Protein AF-A0AA35ZHW7-F1 (afdb_monomer_lite)

Radius of gyration: 40.85 Å; chains: 1; bounding box: 85×144×102 Å

Foldseek 3Di:
DDFDKDKDKEAWDDAPPDPWIKIWIWIFHQQQKIWIWIWIDDLFPDPPDPPDDTDTATQDMDSRDRGGWAEWEWEDDDQKIWIWIWGFQGKIWIKIAGNNCSNVGHPPDPPNIHTPDIRDDPDDFGFHYKDWAQFPVHNQWIWIWTWTQQQKIWIWIQGNVVRDIATQDIDSRDRGGWQEWYAADSRQWIWTFWQQRDIWIWGDDPSYIDTDDADPQPLPPPFVPVPPPQWRGWRYWDADLLRQKIKIKTAGDPVPDDPVCVVVDCRIDIGIGGRQLPDSVPDDDDDDDDDDDPDDDPSSLVSNLVSLLVSLVVQLPLSRAQFCVSVLSRLQSCCVPPVVSSVVSVVVSLCVQQVDDDDDPVVVLVVCLVRLQQAFLRNLLVLLQNLDRHVCVCVVPDPDDPPDVNVSSVVSNVRSLVSLLLLLLLVLLVCVVVDDPDDDDQPPNVLSLVVCVVCVVPHDVLSVVSSVVVVVVPPPDDDAPADPVHRAGWDNDDLQWTAGPPHGPTQGHQNLSRGADDSRGWSQRPRPRDTDRDGSDSVSNVGSGRPDPDDVVVVVVPDDDDDDYDDDDDDDDDDDDDDDDDDDDDDDDDDDDDDDDDDDDDDDDDDDDDDDDDDDDDDDDDDDDDDDDDDDDDDDDDDDDDDDDDDDDDDDDDDDDDDDDDDDDDDDDDDDDDDDDPPDAAEDADDPCPVLQDPLQAALQDDCAAPPPRDNAFWKAQRNHNHIWHDLDCPTPVQVCCVVVVRFWIAGLPPRWIGGPPVRHTHDYPVCVLVSCLSFPADDLVRLVCLLQDPDWAAAQVRDTARQLLFFEAQQAQCQLVRQLLSQQLLQSLSLSQLNHCVNQVPFPQQLSVLSSRQSRNSRDRRHNDSHHYSVSNQVSCCVVVVNPDHRNAHDHSVVVNVVSLVVNLVRQQDPVPRGGSSCQAFKFKKKKWKWDWDQDPVRDTDTDIDIDMDIDRAAEFEDDAQPPDAPPVNDRDQAEEEPLVSLLQAQQPDWDFDPPPDGITMRMHTQGGGQKYKYFYCQWDDDPPGIGGRRYQYQYDQFFQQCVVRHVHPDDPPVCVVVPQRTKHWAKFKAWDDTVRPIAIWMWGARSNVRWIWIHGRRDIDTDDPVVSSRGSGGMTMIGGDDDDPPPVD

pLDDT: mean 70.79, std 21.98, range [22.0, 97.19]

Sequence (1131 aa):
MLSSLVVSWSPMFHGDTSSEGCSILAIGGKSGNISFWRVYEPQCYSITQRSKPPGALLIGLIQAHDSWITAISWSKFDSQLLLSTGCSDGSVKIWRGYTDDLAKSTEDGDAAFSLLKDVINIGSGPTSVLSLIVPEASPQKILLAVGKGSGSLQVWIYDTLIDKFDVIAPLSGHDQIVTGLAWAYDGHCLYSCSQDNSLHSWIIKGDSLHRVALPPNILGVKTFTDVPNVSDACFGIAVSPANLVVAVVRSFDVNLLNPMYEARSQKAAVEFFWIGGQNLGILKDEESDDENFPGFPNMDLVNWGQNILWSLNQYENLHKPLVLWDMIAALSAFKDSQPNYVEQILVKWLISNLKFEWGPPGIILPRVNTHLSNLTSRQLHLLNVINRHVLLREAELDNNNGEQDSKFWIKILEMSEKELRERLVGCSFSATLKGYNGNLHPVGLAQMRSWVANNDHVVKDYVKLLASKVKKIEKRYVGEEECSYCSSSVPFEDTEVGFCKVENHKVARCAVSMVVCPLTPLWFCVSCKRWVSNFAPESLFKLTKHPPTVDFEKRLKLKTPLRQNEKKQSPRIYQEKTSSVKKVLRGCSSAHTTTTGELGPSTNRLKFKLTEVSSPSPPQLGFDNALLPLATYEDEDDEDDERDGKKVEENGHNNHEEEEEDDEEEENNNGFGIGRRNRAIEIRRDCPYLDTVNRQVLDFDFEKFCSVSLSNLNVYACLVCGKYFQGRGQKSHAYTHSLEAGHHVYINLRTEKVYCLPDGYEINDPSLDDIRHVLNPRFSRDQVLQLDRNRQWSRALDGSDYLPGMVGLNNIKETDFVNVTIQSLMRVTPLRNFFLIPQNYINSRSVLVHRFGELTRKIWHARNFKGQVSPHEFLQAVMKASKKRFRIGAQSDPVEFMSWLLNTLHTDLKSPKTKKSIIHQCFQGELEVVKEIHVKDESNTMNIVSEKSRMPFLMLGLDLPPPPLFKDVMEKNIIPQVPLFNILKKFDGESVTEVVRPRIARMKYRVTRLPQYLILHMRRFTKNNFFVEKNPTLVNFPVKNLELKDYIPLPAVKEEESQRLRSKYDLIANIVHDGKPGEGAYRVFVQRKSEELWYEMQDLHVAETLPQMVALSEAYMQIYEQQQLPHQQMQ

Structure (mmCIF, N/CA/C/O backbone):
data_AF-A0AA35ZHW7-F1
#
_entry.id   AF-A0AA35ZHW7-F1
#
loop_
_atom_site.group_PDB
_atom_site.id
_atom_site.type_symbol
_atom_site.label_atom_id
_atom_site.label_alt_id
_atom_site.label_comp_id
_atom_site.label_asym_id
_atom_site.label_entity_id
_atom_site.label_seq_id
_atom_site.pdbx_PDB_ins_code
_atom_site.Cartn_x
_atom_site.Cartn_y
_atom_site.Cartn_z
_atom_site.occupancy
_atom_site.B_iso_or_equiv
_atom_site.auth_seq_id
_atom_site.auth_comp_id
_atom_site.auth_asym_id
_atom_site.auth_atom_id
_atom_site.pdbx_PDB_model_num
ATOM 1 N N . MET A 1 1 ? 31.144 -15.873 7.004 1.00 29.12 1 MET A N 1
ATOM 2 C CA . MET A 1 1 ? 30.399 -16.865 6.197 1.00 29.12 1 MET A CA 1
ATOM 3 C C . MET A 1 1 ? 29.775 -17.862 7.157 1.00 29.12 1 MET A C 1
ATOM 5 O O . MET A 1 1 ? 30.515 -18.407 7.966 1.00 29.12 1 MET A O 1
ATOM 9 N N . LEU A 1 2 ? 28.456 -18.064 7.123 1.00 29.28 2 LEU A N 1
ATOM 10 C CA . LEU A 1 2 ? 27.816 -19.148 7.880 1.00 29.28 2 LEU A CA 1
ATOM 11 C C . LEU A 1 2 ? 27.883 -20.460 7.088 1.00 29.28 2 LEU A C 1
ATOM 13 O O . LEU A 1 2 ? 28.102 -20.461 5.877 1.00 29.28 2 LEU A O 1
ATOM 17 N N . SER A 1 3 ? 27.732 -21.575 7.797 1.00 38.03 3 SER A N 1
ATOM 18 C CA . SER A 1 3 ? 27.762 -22.936 7.260 1.00 38.03 3 SER A CA 1
ATOM 19 C C . SER A 1 3 ? 26.750 -23.137 6.125 1.00 38.03 3 SER A C 1
ATOM 21 O O . SER A 1 3 ? 25.544 -23.160 6.364 1.00 38.03 3 SER A O 1
ATOM 23 N N . SER A 1 4 ? 27.245 -23.345 4.905 1.00 56.31 4 SER A N 1
ATOM 24 C CA . SER A 1 4 ? 26.448 -23.766 3.751 1.00 56.31 4 SER A CA 1
ATOM 25 C C . SER A 1 4 ? 25.989 -25.224 3.917 1.00 56.31 4 SER A C 1
ATOM 27 O O . SER A 1 4 ? 26.681 -26.149 3.489 1.00 56.31 4 SER A O 1
ATOM 29 N N . LEU A 1 5 ? 24.856 -25.418 4.592 1.00 75.00 5 LEU A N 1
ATOM 30 C CA . LEU A 1 5 ? 24.100 -26.671 4.600 1.00 75.00 5 LEU A CA 1
ATOM 31 C C . LEU A 1 5 ? 23.093 -26.643 3.449 1.00 75.00 5 LEU A C 1
ATOM 33 O O . LEU A 1 5 ? 22.441 -25.621 3.233 1.00 75.00 5 LEU A O 1
ATOM 37 N N . VAL A 1 6 ? 22.950 -27.756 2.734 1.00 83.81 6 VAL A N 1
ATOM 38 C CA . VAL A 1 6 ? 21.943 -27.894 1.673 1.00 83.81 6 VAL A CA 1
ATOM 39 C C . VAL A 1 6 ? 20.688 -28.493 2.292 1.00 83.81 6 VAL A C 1
ATOM 41 O O . VAL A 1 6 ? 20.763 -29.543 2.925 1.00 83.81 6 VAL A O 1
ATOM 44 N N . VAL A 1 7 ? 19.541 -27.835 2.133 1.00 88.94 7 VAL A N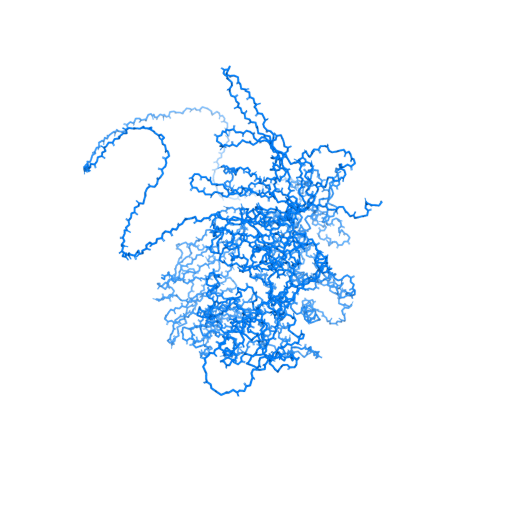 1
ATOM 45 C CA . VAL A 1 7 ? 18.264 -28.273 2.715 1.00 88.94 7 VAL A CA 1
ATOM 46 C C . VAL A 1 7 ? 17.206 -28.448 1.636 1.00 88.94 7 VAL A C 1
ATOM 48 O O . VAL A 1 7 ? 17.097 -27.615 0.740 1.00 88.94 7 VAL A O 1
ATOM 51 N N . SER A 1 8 ? 16.428 -29.528 1.711 1.00 88.38 8 SER A N 1
ATOM 52 C CA . SER A 1 8 ? 15.374 -29.814 0.732 1.00 88.38 8 SER A CA 1
ATOM 53 C C . SER A 1 8 ? 14.254 -30.650 1.354 1.00 88.38 8 SER A C 1
ATOM 55 O O . SER A 1 8 ? 14.522 -31.632 2.054 1.00 88.38 8 SER A O 1
ATOM 57 N N . TRP A 1 9 ? 13.001 -30.269 1.104 1.00 88.31 9 TRP A N 1
ATOM 58 C CA . TRP A 1 9 ? 11.805 -30.919 1.653 1.00 88.31 9 TRP A CA 1
ATOM 59 C C . TRP A 1 9 ? 11.208 -31.924 0.669 1.00 88.31 9 TRP A C 1
ATOM 61 O O . TRP A 1 9 ? 11.028 -31.606 -0.507 1.00 88.31 9 TRP A O 1
ATOM 71 N N . SER A 1 10 ? 10.841 -33.110 1.155 1.00 86.94 10 SER A N 1
ATOM 72 C CA . SER A 1 10 ? 10.077 -34.075 0.368 1.00 86.94 10 SER A CA 1
ATOM 73 C C . SER A 1 10 ? 8.652 -33.570 0.107 1.00 86.94 10 SER A C 1
ATOM 75 O O . SER A 1 10 ? 8.081 -32.863 0.946 1.00 86.94 10 SER A O 1
ATOM 77 N N . PRO A 1 11 ? 8.005 -34.015 -0.984 1.00 81.38 11 PRO A N 1
ATOM 78 C CA . PRO A 1 11 ? 6.553 -33.956 -1.104 1.00 81.38 11 PRO A CA 1
ATOM 79 C C . PRO A 1 11 ? 5.854 -34.623 0.093 1.00 81.38 11 PRO A C 1
ATOM 81 O O . PRO A 1 11 ? 6.401 -35.542 0.711 1.00 81.38 11 PRO A O 1
ATOM 84 N N . MET A 1 12 ? 4.630 -34.181 0.395 1.00 77.31 12 MET A N 1
ATOM 85 C CA . MET A 1 12 ? 3.805 -34.750 1.467 1.00 77.31 12 MET A CA 1
ATOM 86 C C . MET A 1 12 ? 3.400 -36.202 1.176 1.00 77.31 12 MET A C 1
ATOM 88 O O . MET A 1 12 ? 3.095 -36.587 0.037 1.00 77.31 12 MET A O 1
ATOM 92 N N . PHE A 1 13 ? 3.331 -37.015 2.227 1.00 75.62 13 PHE A N 1
ATOM 93 C CA . PHE A 1 13 ? 2.808 -38.377 2.176 1.00 75.62 13 PHE A CA 1
ATOM 94 C C . PHE A 1 13 ? 2.052 -38.750 3.457 1.00 75.62 13 PHE A C 1
ATOM 96 O O . PHE A 1 13 ? 2.074 -38.030 4.451 1.00 75.62 13 PHE A O 1
ATOM 103 N N . HIS A 1 14 ? 1.360 -39.885 3.392 1.00 70.62 14 HIS A N 1
ATOM 104 C CA . HIS A 1 14 ? 0.701 -40.549 4.512 1.00 70.62 14 HIS A CA 1
ATOM 105 C C . HIS A 1 14 ? 1.178 -42.007 4.506 1.00 70.62 14 HIS A C 1
ATOM 107 O O . HIS A 1 14 ? 1.388 -42.557 3.424 1.00 70.62 14 HIS A O 1
ATOM 113 N N . GLY A 1 15 ? 1.355 -42.625 5.674 1.00 61.31 15 GLY A N 1
ATOM 114 C CA . GLY A 1 15 ? 1.497 -44.083 5.785 1.00 61.31 15 GLY A CA 1
ATOM 115 C C . GLY A 1 15 ? 0.133 -44.755 5.962 1.00 61.31 15 GLY A C 1
ATOM 116 O O . GLY A 1 15 ? -0.779 -44.140 6.521 1.00 61.31 15 GLY A O 1
ATOM 117 N N . ASP A 1 16 ? 0.002 -46.024 5.560 1.00 54.28 16 ASP A N 1
ATOM 118 C CA . ASP A 1 16 ? -1.276 -46.770 5.542 1.00 54.28 16 ASP A CA 1
ATOM 119 C C . ASP A 1 16 ? -2.016 -46.798 6.897 1.00 54.28 16 ASP A C 1
ATOM 121 O O . ASP A 1 16 ? -3.235 -46.970 6.965 1.00 54.28 16 ASP A O 1
ATOM 125 N N . THR A 1 17 ? -1.283 -46.635 8.001 1.00 44.44 17 THR A N 1
ATOM 126 C CA . THR A 1 17 ? -1.801 -46.706 9.376 1.00 44.44 17 THR A CA 1
ATOM 127 C C . THR A 1 17 ? -2.029 -45.347 10.050 1.00 44.44 17 THR A C 1
ATOM 129 O O . THR A 1 17 ? -2.476 -45.320 11.195 1.00 44.44 17 THR A O 1
ATOM 132 N N . SER A 1 18 ? -1.711 -44.222 9.398 1.00 48.09 18 SER A N 1
ATOM 133 C CA . SER A 1 18 ? -1.689 -42.883 10.016 1.00 48.09 18 SER A CA 1
ATOM 134 C C . SER A 1 18 ? -2.575 -41.879 9.275 1.00 48.09 18 SER A C 1
ATOM 136 O O . SER A 1 18 ? -2.344 -41.588 8.106 1.00 48.09 18 SER A O 1
ATOM 138 N N . SER A 1 19 ? -3.544 -41.281 9.973 1.00 49.31 19 SER A N 1
ATOM 139 C CA . SER A 1 19 ? -4.468 -40.274 9.422 1.00 49.31 19 SER A CA 1
ATOM 140 C C . SER A 1 19 ? -3.903 -38.847 9.346 1.00 49.31 19 SER A C 1
ATOM 142 O O . SER A 1 19 ? -4.668 -37.904 9.156 1.00 49.31 19 SER A O 1
ATOM 144 N N . GLU A 1 20 ? -2.602 -38.672 9.563 1.00 60.19 20 GLU A N 1
ATOM 145 C CA . GLU A 1 20 ? -1.904 -37.383 9.566 1.00 60.19 20 GLU A CA 1
ATOM 146 C C . GLU A 1 20 ? -0.895 -37.371 8.413 1.00 60.19 20 GLU A C 1
ATOM 148 O O . GLU A 1 20 ? -0.308 -38.407 8.090 1.00 60.19 20 GLU A O 1
ATOM 153 N N . GLY A 1 21 ? -0.723 -36.231 7.741 1.00 69.44 21 GLY A N 1
ATOM 154 C CA . GLY A 1 21 ? 0.341 -36.063 6.756 1.00 69.44 21 GLY A CA 1
ATOM 155 C C . GLY A 1 21 ? 1.710 -35.949 7.415 1.00 69.44 21 GLY A C 1
ATOM 156 O O . GLY A 1 21 ? 1.840 -35.489 8.550 1.00 69.44 21 GLY A O 1
ATOM 157 N N . CYS A 1 22 ? 2.756 -36.324 6.688 1.00 77.56 22 CYS A N 1
ATOM 158 C CA . CYS A 1 22 ? 4.127 -35.999 7.053 1.00 77.56 22 CYS A CA 1
ATOM 159 C C . CYS A 1 22 ? 4.992 -35.678 5.828 1.00 77.56 22 CYS A C 1
ATOM 161 O O . CYS A 1 22 ? 4.659 -35.992 4.681 1.00 77.56 22 CYS A O 1
ATOM 163 N N . SER A 1 23 ? 6.107 -35.009 6.103 1.00 86.25 23 SER A N 1
ATOM 164 C CA . SER A 1 23 ? 7.172 -34.684 5.159 1.00 86.25 23 SER A CA 1
ATOM 165 C C . SER A 1 23 ? 8.533 -34.991 5.778 1.00 86.25 23 SER A C 1
ATOM 167 O O . SER A 1 23 ? 8.665 -35.158 6.996 1.00 86.25 23 SER A O 1
ATOM 169 N N . ILE A 1 24 ? 9.557 -35.079 4.930 1.00 88.12 24 ILE A N 1
ATOM 170 C CA . ILE A 1 24 ? 10.945 -35.285 5.339 1.00 88.12 24 ILE A CA 1
ATOM 171 C C . ILE A 1 24 ? 11.769 -34.078 4.912 1.00 88.12 24 ILE A C 1
ATOM 173 O O . ILE A 1 24 ? 11.816 -33.726 3.735 1.00 88.12 24 ILE A O 1
ATOM 177 N N . LEU A 1 25 ? 12.470 -33.479 5.866 1.00 89.06 25 LEU A N 1
ATOM 178 C CA . LEU A 1 25 ? 13.538 -32.525 5.610 1.00 89.06 25 LEU A CA 1
ATOM 179 C C . LEU A 1 25 ? 14.864 -33.288 5.496 1.00 89.06 25 LEU A C 1
ATOM 181 O O . LEU A 1 25 ? 15.321 -33.883 6.472 1.00 89.06 25 LEU A O 1
ATOM 185 N N . ALA A 1 26 ? 15.487 -33.256 4.318 1.00 89.69 26 ALA A N 1
ATOM 186 C CA . ALA A 1 26 ? 16.879 -33.660 4.145 1.00 89.69 26 ALA A CA 1
ATOM 187 C C . ALA A 1 26 ? 17.801 -32.460 4.407 1.00 89.69 26 ALA A C 1
ATOM 189 O O . ALA A 1 26 ? 17.583 -31.382 3.850 1.00 89.69 26 ALA A O 1
ATOM 190 N N . ILE A 1 27 ? 18.841 -32.660 5.221 1.00 89.56 27 ILE A N 1
ATOM 191 C CA . ILE A 1 27 ? 19.903 -31.677 5.482 1.00 89.56 27 ILE A CA 1
ATOM 192 C C . ILE A 1 27 ? 21.252 -32.312 5.136 1.00 89.56 27 ILE A C 1
ATOM 194 O O . ILE A 1 27 ? 21.728 -33.190 5.860 1.00 89.56 27 ILE A O 1
ATOM 198 N N . GLY A 1 28 ? 21.858 -31.869 4.033 1.00 88.44 28 GLY A N 1
ATOM 199 C CA . GLY A 1 28 ? 23.174 -32.290 3.557 1.00 88.44 28 GLY A CA 1
ATOM 200 C C . GLY A 1 28 ? 24.310 -31.435 4.123 1.00 88.44 28 GLY A C 1
ATOM 201 O O . GLY A 1 28 ? 24.258 -30.202 4.087 1.00 88.44 28 GLY A O 1
ATOM 202 N N . GLY A 1 29 ? 25.344 -32.100 4.640 1.00 85.56 29 GLY A N 1
ATOM 203 C CA . GLY A 1 29 ? 26.528 -31.482 5.234 1.00 85.56 29 GLY A CA 1
ATOM 204 C C . GLY A 1 29 ? 27.793 -31.564 4.370 1.00 85.56 29 GLY A C 1
ATOM 205 O O . GLY A 1 29 ? 27.887 -32.319 3.402 1.00 85.56 29 GLY A O 1
ATOM 206 N N . LYS A 1 30 ? 28.830 -30.822 4.781 1.00 83.56 30 LYS A N 1
ATOM 207 C CA . LYS A 1 30 ? 30.161 -30.850 4.139 1.00 83.56 30 LYS A CA 1
ATOM 208 C C . LYS A 1 30 ? 30.927 -32.165 4.328 1.00 83.56 30 LYS A C 1
ATOM 210 O O . LYS A 1 30 ? 31.923 -32.375 3.654 1.00 83.56 30 LYS A O 1
ATOM 215 N N . SER A 1 31 ? 30.488 -33.048 5.221 1.00 82.69 31 SER A N 1
ATOM 216 C CA . SER A 1 31 ? 31.066 -34.387 5.390 1.00 82.69 31 SER A CA 1
ATOM 217 C C . SER A 1 31 ? 30.446 -35.436 4.459 1.00 82.69 31 SER A C 1
ATOM 219 O O . SER A 1 31 ? 30.617 -36.621 4.717 1.00 82.69 31 SER A O 1
ATOM 221 N N . GLY A 1 32 ? 29.645 -35.034 3.463 1.00 82.94 32 GLY A N 1
ATOM 222 C CA . GLY A 1 32 ? 28.938 -35.959 2.567 1.00 82.94 32 GLY A CA 1
ATOM 223 C C . GLY A 1 32 ? 27.783 -36.735 3.215 1.00 82.94 32 GLY A C 1
ATOM 224 O O . GLY A 1 32 ? 27.170 -37.593 2.580 1.00 82.94 32 GLY A O 1
ATOM 225 N N . ASN A 1 33 ? 27.450 -36.404 4.466 1.00 87.62 33 ASN A N 1
ATOM 226 C CA . ASN A 1 33 ? 26.323 -36.967 5.204 1.00 87.62 33 ASN A CA 1
ATOM 227 C C . ASN A 1 33 ? 25.031 -36.177 4.978 1.00 87.62 33 ASN A C 1
ATOM 229 O O . ASN A 1 33 ? 25.044 -34.943 4.969 1.00 87.62 33 ASN A O 1
ATOM 233 N N . ILE A 1 34 ? 23.912 -36.895 4.893 1.00 89.00 34 ILE A N 1
ATOM 234 C CA . ILE A 1 34 ? 22.554 -36.351 4.946 1.00 89.00 34 ILE A CA 1
ATOM 235 C C . ILE A 1 34 ? 21.893 -36.816 6.241 1.00 89.00 34 ILE A C 1
ATOM 237 O O . ILE A 1 34 ? 21.899 -38.007 6.544 1.00 89.00 34 ILE A O 1
ATOM 241 N N . SER A 1 35 ? 21.295 -35.882 6.980 1.00 87.94 35 SER A N 1
ATOM 242 C CA . SER A 1 35 ? 20.348 -36.190 8.060 1.00 87.94 35 SER A CA 1
ATOM 243 C C . SER A 1 35 ? 18.915 -36.013 7.566 1.00 87.94 35 SER A C 1
ATOM 245 O O . SER A 1 35 ? 18.618 -35.047 6.857 1.00 87.94 35 SER A O 1
ATOM 247 N N . PHE A 1 36 ? 18.036 -36.945 7.933 1.00 88.44 36 PHE A N 1
ATOM 248 C CA . PHE A 1 36 ? 16.629 -36.947 7.542 1.00 88.44 36 PHE A CA 1
ATOM 249 C C . PHE A 1 36 ? 15.740 -36.712 8.760 1.00 88.44 36 PHE A C 1
ATOM 251 O O . PHE A 1 36 ? 15.817 -37.450 9.742 1.00 88.44 36 PHE A O 1
ATOM 258 N N . TRP A 1 37 ? 14.872 -35.706 8.682 1.00 86.81 37 TRP A N 1
ATOM 259 C CA . TRP A 1 37 ? 14.009 -35.287 9.785 1.00 86.81 37 TRP A CA 1
ATOM 260 C C . TRP A 1 37 ? 12.543 -35.376 9.362 1.00 86.81 37 TRP A C 1
ATOM 262 O O . TRP A 1 37 ? 12.115 -34.649 8.466 1.00 86.81 37 TRP A O 1
ATOM 272 N N . ARG A 1 38 ? 11.763 -36.259 9.995 1.00 86.12 38 ARG A N 1
ATOM 273 C CA . ARG A 1 38 ? 10.318 -36.382 9.763 1.00 86.12 38 ARG A CA 1
ATOM 274 C C . ARG A 1 38 ? 9.579 -35.299 10.537 1.00 86.12 38 ARG A C 1
ATOM 276 O O . ARG A 1 38 ? 9.767 -35.160 11.746 1.00 86.12 38 ARG A O 1
ATOM 283 N N . VAL A 1 39 ? 8.707 -34.571 9.847 1.00 84.44 39 VAL A N 1
ATOM 284 C CA . VAL A 1 39 ? 7.843 -33.538 10.426 1.00 84.44 39 VAL A CA 1
ATOM 285 C C . VAL A 1 39 ? 6.397 -33.850 10.057 1.00 84.44 39 VAL A C 1
ATOM 287 O O . VAL A 1 39 ? 6.080 -34.083 8.892 1.00 84.44 39 VAL A O 1
ATOM 290 N N . TYR A 1 40 ? 5.522 -33.888 11.060 1.00 76.62 40 TYR A N 1
ATOM 291 C CA . TYR A 1 40 ? 4.091 -34.118 10.866 1.00 76.62 40 TYR A CA 1
ATOM 292 C C . TYR A 1 40 ? 3.355 -32.824 10.508 1.00 76.62 40 TYR A C 1
ATOM 294 O O . TYR A 1 40 ? 3.712 -31.735 10.964 1.00 76.62 40 TYR A O 1
ATOM 302 N N . GLU A 1 41 ? 2.295 -32.967 9.721 1.00 66.31 41 GLU A N 1
ATOM 303 C CA . GLU A 1 41 ? 1.348 -31.909 9.397 1.00 66.31 41 GLU A CA 1
ATOM 304 C C . GLU A 1 41 ? 0.673 -31.390 10.681 1.00 66.31 41 GLU A C 1
ATOM 306 O O . GLU A 1 41 ? 0.095 -32.176 11.440 1.00 66.31 41 GLU A O 1
ATOM 311 N N . PRO A 1 42 ? 0.726 -30.079 10.979 1.00 57.75 42 PRO A N 1
ATOM 312 C CA . PRO A 1 42 ? 0.083 -29.550 12.171 1.00 57.75 42 PRO A CA 1
ATOM 313 C C . PRO A 1 42 ? -1.440 -29.579 11.992 1.00 57.75 42 PRO A C 1
ATOM 315 O O . PRO A 1 42 ? -1.982 -28.886 11.134 1.00 57.75 42 PRO A O 1
ATOM 318 N N . GLN A 1 43 ? -2.135 -30.321 12.863 1.00 46.31 43 GLN A N 1
ATOM 319 C CA . GLN A 1 43 ? -3.596 -30.523 12.836 1.00 46.31 43 GLN A CA 1
ATOM 320 C C . GLN A 1 43 ? -4.431 -29.229 12.705 1.00 46.31 43 GLN A C 1
ATOM 322 O O . GLN A 1 43 ? -5.584 -29.282 12.282 1.00 46.31 43 GLN A O 1
ATOM 327 N N . CYS A 1 44 ? -3.882 -28.067 13.081 1.00 44.31 44 CYS A N 1
ATOM 328 C CA . CYS A 1 44 ? -4.432 -26.767 12.709 1.00 44.31 44 CYS A CA 1
ATOM 329 C C . CYS A 1 44 ? -3.349 -25.674 12.620 1.00 44.31 44 CYS A C 1
ATOM 331 O O . CYS A 1 44 ? -2.528 -25.510 13.522 1.00 44.31 44 CYS A O 1
ATOM 333 N N . TYR A 1 45 ? -3.409 -24.844 11.575 1.00 43.31 45 TYR A N 1
ATOM 334 C CA . TYR A 1 45 ? -2.665 -23.580 11.497 1.00 43.31 45 TYR A CA 1
ATOM 335 C C . TYR A 1 45 ? -3.438 -22.472 12.231 1.00 43.31 45 TYR A C 1
ATOM 337 O O . TYR A 1 45 ? -4.062 -21.605 11.622 1.00 43.31 45 TYR A O 1
ATOM 345 N N . SER A 1 46 ? -3.444 -22.533 13.565 1.00 38.62 46 SER A N 1
ATOM 346 C CA . SER A 1 46 ? -4.230 -21.635 14.419 1.00 38.62 46 SER A CA 1
ATOM 347 C C . SER A 1 46 ? -3.354 -20.643 15.184 1.00 38.62 46 SER A C 1
ATOM 349 O O . SER A 1 46 ? -2.621 -21.012 16.098 1.00 38.62 46 SER A O 1
ATOM 351 N N . ILE A 1 47 ? -3.509 -19.346 14.889 1.00 38.38 47 ILE A N 1
ATOM 352 C CA . ILE A 1 47 ? -2.864 -18.244 15.634 1.00 38.38 47 ILE A CA 1
ATOM 353 C C . ILE A 1 47 ? -3.285 -18.251 17.124 1.00 38.38 47 ILE A C 1
ATOM 355 O O . ILE A 1 47 ? -2.586 -17.716 17.985 1.00 38.38 47 ILE A O 1
ATOM 359 N N . THR A 1 48 ? -4.428 -18.862 17.464 1.00 33.69 48 THR A N 1
ATOM 360 C CA . THR A 1 48 ? -5.010 -18.805 18.814 1.00 33.69 48 THR A CA 1
ATOM 361 C C . THR A 1 48 ? -4.730 -20.036 19.684 1.00 33.69 48 THR A C 1
ATOM 363 O O . THR A 1 48 ? -4.806 -19.903 20.914 1.00 33.69 48 THR A O 1
ATOM 366 N N . GLN A 1 49 ? -4.366 -21.187 19.098 1.00 33.62 49 GLN A N 1
ATOM 367 C CA . GLN A 1 49 ? -4.098 -22.455 19.798 1.00 33.62 49 GLN A CA 1
ATOM 368 C C . GLN A 1 49 ? -2.601 -22.815 19.787 1.00 33.62 49 GLN A C 1
ATOM 370 O O . GLN A 1 49 ? -2.085 -23.381 18.832 1.00 33.62 49 GLN A O 1
ATOM 375 N N . ARG A 1 50 ? -1.904 -22.570 20.906 1.00 38.38 50 ARG A N 1
ATOM 376 C CA . ARG A 1 50 ? -0.507 -23.007 21.137 1.00 38.38 50 ARG A CA 1
ATOM 377 C C . ARG A 1 50 ? -0.395 -24.499 21.529 1.00 38.38 50 ARG A C 1
ATOM 379 O O . ARG A 1 50 ? 0.381 -24.859 22.412 1.00 38.38 50 ARG A O 1
ATOM 386 N N . SER A 1 51 ? -1.203 -25.381 20.944 1.00 39.62 51 SER A N 1
ATOM 387 C CA . SER A 1 51 ? -1.278 -26.796 21.339 1.00 39.62 51 SER A CA 1
ATOM 388 C C . SER A 1 51 ? -0.204 -27.655 20.658 1.00 39.62 51 SER A C 1
ATOM 390 O O . SER A 1 51 ? -0.499 -28.361 19.700 1.00 39.62 51 SER A O 1
ATOM 392 N N . LYS A 1 52 ? 1.006 -27.628 21.243 1.00 42.84 52 LYS A N 1
ATOM 393 C CA . LYS A 1 52 ? 2.257 -28.305 20.828 1.00 42.84 52 LYS A CA 1
ATOM 394 C C . LYS A 1 52 ? 2.894 -27.762 19.530 1.00 42.84 52 LYS A C 1
ATOM 396 O O . LYS A 1 52 ? 2.191 -27.573 18.543 1.00 42.84 52 LYS A O 1
ATOM 401 N N . PRO A 1 53 ? 4.227 -27.556 19.487 1.00 49.25 53 PRO A N 1
ATOM 402 C CA . PRO A 1 53 ? 4.939 -27.465 18.214 1.00 49.25 53 PRO A CA 1
ATOM 403 C C . PRO A 1 53 ? 4.951 -28.845 17.523 1.00 49.25 53 PRO A C 1
ATOM 405 O O . PRO A 1 53 ? 4.961 -29.862 18.227 1.00 49.25 53 PRO A O 1
ATOM 408 N N . PRO A 1 54 ? 4.986 -28.916 16.179 1.00 57.47 54 PRO A N 1
ATOM 409 C CA . PRO A 1 54 ? 5.239 -30.172 15.483 1.00 57.47 54 PRO A CA 1
ATOM 410 C C . PRO A 1 54 ? 6.660 -30.642 15.820 1.00 57.47 54 PRO A C 1
ATOM 412 O O . PRO A 1 54 ? 7.641 -29.962 15.522 1.00 57.47 54 PRO A O 1
ATOM 415 N N . GLY A 1 55 ? 6.770 -31.787 16.494 1.00 63.56 55 GLY A N 1
ATOM 416 C CA . GLY A 1 55 ? 8.061 -32.373 16.838 1.00 63.56 55 GLY A CA 1
ATOM 417 C C . GLY A 1 55 ? 8.741 -32.921 15.588 1.00 63.56 55 GLY A C 1
ATOM 418 O O . GLY A 1 55 ? 8.249 -33.887 15.007 1.00 63.56 55 GLY A O 1
ATOM 419 N N . ALA A 1 56 ? 9.858 -32.314 15.188 1.00 76.44 56 ALA A N 1
ATOM 420 C CA . ALA A 1 56 ? 10.751 -32.899 14.199 1.00 76.44 56 ALA A CA 1
ATOM 421 C C . ALA A 1 56 ? 11.488 -34.084 14.838 1.00 76.44 56 ALA A C 1
ATOM 423 O O . ALA A 1 56 ? 12.142 -33.918 15.867 1.00 76.44 56 ALA A O 1
ATOM 424 N N . LEU A 1 57 ? 11.366 -35.266 14.238 1.00 81.06 57 LEU A N 1
ATOM 425 C CA . LEU A 1 57 ? 12.048 -36.486 14.672 1.00 81.06 57 LEU A CA 1
ATOM 426 C C . LEU A 1 57 ? 13.173 -36.804 13.692 1.00 81.06 57 LEU A C 1
ATOM 428 O O . LEU A 1 57 ? 12.933 -36.825 12.484 1.00 81.06 57 LEU A O 1
ATOM 432 N N . LEU A 1 58 ? 14.374 -37.088 14.192 1.00 82.12 58 LEU A N 1
ATOM 433 C CA . LEU A 1 58 ? 15.424 -37.666 13.360 1.00 82.12 58 LEU A CA 1
ATOM 434 C C . LEU A 1 58 ? 14.990 -39.092 12.967 1.00 82.12 58 LEU A C 1
ATOM 436 O O . LEU A 1 58 ? 14.532 -39.864 13.805 1.00 82.12 58 LEU A O 1
ATOM 440 N N . ILE A 1 59 ? 15.076 -39.427 11.680 1.00 81.19 59 ILE A N 1
ATOM 441 C CA . ILE A 1 59 ? 14.669 -40.741 11.141 1.00 81.19 59 ILE A CA 1
ATOM 442 C C . ILE A 1 59 ? 15.800 -41.481 10.417 1.00 81.19 59 ILE A C 1
ATOM 444 O O . ILE A 1 59 ? 15.557 -42.516 9.799 1.00 81.19 59 ILE A O 1
ATOM 448 N N . GLY A 1 60 ? 17.017 -40.938 10.460 1.00 78.81 60 GLY A N 1
ATOM 449 C CA . GLY A 1 60 ? 18.217 -41.579 9.934 1.00 78.81 60 GLY A CA 1
ATOM 450 C C . GLY A 1 60 ? 19.303 -40.592 9.507 1.00 78.81 60 GLY A C 1
ATOM 451 O O . GLY A 1 60 ? 19.049 -39.409 9.254 1.00 78.81 60 GLY A O 1
ATOM 452 N N . LEU A 1 61 ? 20.521 -41.118 9.389 1.00 84.56 61 LEU A N 1
ATOM 453 C CA . LEU A 1 61 ? 21.687 -40.463 8.799 1.00 84.56 61 LEU A CA 1
ATOM 454 C C . LEU A 1 61 ? 22.252 -41.382 7.708 1.00 84.56 61 LEU A C 1
ATOM 456 O O . LEU A 1 61 ? 22.357 -42.586 7.928 1.00 84.56 61 LEU A O 1
ATOM 460 N N . ILE A 1 62 ? 22.624 -40.838 6.548 1.00 86.94 62 ILE A N 1
ATOM 461 C CA . ILE A 1 62 ? 23.276 -41.599 5.470 1.00 86.94 62 ILE A CA 1
ATOM 462 C C . ILE A 1 62 ? 24.516 -40.846 4.983 1.00 86.94 62 ILE A C 1
ATOM 464 O O . ILE A 1 62 ? 24.429 -39.683 4.581 1.00 86.94 62 ILE A O 1
ATOM 468 N N . GLN A 1 63 ? 25.658 -41.537 4.963 1.00 86.19 63 GLN A N 1
ATOM 469 C CA . GLN A 1 63 ? 26.876 -41.128 4.259 1.00 86.19 63 GLN A CA 1
ATOM 470 C C . GLN A 1 63 ? 26.626 -41.294 2.750 1.00 86.19 63 GLN A C 1
ATOM 472 O O . GLN A 1 63 ? 26.832 -42.366 2.186 1.00 86.19 63 GLN A O 1
ATOM 477 N N . ALA A 1 64 ? 26.092 -40.258 2.101 1.00 84.75 64 ALA A N 1
ATOM 478 C CA . ALA A 1 64 ? 25.669 -40.330 0.704 1.00 84.75 64 ALA A CA 1
ATOM 479 C C . ALA A 1 64 ? 26.862 -40.256 -0.266 1.00 84.75 64 ALA A C 1
ATOM 481 O O . ALA A 1 64 ? 26.894 -40.948 -1.285 1.00 84.75 64 ALA A O 1
ATOM 482 N N . HIS A 1 65 ? 27.848 -39.423 0.065 1.00 87.44 65 HIS A N 1
ATOM 483 C CA . HIS A 1 65 ? 29.034 -39.128 -0.744 1.00 87.44 65 HIS A CA 1
ATOM 484 C C . HIS A 1 65 ? 30.273 -38.977 0.139 1.00 87.44 65 HIS A C 1
ATOM 486 O O . HIS A 1 65 ? 30.136 -38.774 1.340 1.00 87.44 65 HIS A O 1
ATOM 492 N N . ASP A 1 66 ? 31.471 -39.023 -0.442 1.00 84.62 66 ASP A N 1
ATOM 493 C CA . ASP A 1 66 ? 32.736 -38.826 0.292 1.00 84.62 66 ASP A CA 1
ATOM 494 C C . ASP A 1 66 ? 33.193 -37.351 0.322 1.00 84.62 66 ASP A C 1
ATOM 496 O O . ASP A 1 66 ? 34.172 -36.997 0.981 1.00 84.62 66 ASP A O 1
ATOM 500 N N . SER A 1 67 ? 32.478 -36.470 -0.386 1.00 85.62 67 SER A N 1
ATOM 501 C CA . SER A 1 67 ? 32.760 -35.033 -0.485 1.00 85.62 67 SER A CA 1
ATOM 502 C C . SER A 1 67 ? 31.496 -34.186 -0.255 1.00 85.62 67 SER A C 1
ATOM 504 O O . SER A 1 67 ? 30.475 -34.682 0.225 1.00 85.62 67 SER A O 1
ATOM 506 N N . TRP A 1 68 ? 31.567 -32.874 -0.489 1.00 87.19 68 TRP A N 1
ATOM 507 C CA . TRP A 1 68 ? 30.536 -31.933 -0.041 1.00 87.19 68 TRP A CA 1
ATOM 508 C C . TRP A 1 68 ? 29.246 -32.087 -0.855 1.00 87.19 68 TRP A C 1
ATOM 510 O O . TRP A 1 68 ? 29.262 -31.996 -2.082 1.00 87.19 68 TRP A O 1
ATOM 520 N N . ILE A 1 69 ? 28.108 -32.236 -0.173 1.00 88.50 69 ILE A N 1
ATOM 521 C CA . ILE A 1 69 ? 26.795 -32.206 -0.828 1.00 88.50 69 ILE A CA 1
ATOM 522 C C . ILE A 1 69 ? 26.493 -30.779 -1.291 1.00 88.50 69 ILE A C 1
ATOM 524 O O . ILE A 1 69 ? 26.621 -29.826 -0.520 1.00 88.50 69 ILE A O 1
ATOM 528 N N . THR A 1 70 ? 26.078 -30.651 -2.549 1.00 87.25 70 THR A N 1
ATOM 529 C CA . THR A 1 70 ? 25.777 -29.382 -3.224 1.00 87.25 70 THR A CA 1
ATOM 530 C C . THR A 1 70 ? 24.324 -29.337 -3.707 1.00 87.25 70 THR A C 1
ATOM 532 O O . THR A 1 70 ? 23.597 -28.412 -3.362 1.00 87.25 70 THR A O 1
ATOM 535 N N . ALA A 1 71 ? 23.911 -30.347 -4.483 1.00 87.44 71 ALA A N 1
ATOM 536 C CA . ALA A 1 71 ? 22.555 -30.656 -4.957 1.00 87.44 71 ALA A CA 1
ATOM 537 C C . ALA A 1 71 ? 21.701 -31.509 -3.991 1.00 87.44 71 ALA A C 1
ATOM 539 O O . ALA A 1 71 ? 22.136 -32.608 -3.650 1.00 87.44 71 ALA A O 1
ATOM 540 N N . ILE A 1 72 ? 20.459 -31.124 -3.659 1.00 91.62 72 ILE A N 1
ATOM 541 C CA . ILE A 1 72 ? 19.421 -32.073 -3.198 1.00 91.62 72 ILE A CA 1
ATOM 542 C C . ILE A 1 72 ? 18.081 -31.760 -3.877 1.00 91.62 72 ILE A C 1
ATOM 544 O O . ILE A 1 72 ? 17.525 -30.679 -3.686 1.00 91.62 72 ILE A O 1
ATOM 548 N N . SER A 1 73 ? 17.536 -32.731 -4.614 1.00 90.44 73 SER A N 1
ATOM 549 C CA . SER A 1 73 ? 16.216 -32.648 -5.259 1.00 90.44 73 SER A CA 1
ATOM 550 C C . SER A 1 73 ? 15.383 -33.893 -4.946 1.00 90.44 73 SER A C 1
ATOM 552 O O . SER A 1 73 ? 15.936 -34.984 -4.790 1.00 90.44 73 SER A O 1
ATOM 554 N N . TRP A 1 74 ? 14.066 -33.727 -4.839 1.00 90.75 74 TRP A N 1
ATOM 555 C CA . TRP A 1 74 ? 13.112 -34.778 -4.475 1.00 90.75 74 TRP A CA 1
ATOM 556 C C . TRP A 1 74 ? 12.091 -34.999 -5.589 1.00 90.75 74 TRP A C 1
ATOM 558 O O . TRP A 1 74 ? 11.645 -34.049 -6.227 1.00 90.75 74 TRP A O 1
ATOM 568 N N . SER A 1 75 ? 11.632 -36.238 -5.735 1.00 86.94 75 SER A N 1
ATOM 569 C CA . SER A 1 75 ? 10.439 -36.580 -6.508 1.00 86.94 75 SER A CA 1
ATOM 570 C C . SER A 1 75 ? 9.608 -37.619 -5.756 1.00 86.94 75 SER A C 1
ATOM 572 O O . SER A 1 75 ? 10.132 -38.359 -4.922 1.00 86.94 75 SER A O 1
ATOM 574 N N . LYS A 1 76 ? 8.304 -37.682 -6.029 1.00 81.69 76 LYS A N 1
ATOM 575 C CA . LYS A 1 76 ? 7.403 -38.684 -5.444 1.00 81.69 76 LYS A CA 1
ATOM 576 C C . LYS A 1 76 ? 6.759 -39.486 -6.560 1.00 81.69 76 LYS A C 1
ATOM 578 O O . LYS A 1 76 ? 6.195 -38.904 -7.480 1.00 81.69 76 LYS A O 1
ATOM 583 N N . PHE A 1 77 ? 6.799 -40.803 -6.428 1.00 78.06 77 PHE A N 1
ATOM 584 C CA . PHE A 1 77 ? 6.138 -41.723 -7.335 1.00 78.06 77 PHE A CA 1
ATOM 585 C C . PHE A 1 77 ? 5.372 -42.763 -6.516 1.00 78.06 77 PHE A C 1
ATOM 587 O O . PHE A 1 77 ? 5.983 -43.550 -5.797 1.00 78.06 77 PHE A O 1
ATOM 594 N N . ASP A 1 78 ? 4.040 -42.748 -6.607 1.00 75.56 78 ASP A N 1
ATOM 595 C CA . ASP A 1 78 ? 3.164 -43.666 -5.863 1.00 75.56 78 ASP A CA 1
ATOM 596 C C . ASP A 1 78 ? 3.494 -43.673 -4.342 1.00 75.56 78 ASP A C 1
ATOM 598 O O . ASP A 1 78 ? 3.665 -42.598 -3.748 1.00 75.56 78 ASP A O 1
ATOM 602 N N . SER A 1 79 ? 3.636 -44.843 -3.706 1.00 77.12 79 SER A N 1
ATOM 603 C CA . SER A 1 79 ? 4.077 -45.005 -2.304 1.00 77.12 79 SER A CA 1
ATOM 604 C C . SER A 1 79 ? 5.604 -44.901 -2.105 1.00 77.12 79 SER A C 1
ATOM 606 O O . SER A 1 79 ? 6.178 -45.534 -1.213 1.00 77.12 79 SER A O 1
ATOM 608 N N . GLN A 1 80 ? 6.311 -44.153 -2.959 1.00 84.25 80 GLN A N 1
ATOM 609 C CA . GLN A 1 80 ? 7.777 -44.075 -2.967 1.00 84.25 80 GLN A CA 1
ATOM 610 C C . GLN A 1 80 ? 8.268 -42.628 -3.067 1.00 84.25 80 GLN A C 1
ATOM 612 O O . GLN A 1 80 ? 7.728 -41.801 -3.806 1.00 84.25 80 GLN A O 1
ATOM 617 N N . LEU A 1 81 ? 9.346 -42.335 -2.341 1.00 86.94 81 LEU A N 1
ATOM 618 C CA . LEU A 1 81 ? 10.103 -41.094 -2.449 1.00 86.94 81 LEU A CA 1
ATOM 619 C C . LEU A 1 81 ? 11.453 -41.372 -3.109 1.00 86.94 81 LEU A C 1
ATOM 621 O O . LEU A 1 81 ? 12.208 -42.247 -2.676 1.00 86.94 81 LEU A O 1
ATOM 625 N N . LEU A 1 82 ? 11.744 -40.592 -4.146 1.00 89.31 82 LEU A N 1
ATOM 626 C CA . LEU A 1 82 ? 13.021 -40.568 -4.841 1.00 89.31 82 LEU A CA 1
ATOM 627 C C . LEU A 1 82 ? 13.789 -39.308 -4.445 1.00 89.31 82 LEU A C 1
ATOM 629 O O . LEU A 1 82 ? 13.233 -38.209 -4.402 1.00 89.31 82 LEU A O 1
ATOM 633 N N . LEU A 1 83 ? 15.077 -39.473 -4.180 1.00 91.12 83 LEU A N 1
ATOM 634 C CA . LEU A 1 83 ? 15.982 -38.419 -3.737 1.00 91.12 83 LEU A CA 1
ATOM 635 C C . LEU A 1 83 ? 17.211 -38.425 -4.645 1.00 91.12 83 LEU A C 1
ATOM 637 O O . LEU A 1 83 ? 17.919 -39.427 -4.695 1.00 91.12 83 LEU A O 1
ATOM 641 N N . SER A 1 84 ? 17.503 -37.322 -5.333 1.00 90.62 84 SER A N 1
ATOM 642 C CA . SER A 1 84 ? 18.761 -37.153 -6.071 1.00 90.62 84 SER A CA 1
ATOM 643 C C . SER A 1 84 ? 19.715 -36.237 -5.306 1.00 90.62 84 SER A C 1
ATOM 645 O O . SER A 1 84 ? 19.353 -35.102 -4.983 1.00 90.62 84 SER A O 1
ATOM 647 N N . THR A 1 85 ? 20.932 -36.713 -5.044 1.00 90.81 85 THR A N 1
ATOM 648 C CA . THR A 1 85 ? 21.946 -36.034 -4.221 1.00 90.81 85 THR A CA 1
ATOM 649 C C . THR A 1 85 ? 23.199 -35.757 -5.045 1.00 90.81 85 THR A C 1
ATOM 651 O O . THR A 1 85 ? 23.857 -36.698 -5.495 1.00 90.81 85 THR A O 1
ATOM 654 N N . GLY A 1 86 ? 23.544 -34.487 -5.237 1.00 89.00 86 GLY A N 1
ATOM 655 C CA . GLY A 1 86 ? 24.690 -34.034 -6.030 1.00 89.00 86 GLY A CA 1
ATOM 656 C C . GLY A 1 86 ? 25.869 -33.626 -5.154 1.00 89.00 86 GLY A C 1
ATOM 657 O O . GLY A 1 86 ? 25.667 -33.086 -4.065 1.00 89.00 86 GLY A O 1
ATOM 658 N N . CYS A 1 87 ? 27.082 -33.880 -5.638 1.00 88.31 87 CYS A N 1
ATOM 659 C CA . CYS A 1 87 ? 28.320 -33.670 -4.894 1.00 88.31 87 CYS A CA 1
ATOM 660 C C . CYS A 1 87 ? 29.277 -32.675 -5.582 1.00 88.31 87 CYS A C 1
ATOM 662 O O . CYS A 1 87 ? 29.225 -32.459 -6.800 1.00 88.31 87 CYS A O 1
ATOM 664 N N . SER A 1 88 ? 30.208 -32.108 -4.811 1.00 85.31 88 SER A N 1
ATOM 665 C CA . SER A 1 88 ? 31.289 -31.244 -5.301 1.00 85.31 88 SER A CA 1
ATOM 666 C C . SER A 1 88 ? 32.323 -31.955 -6.184 1.00 85.31 88 SER A C 1
ATOM 668 O O . SER A 1 88 ? 33.033 -31.287 -6.928 1.00 85.31 88 SER A O 1
ATOM 670 N N . ASP A 1 89 ? 32.397 -33.288 -6.143 1.00 82.12 89 ASP A N 1
ATOM 671 C CA . ASP A 1 89 ? 33.192 -34.091 -7.088 1.00 82.12 89 ASP A CA 1
ATOM 672 C C . ASP A 1 89 ? 32.517 -34.261 -8.470 1.00 82.12 89 ASP A C 1
ATOM 674 O O . ASP A 1 89 ? 33.151 -34.722 -9.418 1.00 82.12 89 ASP A O 1
ATOM 678 N N . GLY A 1 90 ? 31.253 -33.840 -8.613 1.00 80.31 90 GLY A N 1
ATOM 679 C CA . GLY A 1 90 ? 30.476 -33.950 -9.850 1.00 80.31 90 GLY A CA 1
ATOM 680 C C . GLY A 1 90 ? 29.677 -35.251 -9.999 1.00 80.31 90 GLY A C 1
ATOM 681 O O . GLY A 1 90 ? 29.004 -35.415 -11.019 1.00 80.31 90 GLY A O 1
ATOM 682 N N . SER A 1 91 ? 29.715 -36.151 -9.009 1.00 86.81 91 SER A N 1
ATOM 683 C CA . SER A 1 91 ? 28.826 -37.316 -8.926 1.00 86.81 91 SER A CA 1
ATOM 684 C C . SER A 1 91 ? 27.398 -36.925 -8.530 1.00 86.81 91 SER A C 1
ATOM 686 O O . SER A 1 91 ? 27.144 -35.888 -7.897 1.00 86.81 91 SER A O 1
ATOM 688 N N . VAL A 1 92 ? 26.442 -37.777 -8.908 1.00 89.00 92 VAL A N 1
ATOM 689 C CA . VAL A 1 92 ? 25.039 -37.685 -8.494 1.00 89.00 92 VAL A CA 1
ATOM 690 C C . VAL A 1 92 ? 24.534 -39.085 -8.156 1.00 89.00 92 VAL A C 1
ATOM 692 O O . VAL A 1 92 ? 24.727 -40.009 -8.932 1.00 89.00 92 VAL A O 1
ATOM 695 N N . LYS A 1 93 ? 23.863 -39.257 -7.017 1.00 89.44 93 LYS A N 1
ATOM 696 C CA . LYS A 1 93 ? 23.252 -40.539 -6.617 1.00 89.44 93 LYS A CA 1
ATOM 697 C C . LYS A 1 93 ? 21.744 -40.402 -6.511 1.00 89.44 93 LYS A C 1
ATOM 699 O O . LYS A 1 93 ? 21.257 -39.362 -6.067 1.00 89.44 93 LYS A O 1
ATOM 704 N N . ILE A 1 94 ? 21.020 -41.442 -6.917 1.00 89.38 94 ILE A N 1
ATOM 705 C CA . ILE A 1 94 ? 19.564 -41.544 -6.799 1.00 89.38 94 ILE A CA 1
ATOM 706 C C . ILE A 1 94 ? 19.245 -42.588 -5.731 1.00 89.38 94 ILE A C 1
ATOM 708 O O . ILE A 1 94 ? 19.660 -43.742 -5.844 1.00 89.38 94 ILE A O 1
ATOM 712 N N . TRP A 1 95 ? 18.477 -42.187 -4.723 1.00 89.19 95 TRP A N 1
ATOM 713 C CA . TRP A 1 95 ? 18.045 -43.014 -3.600 1.00 89.19 95 TRP A CA 1
ATOM 714 C C . TRP A 1 95 ? 16.525 -43.201 -3.622 1.00 89.19 95 TRP A C 1
ATOM 716 O O . TRP A 1 95 ? 15.793 -42.335 -4.104 1.00 89.19 95 TRP A O 1
ATOM 726 N N . ARG A 1 96 ? 16.055 -44.322 -3.075 1.00 88.06 96 ARG A N 1
ATOM 727 C CA . ARG A 1 96 ? 14.653 -44.754 -3.054 1.00 88.06 96 ARG A CA 1
ATOM 728 C C . ARG A 1 96 ? 14.263 -45.194 -1.645 1.00 88.06 96 ARG A C 1
ATOM 730 O O . ARG A 1 96 ? 14.877 -46.114 -1.102 1.00 88.06 96 ARG A O 1
ATOM 737 N N . GLY A 1 97 ? 13.233 -44.570 -1.081 1.00 86.94 97 GLY A N 1
ATOM 738 C CA . GLY A 1 97 ? 12.629 -44.953 0.199 1.00 86.94 97 GLY A CA 1
ATOM 739 C C . GLY A 1 97 ? 11.116 -45.121 0.063 1.00 86.94 97 GLY A C 1
ATOM 740 O O . GLY A 1 97 ? 10.474 -44.390 -0.695 1.00 86.94 97 GLY A O 1
ATOM 741 N N . TYR A 1 98 ? 10.538 -46.091 0.770 1.00 84.44 98 TYR A N 1
ATOM 742 C CA . TYR A 1 98 ? 9.094 -46.343 0.755 1.00 84.44 98 TYR A CA 1
ATOM 743 C C . TYR A 1 98 ? 8.390 -45.488 1.812 1.00 84.44 98 TYR A C 1
ATOM 745 O O . TYR A 1 98 ? 8.861 -45.372 2.945 1.00 84.44 98 TYR A O 1
ATOM 753 N N . THR A 1 99 ? 7.249 -44.890 1.459 1.00 80.38 99 THR A N 1
ATOM 754 C CA . THR A 1 99 ? 6.526 -43.956 2.342 1.00 80.38 99 THR A CA 1
ATOM 755 C C . THR A 1 99 ? 6.083 -44.607 3.649 1.00 80.38 99 THR A C 1
ATOM 757 O O . THR A 1 99 ? 6.092 -43.964 4.694 1.00 80.38 99 THR A O 1
ATOM 760 N N . ASP A 1 100 ? 5.751 -45.894 3.612 1.00 76.94 100 ASP A N 1
ATOM 761 C CA . ASP A 1 100 ? 5.347 -46.674 4.778 1.00 76.94 100 ASP A CA 1
ATOM 762 C C . ASP A 1 100 ? 6.473 -46.949 5.774 1.00 76.94 100 ASP A C 1
ATOM 764 O O . ASP A 1 100 ? 6.246 -46.871 6.982 1.00 76.94 100 ASP A O 1
ATOM 768 N N . ASP A 1 101 ? 7.676 -47.246 5.290 1.00 77.69 101 ASP A N 1
ATOM 769 C CA . ASP A 1 101 ? 8.843 -47.494 6.141 1.00 77.69 101 ASP A CA 1
ATOM 770 C C . ASP A 1 101 ? 9.324 -46.173 6.756 1.00 77.69 101 ASP A C 1
ATOM 772 O O . ASP A 1 101 ? 9.572 -46.078 7.959 1.00 77.69 101 ASP A O 1
ATOM 776 N N . LEU A 1 102 ? 9.324 -45.105 5.952 1.00 78.75 102 LEU A N 1
ATOM 777 C CA . LEU A 1 102 ? 9.632 -43.739 6.377 1.00 78.75 102 LEU A CA 1
ATOM 778 C C . LEU A 1 102 ? 8.594 -43.148 7.348 1.00 78.75 102 LEU A C 1
ATOM 780 O O . LEU A 1 102 ? 8.932 -42.273 8.148 1.00 78.75 102 LEU A O 1
ATOM 784 N N . ALA A 1 103 ? 7.347 -43.624 7.327 1.00 73.44 103 ALA A N 1
ATOM 785 C CA . ALA A 1 103 ? 6.332 -43.283 8.325 1.00 73.44 103 ALA A CA 1
ATOM 786 C C . ALA A 1 103 ? 6.522 -44.038 9.657 1.00 73.44 103 ALA A C 1
ATOM 788 O O . ALA A 1 103 ? 6.092 -43.545 10.699 1.00 73.44 103 ALA A O 1
ATOM 789 N N . LYS A 1 104 ? 7.170 -45.213 9.637 1.00 73.38 104 LYS A N 1
ATOM 790 C CA . LYS A 1 104 ? 7.340 -46.113 10.798 1.00 73.38 104 LYS A CA 1
ATOM 791 C C . LYS A 1 104 ? 8.720 -46.016 11.461 1.00 73.38 104 LYS A C 1
ATOM 793 O O . LYS A 1 104 ? 8.863 -46.450 12.600 1.00 73.38 104 LYS A O 1
ATOM 798 N N . SER A 1 105 ? 9.715 -45.444 10.783 1.00 70.44 105 SER A N 1
ATOM 799 C CA . SER A 1 105 ? 11.107 -45.362 11.247 1.00 70.44 105 SER A CA 1
ATOM 800 C C . SER A 1 105 ? 11.306 -44.564 12.545 1.00 70.44 105 SER A C 1
ATOM 802 O O . SER A 1 105 ? 10.553 -43.636 12.863 1.00 70.44 105 SER A O 1
ATOM 804 N N . THR A 1 106 ? 12.363 -44.920 13.275 1.00 64.25 106 THR A N 1
ATOM 805 C CA . THR A 1 106 ? 12.808 -44.353 14.560 1.00 64.25 106 THR A CA 1
ATOM 806 C C . THR A 1 106 ? 14.321 -44.109 14.532 1.00 64.25 106 THR A C 1
ATOM 808 O O . THR A 1 106 ? 14.992 -44.588 13.623 1.00 64.25 106 THR A O 1
ATOM 811 N N . GLU A 1 107 ? 14.861 -43.391 15.522 1.00 59.16 107 GLU A N 1
ATOM 812 C CA . GLU A 1 107 ? 16.261 -42.921 15.541 1.00 59.16 107 GLU A CA 1
ATOM 813 C C . GLU A 1 107 ? 17.315 -44.042 15.394 1.00 59.16 107 GLU A C 1
ATOM 815 O O . GLU A 1 107 ? 18.326 -43.825 14.733 1.00 59.16 107 GLU A O 1
ATOM 820 N N . ASP A 1 108 ? 17.047 -45.248 15.912 1.00 52.91 108 ASP A N 1
ATOM 821 C CA . ASP A 1 108 ? 17.944 -46.420 15.838 1.00 52.91 108 ASP A CA 1
ATOM 822 C C . ASP A 1 108 ? 17.822 -47.259 14.535 1.00 52.91 108 ASP A C 1
ATOM 824 O O . ASP A 1 108 ? 18.304 -48.391 14.475 1.00 52.91 108 ASP A O 1
ATOM 828 N N . GLY A 1 109 ? 17.112 -46.775 13.508 1.00 52.53 109 GLY A N 1
ATOM 829 C CA . GLY A 1 109 ? 16.818 -47.539 12.286 1.00 52.53 109 GLY A CA 1
ATOM 830 C C . GLY A 1 109 ? 17.841 -47.361 11.157 1.00 52.53 109 GLY A C 1
ATOM 831 O O . GLY A 1 109 ? 17.916 -46.288 10.558 1.00 52.53 109 GLY A O 1
ATOM 832 N N . ASP A 1 110 ? 18.560 -48.430 10.798 1.00 50.12 110 ASP A N 1
ATOM 833 C CA . ASP A 1 110 ? 19.496 -48.434 9.663 1.00 50.12 110 ASP A CA 1
ATOM 834 C C . ASP A 1 110 ? 18.801 -48.129 8.316 1.00 50.12 110 ASP A C 1
ATOM 836 O O . ASP A 1 110 ? 17.860 -48.809 7.906 1.00 50.12 110 ASP A O 1
ATOM 840 N N . ALA A 1 111 ? 19.313 -47.109 7.618 1.00 55.00 111 ALA A N 1
ATOM 841 C CA . ALA A 1 111 ? 19.091 -46.782 6.203 1.00 55.00 111 ALA A CA 1
ATOM 842 C C . ALA A 1 111 ? 17.660 -46.963 5.630 1.00 55.00 111 ALA A C 1
ATOM 844 O O . ALA A 1 111 ? 17.432 -47.753 4.714 1.00 55.00 111 ALA A O 1
ATOM 845 N N . ALA A 1 112 ? 16.711 -46.110 6.037 1.00 66.31 112 ALA A N 1
ATOM 846 C CA . ALA A 1 112 ? 15.367 -46.036 5.429 1.00 66.31 112 ALA A CA 1
ATOM 847 C C . ALA A 1 112 ? 15.325 -45.545 3.950 1.00 66.31 112 ALA A C 1
ATOM 849 O O . ALA A 1 112 ? 14.246 -45.385 3.375 1.00 66.31 112 ALA A O 1
ATOM 850 N N . PHE A 1 113 ? 16.485 -45.315 3.321 1.00 80.25 113 PHE A N 1
ATOM 851 C CA . PHE A 1 113 ? 16.642 -45.081 1.883 1.00 80.25 113 PHE A CA 1
ATOM 852 C C . PHE A 1 113 ? 17.692 -46.037 1.303 1.00 80.25 113 PHE A C 1
ATOM 854 O O . PHE A 1 113 ? 18.822 -46.105 1.778 1.00 80.25 113 PHE A O 1
ATOM 861 N N . SER A 1 114 ? 17.325 -46.722 0.222 1.00 83.94 114 SER A N 1
ATOM 862 C CA . SER A 1 114 ? 18.203 -47.591 -0.571 1.00 83.94 114 SER A CA 1
ATOM 863 C C . SER A 1 114 ? 18.843 -46.826 -1.735 1.00 83.94 114 SER A C 1
ATOM 865 O O . SER A 1 114 ? 18.208 -45.942 -2.309 1.00 83.94 114 SER A O 1
ATOM 867 N N . LEU A 1 115 ? 20.083 -47.153 -2.113 1.00 85.44 115 LEU A N 1
ATOM 868 C CA . LEU A 1 115 ? 20.700 -46.618 -3.334 1.00 85.44 115 LEU A CA 1
ATOM 869 C C . LEU A 1 115 ? 20.089 -47.317 -4.561 1.00 85.44 115 LEU A C 1
ATOM 871 O O . LEU A 1 115 ? 20.129 -48.541 -4.653 1.00 85.44 115 LEU A O 1
ATOM 875 N N . LEU A 1 116 ? 19.537 -46.541 -5.496 1.00 83.62 116 LEU A N 1
ATOM 876 C CA . LEU A 1 116 ? 18.919 -47.035 -6.733 1.00 83.62 116 LEU A CA 1
ATOM 877 C C . LEU A 1 116 ? 19.875 -46.932 -7.933 1.00 83.62 116 LEU A C 1
ATOM 879 O O . LEU A 1 116 ? 19.951 -47.863 -8.731 1.00 83.62 116 LEU A O 1
ATOM 883 N N . LYS A 1 117 ? 20.638 -45.837 -8.052 1.00 82.62 117 LYS A N 1
ATOM 884 C CA . LYS A 1 117 ? 21.726 -45.718 -9.038 1.00 82.62 117 LYS A CA 1
ATOM 885 C C . LYS A 1 117 ? 22.793 -44.734 -8.569 1.00 82.62 117 LYS A C 1
ATOM 887 O O . LYS A 1 117 ? 22.471 -43.712 -7.960 1.00 82.62 117 LYS A O 1
ATOM 892 N N . ASP A 1 118 ? 24.041 -45.019 -8.922 1.00 82.62 118 ASP A N 1
ATOM 893 C CA . ASP A 1 118 ? 25.137 -44.053 -8.885 1.00 82.62 118 ASP A CA 1
ATOM 894 C C . ASP A 1 118 ? 25.396 -43.539 -10.308 1.00 82.62 118 ASP A C 1
ATOM 896 O O . ASP A 1 118 ? 25.523 -44.327 -11.247 1.00 82.62 118 ASP A O 1
ATOM 900 N N . VAL A 1 119 ? 25.418 -42.219 -10.472 1.00 75.44 119 VAL A N 1
ATOM 901 C CA . VAL A 1 119 ? 25.549 -41.505 -11.748 1.00 75.44 119 VAL A CA 1
ATOM 902 C C . VAL A 1 119 ? 26.892 -40.778 -11.733 1.00 75.44 119 VAL A C 1
ATOM 904 O O . VAL A 1 119 ? 26.997 -39.555 -11.605 1.00 75.44 119 VAL A O 1
ATOM 907 N N . ILE A 1 120 ? 27.952 -41.579 -11.815 1.00 66.44 120 ILE A N 1
ATOM 908 C CA . ILE A 1 120 ? 29.338 -41.116 -11.891 1.00 66.44 120 ILE A CA 1
ATOM 909 C C . ILE A 1 120 ? 29.578 -40.586 -13.311 1.00 66.44 120 ILE A C 1
ATOM 911 O O . ILE A 1 120 ? 29.458 -41.344 -14.272 1.00 66.44 120 ILE A O 1
ATOM 915 N N . ASN A 1 121 ? 29.929 -39.302 -13.466 1.00 59.41 121 ASN A N 1
ATOM 916 C CA . ASN A 1 121 ? 30.202 -38.718 -14.785 1.00 59.41 121 ASN A CA 1
ATOM 917 C C . ASN A 1 121 ? 31.626 -38.152 -14.908 1.00 59.41 121 ASN A C 1
ATOM 919 O O . ASN A 1 121 ? 32.092 -37.378 -14.073 1.00 59.41 121 ASN A O 1
ATOM 923 N N . ILE A 1 122 ? 32.285 -38.500 -16.012 1.00 50.56 122 ILE A N 1
ATOM 924 C CA . ILE A 1 122 ? 33.706 -38.300 -16.321 1.00 50.56 122 ILE A CA 1
ATOM 925 C C . ILE A 1 122 ? 33.931 -36.878 -16.887 1.00 50.56 122 ILE A C 1
ATOM 927 O O . ILE A 1 122 ? 34.515 -36.688 -17.950 1.00 50.56 122 ILE A O 1
ATOM 931 N N . GLY A 1 123 ? 33.402 -35.853 -16.208 1.00 55.91 123 GLY A N 1
ATOM 932 C CA . GLY A 1 123 ? 33.406 -34.467 -16.692 1.00 55.91 123 GLY A CA 1
ATOM 933 C C . GLY A 1 123 ? 33.638 -33.457 -15.574 1.00 55.91 123 GLY A C 1
ATOM 934 O O . GLY A 1 123 ? 32.783 -33.299 -14.699 1.00 55.91 123 GLY A O 1
ATOM 935 N N . SER A 1 124 ? 34.779 -32.766 -15.632 1.00 58.09 124 SER A N 1
ATOM 936 C CA . SER A 1 124 ? 35.322 -31.901 -14.579 1.00 58.09 124 SER A CA 1
ATOM 937 C C . SER A 1 124 ? 34.435 -30.695 -14.250 1.00 58.09 124 SER A C 1
ATOM 939 O O . SER A 1 124 ? 34.395 -29.714 -14.993 1.00 58.09 124 SER A O 1
ATOM 941 N N . GLY A 1 125 ? 33.766 -30.751 -13.101 1.00 71.25 125 GLY A N 1
ATOM 942 C CA . GLY A 1 125 ? 33.046 -29.622 -12.517 1.00 71.25 125 GLY A CA 1
ATOM 943 C C . GLY A 1 125 ? 32.043 -30.084 -11.454 1.00 71.25 125 GLY A C 1
ATOM 944 O O . GLY A 1 125 ? 31.383 -31.106 -11.673 1.00 71.25 125 GLY A O 1
ATOM 945 N N . PRO A 1 126 ? 31.907 -29.353 -10.330 1.00 84.38 126 PRO A N 1
ATOM 946 C CA . PRO A 1 126 ? 30.954 -29.692 -9.279 1.00 84.38 126 PRO A CA 1
ATOM 947 C C . PRO A 1 126 ? 29.518 -29.617 -9.805 1.00 84.38 126 PRO A C 1
ATOM 949 O O . PRO A 1 126 ? 29.181 -28.737 -10.605 1.00 84.38 126 PRO A O 1
ATOM 952 N N . THR A 1 127 ? 28.655 -30.501 -9.313 1.00 86.31 127 THR A N 1
ATOM 953 C CA . THR A 1 127 ? 27.206 -30.388 -9.521 1.00 86.31 127 THR A CA 1
ATOM 954 C C . THR A 1 127 ? 26.703 -29.157 -8.768 1.00 86.31 127 THR A C 1
ATOM 956 O O . THR A 1 127 ? 26.973 -29.035 -7.574 1.00 86.31 127 THR A O 1
ATOM 959 N N . SER A 1 128 ? 25.994 -28.240 -9.430 1.00 87.31 128 SER A N 1
ATOM 960 C CA . SER A 1 128 ? 25.467 -27.013 -8.809 1.00 87.31 128 SER A CA 1
ATOM 961 C C . SER A 1 128 ? 23.975 -27.102 -8.488 1.00 87.31 128 SER A C 1
ATOM 963 O O . SER A 1 128 ? 23.552 -26.614 -7.444 1.00 87.31 128 SER A O 1
ATOM 965 N N . VAL A 1 129 ? 23.181 -27.754 -9.343 1.00 87.81 129 VAL A N 1
ATOM 966 C CA . VAL A 1 129 ? 21.720 -27.859 -9.193 1.00 87.81 129 VAL A CA 1
ATOM 967 C C . VAL A 1 129 ? 21.186 -29.151 -9.822 1.00 87.81 129 VAL A C 1
ATOM 969 O O . VAL A 1 129 ? 21.747 -29.656 -10.795 1.00 87.81 129 VAL A O 1
ATOM 972 N N . LEU A 1 130 ? 20.103 -29.697 -9.257 1.00 91.19 130 LEU A N 1
ATOM 973 C CA . LEU A 1 130 ? 19.445 -30.933 -9.694 1.00 91.19 130 LEU A CA 1
ATOM 974 C C . LEU A 1 130 ? 17.928 -30.744 -9.812 1.00 91.19 130 LEU A C 1
ATOM 976 O O . LEU A 1 130 ? 17.313 -30.148 -8.927 1.00 91.19 130 LEU A O 1
ATOM 980 N N . SER A 1 131 ? 17.318 -31.324 -10.847 1.00 90.25 131 SER A N 1
ATOM 981 C CA . SER A 1 131 ? 15.858 -31.367 -11.015 1.00 90.25 131 SER A CA 1
ATOM 982 C C . SER A 1 131 ? 15.410 -32.775 -11.410 1.00 90.25 131 SER A C 1
ATOM 984 O O . SER A 1 131 ? 15.810 -33.278 -12.463 1.00 90.25 131 SER A O 1
ATOM 986 N N . LEU A 1 132 ? 14.613 -33.421 -10.555 1.00 90.00 132 LEU A N 1
ATOM 987 C CA . LEU A 1 132 ? 14.198 -34.823 -10.679 1.00 90.00 132 LEU A CA 1
ATOM 988 C C . LEU A 1 132 ? 12.673 -34.924 -10.846 1.00 90.00 132 LEU A C 1
ATOM 990 O O . LEU A 1 132 ? 11.925 -34.529 -9.950 1.00 90.00 132 LEU A O 1
ATOM 994 N N . ILE A 1 133 ? 12.206 -35.499 -11.954 1.00 88.06 133 ILE A N 1
ATOM 995 C CA . ILE A 1 133 ? 10.776 -35.724 -12.214 1.00 88.06 133 ILE A CA 1
ATOM 996 C C . ILE A 1 133 ? 10.517 -37.157 -12.694 1.00 88.06 133 ILE A C 1
ATOM 998 O O . ILE A 1 133 ? 11.346 -37.767 -13.370 1.00 88.06 133 ILE A O 1
ATOM 1002 N N . VAL A 1 134 ? 9.351 -37.692 -12.338 1.00 86.00 134 VAL A N 1
ATOM 1003 C CA . VAL A 1 134 ? 8.801 -38.938 -12.884 1.00 86.00 134 VAL A CA 1
ATOM 1004 C C . VAL A 1 134 ? 7.522 -38.559 -13.634 1.00 86.00 134 VAL A C 1
ATOM 1006 O O . VAL A 1 134 ? 6.570 -38.152 -12.967 1.00 86.00 134 VAL A O 1
ATOM 1009 N N . PRO A 1 135 ? 7.488 -38.622 -14.978 1.00 83.25 135 PRO A N 1
ATOM 1010 C CA . PRO A 1 135 ? 6.299 -38.277 -15.751 1.00 83.25 135 PRO A CA 1
ATOM 1011 C C . PRO A 1 135 ? 5.117 -39.190 -15.411 1.00 83.25 135 PRO A C 1
ATOM 1013 O O . PRO A 1 135 ? 5.249 -40.417 -15.445 1.00 83.25 135 PRO A O 1
ATOM 1016 N N . GLU A 1 136 ? 3.946 -38.618 -15.143 1.00 74.69 136 GLU A N 1
ATOM 1017 C CA . GLU A 1 136 ? 2.706 -39.377 -14.943 1.00 74.69 136 GLU A CA 1
ATOM 1018 C C . GLU A 1 136 ? 2.285 -40.134 -16.214 1.00 74.69 136 GLU A C 1
ATOM 1020 O O . GLU A 1 136 ? 1.716 -41.223 -16.119 1.00 74.69 136 GLU A O 1
ATOM 1025 N N . ALA A 1 137 ? 2.607 -39.608 -17.401 1.00 73.62 137 ALA A N 1
ATOM 1026 C CA . ALA A 1 137 ? 2.368 -40.270 -18.683 1.00 73.62 137 ALA A CA 1
ATOM 1027 C C . ALA A 1 137 ? 3.324 -41.450 -18.955 1.00 73.62 137 ALA A C 1
ATOM 1029 O O . ALA A 1 137 ? 2.983 -42.363 -19.711 1.00 73.62 137 ALA A O 1
ATOM 1030 N N . SER A 1 138 ? 4.516 -41.465 -18.346 1.00 79.12 138 SER A N 1
ATOM 1031 C CA . SER A 1 138 ? 5.496 -42.550 -18.494 1.00 79.12 138 SER A CA 1
ATOM 1032 C C . SER A 1 138 ? 6.170 -42.893 -17.155 1.00 79.12 138 SER A C 1
ATOM 1034 O O . SER A 1 138 ? 7.376 -42.679 -17.006 1.00 79.12 138 SER A O 1
ATOM 1036 N N . PRO A 1 139 ? 5.435 -43.479 -16.191 1.00 77.88 139 PRO A N 1
ATOM 1037 C CA . PRO A 1 139 ? 5.899 -43.667 -14.810 1.00 77.88 139 PRO A CA 1
ATOM 1038 C C . PRO A 1 139 ? 7.096 -44.615 -14.659 1.00 77.88 139 PRO A C 1
ATOM 1040 O O . PRO A 1 139 ? 7.743 -44.649 -13.618 1.00 77.88 139 PRO A O 1
ATOM 1043 N N . GLN A 1 140 ? 7.404 -45.385 -15.705 1.00 81.00 140 GLN A N 1
ATOM 1044 C CA . GLN A 1 140 ? 8.583 -46.249 -15.766 1.00 81.00 140 GLN A CA 1
ATOM 1045 C C . GLN A 1 140 ? 9.885 -45.449 -15.951 1.00 81.00 140 GLN A C 1
ATOM 1047 O O . GLN A 1 140 ? 10.964 -45.980 -15.684 1.00 81.00 140 GLN A O 1
ATOM 1052 N N . LYS A 1 141 ? 9.801 -44.196 -16.421 1.00 85.44 141 LYS A N 1
ATOM 1053 C CA . LYS A 1 141 ? 10.950 -43.345 -16.742 1.00 85.44 141 LYS A CA 1
ATOM 1054 C C . LYS A 1 141 ? 11.169 -42.292 -15.665 1.00 85.44 141 LYS A C 1
ATOM 1056 O O . LYS A 1 141 ? 10.254 -41.566 -15.297 1.00 85.44 141 LYS A O 1
ATOM 1061 N N . ILE A 1 142 ? 12.406 -42.173 -15.204 1.00 87.62 142 ILE A N 1
ATOM 1062 C CA . ILE A 1 142 ? 12.840 -41.156 -14.247 1.00 87.62 142 ILE A CA 1
ATOM 1063 C C . ILE A 1 142 ? 13.750 -40.182 -15.002 1.00 87.62 142 ILE A C 1
ATOM 1065 O O . ILE A 1 142 ? 14.763 -40.594 -15.570 1.00 87.62 142 ILE A O 1
ATOM 1069 N N . LEU A 1 143 ? 13.377 -38.901 -15.031 1.00 88.25 143 LEU A N 1
ATOM 1070 C CA . LEU A 1 143 ? 14.113 -37.834 -15.711 1.00 88.25 143 LEU A CA 1
ATOM 1071 C C . LEU A 1 143 ? 14.920 -37.028 -14.689 1.00 88.25 143 LEU A C 1
ATOM 1073 O O . LEU A 1 143 ? 14.365 -36.466 -13.741 1.00 88.25 143 LEU A O 1
ATOM 1077 N N . LEU A 1 144 ? 16.234 -36.943 -14.896 1.00 89.62 144 LEU A N 1
ATOM 1078 C CA . LEU A 1 144 ? 17.157 -36.204 -14.035 1.00 89.62 144 LEU A CA 1
ATOM 1079 C C . LEU A 1 144 ? 17.913 -35.153 -14.853 1.00 89.62 144 LEU A C 1
ATOM 1081 O O . LEU A 1 144 ? 18.745 -35.491 -15.693 1.00 89.62 144 LEU A O 1
ATOM 1085 N N . ALA A 1 145 ? 17.660 -33.876 -14.573 1.00 89.56 145 ALA A N 1
ATOM 1086 C CA . ALA A 1 145 ? 18.465 -32.769 -15.077 1.00 89.56 145 ALA A CA 1
ATOM 1087 C C . ALA A 1 145 ? 19.569 -32.415 -14.070 1.00 89.56 145 ALA A C 1
ATOM 1089 O O . ALA A 1 145 ? 19.306 -32.264 -12.873 1.00 89.56 145 ALA A O 1
ATOM 1090 N N . VAL A 1 146 ? 20.796 -32.259 -14.569 1.00 89.00 146 VAL A N 1
ATOM 1091 C CA . VAL A 1 146 ? 21.999 -31.920 -13.802 1.00 89.00 146 VAL A CA 1
ATOM 1092 C C . VAL A 1 146 ? 22.608 -30.644 -14.377 1.00 89.00 146 VAL A C 1
ATOM 1094 O O . VAL A 1 146 ? 23.014 -30.608 -15.540 1.00 89.00 146 VAL A O 1
ATOM 1097 N N . GLY A 1 147 ? 22.685 -29.603 -13.551 1.00 88.19 147 GLY A N 1
ATOM 1098 C CA . GLY A 1 147 ? 23.430 -28.380 -13.835 1.00 88.19 147 GLY A CA 1
ATOM 1099 C C . GLY A 1 147 ? 24.788 -28.432 -13.144 1.00 88.19 147 GLY A C 1
ATOM 1100 O O . GLY A 1 147 ? 24.888 -28.894 -12.002 1.00 88.19 147 GLY A O 1
ATOM 1101 N N . LYS A 1 148 ? 25.839 -27.983 -13.834 1.00 86.81 148 LYS A N 1
ATOM 1102 C CA . LYS A 1 148 ? 27.203 -27.942 -13.295 1.00 86.81 148 LYS A CA 1
ATOM 1103 C C . LYS A 1 148 ? 27.705 -26.515 -13.095 1.00 86.81 148 LYS A C 1
ATOM 1105 O O . LYS A 1 148 ? 27.314 -25.582 -13.797 1.00 86.81 148 LYS A O 1
ATOM 1110 N N . GLY A 1 149 ? 28.691 -26.377 -12.209 1.00 83.12 149 GLY A N 1
ATOM 1111 C CA . GLY A 1 149 ? 29.450 -25.138 -12.004 1.00 83.12 149 GLY A CA 1
ATOM 1112 C C . GLY A 1 149 ? 30.271 -24.662 -13.214 1.00 83.12 149 GLY A C 1
ATOM 1113 O O . GLY A 1 149 ? 30.907 -23.621 -13.136 1.00 83.12 149 GLY A O 1
ATOM 1114 N N . SER A 1 150 ? 30.267 -25.406 -14.322 1.00 83.12 150 SER A N 1
ATOM 1115 C CA . SER A 1 150 ? 30.905 -25.048 -15.595 1.00 83.12 150 SER A CA 1
ATOM 1116 C C . SER A 1 150 ? 29.923 -24.547 -16.666 1.00 83.12 150 SER A C 1
ATOM 1118 O O . SER A 1 150 ? 30.277 -24.544 -17.839 1.00 83.12 150 SER A O 1
ATOM 1120 N N . GLY A 1 151 ? 28.666 -24.247 -16.311 1.00 82.56 151 GLY A N 1
ATOM 1121 C CA . GLY A 1 151 ? 27.612 -23.863 -17.270 1.00 82.56 151 GLY A CA 1
ATOM 1122 C C . GLY A 1 151 ? 27.099 -24.999 -18.164 1.00 82.56 151 GLY A C 1
ATOM 1123 O O . GLY A 1 151 ? 26.096 -24.861 -18.869 1.00 82.56 151 GLY A O 1
ATOM 1124 N N . SER A 1 152 ? 27.744 -26.167 -18.094 1.00 85.69 152 SER A N 1
ATOM 1125 C CA . SER A 1 152 ? 27.282 -27.376 -18.769 1.00 85.69 152 SER A CA 1
ATOM 1126 C C . SER A 1 152 ? 26.017 -27.955 -18.127 1.00 85.69 152 SER A C 1
ATOM 1128 O O . SER A 1 152 ? 25.817 -27.920 -16.906 1.00 85.69 152 SER A O 1
ATOM 1130 N N . LEU A 1 153 ? 25.164 -28.494 -18.994 1.00 85.94 153 LEU A N 1
ATOM 1131 C CA . LEU A 1 153 ? 23.824 -28.980 -18.701 1.00 85.94 153 LEU A CA 1
ATOM 1132 C C . LEU A 1 153 ? 23.691 -30.410 -19.243 1.00 85.94 153 LEU A C 1
ATOM 1134 O O . LEU A 1 153 ? 24.129 -30.703 -20.358 1.00 85.94 153 LEU A O 1
ATOM 1138 N N . GLN A 1 154 ? 23.136 -31.315 -18.440 1.00 85.69 154 GLN A N 1
ATOM 1139 C CA . GLN A 1 154 ? 23.011 -32.738 -18.765 1.00 85.69 154 GLN A CA 1
ATOM 1140 C C . GLN A 1 154 ? 21.618 -33.229 -18.379 1.00 85.69 154 GLN A C 1
ATOM 1142 O O . GLN A 1 154 ? 21.129 -32.905 -17.297 1.00 85.69 154 GLN A O 1
ATOM 1147 N N . VAL A 1 155 ? 20.994 -34.028 -19.240 1.00 87.44 155 VAL A N 1
ATOM 1148 C CA . VAL A 1 155 ? 19.708 -34.677 -18.962 1.00 87.44 155 VAL A CA 1
ATOM 1149 C C . VAL A 1 155 ? 19.897 -36.182 -19.077 1.00 87.44 155 VAL A C 1
ATOM 1151 O O . VAL A 1 155 ? 20.501 -36.673 -20.026 1.00 87.44 155 VAL A O 1
ATOM 1154 N N . TRP A 1 156 ? 19.376 -36.911 -18.100 1.00 85.25 156 TRP A N 1
ATOM 1155 C CA . TRP A 1 156 ? 19.459 -38.361 -18.035 1.00 85.25 156 TRP A CA 1
ATOM 1156 C C . TRP A 1 156 ? 18.055 -38.954 -17.984 1.00 85.25 156 TRP A C 1
ATOM 1158 O O . TRP A 1 156 ? 17.193 -38.440 -17.266 1.00 85.25 156 TRP A O 1
ATOM 1168 N N . ILE A 1 157 ? 17.844 -40.043 -18.720 1.00 86.75 157 ILE A N 1
ATOM 1169 C CA . ILE A 1 157 ? 16.601 -40.816 -18.708 1.00 86.75 157 ILE A CA 1
ATOM 1170 C C . ILE A 1 157 ? 16.915 -42.208 -18.175 1.00 86.75 157 ILE A C 1
ATOM 1172 O O . ILE A 1 157 ? 17.676 -42.955 -18.783 1.00 86.75 157 ILE A O 1
ATOM 1176 N N . TYR A 1 158 ? 16.311 -42.568 -17.048 1.00 84.94 158 TYR A N 1
ATOM 1177 C CA . TYR A 1 158 ? 16.420 -43.905 -16.480 1.00 84.94 158 TYR A CA 1
ATOM 1178 C C . TYR A 1 158 ? 15.119 -44.677 -16.674 1.00 84.94 158 TYR A C 1
ATOM 1180 O O . TYR A 1 158 ? 14.088 -44.282 -16.132 1.00 84.94 158 TYR A O 1
ATOM 1188 N N . ASP A 1 159 ? 15.162 -45.768 -17.437 1.00 82.69 159 ASP A N 1
ATOM 1189 C CA . ASP A 1 159 ? 14.022 -46.663 -17.632 1.00 82.69 159 ASP A CA 1
ATOM 1190 C C . ASP A 1 159 ? 14.082 -47.829 -16.635 1.00 82.69 159 ASP A C 1
ATOM 1192 O O . ASP A 1 159 ? 14.947 -48.708 -16.715 1.00 82.69 159 ASP A O 1
ATOM 1196 N N . THR A 1 160 ? 13.152 -47.829 -15.680 1.00 78.94 160 THR A N 1
ATOM 1197 C CA . THR A 1 160 ? 13.098 -48.792 -14.570 1.00 78.94 160 THR A CA 1
ATOM 1198 C C . THR A 1 160 ? 12.653 -50.199 -14.986 1.00 78.94 160 THR A C 1
ATOM 1200 O O . THR A 1 160 ? 12.888 -51.138 -14.227 1.00 78.94 160 THR A O 1
ATOM 1203 N N . LEU A 1 161 ? 12.076 -50.388 -16.184 1.00 78.38 161 LEU A N 1
ATOM 1204 C CA . LEU A 1 161 ? 11.767 -51.726 -16.716 1.00 78.38 161 LEU A CA 1
ATOM 1205 C C . LEU A 1 161 ? 12.998 -52.423 -17.305 1.00 78.38 161 LEU A C 1
ATOM 1207 O O . LEU A 1 161 ? 13.062 -53.651 -17.317 1.00 78.38 161 LEU A O 1
ATOM 1211 N N . ILE A 1 162 ? 13.947 -51.643 -17.829 1.00 79.12 162 ILE A N 1
ATOM 1212 C CA . ILE A 1 162 ? 15.103 -52.132 -18.601 1.00 79.12 162 ILE A CA 1
ATOM 1213 C C . ILE A 1 162 ? 16.418 -51.971 -17.801 1.00 79.12 162 ILE A C 1
ATOM 1215 O O . ILE A 1 162 ? 17.468 -52.446 -18.222 1.00 79.12 162 ILE A O 1
ATOM 1219 N N . ASP A 1 163 ? 16.374 -51.289 -16.648 1.00 75.50 163 ASP A N 1
ATOM 1220 C CA . ASP A 1 163 ? 17.528 -50.788 -15.872 1.00 75.50 163 ASP A CA 1
ATOM 1221 C C . ASP A 1 163 ? 18.520 -49.938 -16.706 1.00 75.50 163 ASP A C 1
ATOM 1223 O O . ASP A 1 163 ? 19.700 -49.772 -16.370 1.00 75.50 163 ASP A O 1
ATOM 1227 N N . LYS A 1 164 ? 18.028 -49.363 -17.810 1.00 78.12 164 LYS A N 1
ATOM 1228 C CA . LYS A 1 164 ? 18.821 -48.632 -18.802 1.00 78.12 164 LYS A CA 1
ATOM 1229 C C . LYS A 1 164 ? 18.885 -47.154 -18.435 1.00 78.12 164 LYS A C 1
ATOM 1231 O O . LYS A 1 164 ? 17.853 -46.514 -18.247 1.00 78.12 164 LYS A O 1
ATOM 1236 N N . PHE A 1 165 ? 20.102 -46.631 -18.312 1.00 75.81 165 PHE A N 1
ATOM 1237 C CA . PHE A 1 165 ? 20.381 -45.261 -17.884 1.00 75.81 165 PHE A CA 1
ATOM 1238 C C . PHE A 1 165 ? 21.006 -44.497 -19.058 1.00 75.81 165 PHE A C 1
ATOM 1240 O O . PHE A 1 165 ? 22.200 -44.630 -19.326 1.00 75.81 165 PHE A O 1
ATOM 1247 N N . ASP A 1 166 ? 20.183 -43.754 -19.794 1.00 78.25 166 ASP A N 1
ATOM 1248 C CA . ASP A 1 166 ? 20.563 -43.080 -21.034 1.00 78.25 166 ASP A CA 1
ATOM 1249 C C . ASP A 1 166 ? 20.957 -41.618 -20.809 1.00 78.25 166 ASP A C 1
ATOM 1251 O O . ASP A 1 166 ? 20.304 -40.877 -20.070 1.00 78.25 166 ASP A O 1
ATOM 1255 N N . VAL A 1 167 ? 22.032 -41.200 -21.482 1.00 76.31 167 VAL A N 1
ATOM 1256 C CA . VAL A 1 167 ? 22.523 -39.817 -21.501 1.00 76.31 167 VAL A CA 1
ATOM 1257 C C . VAL A 1 167 ? 21.916 -39.095 -22.698 1.00 76.31 167 VAL A C 1
ATOM 1259 O O . VAL A 1 167 ? 22.246 -39.422 -23.838 1.00 76.31 167 VAL A O 1
ATOM 1262 N N . ILE A 1 168 ? 21.134 -38.045 -22.458 1.00 73.81 168 ILE A N 1
ATOM 1263 C CA . ILE A 1 168 ? 20.943 -37.002 -23.466 1.00 73.81 168 ILE A CA 1
ATOM 1264 C C . ILE A 1 168 ? 22.169 -36.084 -23.369 1.00 73.81 168 ILE A C 1
ATOM 1266 O O . ILE A 1 168 ? 22.473 -35.540 -22.304 1.00 73.81 168 ILE A O 1
ATOM 1270 N N . ALA A 1 169 ? 22.926 -36.023 -24.469 1.00 56.94 169 ALA A N 1
ATOM 1271 C CA . ALA A 1 169 ? 24.321 -35.569 -24.525 1.00 56.94 169 ALA A CA 1
ATOM 1272 C C . ALA A 1 169 ? 24.585 -34.213 -23.831 1.00 56.94 169 ALA A C 1
ATOM 1274 O O . ALA A 1 169 ? 23.716 -33.344 -23.849 1.00 56.94 169 ALA A O 1
ATOM 1275 N N . PRO A 1 170 ? 25.783 -33.989 -23.248 1.00 60.44 170 PRO A N 1
ATOM 1276 C CA . PRO A 1 170 ? 26.097 -32.747 -22.543 1.00 60.44 170 PRO A CA 1
ATOM 1277 C C . PRO A 1 170 ? 26.036 -31.526 -23.470 1.00 60.44 170 PRO A C 1
ATOM 1279 O O . PRO A 1 170 ? 26.741 -31.476 -24.477 1.00 60.44 170 PRO A O 1
ATOM 1282 N N . LEU A 1 171 ? 25.255 -30.514 -23.085 1.00 64.62 171 LEU A N 1
ATOM 1283 C CA . LEU A 1 171 ? 25.207 -29.221 -23.768 1.00 64.62 171 LEU A CA 1
ATOM 1284 C C . LEU A 1 171 ? 25.971 -28.158 -22.974 1.00 64.62 171 LEU A C 1
ATOM 1286 O O . LEU A 1 171 ? 25.869 -28.075 -21.748 1.00 64.62 171 LEU A O 1
ATOM 1290 N N . SER A 1 172 ? 26.679 -27.282 -23.684 1.00 64.56 172 SER A N 1
ATOM 1291 C CA . SER A 1 172 ? 27.064 -25.958 -23.188 1.00 64.56 172 SER A CA 1
ATOM 1292 C C . SER A 1 172 ? 25.812 -25.071 -23.173 1.00 64.56 172 SER A C 1
ATOM 1294 O O . SER A 1 172 ? 25.468 -24.457 -24.183 1.00 64.56 172 SER A O 1
ATOM 1296 N N . GLY A 1 173 ? 25.066 -25.101 -22.065 1.00 68.12 173 GLY A N 1
ATOM 1297 C CA . GLY A 1 173 ? 23.785 -24.396 -21.945 1.00 68.12 173 GLY A CA 1
ATOM 1298 C C . GLY A 1 173 ? 23.910 -22.946 -21.476 1.00 68.12 173 GLY A C 1
ATOM 1299 O O . GLY A 1 173 ? 23.030 -22.141 -21.771 1.00 68.12 173 GLY A O 1
ATOM 1300 N N . HIS A 1 174 ? 24.981 -22.637 -20.748 1.00 83.62 174 HIS A N 1
ATOM 1301 C CA . HIS A 1 174 ? 25.233 -21.373 -20.060 1.00 83.62 174 HIS A CA 1
ATOM 1302 C C . HIS A 1 174 ? 26.743 -21.083 -20.021 1.00 83.62 174 HIS A C 1
ATOM 1304 O O . HIS A 1 174 ? 27.546 -22.016 -20.102 1.00 83.62 174 HIS A O 1
ATOM 1310 N N . ASP A 1 175 ? 27.118 -19.811 -19.870 1.00 82.38 175 ASP A N 1
ATOM 1311 C CA . ASP A 1 175 ? 28.520 -19.358 -19.817 1.00 82.38 175 ASP A CA 1
ATOM 1312 C C . ASP A 1 175 ? 29.061 -19.300 -18.375 1.00 82.38 175 ASP A C 1
ATOM 1314 O O . ASP A 1 175 ? 30.273 -19.287 -18.152 1.00 82.38 175 ASP A O 1
ATOM 1318 N N . GLN A 1 176 ? 28.167 -19.286 -17.380 1.00 85.31 176 GLN A N 1
ATOM 1319 C CA . GLN A 1 176 ? 28.494 -19.337 -15.950 1.00 85.31 176 GLN A CA 1
ATOM 1320 C C . GLN A 1 176 ? 27.737 -20.463 -15.218 1.00 85.31 176 GLN A C 1
ATOM 1322 O O . GLN A 1 176 ? 27.061 -21.288 -15.829 1.00 85.31 176 GLN A O 1
ATOM 1327 N N . ILE A 1 177 ? 27.882 -20.532 -13.889 1.00 86.75 177 ILE A N 1
ATOM 1328 C CA . ILE A 1 177 ? 27.262 -21.547 -13.024 1.00 86.75 177 ILE A CA 1
ATOM 1329 C C . ILE A 1 177 ? 25.744 -21.604 -13.250 1.00 86.75 177 ILE A C 1
ATOM 1331 O O . ILE A 1 177 ? 25.042 -20.625 -12.994 1.00 86.75 177 ILE A O 1
ATOM 1335 N N . VAL A 1 178 ? 25.228 -22.784 -13.617 1.00 88.44 178 VAL A N 1
ATOM 1336 C CA . VAL A 1 178 ? 23.779 -23.045 -13.650 1.00 88.44 178 VAL A CA 1
ATOM 1337 C C . VAL A 1 178 ? 23.247 -23.014 -12.215 1.00 88.44 178 VAL A C 1
ATOM 1339 O O . VAL A 1 178 ? 23.681 -23.812 -11.380 1.00 88.44 178 VAL A O 1
ATOM 1342 N N . THR A 1 179 ? 22.329 -22.097 -11.915 1.00 88.06 179 THR A N 1
ATOM 1343 C CA . THR A 1 179 ? 21.795 -21.849 -10.562 1.00 88.06 179 THR A CA 1
ATOM 1344 C C . THR A 1 179 ? 20.427 -22.475 -10.330 1.00 88.06 179 THR A C 1
ATOM 1346 O O . THR A 1 179 ? 20.093 -22.818 -9.199 1.00 88.06 179 THR A O 1
ATOM 1349 N N . GLY A 1 180 ? 19.638 -22.662 -11.390 1.00 88.50 180 GLY A N 1
ATOM 1350 C CA . GLY A 1 180 ? 18.278 -23.181 -11.304 1.00 88.50 180 GLY A CA 1
ATOM 1351 C C . GLY A 1 180 ? 17.938 -24.122 -12.453 1.00 88.50 180 GLY A C 1
ATOM 1352 O O . GLY A 1 180 ? 18.309 -23.862 -13.597 1.00 88.50 180 GLY A O 1
ATOM 1353 N N . LEU A 1 181 ? 17.203 -25.195 -12.141 1.00 92.06 181 LEU A N 1
ATOM 1354 C CA . LEU A 1 181 ? 16.617 -26.129 -13.106 1.00 92.06 181 LEU A CA 1
ATOM 1355 C C . LEU A 1 181 ? 15.208 -26.537 -12.666 1.00 92.06 181 LEU A C 1
ATOM 1357 O O . LEU A 1 181 ? 15.036 -27.066 -11.565 1.00 92.06 181 LEU A O 1
ATOM 1361 N N . ALA A 1 182 ? 14.217 -26.357 -13.538 1.00 91.12 182 ALA A N 1
ATOM 1362 C CA . ALA A 1 182 ? 12.836 -26.759 -13.278 1.00 91.12 182 ALA A CA 1
ATOM 1363 C C . ALA A 1 182 ? 12.205 -27.445 -14.496 1.00 91.12 182 ALA A C 1
ATOM 1365 O O . ALA A 1 182 ? 12.189 -26.893 -15.597 1.00 91.12 182 ALA A O 1
ATOM 1366 N N . TRP A 1 183 ? 11.667 -28.645 -14.278 1.00 90.62 183 TRP A N 1
ATOM 1367 C CA . TRP A 1 183 ? 10.822 -29.344 -15.243 1.00 90.62 183 TRP A CA 1
ATOM 1368 C C . TRP A 1 183 ? 9.408 -28.756 -15.267 1.00 90.62 183 TRP A C 1
ATOM 1370 O O . TRP A 1 183 ? 8.876 -28.364 -14.229 1.00 90.62 183 TRP A O 1
ATOM 1380 N N . ALA A 1 184 ? 8.792 -28.754 -16.445 1.00 87.50 184 ALA A N 1
ATOM 1381 C CA . ALA A 1 184 ? 7.399 -28.392 -16.670 1.00 87.50 184 ALA A CA 1
ATOM 1382 C C . ALA A 1 184 ? 6.725 -29.384 -17.626 1.00 87.50 184 ALA A C 1
ATOM 1384 O O . ALA A 1 184 ? 7.403 -30.142 -18.326 1.00 87.50 184 ALA A O 1
ATOM 1385 N N . TYR A 1 185 ? 5.391 -29.342 -17.677 1.00 83.62 185 TYR A N 1
ATOM 1386 C CA . TYR A 1 185 ? 4.556 -30.129 -18.592 1.00 83.62 185 TYR A CA 1
ATOM 1387 C C . TYR A 1 185 ? 4.942 -31.617 -18.589 1.00 83.62 185 TYR A C 1
ATOM 1389 O O . TYR A 1 185 ? 5.399 -32.156 -19.591 1.00 83.62 185 TYR A O 1
ATOM 1397 N N . ASP A 1 186 ? 4.845 -32.255 -17.420 1.00 79.31 186 ASP A N 1
ATOM 1398 C CA . ASP A 1 186 ? 5.193 -33.671 -17.186 1.00 79.31 186 ASP A CA 1
ATOM 1399 C C . ASP A 1 186 ? 6.623 -34.082 -17.610 1.00 79.31 186 ASP A C 1
ATOM 1401 O O . ASP A 1 186 ? 6.902 -35.249 -17.853 1.00 79.31 186 ASP A O 1
ATOM 1405 N N . GLY A 1 187 ? 7.555 -33.126 -17.698 1.00 80.94 187 GLY A N 1
ATOM 1406 C CA . GLY A 1 187 ? 8.942 -33.373 -18.107 1.00 80.94 187 GLY A CA 1
ATOM 1407 C C . GLY A 1 187 ? 9.215 -33.182 -19.603 1.00 80.94 187 GLY A C 1
ATOM 1408 O O . GLY A 1 187 ? 10.340 -33.405 -20.045 1.00 80.94 187 GLY A O 1
ATOM 1409 N N . HIS A 1 188 ? 8.235 -32.729 -20.392 1.00 83.50 188 HIS A N 1
ATOM 1410 C CA . HIS A 1 188 ? 8.449 -32.391 -21.804 1.00 83.50 188 HIS A CA 1
ATOM 1411 C C . HIS A 1 188 ? 9.297 -31.120 -21.995 1.00 83.50 188 HIS A C 1
ATOM 1413 O O . HIS A 1 188 ? 10.057 -31.031 -22.965 1.00 83.50 188 HIS A O 1
ATOM 1419 N N . CYS A 1 189 ? 9.214 -30.170 -21.054 1.00 87.75 189 CYS A N 1
ATOM 1420 C CA . CYS A 1 189 ? 10.011 -28.941 -21.037 1.00 87.75 189 CYS A CA 1
ATOM 1421 C C . CYS A 1 189 ? 10.923 -28.873 -19.806 1.00 87.75 189 CYS A C 1
ATOM 1423 O O . CYS A 1 189 ? 10.487 -29.134 -18.685 1.00 87.75 189 CYS A O 1
ATOM 1425 N N . LEU A 1 190 ? 12.162 -28.429 -20.005 1.00 89.88 190 LEU A N 1
ATOM 1426 C CA . LEU A 1 190 ? 13.108 -28.053 -18.955 1.00 89.88 190 LEU A CA 1
ATOM 1427 C C . LEU A 1 190 ? 13.436 -26.565 -19.094 1.00 89.88 190 LEU A C 1
ATOM 1429 O O . LEU A 1 190 ? 13.762 -26.106 -20.186 1.00 89.88 190 LEU A O 1
ATOM 1433 N N . TYR A 1 191 ? 13.414 -25.829 -17.987 1.00 90.94 191 TYR A N 1
ATOM 1434 C CA . TYR A 1 191 ? 13.882 -24.446 -17.925 1.00 90.94 191 TYR A CA 1
ATOM 1435 C C . TYR A 1 191 ? 15.143 -24.340 -17.066 1.00 90.94 191 TYR A C 1
ATOM 1437 O O . TYR A 1 191 ? 15.245 -25.004 -16.029 1.00 90.94 191 TYR A O 1
ATOM 1445 N N . SER A 1 192 ? 16.092 -23.498 -17.482 1.00 91.00 192 SER A N 1
ATOM 1446 C CA . SER A 1 192 ? 17.369 -23.296 -16.787 1.00 91.00 192 SER A CA 1
ATOM 1447 C C . SER A 1 192 ? 17.764 -21.826 -16.669 1.00 91.00 192 SER A C 1
ATOM 1449 O O . SER A 1 192 ? 17.543 -21.044 -17.594 1.00 91.00 192 SER A O 1
ATOM 1451 N N . CYS A 1 193 ? 18.378 -21.459 -15.543 1.00 90.19 193 CYS A N 1
ATOM 1452 C CA . CYS A 1 193 ? 18.945 -20.127 -15.316 1.00 90.19 193 CYS A CA 1
ATOM 1453 C C . CYS A 1 193 ? 20.367 -20.197 -14.739 1.00 90.19 193 CYS A C 1
ATOM 1455 O O . CYS A 1 193 ? 20.759 -21.208 -14.146 1.00 90.19 193 CYS A O 1
ATOM 1457 N N . SER A 1 194 ? 21.130 -19.115 -14.902 1.00 90.00 194 SER A N 1
ATOM 1458 C CA . SER A 1 194 ? 22.561 -19.050 -14.578 1.00 90.00 194 SER A CA 1
ATOM 1459 C C . SER A 1 194 ? 22.991 -17.683 -14.036 1.00 90.00 194 SER A C 1
ATOM 1461 O O . SER A 1 194 ? 22.282 -16.680 -14.156 1.00 90.00 194 SER A O 1
ATOM 1463 N N . GLN A 1 195 ? 24.190 -17.636 -13.453 1.00 86.44 195 GLN A N 1
ATOM 1464 C CA . GLN A 1 195 ? 24.838 -16.393 -13.023 1.00 86.44 195 GLN A CA 1
ATOM 1465 C C . GLN A 1 195 ? 25.176 -15.440 -14.183 1.00 86.44 195 GLN A C 1
ATOM 1467 O O . GLN A 1 195 ? 25.331 -14.253 -13.944 1.00 86.44 195 GLN A O 1
ATOM 1472 N N . ASP A 1 196 ? 25.173 -15.911 -15.434 1.00 83.81 196 ASP A N 1
ATOM 1473 C CA . ASP A 1 196 ? 25.257 -15.075 -16.651 1.00 83.81 196 ASP A CA 1
ATOM 1474 C C . ASP A 1 196 ? 23.958 -14.296 -16.982 1.00 83.81 196 ASP A C 1
ATOM 1476 O O . ASP A 1 196 ? 23.819 -13.733 -18.067 1.00 83.81 196 ASP A O 1
ATOM 1480 N N . ASN A 1 197 ? 22.988 -14.287 -16.059 1.00 83.56 197 ASN A N 1
ATOM 1481 C CA . ASN A 1 197 ? 21.665 -13.661 -16.168 1.00 83.56 197 ASN A CA 1
ATOM 1482 C C . ASN A 1 197 ? 20.752 -14.200 -17.296 1.00 83.56 197 ASN A C 1
ATOM 1484 O O . ASN A 1 197 ? 19.631 -13.707 -17.485 1.00 83.56 197 ASN A O 1
ATOM 1488 N N . SER A 1 198 ? 21.178 -15.236 -18.025 1.00 85.50 198 SER A N 1
ATOM 1489 C CA . SER A 1 198 ? 20.362 -15.857 -19.068 1.00 85.50 198 SER A CA 1
ATOM 1490 C C . SER A 1 198 ? 19.351 -16.864 -18.511 1.00 85.50 198 SER A C 1
ATOM 1492 O O . SER A 1 198 ? 19.550 -17.521 -17.482 1.00 85.50 198 SER A O 1
ATOM 1494 N N . LEU A 1 199 ? 18.246 -16.986 -19.246 1.00 87.19 199 LEU A N 1
ATOM 1495 C CA . LEU A 1 199 ? 17.149 -17.916 -19.018 1.00 87.19 199 LEU A CA 1
ATOM 1496 C C . LEU A 1 199 ? 16.920 -18.698 -20.315 1.00 87.19 199 LEU A C 1
ATOM 1498 O O . LEU A 1 199 ? 16.750 -18.099 -21.378 1.00 87.19 199 LEU A O 1
ATOM 1502 N N . HIS A 1 200 ? 16.902 -20.026 -20.234 1.00 88.00 200 HIS A N 1
ATOM 1503 C CA . HIS A 1 200 ? 16.749 -20.903 -21.394 1.00 88.00 200 HIS A CA 1
ATOM 1504 C C . HIS A 1 200 ? 15.576 -21.876 -21.227 1.00 88.00 200 HIS A C 1
ATOM 1506 O O . HIS A 1 200 ? 15.333 -22.392 -20.136 1.00 88.00 200 HIS A O 1
ATOM 1512 N N . SER A 1 201 ? 14.868 -22.123 -22.334 1.00 88.81 201 SER A N 1
ATOM 1513 C CA . SER A 1 201 ? 13.830 -23.150 -22.476 1.00 88.81 201 SER A CA 1
ATOM 1514 C C . SER A 1 201 ? 14.355 -24.278 -23.360 1.00 88.81 201 SER A C 1
ATOM 1516 O O . SER A 1 201 ? 14.994 -24.031 -24.390 1.00 88.81 201 SER A O 1
ATOM 1518 N N . TRP A 1 202 ? 14.096 -25.517 -22.953 1.00 87.31 202 TRP A N 1
ATOM 1519 C CA . TRP A 1 202 ? 14.579 -26.726 -23.605 1.00 87.31 202 TRP A CA 1
ATOM 1520 C C . TRP A 1 202 ? 13.444 -27.747 -23.741 1.00 87.31 202 TRP A C 1
ATOM 1522 O O . TRP A 1 202 ? 12.698 -27.970 -22.790 1.00 87.31 202 TRP A O 1
ATOM 1532 N N . ILE A 1 203 ? 13.330 -28.400 -24.900 1.00 85.75 203 ILE A N 1
ATOM 1533 C CA . ILE A 1 203 ? 12.320 -29.438 -25.170 1.00 85.75 203 ILE A CA 1
ATOM 1534 C C . ILE A 1 203 ? 13.013 -30.748 -25.549 1.00 85.75 203 ILE A C 1
ATOM 1536 O O . ILE A 1 203 ? 13.905 -30.755 -26.403 1.00 85.75 203 ILE A O 1
ATOM 1540 N N . ILE A 1 204 ? 12.590 -31.857 -24.934 1.00 80.19 204 ILE A N 1
ATOM 1541 C CA . ILE A 1 204 ? 13.054 -33.206 -25.292 1.00 80.19 204 ILE A CA 1
ATOM 1542 C C . ILE A 1 204 ? 12.347 -33.663 -26.574 1.00 80.19 204 ILE A C 1
ATOM 1544 O O . ILE A 1 204 ? 11.118 -33.661 -26.644 1.00 80.19 204 ILE A O 1
ATOM 1548 N N . LYS A 1 205 ? 13.108 -34.111 -27.579 1.00 73.94 205 LYS A N 1
ATOM 1549 C CA . LYS A 1 205 ? 12.587 -34.802 -28.769 1.00 73.94 205 LYS A CA 1
ATOM 1550 C C . LYS A 1 205 ? 13.424 -36.052 -29.031 1.00 73.94 205 LYS A C 1
ATOM 1552 O O . LYS A 1 205 ? 14.583 -35.961 -29.435 1.00 73.94 205 LYS A O 1
ATOM 1557 N N . GLY A 1 206 ? 12.835 -37.220 -28.768 1.00 71.38 206 GLY A N 1
ATOM 1558 C CA . GLY A 1 206 ? 13.579 -38.483 -28.723 1.00 71.38 206 GLY A CA 1
ATOM 1559 C C . GLY A 1 206 ? 14.735 -38.397 -27.722 1.00 71.38 206 GLY A C 1
ATOM 1560 O O . GLY A 1 206 ? 14.581 -37.826 -26.646 1.00 71.38 206 GLY A O 1
ATOM 1561 N N . ASP A 1 207 ? 15.907 -38.883 -28.120 1.00 67.88 207 ASP A N 1
ATOM 1562 C CA . ASP A 1 207 ? 17.120 -38.897 -27.290 1.00 67.88 207 ASP A CA 1
ATOM 1563 C C . ASP A 1 207 ? 17.919 -37.572 -27.363 1.00 67.88 207 ASP A C 1
ATOM 1565 O O . ASP A 1 207 ? 19.131 -37.545 -27.148 1.00 67.88 207 ASP A O 1
ATOM 1569 N N . SER A 1 208 ? 17.262 -36.457 -27.712 1.00 71.06 208 SER A N 1
ATOM 1570 C CA . SER A 1 208 ? 17.906 -35.155 -27.939 1.00 71.06 208 SER A CA 1
ATOM 1571 C C . SER A 1 208 ? 17.168 -33.995 -27.264 1.00 71.06 208 SER A C 1
ATOM 1573 O O . SER A 1 208 ? 15.938 -33.979 -27.184 1.00 71.06 208 SER A O 1
ATOM 1575 N N . LEU A 1 209 ? 17.929 -33.013 -26.769 1.00 79.44 209 LEU A N 1
ATOM 1576 C CA . LEU A 1 209 ? 17.412 -31.805 -26.125 1.00 79.44 209 LEU A CA 1
ATOM 1577 C C . LEU A 1 209 ? 17.606 -30.601 -27.055 1.00 79.44 209 LEU A C 1
ATOM 1579 O O . LEU A 1 209 ? 18.735 -30.269 -27.416 1.00 79.44 209 LEU A O 1
ATOM 1583 N N . HIS A 1 210 ? 16.519 -29.923 -27.419 1.00 80.38 210 HIS A N 1
ATOM 1584 C CA . HIS A 1 210 ? 16.569 -28.727 -28.260 1.00 80.38 210 HIS A CA 1
ATOM 1585 C C . HIS A 1 210 ? 16.303 -27.465 -27.443 1.00 80.38 210 HIS A C 1
ATOM 1587 O O . HIS A 1 210 ? 15.295 -27.387 -26.744 1.00 80.38 210 HIS A O 1
ATOM 1593 N N . ARG A 1 211 ? 17.157 -26.446 -27.597 1.00 81.56 211 ARG A N 1
ATOM 1594 C CA . ARG A 1 211 ? 16.859 -25.076 -27.154 1.00 81.56 211 ARG A CA 1
ATOM 1595 C C . ARG A 1 211 ? 15.677 -24.531 -27.955 1.00 81.56 211 ARG A C 1
ATOM 1597 O O . ARG A 1 211 ? 15.671 -24.632 -29.181 1.00 81.56 211 ARG A O 1
ATOM 1604 N N . VAL A 1 212 ? 14.719 -23.913 -27.275 1.00 81.88 212 VAL A N 1
ATOM 1605 C CA . VAL A 1 212 ? 13.565 -23.241 -27.889 1.00 81.88 212 VAL A CA 1
ATOM 1606 C C . VAL A 1 212 ? 13.475 -21.817 -27.341 1.00 81.88 212 VAL A C 1
ATOM 1608 O O . VAL A 1 212 ? 13.954 -21.526 -26.244 1.00 81.88 212 VAL A O 1
ATOM 1611 N N . ALA A 1 213 ? 12.910 -20.898 -28.124 1.00 75.50 213 ALA A N 1
ATOM 1612 C CA . ALA A 1 213 ? 12.582 -19.572 -27.619 1.00 75.50 213 ALA A CA 1
ATOM 1613 C C . ALA A 1 213 ? 11.495 -19.674 -26.533 1.00 75.50 213 ALA A C 1
ATOM 1615 O O . ALA A 1 213 ? 10.589 -20.509 -26.621 1.00 75.50 213 ALA A O 1
ATOM 1616 N N . LEU A 1 214 ? 11.574 -18.801 -25.531 1.00 74.06 214 LEU A N 1
ATOM 1617 C CA . LEU A 1 214 ? 10.427 -18.530 -24.671 1.00 74.06 214 LEU A CA 1
ATOM 1618 C C . LEU A 1 214 ? 9.354 -17.812 -25.504 1.00 74.06 214 LEU A C 1
ATOM 1620 O O . LEU A 1 214 ? 9.717 -16.962 -26.325 1.00 74.06 214 LEU A O 1
ATOM 1624 N N . PRO A 1 215 ? 8.058 -18.119 -25.319 1.00 67.69 215 PRO A N 1
ATOM 1625 C CA . PRO A 1 215 ? 7.000 -17.321 -25.922 1.00 67.69 215 PRO A CA 1
ATOM 1626 C C . PRO A 1 215 ? 7.080 -15.868 -25.408 1.00 67.69 215 PRO A C 1
ATOM 1628 O O . PRO A 1 215 ? 7.487 -15.637 -24.264 1.00 67.69 215 PRO A O 1
ATOM 1631 N N . PRO A 1 216 ? 6.720 -14.869 -26.232 1.00 61.91 216 PRO A N 1
ATOM 1632 C CA . PRO A 1 216 ? 6.734 -13.474 -25.809 1.00 61.91 216 PRO A CA 1
ATOM 1633 C C . PRO A 1 216 ? 5.681 -13.235 -24.714 1.00 61.91 216 PRO A C 1
ATOM 1635 O O . PRO A 1 216 ? 4.614 -13.849 -24.713 1.00 61.91 216 PRO A O 1
ATOM 1638 N N . ASN A 1 217 ? 5.968 -12.322 -23.781 1.00 61.81 217 ASN A N 1
ATOM 1639 C CA . ASN A 1 217 ? 5.214 -12.141 -22.529 1.00 61.81 217 ASN A CA 1
ATOM 1640 C C . ASN A 1 217 ? 3.889 -11.347 -22.722 1.00 61.81 217 ASN A C 1
ATOM 1642 O O . ASN A 1 217 ? 3.590 -10.399 -21.997 1.00 61.81 217 ASN A O 1
ATOM 1646 N N . ILE A 1 218 ? 3.108 -11.694 -23.751 1.00 55.81 218 ILE A N 1
ATOM 1647 C CA . ILE A 1 218 ? 1.960 -10.927 -24.264 1.00 55.81 218 ILE A CA 1
ATOM 1648 C C . ILE A 1 218 ? 0.665 -11.332 -23.540 1.00 55.81 218 ILE A C 1
ATOM 1650 O O . ILE A 1 218 ? -0.168 -12.044 -24.091 1.00 55.81 218 ILE A O 1
ATOM 1654 N N . LEU A 1 219 ? 0.474 -10.884 -22.296 1.00 54.31 219 LEU A N 1
ATOM 1655 C CA . LEU A 1 219 ? -0.785 -11.115 -21.560 1.00 54.31 219 LEU A CA 1
ATOM 1656 C C . LEU A 1 219 ? -1.341 -9.876 -20.836 1.00 54.31 219 LEU A C 1
ATOM 1658 O O . LEU A 1 219 ? -2.026 -9.992 -19.826 1.00 54.31 219 LEU A O 1
ATOM 1662 N N . GLY A 1 220 ? -1.045 -8.669 -21.329 1.00 45.16 220 GLY A N 1
ATOM 1663 C CA . GLY A 1 220 ? -1.623 -7.402 -20.838 1.00 45.16 220 GLY A CA 1
ATOM 1664 C C . GLY A 1 220 ? -1.163 -6.956 -19.440 1.00 45.16 220 GLY A C 1
ATOM 1665 O O . GLY A 1 220 ? -1.143 -5.761 -19.148 1.00 45.16 220 GLY A O 1
ATOM 1666 N N . VAL A 1 221 ? -0.714 -7.890 -18.600 1.00 41.03 221 VAL A N 1
ATOM 1667 C CA . VAL A 1 221 ? 0.042 -7.623 -17.379 1.00 41.03 221 VAL A CA 1
ATOM 1668 C C . VAL A 1 221 ? 1.281 -6.811 -17.750 1.00 41.03 221 VAL A C 1
ATOM 1670 O O . VAL A 1 221 ? 2.170 -7.319 -18.431 1.00 41.03 221 VAL A O 1
ATOM 1673 N N . LYS A 1 222 ? 1.356 -5.560 -17.276 1.00 35.31 222 LYS A N 1
ATOM 1674 C CA . LYS A 1 222 ? 2.593 -4.768 -17.296 1.00 35.31 222 LYS A CA 1
ATOM 1675 C C . LYS A 1 222 ? 3.648 -5.489 -16.450 1.00 35.31 222 LYS A C 1
ATOM 1677 O O . LYS A 1 222 ? 3.707 -5.304 -15.235 1.00 35.31 222 LYS A O 1
ATOM 1682 N N . THR A 1 223 ? 4.472 -6.320 -17.075 1.00 36.88 223 THR A N 1
ATOM 1683 C CA . THR A 1 223 ? 5.712 -6.790 -16.459 1.00 36.88 223 THR A CA 1
ATOM 1684 C C . THR A 1 223 ? 6.666 -5.616 -16.264 1.00 36.88 223 THR A C 1
ATOM 1686 O O . THR A 1 223 ? 6.643 -4.656 -17.031 1.00 36.88 223 THR A O 1
ATOM 1689 N N . PHE A 1 224 ? 7.544 -5.699 -15.264 1.00 37.03 224 PHE A N 1
ATOM 1690 C CA . PHE A 1 224 ? 8.613 -4.718 -15.024 1.00 37.03 224 PHE A CA 1
ATOM 1691 C C . PHE A 1 224 ? 9.768 -4.863 -16.043 1.00 37.03 224 PHE A C 1
ATOM 1693 O O . PHE A 1 224 ? 10.941 -4.782 -15.698 1.00 37.03 224 PHE A O 1
ATOM 1700 N N . THR A 1 225 ? 9.431 -5.098 -17.312 1.00 36.31 225 THR A N 1
ATOM 1701 C CA . THR A 1 225 ? 10.368 -5.287 -18.430 1.00 36.31 225 THR A CA 1
ATOM 1702 C C . THR A 1 225 ? 11.071 -3.994 -18.855 1.00 36.31 225 THR A C 1
ATOM 1704 O O . THR A 1 225 ? 12.102 -4.065 -19.513 1.00 36.31 225 THR A O 1
ATOM 1707 N N . ASP A 1 226 ? 10.586 -2.835 -18.397 1.00 35.44 226 ASP A N 1
ATOM 1708 C CA . ASP A 1 226 ? 11.243 -1.528 -18.544 1.00 35.44 226 ASP A CA 1
ATOM 1709 C C . ASP A 1 226 ? 12.156 -1.187 -17.341 1.00 35.44 226 ASP A C 1
ATOM 1711 O O . ASP A 1 226 ? 12.283 -0.031 -16.939 1.00 35.44 226 ASP A O 1
ATOM 1715 N N . VAL A 1 227 ? 12.809 -2.196 -16.746 1.00 42.22 227 VAL A N 1
ATOM 1716 C CA . VAL A 1 227 ? 13.969 -2.014 -15.852 1.00 42.22 227 VAL A CA 1
ATOM 1717 C C . VAL A 1 227 ? 15.239 -2.297 -16.671 1.00 42.22 227 VAL A C 1
ATOM 1719 O O . VAL A 1 227 ? 15.643 -3.455 -16.797 1.00 42.22 227 VAL A O 1
ATOM 1722 N N . PRO A 1 228 ? 15.871 -1.277 -17.285 1.00 41.06 228 PRO A N 1
ATOM 1723 C CA . PRO A 1 228 ? 16.898 -1.489 -18.301 1.00 41.06 228 PRO A CA 1
ATOM 1724 C C . PRO A 1 228 ? 18.221 -1.975 -17.695 1.00 41.06 228 PRO A C 1
ATOM 1726 O O . PRO A 1 228 ? 18.952 -1.201 -17.084 1.00 41.06 228 PRO A O 1
ATOM 1729 N N . ASN A 1 229 ? 18.556 -3.248 -17.925 1.00 51.19 229 ASN A N 1
ATOM 1730 C CA . ASN A 1 229 ? 19.878 -3.849 -17.686 1.00 51.19 229 ASN A CA 1
ATOM 1731 C C . ASN A 1 229 ? 20.460 -3.693 -16.260 1.00 51.19 229 ASN A C 1
ATOM 1733 O O . ASN A 1 229 ? 21.667 -3.806 -16.083 1.00 51.19 229 ASN A O 1
ATOM 1737 N N . VAL A 1 230 ? 19.628 -3.490 -15.232 1.00 54.72 230 VAL A N 1
ATOM 1738 C CA . VAL A 1 230 ? 20.076 -3.315 -13.829 1.00 54.72 230 VAL A CA 1
ATOM 1739 C C . VAL A 1 230 ? 20.304 -4.661 -13.110 1.00 54.72 230 VAL A C 1
ATOM 1741 O O . VAL A 1 230 ? 20.380 -4.695 -11.888 1.00 54.72 230 VAL A O 1
ATOM 1744 N N . SER A 1 231 ? 20.343 -5.793 -13.820 1.00 58.28 231 SER A N 1
ATOM 1745 C CA . SER A 1 231 ? 20.346 -7.144 -13.230 1.00 58.28 231 SER A CA 1
ATOM 1746 C C . SER A 1 231 ? 21.607 -7.942 -13.572 1.00 58.28 231 SER A C 1
ATOM 1748 O O . SER A 1 231 ? 21.838 -8.223 -14.750 1.00 58.28 231 SER A O 1
ATOM 1750 N N . ASP A 1 232 ? 22.349 -8.374 -12.552 1.00 66.75 232 ASP A N 1
ATOM 1751 C CA . ASP A 1 232 ? 23.643 -9.059 -12.712 1.00 66.75 232 ASP A CA 1
ATOM 1752 C C . ASP A 1 232 ? 23.534 -10.567 -12.958 1.00 66.75 232 ASP A C 1
ATOM 1754 O O . ASP A 1 232 ? 24.267 -11.113 -13.776 1.00 66.75 232 ASP A O 1
ATOM 1758 N N . ALA A 1 233 ? 22.664 -11.263 -12.216 1.00 75.19 233 ALA A N 1
ATOM 1759 C CA . ALA A 1 233 ? 22.673 -12.724 -12.149 1.00 75.19 233 ALA A CA 1
ATOM 1760 C C . ALA A 1 233 ? 21.298 -13.310 -11.801 1.00 75.19 233 ALA A C 1
ATOM 1762 O O . ALA A 1 233 ? 20.562 -12.763 -10.973 1.00 75.19 233 ALA A O 1
ATOM 1763 N N . CYS A 1 234 ? 20.979 -14.480 -12.368 1.00 81.19 234 CYS A N 1
ATOM 1764 C CA . CYS A 1 234 ? 19.842 -15.292 -11.937 1.00 81.19 234 CYS A CA 1
ATOM 1765 C C . CYS A 1 234 ? 20.286 -16.306 -10.869 1.00 81.19 234 CYS A C 1
ATOM 1767 O O . CYS A 1 234 ? 21.269 -17.027 -11.048 1.00 81.19 234 CYS A O 1
ATOM 1769 N N . PHE A 1 235 ? 19.539 -16.405 -9.768 1.00 83.00 235 PHE A N 1
ATOM 1770 C CA . PHE A 1 235 ? 19.865 -17.248 -8.607 1.00 83.00 235 PHE A CA 1
ATOM 1771 C C . PHE A 1 235 ? 18.970 -18.476 -8.430 1.00 83.00 235 PHE A C 1
ATOM 1773 O O . PHE A 1 235 ? 19.294 -19.350 -7.629 1.00 83.00 235 PHE A O 1
ATOM 1780 N N . GLY A 1 236 ? 17.853 -18.559 -9.148 1.00 85.12 236 GLY A N 1
ATOM 1781 C CA . GLY A 1 236 ? 16.938 -19.688 -9.051 1.00 85.12 236 GLY A CA 1
ATOM 1782 C C . GLY A 1 236 ? 15.710 -19.523 -9.935 1.00 85.12 236 GLY A C 1
ATOM 1783 O O . GLY A 1 236 ? 15.391 -18.421 -10.384 1.00 85.12 236 GLY A O 1
ATOM 1784 N N . ILE A 1 237 ? 15.026 -20.642 -10.162 1.00 90.69 237 ILE A N 1
ATOM 1785 C CA . ILE A 1 237 ? 13.882 -20.769 -11.063 1.00 90.69 237 ILE A CA 1
ATOM 1786 C C . ILE A 1 237 ? 12.824 -21.683 -10.443 1.00 90.69 237 ILE A C 1
ATOM 1788 O O . ILE A 1 237 ? 13.165 -22.674 -9.796 1.00 90.69 237 ILE A O 1
ATOM 1792 N N . ALA A 1 238 ? 11.549 -21.367 -10.650 1.00 89.56 238 ALA A N 1
ATOM 1793 C CA . ALA A 1 238 ? 10.426 -22.206 -10.248 1.00 89.56 238 ALA A CA 1
ATOM 1794 C C . ALA A 1 238 ? 9.317 -22.167 -11.307 1.00 89.56 238 ALA A C 1
ATOM 1796 O O . ALA A 1 238 ? 8.988 -21.105 -11.831 1.00 89.56 238 ALA A O 1
ATOM 1797 N N . VAL A 1 239 ? 8.720 -23.321 -11.599 1.00 88.94 239 VAL A N 1
ATOM 1798 C CA . VAL A 1 239 ? 7.532 -23.445 -12.458 1.00 88.94 239 VAL A CA 1
ATOM 1799 C C . VAL A 1 239 ? 6.284 -23.391 -11.573 1.00 88.94 239 VAL A C 1
ATOM 1801 O O . VAL A 1 239 ? 6.277 -23.930 -10.464 1.00 88.94 239 VAL A O 1
ATOM 1804 N N . SER A 1 240 ? 5.232 -22.719 -12.034 1.00 86.94 240 SER A N 1
ATOM 1805 C CA . SER A 1 240 ? 3.964 -22.614 -11.312 1.00 86.94 240 SER A CA 1
ATOM 1806 C C . SER A 1 240 ? 3.187 -23.945 -11.310 1.00 86.94 240 SER A C 1
ATOM 1808 O O . SER A 1 240 ? 3.375 -24.762 -12.211 1.00 86.94 240 SER A O 1
ATOM 1810 N N . PRO A 1 241 ? 2.288 -24.204 -10.338 1.00 80.44 241 PRO A N 1
ATOM 1811 C CA . PRO A 1 241 ? 1.616 -25.503 -10.229 1.00 80.44 241 PRO A CA 1
ATOM 1812 C C . PRO A 1 241 ? 0.794 -25.923 -11.458 1.00 80.44 241 PRO A C 1
ATOM 1814 O O . PRO A 1 241 ? 0.741 -27.117 -11.754 1.00 80.44 241 PRO A O 1
ATOM 1817 N N . ALA A 1 242 ? 0.211 -24.978 -12.206 1.00 77.94 242 ALA A N 1
ATOM 1818 C CA . ALA A 1 242 ? -0.485 -25.274 -13.458 1.00 77.94 242 ALA A CA 1
ATOM 1819 C C . ALA A 1 242 ? 0.439 -25.252 -14.688 1.00 77.94 242 ALA A C 1
ATOM 1821 O O . ALA A 1 242 ? -0.046 -25.390 -15.804 1.00 77.94 242 ALA A O 1
ATOM 1822 N N . ASN A 1 243 ? 1.754 -25.092 -14.512 1.00 86.12 243 ASN A N 1
ATOM 1823 C CA . ASN A 1 243 ? 2.770 -25.021 -15.571 1.00 86.12 243 ASN A CA 1
ATOM 1824 C C . ASN A 1 243 ? 2.596 -23.853 -16.566 1.00 86.12 243 ASN A C 1
ATOM 1826 O O . ASN A 1 243 ? 3.179 -23.890 -17.642 1.00 86.12 243 ASN A O 1
ATOM 1830 N N . LEU A 1 244 ? 1.836 -22.804 -16.223 1.00 87.12 244 LEU A N 1
ATOM 1831 C CA . LEU A 1 244 ? 1.603 -21.656 -17.116 1.00 87.12 244 LEU A CA 1
ATOM 1832 C C . LEU A 1 244 ? 2.559 -20.473 -16.884 1.00 87.12 244 LEU A C 1
ATOM 1834 O O . LEU A 1 244 ? 2.645 -19.598 -17.745 1.00 87.12 244 LEU A O 1
ATOM 1838 N N . VAL A 1 245 ? 3.287 -20.437 -15.762 1.00 88.00 245 VAL A N 1
ATOM 1839 C CA . VAL A 1 245 ? 4.239 -19.368 -15.406 1.00 88.00 245 VAL A CA 1
ATOM 1840 C C . VAL A 1 245 ? 5.572 -19.957 -14.943 1.00 88.00 245 VAL A C 1
ATOM 1842 O O . VAL A 1 245 ? 5.609 -20.943 -14.209 1.00 88.00 245 VAL A O 1
ATOM 1845 N N . VAL A 1 246 ? 6.672 -19.303 -15.312 1.00 89.00 246 VAL A N 1
ATOM 1846 C CA . VAL A 1 246 ? 8.001 -19.484 -14.716 1.00 89.00 246 VAL A CA 1
ATOM 1847 C C . VAL A 1 246 ? 8.359 -18.237 -13.916 1.00 89.00 246 VAL A C 1
ATOM 1849 O O . VAL A 1 246 ? 8.314 -17.128 -14.442 1.00 89.00 246 VAL A O 1
ATOM 1852 N N . ALA A 1 247 ? 8.735 -18.422 -12.654 1.00 88.69 247 ALA A N 1
ATOM 1853 C CA . ALA A 1 247 ? 9.296 -17.388 -11.795 1.00 88.69 247 ALA A CA 1
ATOM 1854 C C . ALA A 1 247 ? 10.827 -17.515 -11.755 1.00 88.69 247 ALA A C 1
ATOM 1856 O O . ALA A 1 247 ? 11.346 -18.612 -11.532 1.00 88.69 247 ALA A O 1
ATOM 1857 N N . VAL A 1 248 ? 11.547 -16.407 -11.931 1.00 86.81 248 VAL A N 1
ATOM 1858 C CA . VAL A 1 248 ? 13.019 -16.344 -11.891 1.00 86.81 248 VAL A CA 1
ATOM 1859 C C . VAL A 1 248 ? 13.464 -15.311 -10.865 1.00 86.81 248 VAL A C 1
ATOM 1861 O O . VAL A 1 248 ? 12.944 -14.198 -10.838 1.00 86.81 248 VAL A O 1
ATOM 1864 N N . VAL A 1 249 ? 14.437 -15.666 -10.026 1.00 87.25 249 VAL A N 1
ATOM 1865 C CA . VAL A 1 249 ? 15.018 -14.755 -9.030 1.00 87.25 249 VAL A CA 1
ATOM 1866 C C . VAL A 1 249 ? 16.262 -14.088 -9.613 1.00 87.25 249 VAL A C 1
ATOM 1868 O O . VAL A 1 249 ? 17.235 -14.781 -9.910 1.00 87.25 249 VAL A O 1
ATOM 1871 N N . ARG A 1 250 ? 16.252 -12.757 -9.736 1.00 83.00 250 ARG A N 1
ATOM 1872 C CA . ARG A 1 250 ? 17.363 -11.935 -10.254 1.00 83.00 250 ARG A CA 1
ATOM 1873 C C . ARG A 1 250 ? 17.925 -11.019 -9.170 1.00 83.00 250 ARG A C 1
ATOM 1875 O O . ARG A 1 250 ? 17.147 -10.404 -8.446 1.00 83.00 250 ARG A O 1
ATOM 1882 N N . SER A 1 251 ? 19.249 -10.892 -9.060 1.00 77.44 251 SER A N 1
ATOM 1883 C CA . SER A 1 251 ? 19.867 -9.804 -8.283 1.00 77.44 251 SER 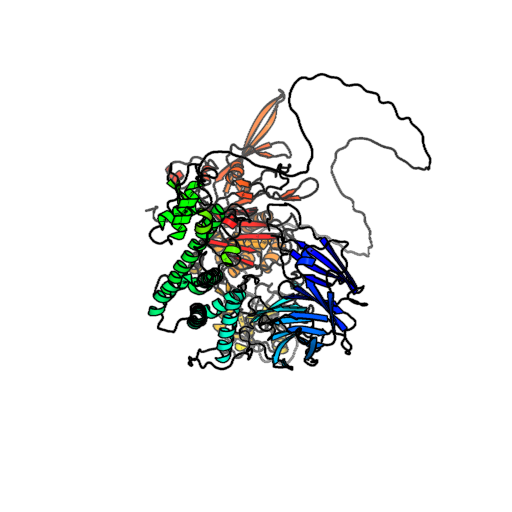A CA 1
ATOM 1884 C C . SER A 1 251 ? 19.966 -8.528 -9.111 1.00 77.44 251 SER A C 1
ATOM 1886 O O . SER A 1 251 ? 20.072 -8.588 -10.336 1.00 77.44 251 SER A O 1
ATOM 1888 N N . PHE A 1 252 ? 19.995 -7.385 -8.432 1.00 72.75 252 PHE A N 1
ATOM 1889 C CA . PHE A 1 252 ? 20.328 -6.101 -9.044 1.00 72.75 252 PHE A CA 1
ATOM 1890 C C . PHE A 1 252 ? 21.822 -5.786 -8.905 1.00 72.75 252 PHE A C 1
ATOM 1892 O O . PHE A 1 252 ? 22.418 -6.150 -7.888 1.00 72.75 252 PHE A O 1
ATOM 1899 N N . ASP A 1 253 ? 22.388 -5.066 -9.875 1.00 68.38 253 ASP A N 1
ATOM 1900 C CA . ASP A 1 253 ? 23.717 -4.461 -9.741 1.00 68.38 253 ASP A CA 1
ATOM 1901 C C . ASP A 1 253 ? 23.665 -3.322 -8.715 1.00 68.38 253 ASP A C 1
ATOM 1903 O O . ASP A 1 253 ? 22.964 -2.319 -8.880 1.00 68.38 253 ASP A O 1
ATOM 1907 N N . VAL A 1 254 ? 24.445 -3.470 -7.646 1.00 63.44 254 VAL A N 1
ATOM 1908 C CA . VAL A 1 254 ? 24.568 -2.480 -6.569 1.00 63.44 254 VAL A CA 1
ATOM 1909 C C . VAL A 1 254 ? 25.184 -1.168 -7.077 1.00 63.44 254 VAL A C 1
ATOM 1911 O O . VAL A 1 254 ? 24.898 -0.113 -6.521 1.00 63.44 254 VAL A O 1
ATOM 1914 N N . ASN A 1 255 ? 25.979 -1.207 -8.151 1.00 62.53 255 ASN A N 1
ATOM 1915 C CA . ASN A 1 255 ? 26.635 -0.038 -8.742 1.00 62.53 255 ASN A CA 1
ATOM 1916 C C . ASN A 1 255 ? 25.699 0.782 -9.653 1.00 62.53 255 ASN A C 1
ATOM 1918 O O . ASN A 1 255 ? 25.923 1.979 -9.837 1.00 62.53 255 ASN A O 1
ATOM 1922 N N . LEU A 1 256 ? 24.657 0.156 -10.216 1.00 57.97 256 LEU A N 1
ATOM 1923 C CA . LEU A 1 256 ? 23.638 0.815 -11.048 1.00 57.97 256 LEU A CA 1
ATOM 1924 C C . LEU A 1 256 ? 22.383 1.216 -10.251 1.00 57.97 256 LEU A C 1
ATOM 1926 O O . LEU A 1 256 ? 21.607 2.064 -10.700 1.00 57.97 256 LEU A O 1
ATOM 1930 N N . LEU A 1 257 ? 22.178 0.645 -9.061 1.00 56.47 257 LEU A N 1
ATOM 1931 C CA . LEU A 1 257 ? 21.135 1.076 -8.133 1.00 56.47 257 LEU A CA 1
ATOM 1932 C C . LEU A 1 257 ? 21.415 2.480 -7.572 1.00 56.47 257 LEU A C 1
ATOM 1934 O O . LEU A 1 257 ? 22.516 2.813 -7.144 1.00 56.47 257 LEU A O 1
ATOM 1938 N N . ASN A 1 258 ? 20.374 3.311 -7.503 1.00 53.44 258 ASN A N 1
ATOM 1939 C CA . ASN A 1 258 ? 20.461 4.623 -6.863 1.00 53.44 258 ASN A CA 1
ATOM 1940 C C . ASN A 1 258 ? 20.617 4.453 -5.327 1.00 53.44 258 ASN A C 1
ATOM 1942 O O . ASN A 1 258 ? 19.762 3.794 -4.725 1.00 53.44 258 ASN A O 1
ATOM 1946 N N . PRO A 1 259 ? 21.618 5.089 -4.672 1.00 53.19 259 PRO A N 1
ATOM 1947 C CA . PRO A 1 259 ? 21.908 4.921 -3.238 1.00 53.19 259 PRO A CA 1
ATOM 1948 C C . PRO A 1 259 ? 20.721 5.136 -2.286 1.00 53.19 259 PRO A C 1
ATOM 1950 O O . PRO A 1 259 ? 20.662 4.570 -1.197 1.00 53.19 259 PRO A O 1
ATOM 1953 N N . MET A 1 260 ? 19.712 5.916 -2.688 1.00 41.56 260 MET A N 1
ATOM 1954 C CA . MET A 1 260 ? 18.502 6.118 -1.885 1.00 41.56 260 MET A CA 1
ATOM 1955 C C . MET A 1 260 ? 17.689 4.821 -1.668 1.00 41.56 260 MET A C 1
ATOM 1957 O O . MET A 1 260 ? 16.915 4.741 -0.712 1.00 41.56 260 MET A O 1
ATOM 1961 N N . TYR A 1 261 ? 17.875 3.799 -2.512 1.00 47.12 261 TYR A N 1
ATOM 1962 C CA . TYR A 1 261 ? 17.207 2.497 -2.401 1.00 47.12 261 TYR A CA 1
ATOM 1963 C C . TYR A 1 261 ? 17.987 1.457 -1.583 1.00 47.12 261 TYR A C 1
ATOM 1965 O O . TYR A 1 261 ? 17.384 0.466 -1.170 1.00 47.12 261 TYR A O 1
ATOM 1973 N N . GLU A 1 262 ? 19.265 1.683 -1.249 1.00 46.56 262 GLU A N 1
ATOM 1974 C CA . GLU A 1 262 ? 20.039 0.780 -0.372 1.00 46.56 262 GLU A CA 1
ATOM 1975 C C . GLU A 1 262 ? 19.346 0.581 0.989 1.00 46.56 262 GLU A C 1
ATOM 1977 O O . GLU A 1 262 ? 19.317 -0.520 1.545 1.00 46.56 262 GLU A O 1
ATOM 1982 N N . ALA A 1 263 ? 18.693 1.636 1.487 1.00 40.94 263 ALA A N 1
ATOM 1983 C CA . ALA A 1 263 ? 17.902 1.628 2.716 1.00 40.94 263 ALA A CA 1
ATOM 1984 C C . ALA A 1 263 ? 16.554 0.876 2.609 1.00 40.94 263 ALA A C 1
ATOM 1986 O O . ALA A 1 263 ? 15.887 0.685 3.625 1.00 40.94 263 ALA A O 1
ATOM 1987 N N . ARG A 1 264 ? 16.124 0.452 1.408 1.00 44.16 264 ARG A N 1
ATOM 1988 C CA . ARG A 1 264 ? 14.835 -0.226 1.147 1.00 44.16 264 ARG A CA 1
ATOM 1989 C C . ARG A 1 264 ? 14.981 -1.608 0.488 1.00 44.16 264 ARG A C 1
ATOM 1991 O O . ARG A 1 264 ? 14.167 -2.001 -0.341 1.00 44.16 264 ARG A O 1
ATOM 1998 N N . SER A 1 265 ? 15.990 -2.359 0.934 1.00 47.88 265 SER A N 1
ATOM 1999 C CA . SER A 1 265 ? 15.959 -3.822 1.160 1.00 47.88 265 SER A CA 1
ATOM 2000 C C . SER A 1 265 ? 15.570 -4.799 0.026 1.00 47.88 265 SER A C 1
ATOM 2002 O O . SER A 1 265 ? 15.599 -6.009 0.265 1.00 47.88 265 SER A O 1
ATOM 2004 N N . GLN A 1 266 ? 15.319 -4.362 -1.210 1.00 52.31 266 GLN A N 1
ATOM 2005 C CA . GLN A 1 266 ? 15.154 -5.253 -2.369 1.00 52.31 266 GLN A CA 1
ATOM 2006 C C . GLN A 1 266 ? 16.513 -5.651 -2.964 1.00 52.31 266 GLN A C 1
ATOM 2008 O O . GLN A 1 266 ? 16.992 -5.066 -3.928 1.00 52.31 266 GLN A O 1
ATOM 2013 N N . LYS A 1 267 ? 17.145 -6.678 -2.381 1.00 58.06 267 LYS A N 1
ATOM 2014 C CA . LYS A 1 267 ? 18.408 -7.258 -2.892 1.00 58.06 267 LYS A CA 1
ATOM 2015 C C . LYS A 1 267 ? 18.230 -8.177 -4.108 1.00 58.06 267 LYS A C 1
ATOM 2017 O O . LYS A 1 267 ? 19.213 -8.554 -4.739 1.00 58.06 267 LYS A O 1
ATOM 2022 N N . ALA A 1 268 ? 16.993 -8.565 -4.400 1.00 66.50 268 ALA A N 1
ATOM 2023 C CA . ALA A 1 268 ? 16.618 -9.366 -5.553 1.00 66.50 268 ALA A CA 1
ATOM 2024 C C . ALA A 1 268 ? 15.165 -9.070 -5.944 1.00 66.50 268 ALA A C 1
ATOM 2026 O O . ALA A 1 268 ? 14.348 -8.737 -5.080 1.00 66.50 268 ALA A O 1
ATOM 2027 N N . ALA A 1 269 ? 14.851 -9.244 -7.223 1.00 73.00 269 ALA A N 1
ATOM 2028 C CA . ALA A 1 269 ? 13.496 -9.260 -7.759 1.00 73.00 269 ALA A CA 1
ATOM 2029 C C . ALA A 1 269 ? 13.081 -10.685 -8.150 1.00 73.00 269 ALA A C 1
ATOM 2031 O O . ALA A 1 269 ? 13.923 -11.559 -8.372 1.00 73.00 269 ALA A O 1
ATOM 2032 N N . VAL A 1 270 ? 11.768 -10.901 -8.254 1.00 81.38 270 VAL A N 1
ATOM 2033 C CA . VAL A 1 270 ? 11.184 -12.107 -8.851 1.00 81.38 270 VAL A CA 1
ATOM 2034 C C . VAL A 1 270 ? 10.449 -11.687 -10.116 1.00 81.38 270 VAL A C 1
ATOM 2036 O O . VAL A 1 270 ? 9.507 -10.899 -10.053 1.00 81.38 270 VAL A O 1
ATOM 2039 N N . GLU A 1 271 ? 10.902 -12.194 -11.254 1.00 80.00 271 GLU A N 1
ATOM 2040 C CA . GLU A 1 271 ? 10.350 -11.902 -12.575 1.00 80.00 271 GLU A CA 1
ATOM 2041 C C . GLU A 1 271 ? 9.525 -13.092 -13.070 1.00 80.00 271 GLU A C 1
ATOM 2043 O O . GLU A 1 271 ? 9.885 -14.245 -12.822 1.00 80.00 271 GLU A O 1
ATOM 2048 N N . PHE A 1 272 ? 8.409 -12.816 -13.745 1.00 84.25 272 PHE A N 1
ATOM 2049 C CA . PHE A 1 272 ? 7.440 -13.828 -14.160 1.00 84.25 272 PHE A CA 1
ATOM 2050 C C . PHE A 1 272 ? 7.314 -13.872 -15.686 1.00 84.25 272 PHE A C 1
ATOM 2052 O O . PHE A 1 272 ? 6.984 -12.876 -16.334 1.00 84.25 272 PHE A O 1
ATOM 2059 N N . PHE A 1 273 ? 7.545 -15.056 -16.245 1.00 83.00 273 PHE A N 1
ATOM 2060 C CA . PHE A 1 273 ? 7.435 -15.357 -17.668 1.00 83.00 273 PHE A CA 1
ATOM 2061 C C . PHE A 1 273 ? 6.238 -16.275 -17.891 1.00 83.00 273 PHE A C 1
ATOM 2063 O O . PHE A 1 273 ? 6.187 -17.377 -17.342 1.00 83.00 273 PHE A O 1
ATOM 2070 N N . TRP A 1 274 ? 5.274 -15.841 -18.695 1.00 85.69 274 TRP A N 1
ATOM 2071 C CA . TRP A 1 274 ? 4.167 -16.689 -19.115 1.00 85.69 274 TRP A CA 1
ATOM 2072 C C . TRP A 1 274 ? 4.664 -17.744 -20.109 1.00 85.69 274 TRP A C 1
ATOM 2074 O O . TRP A 1 274 ? 5.128 -17.408 -21.192 1.00 85.69 274 TRP A O 1
ATOM 2084 N N . ILE A 1 275 ? 4.541 -19.026 -19.760 1.00 85.62 275 ILE A N 1
ATOM 2085 C CA . ILE A 1 275 ? 4.957 -20.169 -20.595 1.00 85.62 275 ILE A CA 1
ATOM 2086 C C . ILE A 1 275 ? 3.778 -20.974 -21.159 1.00 85.62 275 ILE A C 1
ATOM 2088 O O . ILE A 1 275 ? 3.981 -21.994 -21.818 1.00 85.62 275 ILE A O 1
ATOM 2092 N N . GLY A 1 276 ? 2.538 -20.522 -20.949 1.00 80.69 276 GLY A N 1
ATOM 2093 C CA . GLY A 1 276 ? 1.346 -21.159 -21.520 1.00 80.69 276 GLY A CA 1
ATOM 2094 C C . GLY A 1 276 ? 1.307 -21.165 -23.053 1.00 80.69 276 GLY A C 1
ATOM 2095 O O . GLY A 1 276 ? 0.714 -22.061 -23.638 1.00 80.69 276 GLY A O 1
ATOM 2096 N N . GLY A 1 277 ? 2.007 -20.241 -23.719 1.00 76.62 277 GLY A N 1
ATOM 2097 C CA . GLY A 1 277 ? 2.161 -20.235 -25.180 1.00 76.62 277 GLY A CA 1
ATOM 2098 C C . GLY A 1 277 ? 3.223 -21.202 -25.727 1.00 76.62 277 GLY A C 1
ATOM 2099 O O . GLY A 1 277 ? 3.432 -21.246 -26.937 1.00 76.62 277 GLY A O 1
ATOM 2100 N N . GLN A 1 278 ? 3.930 -21.959 -24.876 1.00 80.31 278 GLN A N 1
ATOM 2101 C CA . GLN A 1 278 ? 5.028 -22.834 -25.302 1.00 80.31 278 GLN A CA 1
ATOM 2102 C C . GLN A 1 278 ? 4.502 -24.008 -26.149 1.00 80.31 278 GLN A C 1
ATOM 2104 O O . GLN A 1 278 ? 3.764 -24.863 -25.662 1.00 80.31 278 GLN A O 1
ATOM 2109 N N . ASN A 1 279 ? 4.925 -24.080 -27.415 1.00 78.38 279 ASN A N 1
ATOM 2110 C CA . ASN A 1 279 ? 4.642 -25.223 -28.286 1.00 78.38 279 ASN A CA 1
ATOM 2111 C C . ASN A 1 279 ? 5.408 -26.467 -27.803 1.00 78.38 279 ASN A C 1
ATOM 2113 O O . ASN A 1 279 ? 6.629 -26.543 -27.956 1.00 78.38 279 ASN A O 1
ATOM 2117 N N . LEU A 1 280 ? 4.685 -27.442 -27.248 1.00 70.69 280 LEU A N 1
ATOM 2118 C CA . LEU A 1 280 ? 5.258 -28.691 -26.733 1.00 70.69 280 LEU A CA 1
ATOM 2119 C C . LEU A 1 280 ? 5.546 -29.726 -27.838 1.00 70.69 280 LEU A C 1
ATOM 2121 O O . LEU A 1 280 ? 6.350 -30.634 -27.644 1.00 70.69 280 LEU A O 1
ATOM 2125 N N . GLY A 1 281 ? 4.900 -29.608 -29.003 1.00 62.69 281 GLY A N 1
ATOM 2126 C CA . GLY A 1 281 ? 5.048 -30.532 -30.135 1.00 62.69 281 GLY A CA 1
ATOM 2127 C C . GLY A 1 281 ? 4.489 -31.946 -29.918 1.00 62.69 281 GLY A C 1
ATOM 2128 O O . GLY A 1 281 ? 4.843 -32.844 -30.678 1.00 62.69 281 GLY A O 1
ATOM 2129 N N . ILE A 1 282 ? 3.654 -32.148 -28.891 1.00 55.91 282 ILE A N 1
ATOM 2130 C CA . ILE A 1 282 ? 3.139 -33.465 -28.463 1.00 55.91 282 ILE A CA 1
ATOM 2131 C C . ILE A 1 282 ? 1.987 -33.957 -29.353 1.00 55.91 282 ILE A C 1
ATOM 2133 O O . ILE A 1 282 ? 1.839 -35.160 -29.551 1.00 55.91 282 ILE A O 1
ATOM 2137 N N . LEU A 1 283 ? 1.187 -33.039 -29.906 1.00 47.62 283 LEU A N 1
ATOM 2138 C CA . LEU A 1 283 ? 0.053 -33.352 -30.774 1.00 47.62 283 LEU A CA 1
ATOM 2139 C C . LEU A 1 283 ? 0.169 -32.613 -32.111 1.00 47.62 283 LEU A C 1
ATOM 2141 O O . LEU A 1 283 ? 0.366 -31.399 -32.163 1.00 47.62 283 LEU A O 1
ATOM 2145 N N . LYS A 1 284 ? 0.003 -33.379 -33.186 1.00 48.78 284 LYS A N 1
ATOM 2146 C CA . LYS A 1 284 ? -0.542 -32.913 -34.462 1.00 48.78 284 LYS A CA 1
ATOM 2147 C C . LYS A 1 284 ? -1.939 -33.519 -34.625 1.00 48.78 284 LYS A C 1
ATOM 2149 O O . LYS A 1 284 ? -2.321 -34.378 -33.835 1.00 48.78 284 LYS A O 1
ATOM 2154 N N . ASP A 1 285 ? -2.627 -33.089 -35.675 1.00 38.78 285 ASP A N 1
ATOM 2155 C CA . ASP A 1 285 ? -3.871 -33.670 -36.182 1.00 38.78 285 ASP A CA 1
ATOM 2156 C C . ASP A 1 285 ? -5.113 -33.401 -35.312 1.00 38.78 285 ASP A C 1
ATOM 2158 O O . ASP A 1 285 ? -5.702 -34.300 -34.725 1.00 38.78 285 ASP A O 1
ATOM 2162 N N . GLU A 1 286 ? -5.555 -32.141 -35.319 1.00 38.94 286 GLU A N 1
ATOM 2163 C CA . GLU A 1 286 ? -6.965 -31.810 -35.577 1.00 38.94 286 GLU A CA 1
ATOM 2164 C C . GLU A 1 286 ? -7.026 -30.403 -36.204 1.00 38.94 286 GLU A C 1
ATOM 2166 O O . GLU A 1 286 ? -6.545 -29.431 -35.619 1.00 38.94 286 GLU A O 1
ATOM 2171 N N . GLU A 1 287 ? -7.554 -30.294 -37.427 1.00 39.53 287 GLU A N 1
ATOM 2172 C CA . GLU A 1 287 ? -7.791 -29.004 -38.090 1.00 39.53 287 GLU A CA 1
ATOM 2173 C C . GLU A 1 287 ? -9.049 -28.369 -37.475 1.00 39.53 287 GLU A C 1
ATOM 2175 O O . GLU A 1 287 ? -10.144 -28.913 -37.600 1.00 39.53 287 GLU A O 1
ATOM 2180 N N . SER A 1 288 ? -8.900 -27.233 -36.787 1.00 38.97 288 SER A N 1
ATOM 2181 C CA . SER A 1 288 ? -10.024 -26.453 -36.252 1.00 38.97 288 SER A CA 1
ATOM 2182 C C . SER A 1 288 ? -10.139 -25.121 -36.985 1.00 38.97 288 SER A C 1
ATOM 2184 O O . SER A 1 288 ? -9.130 -24.425 -37.087 1.00 38.97 288 SER A O 1
ATOM 2186 N N . ASP A 1 289 ? -11.345 -24.782 -37.447 1.00 36.28 289 ASP A N 1
ATOM 2187 C CA . ASP A 1 289 ? -11.621 -23.691 -38.394 1.00 36.28 289 ASP A CA 1
ATOM 2188 C C . ASP A 1 289 ? -10.943 -22.340 -38.078 1.00 36.28 289 ASP A C 1
ATOM 2190 O O . ASP A 1 289 ? -10.903 -21.886 -36.931 1.00 36.28 289 ASP A O 1
ATOM 2194 N N . ASP A 1 290 ? -10.456 -21.676 -39.133 1.00 39.03 290 ASP A N 1
ATOM 2195 C CA . ASP A 1 290 ? -9.791 -20.370 -39.079 1.00 39.03 290 ASP A CA 1
ATOM 2196 C C . ASP A 1 290 ? -10.753 -19.225 -38.693 1.00 39.03 290 ASP A C 1
ATOM 2198 O O . ASP A 1 290 ? -11.480 -18.692 -39.535 1.00 39.03 290 ASP A O 1
ATOM 2202 N N . GLU A 1 291 ? -10.657 -18.734 -37.454 1.00 44.53 291 GLU A N 1
ATOM 2203 C CA . GLU A 1 291 ? -11.031 -17.354 -37.112 1.00 44.53 291 GLU A CA 1
ATOM 2204 C C . GLU A 1 291 ? -9.772 -16.538 -36.773 1.00 44.53 291 GLU A C 1
ATOM 2206 O O . GLU A 1 291 ? -9.001 -16.877 -35.875 1.00 44.53 291 GLU A O 1
ATOM 2211 N N . ASN A 1 292 ? -9.540 -15.447 -37.513 1.00 41.84 292 ASN A N 1
ATOM 2212 C CA . ASN A 1 292 ? -8.367 -14.587 -37.335 1.00 41.84 292 ASN A CA 1
ATOM 2213 C C . ASN A 1 292 ? -8.593 -13.549 -36.225 1.00 41.84 292 ASN A C 1
ATOM 2215 O O . ASN A 1 292 ? -9.331 -12.581 -36.416 1.00 41.84 292 ASN A O 1
ATOM 2219 N N . PHE A 1 293 ? -7.895 -13.705 -35.097 1.00 45.38 293 PHE A N 1
ATOM 2220 C CA . PHE A 1 293 ? -7.943 -12.767 -33.972 1.00 45.38 293 PHE A CA 1
ATOM 2221 C C . PHE A 1 293 ? -6.823 -11.712 -34.081 1.00 45.38 293 PHE A C 1
ATOM 2223 O O . PHE A 1 293 ? -5.642 -12.065 -34.088 1.00 45.38 293 PHE A O 1
ATOM 2230 N N . PRO A 1 294 ? -7.142 -10.405 -34.162 1.00 39.06 294 PRO A N 1
ATOM 2231 C CA . PRO A 1 294 ? -6.132 -9.372 -34.376 1.00 39.06 294 PRO A CA 1
ATOM 2232 C C . PRO A 1 294 ? -5.278 -9.140 -33.119 1.00 39.06 294 PRO A C 1
ATOM 2234 O O . PRO A 1 294 ? -5.777 -8.673 -32.098 1.00 39.06 294 PRO A O 1
ATOM 2237 N N . GLY A 1 295 ? -3.971 -9.401 -33.223 1.00 46.91 295 GLY A N 1
ATOM 2238 C CA . GLY A 1 295 ? -2.967 -9.021 -32.215 1.00 46.91 295 GLY A CA 1
ATOM 2239 C C . GLY A 1 295 ? -2.065 -10.150 -31.709 1.00 46.91 295 GLY A C 1
ATOM 2240 O O . GLY A 1 295 ? -1.041 -9.859 -31.096 1.00 46.91 295 GLY A O 1
ATOM 2241 N N . PHE A 1 296 ? -2.392 -11.412 -31.997 1.00 53.84 296 PHE A N 1
ATOM 2242 C CA . PHE A 1 296 ? -1.602 -12.585 -31.604 1.00 53.84 296 PHE A CA 1
ATOM 2243 C C . PHE A 1 296 ? -1.245 -13.454 -32.819 1.00 53.84 296 PHE A C 1
ATOM 2245 O O . PHE A 1 296 ? -2.021 -13.507 -33.773 1.00 53.84 296 PHE A O 1
ATOM 2252 N N . PRO A 1 297 ? -0.121 -14.194 -32.801 1.00 60.47 297 PRO A N 1
ATOM 2253 C CA . PRO A 1 297 ? 0.093 -15.292 -33.738 1.00 60.47 297 PRO A CA 1
ATOM 2254 C C . PRO A 1 297 ? -0.918 -16.416 -33.459 1.00 60.47 297 PRO A C 1
ATOM 2256 O O . PRO A 1 297 ? -0.958 -16.931 -32.341 1.00 60.47 297 PRO A O 1
ATOM 2259 N N . ASN A 1 298 ? -1.696 -16.845 -34.462 1.00 60.84 298 ASN A N 1
ATOM 2260 C CA . ASN A 1 298 ? -2.729 -17.887 -34.291 1.00 60.84 298 ASN A CA 1
ATOM 2261 C C . ASN A 1 298 ? -2.168 -19.171 -33.634 1.00 60.84 298 ASN A C 1
ATOM 2263 O O . ASN A 1 298 ? -2.818 -19.771 -32.781 1.00 60.84 298 ASN A O 1
ATOM 2267 N N . MET A 1 299 ? -0.922 -19.545 -33.961 1.00 63.84 299 MET A N 1
ATOM 2268 C CA . MET A 1 299 ? -0.212 -20.681 -33.352 1.00 63.84 299 MET A CA 1
ATOM 2269 C C . MET A 1 299 ? -0.056 -20.572 -31.828 1.00 63.84 299 MET A C 1
ATOM 2271 O O . MET A 1 299 ? -0.157 -21.583 -31.137 1.00 63.84 299 MET A O 1
ATOM 2275 N N . ASP A 1 300 ? 0.182 -19.372 -31.294 1.00 70.38 300 ASP A N 1
ATOM 2276 C CA . ASP A 1 300 ? 0.401 -19.183 -29.858 1.00 70.38 300 ASP A CA 1
ATOM 2277 C C . ASP A 1 300 ? -0.915 -19.301 -29.086 1.00 70.38 300 ASP A C 1
ATOM 2279 O O . ASP A 1 300 ? -0.931 -19.892 -28.007 1.00 70.38 300 ASP A O 1
ATOM 2283 N N . LEU A 1 301 ? -2.031 -18.829 -29.657 1.00 72.62 301 LEU A N 1
ATOM 2284 C CA . LEU A 1 301 ? -3.372 -19.055 -29.104 1.00 72.62 301 LEU A CA 1
ATOM 2285 C C . LEU A 1 301 ? -3.734 -20.550 -29.096 1.00 72.62 301 LEU A C 1
ATOM 2287 O O . LEU A 1 301 ? -4.268 -21.042 -28.105 1.00 72.62 301 LEU A O 1
ATOM 2291 N N . VAL A 1 302 ? -3.383 -21.309 -30.141 1.00 75.19 302 VAL A N 1
ATOM 2292 C CA . VAL A 1 302 ? -3.577 -22.771 -30.141 1.00 75.19 302 VAL A CA 1
ATOM 2293 C C . VAL A 1 302 ? -2.769 -23.437 -29.017 1.00 75.19 302 VAL A C 1
ATOM 2295 O O . VAL A 1 302 ? -3.336 -24.232 -28.264 1.00 75.19 302 VAL A O 1
ATOM 2298 N N . ASN A 1 303 ? -1.493 -23.068 -28.833 1.00 78.69 303 ASN A N 1
ATOM 2299 C CA . ASN A 1 303 ? -0.672 -23.577 -27.724 1.00 78.69 303 ASN A CA 1
ATOM 2300 C C . ASN A 1 303 ? -1.284 -23.214 -26.357 1.00 78.69 303 ASN A C 1
ATOM 2302 O O . ASN A 1 303 ? -1.420 -24.082 -25.498 1.00 78.69 303 ASN A O 1
ATOM 2306 N N . TRP A 1 304 ? -1.703 -21.957 -26.165 1.00 84.06 304 TRP A N 1
ATOM 2307 C CA . TRP A 1 304 ? -2.351 -21.488 -24.935 1.00 84.06 304 TRP A CA 1
ATOM 2308 C C . TRP A 1 304 ? -3.624 -22.271 -24.611 1.00 84.06 304 TRP A C 1
ATOM 2310 O O . TRP A 1 304 ? -3.793 -22.712 -23.475 1.00 84.06 304 TRP A O 1
ATOM 2320 N N . GLY A 1 305 ? -4.501 -22.479 -25.595 1.00 80.75 305 GLY A N 1
ATOM 2321 C CA . GLY A 1 305 ? -5.723 -23.259 -25.425 1.00 80.75 305 GLY A CA 1
ATOM 2322 C C . GLY A 1 305 ? -5.432 -24.711 -25.042 1.00 80.75 305 GLY A C 1
ATOM 2323 O O . GLY A 1 305 ? -6.018 -25.221 -24.087 1.00 80.75 305 GLY A O 1
ATOM 2324 N N . GLN A 1 306 ? -4.488 -25.363 -25.729 1.00 82.12 306 GLN A N 1
ATOM 2325 C CA . GLN A 1 306 ? -4.069 -26.736 -25.423 1.00 82.12 306 GLN A CA 1
ATOM 2326 C C . GLN A 1 306 ? -3.445 -26.856 -24.025 1.00 82.12 306 GLN A C 1
ATOM 2328 O O . GLN A 1 306 ? -3.831 -27.739 -23.258 1.00 82.12 306 GLN A O 1
ATOM 2333 N N . ASN A 1 307 ? -2.532 -25.952 -23.665 1.00 84.75 307 ASN A N 1
ATOM 2334 C CA . ASN A 1 307 ? -1.839 -25.979 -22.379 1.00 84.75 307 ASN A CA 1
ATOM 2335 C C . ASN A 1 307 ? -2.791 -25.664 -21.215 1.00 84.75 307 ASN A C 1
ATOM 2337 O O . ASN A 1 307 ? -2.765 -26.375 -20.215 1.00 84.75 307 ASN A O 1
ATOM 2341 N N . ILE A 1 308 ? -3.712 -24.699 -21.354 1.00 85.94 308 ILE A N 1
ATOM 2342 C CA . ILE A 1 308 ? -4.768 -24.457 -20.352 1.00 85.94 308 ILE A CA 1
ATOM 2343 C C . ILE A 1 308 ? -5.676 -25.690 -20.200 1.00 85.94 308 ILE A C 1
ATOM 2345 O O . ILE A 1 308 ? -5.969 -26.089 -19.073 1.00 85.94 308 ILE A O 1
ATOM 2349 N N . LEU A 1 309 ? -6.100 -26.329 -21.298 1.00 83.88 309 LEU A N 1
ATOM 2350 C CA . LEU A 1 309 ? -6.928 -27.543 -21.247 1.00 83.88 309 LEU A CA 1
ATOM 2351 C C . LEU A 1 309 ? -6.204 -28.717 -20.571 1.00 83.88 309 LEU A C 1
ATOM 2353 O O . LEU A 1 309 ? -6.806 -29.416 -19.753 1.00 83.88 309 LEU A O 1
ATOM 2357 N N . TRP A 1 310 ? -4.915 -28.911 -20.867 1.00 85.00 310 TRP A N 1
ATOM 2358 C CA . TRP A 1 310 ? -4.064 -29.883 -20.180 1.00 85.00 310 TRP A CA 1
ATOM 2359 C C . TRP A 1 310 ? -4.018 -29.582 -18.678 1.00 85.00 310 TRP A C 1
ATOM 2361 O O . TRP A 1 310 ? -4.353 -30.452 -17.871 1.00 85.00 310 TRP A O 1
ATOM 2371 N N . SER A 1 311 ? -3.708 -28.340 -18.296 1.00 82.94 311 SER A N 1
ATOM 2372 C CA . SER A 1 311 ? -3.594 -27.927 -16.896 1.00 82.94 311 SER A CA 1
ATOM 2373 C C . SER A 1 311 ? -4.900 -28.087 -16.122 1.00 82.94 311 SER A C 1
ATOM 2375 O O . SER A 1 311 ? -4.870 -28.617 -15.016 1.00 82.94 311 SER A O 1
ATOM 2377 N N . LEU A 1 312 ? -6.055 -27.724 -16.691 1.00 82.12 312 LEU A N 1
ATOM 2378 C CA . LEU A 1 312 ? -7.362 -27.923 -16.047 1.00 82.12 312 LEU A CA 1
ATOM 2379 C C . LEU A 1 312 ? -7.619 -29.405 -15.715 1.00 82.12 312 LEU A C 1
ATOM 2381 O O . LEU A 1 312 ? -8.108 -29.714 -14.626 1.00 82.12 312 LEU A O 1
ATOM 2385 N N . ASN A 1 313 ? -7.233 -30.321 -16.608 1.00 80.88 313 ASN A N 1
ATOM 2386 C CA . ASN A 1 313 ? -7.387 -31.764 -16.406 1.00 80.88 313 ASN A CA 1
ATOM 2387 C C . ASN A 1 313 ? -6.386 -32.333 -15.379 1.00 80.88 313 ASN A C 1
ATOM 2389 O O . ASN A 1 313 ? -6.714 -33.278 -14.661 1.00 80.88 313 ASN A O 1
ATOM 2393 N N . GLN A 1 314 ? -5.200 -31.728 -15.218 1.00 75.44 314 GLN A N 1
ATOM 2394 C CA . GLN A 1 314 ? -4.238 -32.123 -14.175 1.00 75.44 314 GLN A CA 1
ATOM 2395 C C . GLN A 1 314 ? -4.812 -32.008 -12.755 1.00 75.44 314 GLN A C 1
ATOM 2397 O O . GLN A 1 314 ? -4.435 -32.770 -11.859 1.00 75.44 314 GLN A O 1
ATOM 2402 N N . TYR A 1 315 ? -5.778 -31.110 -12.539 1.00 71.94 315 TYR A N 1
ATOM 2403 C CA . TYR A 1 315 ? -6.465 -30.981 -11.257 1.00 71.94 315 TYR A CA 1
ATOM 2404 C C . TYR A 1 315 ? -7.533 -32.049 -11.007 1.00 71.94 315 TYR A C 1
ATOM 2406 O O . TYR A 1 315 ? -8.218 -31.945 -9.995 1.00 71.94 315 TYR A O 1
ATOM 2414 N N . GLU A 1 316 ? -7.657 -33.105 -11.811 1.00 69.25 316 GLU A N 1
ATOM 2415 C CA . GLU A 1 316 ? -8.415 -34.299 -11.408 1.00 69.25 316 GLU A CA 1
ATOM 2416 C C . GLU A 1 316 ? -7.642 -35.197 -10.437 1.00 69.25 316 GLU A C 1
ATOM 2418 O O . GLU A 1 316 ? -8.260 -35.834 -9.578 1.00 69.25 316 GLU A O 1
ATOM 2423 N N . ASN A 1 317 ? -6.303 -35.215 -10.511 1.00 67.50 317 ASN A N 1
ATOM 2424 C CA . ASN A 1 317 ? -5.484 -36.049 -9.635 1.00 67.50 317 ASN A CA 1
ATOM 2425 C C . ASN A 1 317 ? -5.676 -35.627 -8.166 1.00 67.50 317 ASN A C 1
ATOM 2427 O O . ASN A 1 317 ? -5.292 -34.531 -7.745 1.00 67.50 317 ASN A O 1
ATOM 2431 N N . LEU A 1 318 ? -6.248 -36.536 -7.373 1.00 63.38 318 LEU A N 1
ATOM 2432 C CA . LEU A 1 318 ? -6.585 -36.327 -5.965 1.00 63.38 318 LEU A CA 1
ATOM 2433 C C . LEU A 1 318 ? -5.361 -35.978 -5.103 1.00 63.38 318 LEU A C 1
ATOM 2435 O O . LEU A 1 318 ? -5.524 -35.309 -4.087 1.00 63.38 318 LEU A O 1
ATOM 2439 N N . HIS A 1 319 ? -4.159 -36.387 -5.520 1.00 60.72 319 HIS A N 1
ATOM 2440 C CA . HIS A 1 319 ? -2.901 -36.138 -4.815 1.00 60.72 319 HIS A CA 1
ATOM 2441 C C . HIS A 1 319 ? -2.250 -34.787 -5.156 1.00 60.72 319 HIS A C 1
ATOM 2443 O O . HIS A 1 319 ? -1.352 -34.356 -4.432 1.00 60.72 319 HIS A O 1
ATOM 2449 N N . LYS A 1 320 ? -2.695 -34.092 -6.214 1.00 62.78 320 LYS A N 1
ATOM 2450 C CA . LYS A 1 320 ? -2.243 -32.724 -6.519 1.00 62.78 320 LYS A CA 1
ATOM 2451 C C . LYS A 1 320 ? -3.082 -31.710 -5.726 1.00 62.78 320 LYS A C 1
ATOM 2453 O O . LYS A 1 320 ? -4.309 -31.858 -5.694 1.00 62.78 320 LYS A O 1
ATOM 2458 N N . PRO A 1 321 ? -2.488 -30.677 -5.102 1.00 63.22 321 PRO A N 1
ATOM 2459 C CA . PRO A 1 321 ? -3.246 -29.614 -4.446 1.00 63.22 321 PRO A CA 1
ATOM 2460 C C . PRO A 1 321 ? -3.927 -28.701 -5.477 1.00 63.22 321 PRO A C 1
ATOM 2462 O O . PRO A 1 321 ? -3.410 -28.478 -6.569 1.00 63.22 321 PRO A O 1
ATOM 2465 N N . LEU A 1 322 ? -5.082 -28.135 -5.121 1.00 64.31 322 LEU A N 1
ATOM 2466 C CA . LEU A 1 322 ? -5.769 -27.125 -5.932 1.00 64.31 322 LEU A CA 1
ATOM 2467 C C . LEU A 1 322 ? -5.102 -25.758 -5.724 1.00 64.31 322 LEU A C 1
ATOM 2469 O O . LEU A 1 322 ? -5.448 -25.018 -4.807 1.00 64.31 322 LEU A O 1
ATOM 2473 N N . VAL A 1 323 ? -4.126 -25.438 -6.573 1.00 71.06 323 VAL A N 1
ATOM 2474 C CA . VAL A 1 323 ? -3.491 -24.115 -6.652 1.00 71.06 323 VAL A CA 1
ATOM 2475 C C . VAL A 1 323 ? -3.695 -23.605 -8.072 1.00 71.06 323 VAL A C 1
ATOM 2477 O O . VAL A 1 323 ? -3.094 -24.146 -8.991 1.00 71.06 323 VAL A O 1
ATOM 2480 N N . LEU A 1 324 ? -4.592 -22.630 -8.244 1.00 73.75 324 LEU A N 1
ATOM 2481 C CA . LEU A 1 324 ? -5.188 -22.266 -9.544 1.00 73.75 324 LEU A CA 1
ATOM 2482 C C . LEU A 1 324 ? -4.888 -20.811 -9.971 1.00 73.75 324 LEU A C 1
ATOM 2484 O O . LEU A 1 324 ? -5.503 -20.296 -10.903 1.00 73.75 324 LEU A O 1
ATOM 2488 N N . TRP A 1 325 ? -4.016 -20.112 -9.237 1.00 78.06 325 TRP A N 1
ATOM 2489 C CA . TRP A 1 325 ? -3.812 -18.660 -9.349 1.00 78.06 325 TRP A CA 1
ATOM 2490 C C . TRP A 1 325 ? -3.261 -18.215 -10.706 1.00 78.06 325 TRP A C 1
ATOM 2492 O O . TRP A 1 325 ? -3.689 -17.195 -11.236 1.00 78.06 325 TRP A O 1
ATOM 2502 N N . ASP A 1 326 ? -2.344 -18.994 -11.269 1.00 81.06 326 ASP A N 1
ATOM 2503 C CA . ASP A 1 326 ? -1.756 -18.812 -12.596 1.00 81.06 326 ASP A CA 1
ATOM 2504 C C . ASP A 1 326 ? -2.787 -19.018 -13.716 1.00 81.06 326 ASP A C 1
ATOM 2506 O O . ASP A 1 326 ? -2.893 -18.174 -14.604 1.00 81.06 326 ASP A O 1
ATOM 2510 N N . MET A 1 327 ? -3.609 -20.071 -13.639 1.00 83.44 327 MET A N 1
ATOM 2511 C CA . MET A 1 327 ? -4.719 -20.272 -14.583 1.00 83.44 327 MET A CA 1
ATOM 2512 C C . MET A 1 327 ? -5.751 -19.150 -14.517 1.00 83.44 327 MET A C 1
ATOM 2514 O O . MET A 1 327 ? -6.211 -18.698 -15.558 1.00 83.44 327 MET A O 1
ATOM 2518 N N . ILE A 1 328 ? -6.123 -18.684 -13.322 1.00 84.19 328 ILE A N 1
ATOM 2519 C CA . ILE A 1 328 ? -7.116 -17.608 -13.182 1.00 84.19 328 ILE A CA 1
ATOM 2520 C C . ILE A 1 328 ? -6.544 -16.277 -13.657 1.00 84.19 328 ILE A C 1
ATOM 2522 O O . ILE A 1 328 ? -7.235 -15.559 -14.367 1.00 84.19 328 ILE A O 1
ATOM 2526 N N . ALA A 1 329 ? -5.284 -15.965 -13.351 1.00 83.06 329 ALA A N 1
ATOM 2527 C CA . ALA A 1 329 ? -4.639 -14.766 -13.876 1.00 83.06 329 ALA A CA 1
ATOM 2528 C C . ALA A 1 329 ? -4.542 -14.791 -15.417 1.00 83.06 329 ALA A C 1
ATOM 2530 O O . ALA A 1 329 ? -4.853 -13.783 -16.047 1.00 83.06 329 ALA A O 1
ATOM 2531 N N . ALA A 1 330 ? -4.213 -15.937 -16.030 1.00 83.50 330 ALA A N 1
ATOM 2532 C CA . ALA A 1 330 ? -4.224 -16.091 -17.488 1.00 83.50 330 ALA A CA 1
ATOM 2533 C C . ALA A 1 330 ? -5.640 -15.972 -18.081 1.00 83.50 330 ALA A C 1
ATOM 2535 O O . ALA A 1 330 ? -5.853 -15.219 -19.027 1.00 83.50 330 ALA A O 1
ATOM 2536 N N . LEU A 1 331 ? -6.623 -16.686 -17.520 1.00 85.69 331 LEU A N 1
ATOM 2537 C CA . LEU A 1 331 ? -8.007 -16.677 -18.004 1.00 85.69 331 LEU A CA 1
ATOM 2538 C C . LEU A 1 331 ? -8.679 -15.309 -17.827 1.00 85.69 331 LEU A C 1
ATOM 2540 O O . LEU A 1 331 ? -9.415 -14.897 -18.716 1.00 85.69 331 LEU A O 1
ATOM 2544 N N . SER A 1 332 ? -8.411 -14.580 -16.740 1.00 83.62 332 SER A N 1
ATOM 2545 C CA . SER A 1 332 ? -8.889 -13.202 -16.574 1.00 83.62 332 SER A CA 1
ATOM 2546 C C . SER A 1 332 ? -8.192 -12.248 -17.546 1.00 83.62 332 SER A C 1
ATOM 2548 O O . SER A 1 332 ? -8.878 -11.483 -18.206 1.00 83.62 332 SER A O 1
ATOM 2550 N N . ALA A 1 333 ? -6.873 -12.345 -17.746 1.00 80.31 333 ALA A N 1
ATOM 2551 C CA . ALA A 1 333 ? -6.179 -11.533 -18.753 1.00 80.31 333 ALA A CA 1
ATOM 2552 C C . ALA A 1 333 ? -6.691 -11.792 -20.188 1.00 80.31 333 ALA A C 1
ATOM 2554 O O . ALA A 1 333 ? -6.828 -10.857 -20.980 1.00 80.31 333 ALA A O 1
ATOM 2555 N N . PHE A 1 334 ? -7.045 -13.040 -20.516 1.00 81.62 334 PHE A N 1
ATOM 2556 C CA . PHE A 1 334 ? -7.747 -13.367 -21.759 1.00 81.62 334 PHE A CA 1
ATOM 2557 C C . PHE A 1 334 ? -9.219 -12.916 -21.760 1.00 81.62 334 PHE A C 1
ATOM 2559 O O . PHE A 1 334 ? -9.732 -12.611 -22.829 1.00 81.62 334 PHE A O 1
ATOM 2566 N N . LYS A 1 335 ? -9.917 -12.825 -20.620 1.00 81.31 335 LYS A N 1
ATOM 2567 C CA . LYS A 1 335 ? -11.310 -12.330 -20.560 1.00 81.31 335 LYS A CA 1
ATOM 2568 C C . LYS A 1 335 ? -11.360 -10.819 -20.790 1.00 81.31 335 LYS A C 1
ATOM 2570 O O . LYS A 1 335 ? -12.179 -10.366 -21.584 1.00 81.31 335 LYS A O 1
ATOM 2575 N N . ASP A 1 336 ? -10.424 -10.096 -20.178 1.00 76.69 336 ASP A N 1
ATOM 2576 C CA . ASP A 1 336 ? -10.232 -8.647 -20.286 1.00 76.69 336 ASP A CA 1
ATOM 2577 C C . ASP A 1 336 ? -9.807 -8.215 -21.721 1.00 76.69 336 ASP A C 1
ATOM 2579 O O . ASP A 1 336 ? -9.914 -7.040 -22.068 1.00 76.69 336 ASP A O 1
ATOM 2583 N N . SER A 1 337 ? -9.327 -9.142 -22.574 1.00 73.06 337 SER A N 1
ATOM 2584 C CA . SER A 1 337 ? -8.793 -8.842 -23.923 1.00 73.06 337 SER A CA 1
ATOM 2585 C C . SER A 1 337 ? -9.454 -9.581 -25.100 1.00 73.06 337 SER A C 1
ATOM 2587 O O . SER A 1 337 ? -9.530 -9.024 -26.194 1.00 73.06 337 SER A O 1
ATOM 2589 N N . GLN A 1 338 ? -9.920 -10.819 -24.910 1.00 74.31 338 GLN A N 1
ATOM 2590 C CA . GLN A 1 338 ? -10.521 -11.708 -25.919 1.00 74.31 338 GLN A CA 1
ATOM 2591 C C . GLN A 1 338 ? -11.614 -12.597 -25.275 1.00 74.31 338 GLN A C 1
ATOM 2593 O O . GLN A 1 338 ? -11.451 -13.818 -25.156 1.00 74.31 338 GLN A O 1
ATOM 2598 N N . PRO A 1 339 ? -12.756 -12.025 -24.844 1.00 76.00 339 PRO A N 1
ATOM 2599 C CA . PRO A 1 339 ? -13.740 -12.725 -24.012 1.00 76.00 339 PRO A CA 1
ATOM 2600 C C . PRO A 1 339 ? -14.303 -14.009 -24.641 1.00 76.00 339 PRO A C 1
ATOM 2602 O O . PRO A 1 339 ? -14.477 -15.007 -23.940 1.00 76.00 339 PRO A O 1
ATOM 2605 N N . ASN A 1 340 ? -14.524 -14.019 -25.959 1.00 75.12 340 ASN A N 1
ATOM 2606 C CA . ASN A 1 340 ? -15.058 -15.179 -26.682 1.00 75.12 340 ASN A CA 1
ATOM 2607 C C . ASN A 1 340 ? -14.118 -16.397 -26.609 1.00 75.12 340 ASN A C 1
ATOM 2609 O O . ASN A 1 340 ? -14.580 -17.531 -26.514 1.00 75.12 340 ASN A O 1
ATOM 2613 N N . TYR A 1 341 ? -12.803 -16.169 -26.628 1.00 80.50 341 TYR A N 1
ATOM 2614 C CA . TYR A 1 341 ? -11.783 -17.221 -26.614 1.00 80.50 341 TYR A CA 1
ATOM 2615 C C . TYR A 1 341 ? -11.731 -17.953 -25.260 1.00 80.50 341 TYR A C 1
ATOM 2617 O O . TYR A 1 341 ? -11.662 -19.183 -25.220 1.00 80.50 341 TYR A O 1
ATOM 2625 N N . VAL A 1 342 ? -11.884 -17.223 -24.147 1.00 81.88 342 VAL A N 1
ATOM 2626 C CA . VAL A 1 342 ? -12.040 -17.815 -22.803 1.00 81.88 342 VAL A CA 1
ATOM 2627 C C . VAL A 1 342 ? -13.254 -18.736 -22.747 1.00 81.88 342 VAL A C 1
ATOM 2629 O O . VAL A 1 342 ? -13.173 -19.859 -22.248 1.00 81.88 342 VAL A O 1
ATOM 2632 N N . GLU A 1 343 ? -14.383 -18.285 -23.288 1.00 78.56 343 GLU A N 1
ATOM 2633 C CA . GLU A 1 343 ? -15.626 -19.053 -23.260 1.00 78.56 343 GLU A CA 1
ATOM 2634 C C . GLU A 1 343 ? -15.561 -20.277 -24.183 1.00 78.56 343 GLU A C 1
ATOM 2636 O O . GLU A 1 343 ? -16.001 -21.356 -23.783 1.00 78.56 343 GLU A O 1
ATOM 2641 N N . GLN A 1 344 ? -14.900 -20.178 -25.343 1.00 78.56 344 GLN A N 1
ATOM 2642 C CA . GLN A 1 344 ? -14.584 -21.337 -26.185 1.00 78.56 344 GLN A CA 1
ATOM 2643 C C . GLN A 1 344 ? -13.710 -22.375 -25.456 1.00 78.56 344 GLN A C 1
ATOM 2645 O O . GLN A 1 344 ? -14.012 -23.567 -25.536 1.00 78.56 344 GLN A O 1
ATOM 2650 N N . ILE A 1 345 ? -12.665 -21.967 -24.721 1.00 81.44 345 ILE A N 1
ATOM 2651 C CA . ILE A 1 345 ? -11.826 -22.895 -23.933 1.00 81.44 345 ILE A CA 1
ATOM 2652 C C . ILE A 1 345 ? -12.660 -23.608 -22.866 1.00 81.44 345 ILE A C 1
ATOM 2654 O O . ILE A 1 345 ? -12.601 -24.833 -22.751 1.00 81.44 345 ILE A O 1
ATOM 2658 N N . LEU A 1 346 ? -13.458 -22.867 -22.095 1.00 83.06 346 LEU A N 1
ATOM 2659 C CA . LEU A 1 346 ? -14.245 -23.442 -21.001 1.00 83.06 346 LEU A CA 1
ATOM 2660 C C . LEU A 1 346 ? -15.373 -24.347 -21.518 1.00 83.06 346 LEU A C 1
ATOM 2662 O O . LEU A 1 346 ? -15.645 -25.387 -20.917 1.00 83.06 346 LEU A O 1
ATOM 2666 N N . VAL A 1 347 ? -15.967 -24.030 -22.673 1.00 77.44 347 VAL A N 1
ATOM 2667 C CA . VAL A 1 347 ? -16.907 -24.922 -23.368 1.00 77.44 347 VAL A CA 1
ATOM 2668 C C . VAL A 1 347 ? -16.200 -26.175 -23.900 1.00 77.44 347 VAL A C 1
ATOM 2670 O O . VAL A 1 347 ? -16.705 -27.273 -23.668 1.00 77.44 347 VAL A O 1
ATOM 2673 N N . LYS A 1 348 ? -15.013 -26.068 -24.521 1.00 78.44 348 LYS A N 1
ATOM 2674 C CA . LYS A 1 348 ? -14.203 -27.234 -24.945 1.00 78.44 348 LYS A CA 1
ATOM 2675 C C . LYS A 1 348 ? -13.839 -28.136 -23.753 1.00 78.44 348 LYS A C 1
ATOM 2677 O O . LYS A 1 348 ? -13.978 -29.357 -23.845 1.00 78.44 348 LYS A O 1
ATOM 2682 N N . TRP A 1 349 ? -13.466 -27.555 -22.609 1.00 84.12 349 TRP A N 1
ATOM 2683 C CA . TRP A 1 349 ? -13.191 -28.292 -21.369 1.00 84.12 349 TRP A CA 1
ATOM 2684 C C . TRP A 1 349 ? -14.426 -29.035 -20.838 1.00 84.12 349 TRP A C 1
ATOM 2686 O O . TRP A 1 349 ? -14.350 -30.223 -20.514 1.00 84.12 349 TRP A O 1
ATOM 2696 N N . LEU A 1 350 ? -15.582 -28.364 -20.790 1.00 77.88 350 LEU A N 1
ATOM 2697 C CA . LEU A 1 350 ? -16.843 -28.978 -20.370 1.00 77.88 350 LEU A CA 1
ATOM 2698 C C . LEU A 1 350 ? -17.283 -30.094 -21.331 1.00 77.88 350 LEU A C 1
ATOM 2700 O O . LEU A 1 350 ? -17.706 -31.149 -20.869 1.00 77.88 350 LEU A O 1
ATOM 2704 N N . ILE A 1 351 ? -17.140 -29.909 -22.647 1.00 74.62 351 ILE A N 1
ATOM 2705 C CA . ILE A 1 351 ? -17.467 -30.925 -23.661 1.00 74.62 351 ILE A CA 1
ATOM 2706 C C . ILE A 1 351 ? -16.602 -32.179 -23.490 1.00 74.62 351 ILE A C 1
ATOM 2708 O O . ILE A 1 351 ? -17.148 -33.282 -23.427 1.00 74.62 351 ILE A O 1
ATOM 2712 N N . SER A 1 352 ? -15.282 -32.020 -23.339 1.00 76.19 352 SER A N 1
ATOM 2713 C CA . SER A 1 352 ? -14.343 -33.136 -23.132 1.00 76.19 352 SER A CA 1
ATOM 2714 C C . SER A 1 352 ? -14.725 -33.999 -21.916 1.00 76.19 352 SER A C 1
ATOM 2716 O O . SER A 1 352 ? -14.737 -35.231 -21.978 1.00 76.19 352 SER A O 1
ATOM 2718 N N . ASN A 1 353 ? -15.159 -33.348 -20.832 1.00 72.88 353 ASN A N 1
ATOM 2719 C CA . ASN A 1 353 ? -15.570 -34.011 -19.596 1.00 72.88 353 ASN A CA 1
ATOM 2720 C C . ASN A 1 353 ? -16.999 -34.586 -19.623 1.00 72.88 353 ASN A C 1
ATOM 2722 O O . ASN A 1 353 ? -17.271 -35.593 -18.964 1.00 72.88 353 ASN A O 1
ATOM 2726 N N . LEU A 1 354 ? -17.917 -33.985 -20.387 1.00 67.12 354 LEU A N 1
ATOM 2727 C CA . LEU A 1 354 ? -19.320 -34.415 -20.487 1.00 67.12 354 LEU A CA 1
ATOM 2728 C C . LEU A 1 354 ? -19.587 -35.420 -21.625 1.00 67.12 354 LEU A C 1
ATOM 2730 O O . LEU A 1 354 ? -20.605 -36.110 -21.572 1.00 67.12 354 LEU A O 1
ATOM 2734 N N . LYS A 1 355 ? -18.671 -35.543 -22.598 1.00 61.88 355 LYS A N 1
ATOM 2735 C CA . LYS A 1 355 ? -18.690 -36.499 -23.725 1.00 61.88 355 LYS A CA 1
ATOM 2736 C C . LYS A 1 355 ? -19.949 -36.404 -24.599 1.00 61.88 355 LYS A C 1
ATOM 2738 O O . LYS A 1 355 ? -20.731 -37.351 -24.683 1.00 61.88 355 LYS A O 1
ATOM 2743 N N . PHE A 1 356 ? -20.145 -35.252 -25.243 1.00 61.31 356 PHE A N 1
ATOM 2744 C CA . PHE A 1 356 ? -21.305 -34.979 -26.098 1.00 61.31 356 PHE A CA 1
ATOM 2745 C C . PHE A 1 356 ? -20.951 -34.081 -27.306 1.00 61.31 356 PHE A C 1
ATOM 2747 O O . PHE A 1 356 ? -20.056 -33.249 -27.207 1.00 61.31 356 PHE A O 1
ATOM 2754 N N . GLU A 1 357 ? -21.656 -34.235 -28.433 1.00 51.56 357 GLU A N 1
ATOM 2755 C CA . GLU A 1 357 ? -21.392 -33.537 -29.709 1.00 51.56 357 GLU A CA 1
ATOM 2756 C C . GLU A 1 357 ? -22.005 -32.115 -29.791 1.00 51.56 357 GLU A C 1
ATOM 2758 O O . GLU A 1 357 ? -22.943 -31.760 -29.073 1.00 51.56 357 GLU A O 1
ATOM 2763 N N . TRP A 1 358 ? -21.468 -31.260 -30.665 1.00 42.16 358 TRP A N 1
ATOM 2764 C CA . TRP A 1 358 ? -21.735 -29.814 -30.647 1.00 42.16 358 TRP A CA 1
ATOM 2765 C C . TRP A 1 358 ? -23.114 -29.413 -31.221 1.00 42.16 358 TRP A C 1
ATOM 2767 O O . TRP A 1 358 ? -23.630 -29.988 -32.176 1.00 42.16 358 TRP A O 1
ATOM 2777 N N . GLY A 1 359 ? -23.709 -28.367 -30.640 1.00 51.50 359 GLY A N 1
ATOM 2778 C CA . GLY A 1 359 ? -24.748 -27.525 -31.240 1.00 51.50 359 GLY A CA 1
ATOM 2779 C C . GLY A 1 359 ? -24.729 -26.113 -30.618 1.00 51.50 359 GLY A C 1
ATOM 2780 O O . GLY A 1 359 ? -24.064 -25.930 -29.596 1.00 51.50 359 GLY A O 1
ATOM 2781 N N . PRO A 1 360 ? -25.437 -25.116 -31.189 1.00 50.69 360 PRO A N 1
ATOM 2782 C CA . PRO A 1 360 ? -25.378 -23.713 -30.752 1.00 50.69 360 PRO A CA 1
ATOM 2783 C C . PRO A 1 360 ? -25.656 -23.478 -29.250 1.00 50.69 360 PRO A C 1
ATOM 2785 O O . PRO A 1 360 ? -26.421 -24.247 -28.659 1.00 50.69 360 PRO A O 1
ATOM 2788 N N . PRO A 1 361 ? -25.141 -22.389 -28.630 1.00 47.44 361 PRO A N 1
ATOM 2789 C CA . PRO A 1 361 ? -25.209 -22.151 -27.178 1.00 47.44 361 PRO A CA 1
ATOM 2790 C C . PRO A 1 361 ? -26.597 -22.310 -26.535 1.00 47.44 361 PRO A C 1
ATOM 2792 O O . PRO A 1 361 ? -26.726 -22.928 -25.476 1.00 47.44 361 PRO A O 1
ATOM 2795 N N . GLY A 1 362 ? -27.663 -21.861 -27.210 1.00 52.31 362 GLY A N 1
ATOM 2796 C CA . GLY A 1 362 ? -29.049 -22.025 -26.742 1.00 52.31 362 GLY A CA 1
ATOM 2797 C C . GLY A 1 362 ? -29.520 -23.483 -26.586 1.00 52.31 362 GLY A C 1
ATOM 2798 O O . GLY A 1 362 ? -30.471 -23.744 -25.853 1.00 52.31 362 GLY A O 1
ATOM 2799 N N . ILE A 1 363 ? -28.842 -24.442 -27.227 1.00 53.53 363 ILE A N 1
ATOM 2800 C CA . ILE A 1 363 ? -29.103 -25.892 -27.143 1.00 53.53 363 ILE A CA 1
ATOM 2801 C C . ILE A 1 363 ? -28.189 -26.568 -26.096 1.00 53.53 363 ILE A C 1
ATOM 2803 O O . ILE A 1 363 ? -28.482 -27.671 -25.630 1.00 53.53 363 ILE A O 1
ATOM 2807 N N . ILE A 1 364 ? -27.102 -25.909 -25.673 1.00 58.56 364 ILE A N 1
ATOM 2808 C CA . ILE A 1 364 ? -26.138 -26.450 -24.701 1.00 58.56 364 ILE A CA 1
ATOM 2809 C C . ILE A 1 364 ? -26.717 -26.437 -23.278 1.00 58.56 364 ILE A C 1
ATOM 2811 O O . ILE A 1 364 ? -26.646 -27.451 -22.581 1.00 58.56 364 ILE A O 1
ATOM 2815 N N . LEU A 1 365 ? -27.339 -25.332 -22.847 1.00 59.09 365 LEU A N 1
ATOM 2816 C CA . LEU A 1 365 ? -27.800 -25.152 -21.459 1.00 59.09 365 LEU A CA 1
ATOM 2817 C C . LEU A 1 365 ? -28.725 -26.289 -20.943 1.00 59.09 365 LEU A C 1
ATOM 2819 O O . LEU A 1 365 ? -28.489 -26.774 -19.831 1.00 59.09 365 LEU A O 1
ATOM 2823 N N . PRO A 1 366 ? -29.727 -26.792 -21.702 1.00 57.97 366 PRO A N 1
ATOM 2824 C CA . PRO A 1 366 ? -30.555 -27.917 -21.253 1.00 57.97 366 PRO A CA 1
ATOM 2825 C C . PRO A 1 366 ? -29.788 -29.244 -21.135 1.00 57.97 366 PRO A C 1
ATOM 2827 O O . PRO A 1 366 ? -30.127 -30.060 -20.281 1.00 57.97 366 PRO A O 1
ATOM 2830 N N . ARG A 1 367 ? -28.754 -29.457 -21.962 1.00 60.69 367 ARG A N 1
ATOM 2831 C CA . ARG A 1 367 ? -27.924 -30.678 -21.971 1.00 60.69 367 ARG A CA 1
ATOM 2832 C C . ARG A 1 367 ? -26.877 -30.673 -20.854 1.00 60.69 367 ARG A C 1
ATOM 2834 O O . ARG A 1 367 ? -26.643 -31.701 -20.225 1.00 60.69 367 ARG A O 1
ATOM 2841 N N . VAL A 1 368 ? -26.300 -29.512 -20.537 1.00 64.88 368 VAL A N 1
ATOM 2842 C CA . VAL A 1 368 ? -25.432 -29.347 -19.355 1.00 64.88 368 VAL A CA 1
ATOM 2843 C C . VAL A 1 368 ? -26.221 -29.644 -18.075 1.00 64.88 368 VAL A C 1
ATOM 2845 O O . VAL A 1 368 ? -25.734 -30.374 -17.213 1.00 64.88 368 VAL A O 1
ATOM 2848 N N . ASN A 1 369 ? -27.477 -29.189 -17.984 1.00 62.66 369 ASN A N 1
ATOM 2849 C CA . ASN A 1 369 ? -28.356 -29.470 -16.844 1.00 62.66 369 ASN A CA 1
ATOM 2850 C C . ASN A 1 369 ? -28.542 -30.978 -16.572 1.00 62.66 369 ASN A C 1
ATOM 2852 O O . ASN A 1 369 ? -28.452 -31.409 -15.425 1.00 62.66 369 ASN A O 1
ATOM 2856 N N . THR A 1 370 ? -28.743 -31.803 -17.607 1.00 63.00 370 THR A N 1
ATOM 2857 C CA . THR A 1 370 ? -28.919 -33.259 -17.433 1.00 63.00 370 THR A CA 1
ATOM 2858 C C . THR A 1 370 ? -27.629 -34.009 -17.098 1.00 63.00 370 THR A C 1
ATOM 2860 O O . THR A 1 370 ? -27.703 -35.145 -16.626 1.00 63.00 370 THR A O 1
ATOM 2863 N N . HIS A 1 371 ? -26.452 -33.415 -17.329 1.00 69.94 371 HIS A N 1
ATOM 2864 C CA . HIS A 1 371 ? -25.165 -34.110 -17.206 1.00 69.94 371 HIS A CA 1
ATOM 2865 C C . HIS A 1 371 ? -24.195 -33.532 -16.163 1.00 69.94 371 HIS A C 1
ATOM 2867 O O . HIS A 1 371 ? -23.224 -34.211 -15.836 1.00 69.94 371 HIS A O 1
ATOM 2873 N N . LEU A 1 372 ? -24.482 -32.385 -15.535 1.00 74.00 372 LEU A N 1
ATOM 2874 C CA . LEU A 1 372 ? -23.711 -31.851 -14.393 1.00 74.00 372 LEU A CA 1
ATOM 2875 C C . LEU A 1 372 ? -23.493 -32.879 -13.264 1.00 74.00 372 LEU A C 1
ATOM 2877 O O . LEU A 1 372 ? -22.432 -32.903 -12.643 1.00 74.00 372 LEU A O 1
ATOM 2881 N N . SER A 1 373 ? -24.448 -33.786 -13.027 1.00 71.31 373 SER A N 1
ATOM 2882 C CA . SER A 1 373 ? -24.314 -34.849 -12.019 1.00 71.31 373 SER A CA 1
ATOM 2883 C C . SER A 1 373 ? -23.274 -35.928 -12.363 1.00 71.31 373 SER A C 1
ATOM 2885 O O . SER A 1 373 ? -22.904 -36.705 -11.481 1.00 71.31 373 SER A O 1
ATOM 2887 N N . ASN A 1 374 ? -22.807 -36.005 -13.616 1.00 75.25 374 ASN A N 1
ATOM 2888 C CA . ASN A 1 374 ? -21.714 -36.897 -14.021 1.00 75.25 374 ASN A CA 1
ATOM 2889 C C . ASN A 1 374 ? -20.331 -36.356 -13.641 1.00 75.25 374 ASN A C 1
ATOM 2891 O O . ASN A 1 374 ? -19.413 -37.164 -13.515 1.00 75.25 374 ASN A O 1
ATOM 2895 N N . LEU A 1 375 ? -20.187 -35.038 -13.451 1.00 78.25 375 LEU A N 1
ATOM 2896 C CA . LEU A 1 375 ? -18.914 -34.425 -13.080 1.00 78.25 375 LEU A CA 1
ATOM 2897 C C . LEU A 1 375 ? -18.516 -34.792 -11.643 1.00 78.25 375 LEU A C 1
ATOM 2899 O O . LEU A 1 375 ? -19.359 -34.913 -10.739 1.00 78.25 375 LEU A O 1
ATOM 2903 N N . THR A 1 376 ? -17.212 -34.924 -11.416 1.00 80.38 376 THR A N 1
ATOM 2904 C CA . THR A 1 376 ? -16.632 -35.108 -10.082 1.00 80.38 376 THR A CA 1
ATOM 2905 C C . THR A 1 376 ? -16.864 -33.859 -9.231 1.00 80.38 376 THR A C 1
ATOM 2907 O O . THR A 1 376 ? -17.027 -32.747 -9.740 1.00 80.38 376 THR A O 1
ATOM 2910 N N . SER A 1 377 ? -16.861 -34.000 -7.903 1.00 77.94 377 SER A N 1
ATOM 2911 C CA . SER A 1 377 ? -16.991 -32.824 -7.023 1.00 77.94 377 SER A CA 1
ATOM 2912 C C . SER A 1 377 ? -15.832 -31.836 -7.188 1.00 77.94 377 SER A C 1
ATOM 2914 O O . SER A 1 377 ? -15.973 -30.662 -6.861 1.00 77.94 377 SER A O 1
ATOM 2916 N N . ARG A 1 378 ? -14.688 -32.303 -7.699 1.00 77.69 378 ARG A N 1
ATOM 2917 C CA . ARG A 1 378 ? -13.492 -31.496 -7.923 1.00 77.69 378 ARG A CA 1
ATOM 2918 C C . ARG A 1 378 ? -13.572 -30.696 -9.234 1.00 77.69 378 ARG A C 1
ATOM 2920 O O . ARG A 1 378 ? -13.272 -29.507 -9.210 1.00 77.69 378 ARG A O 1
ATOM 2927 N N . GLN A 1 379 ? -14.114 -31.280 -10.309 1.00 80.62 379 GLN A N 1
ATOM 2928 C CA . GLN A 1 379 ? -14.480 -30.558 -11.542 1.00 80.62 379 GLN A CA 1
ATOM 2929 C C . GLN A 1 379 ? -15.550 -29.481 -11.275 1.00 80.62 379 GLN A C 1
ATOM 2931 O O . GLN A 1 379 ? -15.386 -28.335 -11.686 1.00 80.62 379 GLN A O 1
ATOM 2936 N N . LEU A 1 380 ? -16.618 -29.811 -10.532 1.00 79.06 380 LEU A N 1
ATOM 2937 C CA . LEU A 1 380 ? -17.670 -28.846 -10.162 1.00 79.06 380 LEU A CA 1
ATOM 2938 C C . LEU A 1 380 ? -17.128 -27.681 -9.315 1.00 79.06 380 LEU A C 1
ATOM 2940 O O . LEU A 1 380 ? -17.549 -26.539 -9.476 1.00 79.06 380 LEU A O 1
ATOM 2944 N N . HIS A 1 381 ? -16.184 -27.958 -8.415 1.00 78.12 381 HIS A N 1
ATOM 2945 C CA . HIS A 1 381 ? -15.535 -26.935 -7.598 1.00 78.12 381 HIS A CA 1
ATOM 2946 C C . HIS A 1 381 ? -14.656 -25.998 -8.446 1.00 78.12 381 HIS A C 1
ATOM 2948 O O . HIS A 1 381 ? -14.757 -24.780 -8.299 1.00 78.12 381 HIS A O 1
ATOM 2954 N N . LEU A 1 382 ? -13.870 -26.550 -9.378 1.00 78.19 382 LEU A N 1
ATOM 2955 C CA . LEU A 1 382 ? -13.060 -25.790 -10.337 1.00 78.19 382 LEU A CA 1
ATOM 2956 C C . LEU A 1 382 ? -13.929 -24.884 -11.230 1.00 78.19 382 LEU A C 1
ATOM 2958 O O . LEU A 1 382 ? -13.647 -23.693 -11.347 1.00 78.19 382 LEU A O 1
ATOM 2962 N N . LEU A 1 383 ? -15.038 -25.412 -11.761 1.00 82.25 383 LEU A N 1
ATOM 2963 C CA . LEU A 1 383 ? -16.027 -24.647 -12.531 1.00 82.25 383 LEU A CA 1
ATOM 2964 C C . LEU A 1 383 ? -16.585 -23.455 -11.733 1.00 82.25 383 LEU A C 1
ATOM 2966 O O . LEU A 1 383 ? -16.627 -22.339 -12.242 1.00 82.25 383 LEU A O 1
ATOM 2970 N N . ASN A 1 384 ? -16.954 -23.656 -10.464 1.00 79.00 384 ASN A N 1
ATOM 2971 C CA . ASN A 1 384 ? -17.483 -22.578 -9.620 1.00 79.00 384 ASN A CA 1
ATOM 2972 C C . ASN A 1 384 ? -16.453 -21.479 -9.336 1.00 79.00 384 ASN A C 1
ATOM 2974 O O . ASN A 1 384 ? -16.810 -20.304 -9.258 1.00 79.00 384 ASN A O 1
ATOM 2978 N N . VAL A 1 385 ? -15.184 -21.855 -9.162 1.00 77.81 385 VAL A N 1
ATOM 2979 C CA . VAL A 1 385 ? -14.082 -20.906 -8.959 1.00 77.81 385 VAL A CA 1
ATOM 2980 C C . VAL A 1 385 ? -13.862 -20.063 -10.220 1.00 77.81 385 VAL A C 1
ATOM 2982 O O . VAL A 1 385 ? -13.803 -18.838 -10.118 1.00 77.81 385 VAL A O 1
ATOM 2985 N N . ILE A 1 386 ? -13.814 -20.687 -11.402 1.00 80.81 386 ILE A N 1
ATOM 2986 C CA . ILE A 1 386 ? -13.629 -19.983 -12.681 1.00 80.81 386 ILE A CA 1
ATOM 2987 C C . ILE A 1 386 ? -14.829 -19.074 -12.988 1.00 80.81 386 ILE A C 1
ATOM 2989 O O . ILE A 1 386 ? -14.635 -17.897 -13.290 1.00 80.81 386 ILE A O 1
ATOM 2993 N N . ASN A 1 387 ? -16.064 -19.568 -12.834 1.00 78.69 387 ASN A N 1
ATOM 2994 C CA . ASN A 1 387 ? -17.275 -18.775 -13.068 1.00 78.69 387 ASN A CA 1
ATOM 2995 C C . ASN A 1 387 ? -17.276 -17.480 -12.237 1.00 78.69 387 ASN A C 1
ATOM 2997 O O . ASN A 1 387 ? -17.541 -16.408 -12.774 1.00 78.69 387 ASN A O 1
ATOM 3001 N N . ARG A 1 388 ? -16.936 -17.561 -10.943 1.00 76.56 388 ARG A N 1
ATOM 3002 C CA . ARG A 1 388 ? -16.931 -16.400 -10.037 1.00 76.56 388 ARG A CA 1
ATOM 3003 C C . ARG A 1 388 ? -15.767 -15.430 -10.277 1.00 76.56 388 ARG A C 1
ATOM 3005 O O . ARG A 1 388 ? -15.978 -14.227 -10.204 1.00 76.56 388 ARG A O 1
ATOM 3012 N N . HIS A 1 389 ? -14.549 -15.924 -10.523 1.00 77.12 389 HIS A N 1
ATOM 3013 C CA . HIS A 1 389 ? -13.350 -15.069 -10.593 1.00 77.12 389 HIS A CA 1
ATOM 3014 C C . HIS A 1 389 ? -12.982 -14.583 -12.004 1.00 77.12 389 HIS A C 1
ATOM 3016 O O . HIS A 1 389 ? -12.277 -13.582 -12.123 1.00 77.12 389 HIS A O 1
ATOM 3022 N N . VAL A 1 390 ? -13.453 -15.266 -13.052 1.00 80.38 390 VAL A N 1
ATOM 3023 C CA . VAL A 1 390 ? -13.188 -14.912 -14.456 1.00 80.38 390 VAL A CA 1
ATOM 3024 C C . VAL A 1 390 ? -14.457 -14.388 -15.127 1.00 80.38 390 VAL A C 1
ATOM 3026 O O . VAL A 1 390 ? -14.481 -13.259 -15.599 1.00 80.38 390 VAL A O 1
ATOM 3029 N N . LEU A 1 391 ? -15.524 -15.193 -15.169 1.00 79.88 391 LEU A N 1
ATOM 3030 C CA . LEU A 1 391 ? -16.657 -14.943 -16.072 1.00 79.88 391 LEU A CA 1
ATOM 3031 C C . LEU A 1 391 ? -17.683 -13.932 -15.544 1.00 79.88 391 LEU A C 1
ATOM 3033 O O . LEU A 1 391 ? -18.258 -13.193 -16.336 1.00 79.88 391 LEU A O 1
ATOM 3037 N N . LEU A 1 392 ? -17.916 -13.891 -14.230 1.00 73.69 392 LEU A N 1
ATOM 3038 C CA . LEU A 1 392 ? -18.915 -13.016 -13.595 1.00 73.69 392 LEU A CA 1
ATOM 3039 C C . LEU A 1 392 ? -18.304 -11.778 -12.911 1.00 73.69 392 LEU A C 1
ATOM 3041 O O . LEU A 1 392 ? -19.015 -11.038 -12.238 1.00 73.69 392 LEU A O 1
ATOM 3045 N N . ARG A 1 393 ? -17.000 -11.538 -13.103 1.00 64.75 393 ARG A N 1
ATOM 3046 C CA . ARG A 1 393 ? -16.191 -10.509 -12.419 1.00 64.75 393 ARG A CA 1
ATOM 3047 C C . ARG A 1 393 ? -16.721 -9.073 -12.573 1.00 64.75 393 ARG A C 1
ATOM 3049 O O . ARG A 1 393 ? -16.498 -8.257 -11.686 1.00 64.75 393 ARG A O 1
ATOM 3056 N N . GLU A 1 394 ? -17.405 -8.776 -13.676 1.00 53.97 394 GLU A N 1
ATOM 3057 C CA . GLU A 1 394 ? -17.890 -7.428 -14.029 1.00 53.97 394 GLU A CA 1
ATOM 3058 C C . GLU A 1 394 ? -19.423 -7.291 -13.941 1.00 53.97 394 GLU A C 1
ATOM 3060 O O . GLU A 1 394 ? -19.962 -6.186 -13.999 1.00 53.97 394 GLU A O 1
ATOM 3065 N N . ALA A 1 395 ? -20.144 -8.404 -13.752 1.00 50.38 395 ALA A N 1
ATOM 3066 C CA . ALA A 1 395 ? -21.607 -8.467 -13.845 1.00 50.38 395 ALA A CA 1
ATOM 3067 C C . ALA A 1 395 ? -22.356 -7.738 -12.706 1.00 50.38 395 ALA A C 1
ATOM 3069 O O . ALA A 1 395 ? -23.580 -7.627 -12.752 1.00 50.38 395 ALA A O 1
ATOM 3070 N N . GLU A 1 396 ? -21.640 -7.241 -11.694 1.00 41.06 396 GLU A N 1
ATOM 3071 C CA . GLU A 1 396 ? -22.193 -6.449 -10.585 1.00 41.06 396 GLU A CA 1
ATOM 3072 C C . GLU A 1 396 ? -22.147 -4.924 -10.834 1.00 41.06 396 GLU A C 1
ATOM 3074 O O . GLU A 1 396 ? -22.688 -4.168 -10.026 1.00 41.06 396 GLU A O 1
ATOM 3079 N N . LEU A 1 397 ? -21.523 -4.455 -11.928 1.00 41.06 397 LEU A N 1
ATOM 3080 C CA . LEU A 1 397 ? -21.305 -3.022 -12.193 1.00 41.06 397 LEU A CA 1
ATOM 3081 C C . LEU A 1 397 ? -22.214 -2.436 -13.289 1.00 41.06 397 LEU A C 1
ATOM 3083 O O . LEU A 1 397 ? -22.844 -1.404 -13.050 1.00 41.06 397 LEU A O 1
ATOM 3087 N N . ASP A 1 398 ? -22.330 -3.080 -14.456 1.00 34.16 398 ASP A N 1
ATOM 3088 C CA . ASP A 1 398 ? -23.094 -2.545 -15.597 1.00 34.16 398 ASP A CA 1
ATOM 3089 C C . ASP A 1 398 ? -24.474 -3.200 -15.763 1.00 34.16 398 ASP A C 1
ATOM 3091 O O . ASP A 1 398 ? -24.656 -4.240 -16.395 1.00 34.16 398 ASP A O 1
ATOM 3095 N N . ASN A 1 399 ? -25.493 -2.539 -15.213 1.00 40.09 399 ASN A N 1
ATOM 3096 C CA . ASN A 1 399 ? -26.866 -3.048 -15.139 1.00 40.09 399 ASN A CA 1
ATOM 3097 C C . ASN A 1 399 ? -27.707 -2.784 -16.415 1.00 40.09 399 ASN A C 1
ATOM 3099 O O . ASN A 1 399 ? -28.911 -2.551 -16.323 1.00 40.09 399 ASN A O 1
ATOM 3103 N N . ASN A 1 400 ? -27.083 -2.747 -17.602 1.00 43.84 400 ASN A N 1
ATOM 3104 C CA . ASN A 1 400 ? -27.758 -2.625 -18.904 1.00 43.84 400 ASN A CA 1
ATOM 3105 C C . ASN A 1 400 ? -26.963 -3.308 -20.040 1.00 43.84 400 ASN A C 1
ATOM 3107 O O . ASN A 1 400 ? -25.742 -3.229 -20.099 1.00 43.84 400 ASN A O 1
ATOM 3111 N N . ASN A 1 401 ? -27.688 -3.892 -21.001 1.00 39.59 401 ASN A N 1
ATOM 3112 C CA . ASN A 1 401 ? -27.236 -4.410 -22.309 1.00 39.59 401 ASN A CA 1
ATOM 3113 C C . ASN A 1 401 ? -26.440 -5.740 -22.363 1.00 39.59 401 ASN A C 1
ATOM 3115 O O . ASN A 1 401 ? -26.411 -6.354 -23.427 1.00 39.59 401 ASN A O 1
ATOM 3119 N N . GLY A 1 402 ? -25.880 -6.261 -21.266 1.00 45.53 402 GLY A N 1
ATOM 3120 C CA . GLY A 1 402 ? -25.189 -7.572 -21.222 1.00 45.53 402 GLY A CA 1
ATOM 3121 C C . GLY A 1 402 ? -26.111 -8.804 -21.094 1.00 45.53 402 GLY A C 1
ATOM 3122 O O . GLY A 1 402 ? -25.876 -9.676 -20.259 1.00 45.53 402 GLY A O 1
ATOM 3123 N N . GLU A 1 403 ? -27.221 -8.851 -21.835 1.00 53.38 403 GLU A N 1
ATOM 3124 C CA . GLU A 1 403 ? -28.440 -9.560 -21.401 1.00 53.38 403 GLU A CA 1
ATOM 3125 C C . GLU A 1 403 ? -28.517 -11.090 -21.593 1.00 53.38 403 GLU A C 1
ATOM 3127 O O . GLU A 1 403 ? -29.415 -11.686 -20.993 1.00 53.38 403 GLU A O 1
ATOM 3132 N N . GLN A 1 404 ? -27.672 -11.749 -22.397 1.00 54.97 404 GLN A N 1
ATOM 3133 C CA . GLN A 1 404 ? -27.906 -13.158 -22.783 1.00 54.97 404 GLN A CA 1
ATOM 3134 C C . GLN A 1 404 ? -26.854 -14.149 -22.255 1.00 54.97 404 GLN A C 1
ATOM 3136 O O . GLN A 1 404 ? -27.219 -15.079 -21.530 1.00 54.97 404 GLN A O 1
ATOM 3141 N N . ASP A 1 405 ? -25.566 -13.942 -22.529 1.00 54.53 405 ASP A N 1
ATOM 3142 C CA . ASP A 1 405 ? -24.516 -14.912 -22.166 1.00 54.53 405 ASP A CA 1
ATOM 3143 C C . ASP A 1 405 ? -24.151 -14.870 -20.671 1.00 54.53 405 ASP A C 1
ATOM 3145 O O . ASP A 1 405 ? -23.943 -15.908 -20.040 1.00 54.53 405 ASP A O 1
ATOM 3149 N N . SER A 1 406 ? -24.246 -13.701 -20.029 1.00 61.66 406 SER A N 1
ATOM 3150 C CA . SER A 1 406 ? -24.161 -13.578 -18.564 1.00 61.66 406 SER A CA 1
ATOM 3151 C C . SER A 1 406 ? -25.208 -14.455 -17.858 1.00 61.66 406 SER A C 1
ATOM 3153 O O . SER A 1 406 ? -24.905 -15.129 -16.871 1.00 61.66 406 SER A O 1
ATOM 3155 N N . LYS A 1 407 ? -26.435 -14.539 -18.401 1.00 69.06 407 LYS A N 1
ATOM 3156 C CA . LYS A 1 407 ? -27.509 -15.391 -17.852 1.00 69.06 407 LYS A CA 1
ATOM 3157 C C . LYS A 1 407 ? -27.245 -16.889 -18.050 1.00 69.06 407 LYS A C 1
ATOM 3159 O O . LYS A 1 407 ? -27.768 -17.694 -17.279 1.00 69.06 407 LYS A O 1
ATOM 3164 N N . PHE A 1 408 ? -26.436 -17.280 -19.038 1.00 74.31 408 PHE A N 1
ATOM 3165 C CA . PHE A 1 408 ? -25.984 -18.665 -19.216 1.00 74.31 408 PHE A CA 1
ATOM 3166 C C . PHE A 1 408 ? -25.010 -19.063 -18.094 1.00 74.31 408 PHE A C 1
ATOM 3168 O O . PHE A 1 408 ? -25.251 -20.055 -17.400 1.00 74.31 408 PHE A O 1
ATOM 3175 N N . TRP A 1 409 ? -23.973 -18.258 -17.843 1.00 79.56 409 TRP A N 1
ATOM 3176 C CA . TRP A 1 409 ? -22.951 -18.569 -16.835 1.00 79.56 409 TRP A CA 1
ATOM 3177 C C . TRP A 1 409 ? -23.449 -18.459 -15.386 1.00 79.56 409 TRP A C 1
ATOM 3179 O O . TRP A 1 409 ? -23.127 -19.335 -14.579 1.00 79.56 409 TRP A O 1
ATOM 3189 N N . ILE A 1 410 ? -24.300 -17.471 -15.067 1.00 79.06 410 ILE A N 1
ATOM 3190 C CA . ILE A 1 410 ? -24.985 -17.379 -13.759 1.00 79.06 410 ILE A CA 1
ATOM 3191 C C . ILE A 1 410 ? -25.760 -18.673 -13.478 1.00 79.06 410 ILE A C 1
ATOM 3193 O O . ILE A 1 410 ? -25.578 -19.306 -12.439 1.00 79.06 410 ILE A O 1
ATOM 3197 N N . LYS A 1 411 ? -26.572 -19.124 -14.438 1.00 78.31 411 LYS A N 1
ATOM 3198 C CA . LYS A 1 411 ? -27.420 -20.309 -14.275 1.00 78.31 411 LYS A CA 1
ATOM 3199 C C . LYS A 1 411 ? -26.628 -21.617 -14.191 1.00 78.31 411 LYS A C 1
ATOM 3201 O O . LYS A 1 411 ? -27.034 -22.529 -13.472 1.00 78.31 411 LYS A O 1
ATOM 3206 N N . ILE A 1 412 ? -25.482 -21.718 -14.870 1.00 79.31 412 ILE A N 1
ATOM 3207 C CA . ILE A 1 412 ? -24.556 -22.842 -14.662 1.00 79.31 412 ILE A CA 1
ATOM 3208 C C . ILE A 1 412 ? -24.022 -22.830 -13.225 1.00 79.31 412 ILE A C 1
ATOM 3210 O O . ILE A 1 412 ? -24.083 -23.874 -12.577 1.00 79.31 412 ILE A O 1
ATOM 3214 N N . LEU A 1 413 ? -23.572 -21.677 -12.710 1.00 79.94 413 LEU A N 1
ATOM 3215 C CA . LEU A 1 413 ? -23.054 -21.542 -11.342 1.00 79.94 413 LEU A CA 1
ATOM 3216 C C . LEU A 1 413 ? -24.098 -21.924 -10.276 1.00 79.94 413 LEU A C 1
ATOM 3218 O O . LEU A 1 413 ? -23.788 -22.705 -9.376 1.00 79.94 413 LEU A O 1
ATOM 3222 N N . GLU A 1 414 ? -25.340 -21.445 -10.396 1.00 77.38 414 GLU A N 1
ATOM 3223 C CA . GLU A 1 414 ? -26.453 -21.832 -9.510 1.00 77.38 414 GLU A CA 1
ATOM 3224 C C . GLU A 1 414 ? -26.635 -23.361 -9.455 1.00 77.38 414 GLU A C 1
ATOM 3226 O O . GLU A 1 414 ? -26.805 -23.958 -8.386 1.00 77.38 414 GLU A O 1
ATOM 3231 N N . MET A 1 415 ? -26.583 -24.011 -10.620 1.00 77.50 415 MET A N 1
ATOM 3232 C CA . MET A 1 415 ? -26.819 -25.446 -10.774 1.00 77.50 415 MET A CA 1
ATOM 3233 C C . MET A 1 415 ? -25.644 -26.301 -10.265 1.00 77.50 415 MET A C 1
ATOM 3235 O O . MET A 1 415 ? -25.876 -27.322 -9.611 1.00 77.50 415 MET A O 1
ATOM 3239 N N . SER A 1 416 ? -24.394 -25.892 -10.496 1.00 80.31 416 SER A N 1
ATOM 3240 C CA . SER A 1 416 ? -23.206 -26.598 -9.993 1.00 80.31 416 SER A CA 1
ATOM 3241 C C . SER A 1 416 ? -22.978 -26.381 -8.492 1.00 80.31 416 SER A C 1
ATOM 3243 O O . SER A 1 416 ? -22.618 -27.327 -7.786 1.00 80.31 416 SER A O 1
ATOM 3245 N N . GLU A 1 417 ? -23.269 -25.190 -7.953 1.00 76.94 417 GLU A N 1
ATOM 3246 C CA . GLU A 1 417 ? -23.337 -24.973 -6.501 1.00 76.94 417 GLU A CA 1
ATOM 3247 C C . GLU A 1 417 ? -24.374 -25.871 -5.828 1.00 76.94 417 GLU A C 1
ATOM 3249 O O . GLU A 1 417 ? -24.089 -26.466 -4.790 1.00 76.94 417 GLU A O 1
ATOM 3254 N N . LYS A 1 418 ? -25.563 -26.005 -6.418 1.00 76.19 418 LYS A N 1
ATOM 3255 C CA . LYS A 1 418 ? -26.638 -26.859 -5.905 1.00 76.19 418 LYS A CA 1
ATOM 3256 C C . LYS A 1 418 ? -26.247 -28.342 -5.856 1.00 76.19 418 LYS A C 1
ATOM 3258 O O . LYS A 1 418 ? -26.468 -28.988 -4.832 1.00 76.19 418 LYS A O 1
ATOM 3263 N N . GLU A 1 419 ? -25.610 -28.874 -6.901 1.00 78.81 419 GLU A N 1
ATOM 3264 C CA . GLU A 1 419 ? -25.097 -30.256 -6.909 1.00 78.81 419 GLU A CA 1
ATOM 3265 C C . GLU A 1 419 ? -24.013 -30.468 -5.828 1.00 78.81 419 GLU A C 1
ATOM 3267 O O . GLU A 1 419 ? -24.031 -31.484 -5.129 1.00 78.81 419 GLU A O 1
ATOM 3272 N N . LEU A 1 420 ? -23.114 -29.497 -5.613 1.00 76.00 420 LEU A N 1
ATOM 3273 C CA . LEU A 1 420 ? -22.130 -29.549 -4.521 1.00 76.00 420 LEU A CA 1
ATOM 3274 C C . LEU A 1 420 ? -22.779 -29.473 -3.128 1.00 76.00 420 LEU A C 1
ATOM 3276 O O . LEU A 1 420 ? -22.391 -30.238 -2.239 1.00 76.00 420 LEU A O 1
ATOM 3280 N N . ARG A 1 421 ? -23.787 -28.608 -2.942 1.00 74.94 421 ARG A N 1
ATOM 3281 C CA . ARG A 1 421 ? -24.582 -28.495 -1.703 1.00 74.94 421 ARG A CA 1
ATOM 3282 C C . ARG A 1 421 ? -25.248 -29.834 -1.360 1.00 74.94 421 ARG A C 1
ATOM 3284 O O . ARG A 1 421 ? -25.107 -30.315 -0.235 1.00 74.94 421 ARG A O 1
ATOM 3291 N N . GLU A 1 422 ? -25.888 -30.494 -2.329 1.00 76.00 422 GLU A N 1
ATOM 3292 C CA . GLU A 1 422 ? -26.486 -31.824 -2.132 1.00 76.00 422 GLU A CA 1
ATOM 3293 C C . GLU A 1 422 ? -25.453 -32.895 -1.744 1.00 76.00 422 GLU A C 1
ATOM 3295 O O . GLU A 1 422 ? -25.693 -33.673 -0.814 1.00 76.00 422 GLU A O 1
ATOM 3300 N N . ARG A 1 423 ? -24.283 -32.924 -2.401 1.00 78.44 423 ARG A N 1
ATOM 3301 C CA . ARG A 1 423 ? -23.203 -33.879 -2.081 1.00 78.44 423 ARG A CA 1
ATOM 3302 C C . ARG A 1 423 ? -22.633 -33.665 -0.677 1.00 78.44 423 ARG A C 1
ATOM 3304 O O . ARG A 1 423 ? -22.434 -34.642 0.046 1.00 78.44 423 ARG A O 1
ATOM 3311 N N . LEU A 1 424 ? -22.424 -32.411 -0.266 1.00 74.06 424 LEU A N 1
ATOM 3312 C CA . LEU A 1 424 ? -21.975 -32.045 1.082 1.00 74.06 424 LEU A CA 1
ATOM 3313 C C . LEU A 1 424 ? -22.970 -32.509 2.156 1.00 74.06 424 LEU A C 1
ATOM 3315 O O . LEU A 1 424 ? -22.575 -33.168 3.121 1.00 74.06 424 LEU A O 1
ATOM 3319 N N . VAL A 1 425 ? -24.260 -32.221 1.971 1.00 72.88 425 VAL A N 1
ATOM 3320 C CA . VAL A 1 425 ? -25.336 -32.637 2.885 1.00 72.88 425 VAL A CA 1
ATOM 3321 C C . VAL A 1 425 ? -25.451 -34.168 2.953 1.00 72.88 425 VAL A C 1
ATOM 3323 O O . VAL A 1 425 ? -25.477 -34.744 4.044 1.00 72.88 425 VAL A O 1
ATOM 3326 N N . GLY A 1 426 ? -25.434 -34.851 1.803 1.00 73.19 426 GLY A N 1
ATOM 3327 C CA . GLY A 1 426 ? -25.483 -36.314 1.717 1.00 73.19 426 GLY A CA 1
ATOM 3328 C C . GLY A 1 426 ? -24.300 -37.009 2.403 1.00 73.19 426 GLY A C 1
ATOM 3329 O O . GLY A 1 426 ? -24.502 -37.954 3.173 1.00 73.19 426 GLY A O 1
ATOM 3330 N N . CYS A 1 427 ? -23.070 -36.527 2.195 1.00 70.88 427 CYS A N 1
ATOM 3331 C CA . CYS A 1 427 ? -21.891 -37.041 2.899 1.00 70.88 427 CYS A CA 1
ATOM 3332 C C . CYS A 1 427 ? -21.950 -36.767 4.407 1.00 70.88 427 CYS A C 1
ATOM 3334 O O . CYS A 1 427 ? -21.631 -37.662 5.192 1.00 70.88 427 CYS A O 1
ATOM 3336 N N . SER A 1 428 ? -22.411 -35.582 4.817 1.00 69.69 428 SER A N 1
ATOM 3337 C CA . SER A 1 428 ? -22.503 -35.201 6.232 1.00 69.69 428 SER A CA 1
ATOM 3338 C C . SER A 1 428 ? -23.465 -36.114 6.996 1.00 69.69 428 SER A C 1
ATOM 3340 O O . SER A 1 428 ? -23.077 -36.715 7.998 1.00 69.69 428 SER A O 1
ATOM 3342 N N . PHE A 1 429 ? -24.682 -36.334 6.479 1.00 73.38 429 PHE A N 1
ATOM 3343 C CA . PHE A 1 429 ? -25.626 -37.280 7.086 1.00 73.38 429 PHE A CA 1
ATOM 3344 C C . PHE A 1 429 ? -25.122 -38.729 7.038 1.00 73.38 429 PHE A C 1
ATOM 3346 O O . PHE A 1 429 ? -25.290 -39.466 8.008 1.00 73.38 429 PHE A O 1
ATOM 3353 N N . SER A 1 430 ? -24.488 -39.155 5.938 1.00 71.69 430 SER A N 1
ATOM 3354 C CA . SER A 1 430 ? -23.880 -40.490 5.817 1.00 71.69 430 SER A CA 1
ATOM 3355 C C . SER A 1 430 ? -22.828 -40.738 6.906 1.00 71.69 430 SER A C 1
ATOM 3357 O O . SER A 1 430 ? -22.840 -41.800 7.531 1.00 71.69 430 SER A O 1
ATOM 3359 N N . ALA A 1 431 ? -21.975 -39.753 7.203 1.00 65.94 431 ALA A N 1
ATOM 3360 C CA . ALA A 1 431 ? -21.012 -39.828 8.299 1.00 65.94 431 ALA A CA 1
ATOM 3361 C C . ALA A 1 431 ? -21.708 -39.927 9.669 1.00 65.94 431 ALA A C 1
ATOM 3363 O O . ALA A 1 431 ? -21.407 -40.839 10.440 1.00 65.94 431 ALA A O 1
ATOM 3364 N N . THR A 1 432 ? -22.704 -39.073 9.944 1.00 66.38 432 THR A N 1
ATOM 3365 C CA . THR A 1 432 ? -23.488 -39.126 11.194 1.00 66.38 432 THR A CA 1
ATOM 3366 C C . THR A 1 432 ? -24.180 -40.481 11.399 1.00 66.38 432 THR A C 1
ATOM 3368 O O . THR A 1 432 ? -24.234 -40.979 12.521 1.00 66.38 432 THR A O 1
ATOM 3371 N N . LEU A 1 433 ? -24.692 -41.106 10.331 1.00 68.50 433 LEU A N 1
ATOM 3372 C CA . LEU A 1 433 ? -25.373 -42.407 10.398 1.00 68.50 433 LEU A CA 1
ATOM 3373 C C . LEU A 1 433 ? -24.426 -43.613 10.515 1.00 68.50 433 LEU A C 1
ATOM 3375 O O . LEU A 1 433 ? -24.862 -44.664 10.984 1.00 68.50 433 LEU A O 1
ATOM 3379 N N . LYS A 1 434 ? -23.164 -43.505 10.076 1.00 63.62 434 LYS A N 1
ATOM 3380 C CA . LYS A 1 434 ? -22.187 -44.611 10.142 1.00 63.62 434 LYS A CA 1
ATOM 3381 C C . LYS A 1 434 ? -21.575 -44.807 11.533 1.00 63.62 434 LYS A C 1
ATOM 3383 O O . LYS A 1 434 ? -21.119 -45.910 11.826 1.00 63.62 434 LYS A O 1
ATOM 3388 N N . GLY A 1 435 ? -21.603 -43.776 12.379 1.00 54.12 435 GLY A N 1
ATOM 3389 C CA . GLY A 1 435 ? -20.828 -43.726 13.619 1.00 54.12 435 GLY A CA 1
ATOM 3390 C C . GLY A 1 435 ? -19.388 -43.271 13.358 1.00 54.12 435 GLY A C 1
ATOM 3391 O O . GLY A 1 435 ? -18.834 -43.514 12.286 1.00 54.12 435 GLY A O 1
ATOM 3392 N N . TYR A 1 436 ? -18.801 -42.563 14.325 1.00 51.59 436 TYR A N 1
ATOM 3393 C CA . TYR A 1 436 ? -17.496 -41.919 14.168 1.00 51.59 436 TYR A CA 1
ATOM 3394 C C . TYR A 1 436 ? -16.370 -42.929 13.925 1.00 51.59 436 TYR A C 1
ATOM 3396 O O . TYR A 1 436 ? -16.048 -43.718 14.805 1.00 51.59 436 TYR A O 1
ATOM 3404 N N . ASN A 1 437 ? -15.760 -42.839 12.742 1.00 39.44 437 ASN A N 1
ATOM 3405 C CA . ASN A 1 437 ? -14.541 -43.552 12.342 1.00 39.44 437 ASN A CA 1
ATOM 3406 C C . ASN A 1 437 ? -13.663 -42.654 11.431 1.00 39.44 437 ASN A C 1
ATOM 3408 O O . ASN A 1 437 ? -13.013 -43.125 10.504 1.00 39.44 437 ASN A O 1
ATOM 3412 N N . GLY A 1 438 ? -13.716 -41.333 11.647 1.00 43.41 438 GLY A N 1
ATOM 3413 C CA . GLY A 1 438 ? -12.991 -40.312 10.884 1.00 43.41 438 GLY A CA 1
ATOM 3414 C C . GLY A 1 438 ? -13.380 -38.893 11.318 1.00 43.41 438 GLY A C 1
ATOM 3415 O O . GLY A 1 438 ? -14.449 -38.700 11.900 1.00 43.41 438 GLY A O 1
ATOM 3416 N N . ASN A 1 439 ? -12.525 -37.911 11.019 1.00 44.38 439 ASN A N 1
ATOM 3417 C CA . ASN A 1 439 ? -12.481 -36.573 11.645 1.00 44.38 439 ASN A CA 1
ATOM 3418 C C . ASN A 1 439 ? -13.641 -35.607 11.292 1.00 44.38 439 ASN A C 1
ATOM 3420 O O . ASN A 1 439 ? -13.507 -34.394 11.449 1.00 44.38 439 ASN A O 1
ATOM 3424 N N . LEU A 1 440 ? -14.785 -36.099 10.802 1.00 44.41 440 LEU A N 1
ATOM 3425 C CA . LEU A 1 440 ? -15.910 -35.247 10.413 1.00 44.41 440 LEU A CA 1
ATOM 3426 C C . LEU A 1 440 ? -16.888 -35.018 11.573 1.00 44.41 440 LEU A C 1
ATOM 3428 O O . LEU A 1 440 ? -17.760 -35.847 11.835 1.00 44.41 440 LEU A O 1
ATOM 3432 N N . HIS A 1 441 ? -16.814 -33.839 12.188 1.00 51.62 441 HIS A N 1
ATOM 3433 C CA . HIS A 1 441 ? -17.886 -33.288 13.020 1.00 51.62 441 HIS A CA 1
ATOM 3434 C C . HIS A 1 441 ? -18.713 -32.281 12.198 1.00 51.62 441 HIS A C 1
ATOM 3436 O O . HIS A 1 441 ? -18.313 -31.116 12.101 1.00 51.62 441 HIS A O 1
ATOM 3442 N N . PRO A 1 442 ? -19.839 -32.693 11.574 1.00 52.12 442 PRO A N 1
ATOM 3443 C CA . PRO A 1 442 ? -20.686 -31.784 10.809 1.00 52.12 442 PRO A CA 1
ATOM 3444 C C . PRO A 1 442 ? -21.432 -30.831 11.752 1.00 52.12 442 PRO A C 1
ATOM 3446 O O . PRO A 1 442 ? -22.371 -31.217 12.451 1.00 52.12 442 PRO A O 1
ATOM 3449 N N . VAL A 1 443 ? -21.006 -29.570 11.765 1.00 49.59 443 VAL A N 1
ATOM 3450 C CA . VAL A 1 443 ? -21.723 -28.477 12.432 1.00 49.59 443 VAL A CA 1
ATOM 3451 C C . VAL A 1 443 ? -22.952 -28.118 11.590 1.00 49.59 443 VAL A C 1
ATOM 3453 O O . VAL A 1 443 ? -22.883 -28.104 10.365 1.00 49.59 443 VAL A O 1
ATOM 3456 N N . GLY A 1 444 ? -24.083 -27.828 12.236 1.00 53.50 444 GLY A N 1
ATOM 3457 C CA . GLY A 1 444 ? -25.287 -27.357 11.542 1.00 53.50 444 GLY A CA 1
ATOM 3458 C C . GLY A 1 444 ? -26.208 -28.447 10.971 1.00 53.50 444 GLY A C 1
ATOM 3459 O O . GLY A 1 444 ? -26.937 -28.196 10.013 1.00 53.50 444 GLY A O 1
ATOM 3460 N N . LEU A 1 445 ? -26.213 -29.662 11.539 1.00 60.62 445 LEU A N 1
ATOM 3461 C CA . LEU A 1 445 ? -27.090 -30.760 11.088 1.00 60.62 445 LEU A CA 1
ATOM 3462 C C . LEU A 1 445 ? -28.586 -30.390 11.049 1.00 60.62 445 LEU A C 1
ATOM 3464 O O . LEU A 1 445 ? -29.300 -30.865 10.166 1.00 60.62 445 LEU A O 1
ATOM 3468 N N . ALA A 1 446 ? -29.063 -29.536 11.960 1.00 58.31 446 ALA A N 1
ATOM 3469 C CA . ALA A 1 446 ? -30.446 -29.055 11.955 1.00 58.31 446 ALA A CA 1
ATOM 3470 C C . ALA A 1 446 ? -30.722 -28.144 10.744 1.00 58.31 446 ALA A C 1
ATOM 3472 O O . ALA A 1 446 ? -31.698 -28.351 10.024 1.00 58.31 446 ALA A O 1
ATOM 3473 N N . GLN A 1 447 ? -29.817 -27.202 10.467 1.00 60.59 447 GLN A N 1
ATOM 3474 C CA . GLN A 1 447 ? -29.859 -26.282 9.328 1.00 60.59 447 GLN A CA 1
ATOM 3475 C C . GLN A 1 447 ? -29.835 -27.050 7.999 1.00 60.59 447 GLN A C 1
ATOM 3477 O O . GLN A 1 447 ? -30.720 -26.863 7.167 1.00 60.59 447 GLN A O 1
ATOM 3482 N N . MET A 1 448 ? -28.917 -28.015 7.843 1.00 69.31 448 MET A N 1
ATOM 3483 C CA . MET A 1 448 ? -28.869 -28.902 6.668 1.00 69.31 448 MET A CA 1
ATOM 3484 C C . MET A 1 448 ? -30.191 -29.653 6.442 1.00 69.31 448 MET A C 1
ATOM 3486 O O . MET A 1 448 ? -30.565 -29.928 5.304 1.00 69.31 448 MET A O 1
ATOM 3490 N N . ARG A 1 449 ? -30.911 -30.011 7.513 1.00 69.12 449 ARG A N 1
ATOM 3491 C CA . ARG A 1 449 ? -32.169 -30.772 7.434 1.00 69.12 449 ARG A CA 1
ATOM 3492 C C . ARG A 1 449 ? -33.395 -29.888 7.223 1.00 69.12 449 ARG A C 1
ATOM 3494 O O . ARG A 1 449 ? -34.333 -30.347 6.576 1.00 69.12 449 ARG A O 1
ATOM 3501 N N . SER A 1 450 ? -33.368 -28.641 7.689 1.00 65.69 450 SER A N 1
ATOM 3502 C CA . SER A 1 450 ? -34.364 -27.629 7.323 1.00 65.69 450 SER A CA 1
ATOM 3503 C C . SER A 1 450 ? -34.196 -27.205 5.857 1.00 65.69 450 SER A C 1
ATOM 3505 O O . SER A 1 450 ? -35.174 -27.140 5.122 1.00 65.69 450 SER A O 1
ATOM 3507 N N . TRP A 1 451 ? -32.956 -27.075 5.363 1.00 71.06 451 TRP A N 1
ATOM 3508 C CA . TRP A 1 451 ? -32.684 -26.861 3.935 1.00 71.06 451 TRP A CA 1
ATOM 3509 C C . TRP A 1 451 ? -33.256 -27.980 3.047 1.00 71.06 451 TRP A C 1
ATOM 3511 O O . TRP A 1 451 ? -33.907 -27.683 2.046 1.00 71.06 451 TRP A O 1
ATOM 3521 N N . VAL A 1 452 ? -33.097 -29.256 3.434 1.00 73.06 452 VAL A N 1
ATOM 3522 C CA . VAL A 1 452 ? -33.729 -30.389 2.723 1.00 73.06 452 VAL A CA 1
ATOM 3523 C C . VAL A 1 452 ? -35.259 -30.303 2.743 1.00 73.06 452 VAL A C 1
ATOM 3525 O O . VAL A 1 452 ? -35.880 -30.645 1.744 1.00 73.06 452 VAL A O 1
ATOM 3528 N N . ALA A 1 453 ? -35.871 -29.827 3.833 1.00 72.19 453 ALA A N 1
ATOM 3529 C CA . ALA A 1 453 ? -37.323 -29.646 3.907 1.00 72.19 453 ALA A CA 1
ATOM 3530 C C . ALA A 1 453 ? -37.813 -28.501 2.999 1.00 72.19 453 ALA A C 1
ATOM 3532 O O . ALA A 1 453 ? -38.773 -28.680 2.253 1.00 72.19 453 ALA A O 1
ATOM 3533 N N . ASN A 1 454 ? -37.119 -27.360 2.994 1.00 69.50 454 ASN A N 1
ATOM 3534 C CA . ASN A 1 454 ? -37.464 -26.212 2.148 1.00 69.50 454 ASN A CA 1
ATOM 3535 C C . ASN A 1 454 ? -37.271 -26.515 0.645 1.00 69.50 454 ASN A C 1
ATOM 3537 O O . ASN A 1 454 ? -37.971 -25.959 -0.198 1.00 69.50 454 ASN A O 1
ATOM 3541 N N . ASN A 1 455 ? -36.361 -27.435 0.304 1.00 69.31 455 ASN A N 1
ATOM 3542 C CA . ASN A 1 455 ? -36.051 -27.844 -1.071 1.00 69.31 455 ASN A CA 1
ATOM 3543 C C . ASN A 1 455 ? -36.614 -29.239 -1.436 1.00 69.31 455 ASN A C 1
ATOM 3545 O O . ASN A 1 455 ? -36.140 -29.863 -2.387 1.00 69.31 455 ASN A O 1
ATOM 3549 N N . ASP A 1 456 ? -37.619 -29.753 -0.713 1.00 70.75 456 ASP A N 1
ATOM 3550 C CA . ASP A 1 456 ? -38.119 -31.135 -0.876 1.00 70.75 456 ASP A CA 1
ATOM 3551 C C . ASP A 1 456 ? -38.650 -31.445 -2.293 1.00 70.75 456 ASP A C 1
ATOM 3553 O O . ASP A 1 456 ? -38.500 -32.555 -2.803 1.00 70.75 456 ASP A O 1
ATOM 3557 N N . HIS A 1 457 ? -39.176 -30.431 -2.981 1.00 69.88 457 HIS A N 1
ATOM 3558 C CA . HIS A 1 457 ? -39.636 -30.503 -4.372 1.00 69.88 457 HIS A CA 1
ATOM 3559 C C . HIS A 1 457 ? -38.502 -30.686 -5.407 1.00 69.88 457 HIS A C 1
ATOM 3561 O O . HIS A 1 457 ? -38.776 -30.834 -6.596 1.00 69.88 457 HIS A O 1
ATOM 3567 N N . VAL A 1 458 ? -37.236 -30.640 -4.976 1.00 67.38 458 VAL A N 1
ATOM 3568 C CA . VAL A 1 458 ? -36.052 -30.528 -5.843 1.00 67.38 458 VAL A CA 1
ATOM 3569 C C . VAL A 1 458 ? -34.896 -31.450 -5.428 1.00 67.38 458 VAL A C 1
ATOM 3571 O O . VAL A 1 458 ? -34.173 -31.934 -6.297 1.00 67.38 458 VAL A O 1
ATOM 3574 N N . VAL A 1 459 ? -34.709 -31.700 -4.129 1.00 73.12 459 VAL A N 1
ATOM 3575 C CA . VAL A 1 459 ? -33.608 -32.522 -3.596 1.00 73.12 459 VAL A CA 1
ATOM 3576 C C . VAL A 1 459 ? -33.824 -34.010 -3.896 1.00 73.12 459 VAL A C 1
ATOM 3578 O O . VAL A 1 459 ? -34.925 -34.537 -3.740 1.00 73.12 459 VAL A O 1
ATOM 3581 N N . LYS A 1 460 ? -32.753 -34.725 -4.261 1.00 76.00 460 LYS A N 1
ATOM 3582 C CA . LYS A 1 460 ? -32.784 -36.171 -4.561 1.00 76.00 460 LYS A CA 1
ATOM 3583 C C . LYS A 1 460 ? -33.272 -37.009 -3.364 1.00 76.00 460 LYS A C 1
ATOM 3585 O O . LYS A 1 460 ? -32.778 -36.861 -2.243 1.00 76.00 460 LYS A O 1
ATOM 3590 N N . ASP A 1 461 ? -34.163 -37.976 -3.603 1.00 74.62 461 ASP A N 1
ATOM 3591 C CA . ASP A 1 461 ? -34.871 -38.719 -2.538 1.00 74.62 461 ASP A CA 1
ATOM 3592 C C . ASP A 1 461 ? -33.967 -39.501 -1.568 1.00 74.62 461 ASP A C 1
ATOM 3594 O O . ASP A 1 461 ? -34.323 -39.716 -0.408 1.00 74.62 461 ASP A O 1
ATOM 3598 N N . TYR A 1 462 ? -32.758 -39.882 -1.987 1.00 73.31 462 TYR A N 1
ATOM 3599 C CA . TYR A 1 462 ? -31.767 -40.473 -1.084 1.00 73.31 462 TYR A CA 1
ATOM 3600 C C . TYR A 1 462 ? -31.351 -39.511 0.045 1.00 73.31 462 TYR A C 1
ATOM 3602 O O . TYR A 1 462 ? -31.191 -39.937 1.190 1.00 73.31 462 TYR A O 1
ATOM 3610 N N . VAL A 1 463 ? -31.230 -38.210 -0.238 1.00 74.56 463 VAL A N 1
ATOM 3611 C CA . VAL A 1 463 ? -30.889 -37.194 0.770 1.00 74.56 463 VAL A CA 1
ATOM 3612 C C . VAL A 1 463 ? -32.065 -36.982 1.732 1.00 74.56 463 VAL A C 1
ATOM 3614 O O . VAL A 1 463 ? -31.847 -36.900 2.943 1.00 74.56 463 VAL A O 1
ATOM 3617 N N . LYS A 1 464 ? -33.315 -37.036 1.244 1.00 78.88 464 LYS A N 1
ATOM 3618 C CA . LYS A 1 464 ? -34.526 -37.079 2.091 1.00 78.88 464 LYS A CA 1
ATOM 3619 C C . LYS A 1 464 ? -34.534 -38.312 3.001 1.00 78.88 464 LYS A C 1
ATOM 3621 O O . LYS A 1 464 ? -34.778 -38.212 4.206 1.00 78.88 464 LYS A O 1
ATOM 3626 N N . LEU A 1 465 ? -34.195 -39.485 2.456 1.00 78.69 465 LEU A N 1
ATOM 3627 C CA . LEU A 1 465 ? -34.095 -40.734 3.213 1.00 78.69 465 LEU A CA 1
ATOM 3628 C C . LEU A 1 465 ? -33.021 -40.646 4.310 1.00 78.69 465 LEU A C 1
ATOM 3630 O O . LEU A 1 465 ? -33.274 -41.083 5.435 1.00 78.69 465 LEU A O 1
ATOM 3634 N N . LEU A 1 466 ? -31.861 -40.047 4.026 1.00 75.56 466 LEU A N 1
ATOM 3635 C CA . LEU A 1 466 ? -30.832 -39.756 5.029 1.00 75.56 466 LEU A CA 1
ATOM 3636 C C . LEU A 1 466 ? -31.349 -38.784 6.106 1.00 75.56 466 LEU A C 1
ATOM 3638 O O . LEU A 1 466 ? -31.275 -39.106 7.293 1.00 75.56 466 LEU A O 1
ATOM 3642 N N . ALA A 1 467 ? -31.955 -37.658 5.718 1.00 75.19 467 ALA A N 1
ATOM 3643 C CA . ALA A 1 467 ? -32.515 -36.670 6.644 1.00 75.19 467 ALA A CA 1
ATOM 3644 C C . ALA A 1 467 ? -33.607 -37.263 7.562 1.00 75.19 467 ALA A C 1
ATOM 3646 O O . ALA A 1 467 ? -33.675 -36.927 8.747 1.00 75.19 467 ALA A O 1
ATOM 3647 N N . SER A 1 468 ? -34.425 -38.195 7.056 1.00 77.12 468 SER A N 1
ATOM 3648 C CA . SER A 1 468 ? -35.435 -38.914 7.850 1.00 77.12 468 SER A CA 1
ATOM 3649 C C . SER A 1 468 ? -34.829 -39.922 8.843 1.00 77.12 468 SER A C 1
ATOM 3651 O O . SER A 1 468 ? -35.397 -40.160 9.913 1.00 77.12 468 SER A O 1
ATOM 3653 N N . LYS A 1 469 ? -33.659 -40.496 8.523 1.00 73.31 469 LYS A N 1
ATOM 3654 C CA . LYS A 1 469 ? -32.914 -41.412 9.402 1.00 73.31 469 LYS A CA 1
ATOM 3655 C C . LYS A 1 469 ? -32.177 -40.649 10.505 1.00 73.31 469 LYS A C 1
ATOM 3657 O O . LYS A 1 469 ? -32.271 -41.055 11.662 1.00 73.31 469 LYS A O 1
ATOM 3662 N N . VAL A 1 470 ? -31.539 -39.515 10.191 1.00 70.81 470 VAL A N 1
ATOM 3663 C CA . VAL A 1 470 ? -30.871 -38.652 11.191 1.00 70.81 470 VAL A CA 1
ATOM 3664 C C . VAL A 1 470 ? -31.866 -38.159 12.254 1.00 70.81 470 VAL A C 1
ATOM 3666 O O . VAL A 1 470 ? -31.539 -38.180 13.442 1.00 70.81 470 VAL A O 1
ATOM 3669 N N . LYS A 1 471 ? -33.130 -37.889 11.875 1.00 67.06 471 LYS A N 1
ATOM 3670 C CA . LYS A 1 471 ? -34.234 -37.536 12.799 1.00 67.06 471 LYS A CA 1
ATOM 3671 C C . LYS A 1 471 ? -34.430 -38.519 13.966 1.00 67.06 471 LYS A C 1
ATOM 3673 O O . LYS A 1 471 ? -35.013 -38.150 14.980 1.00 67.06 471 LYS A O 1
ATOM 3678 N N . LYS A 1 472 ? -33.972 -39.771 13.836 1.00 63.81 472 LYS A N 1
ATOM 3679 C CA . LYS A 1 472 ? -34.108 -40.821 14.863 1.00 63.81 472 LYS A CA 1
ATOM 3680 C C . LYS A 1 472 ? -32.921 -40.890 15.837 1.00 63.81 472 LYS A C 1
ATOM 3682 O O . LYS A 1 472 ? -33.037 -41.554 16.862 1.00 63.81 472 LYS A O 1
ATOM 3687 N N . ILE A 1 473 ? -31.808 -40.215 15.536 1.00 63.66 473 ILE A N 1
ATOM 3688 C CA . ILE A 1 473 ? -30.579 -40.183 16.357 1.00 63.66 473 ILE A CA 1
ATOM 3689 C C . ILE A 1 473 ? -30.474 -38.878 17.171 1.00 63.66 473 ILE A C 1
ATOM 3691 O O . ILE A 1 473 ? -29.893 -38.858 18.255 1.00 63.66 473 ILE A O 1
ATOM 3695 N N . GLU A 1 474 ? -31.088 -37.801 16.681 1.00 50.69 474 GLU A N 1
ATOM 3696 C CA . GLU A 1 474 ? -30.961 -36.403 17.131 1.00 50.69 474 GLU A CA 1
ATOM 3697 C C . GLU A 1 474 ? -31.619 -36.069 18.495 1.00 50.69 474 GLU A C 1
ATOM 3699 O O . GLU A 1 474 ? -32.179 -34.999 18.693 1.00 50.69 474 GLU A O 1
ATOM 3704 N N . LYS A 1 475 ? -31.547 -36.974 19.481 1.00 48.25 475 LYS A N 1
ATOM 3705 C CA . LYS A 1 475 ? -31.945 -36.722 20.884 1.00 48.25 475 LYS A CA 1
ATOM 3706 C C . LYS A 1 475 ? -30.762 -36.464 21.834 1.00 48.25 475 LYS A C 1
ATOM 3708 O O . LYS A 1 475 ? -30.939 -36.514 23.047 1.00 48.25 475 LYS A O 1
ATOM 3713 N N . ARG A 1 476 ? -29.547 -36.258 21.308 1.00 44.22 476 ARG A N 1
ATOM 3714 C CA . ARG A 1 476 ? -28.314 -36.115 22.117 1.00 44.22 476 ARG A CA 1
ATOM 3715 C C . ARG A 1 476 ? -27.452 -34.885 21.831 1.00 44.22 476 ARG A C 1
ATOM 3717 O O . ARG A 1 476 ? -26.589 -34.591 22.646 1.00 44.22 476 ARG A O 1
ATOM 3724 N N . TYR A 1 477 ? -27.681 -34.180 20.725 1.00 45.12 477 TYR A N 1
ATOM 3725 C CA . TYR A 1 477 ? -26.904 -32.999 20.338 1.00 45.12 477 TYR A CA 1
ATOM 3726 C C . TYR A 1 477 ? -27.827 -31.977 19.673 1.00 45.12 477 TYR A C 1
ATOM 3728 O O . TYR A 1 477 ? -28.033 -32.018 18.464 1.00 45.12 477 TYR A O 1
ATOM 3736 N N . VAL A 1 478 ? -28.408 -31.093 20.484 1.00 37.59 478 VAL A N 1
ATOM 3737 C CA . VAL A 1 478 ? -29.179 -29.932 20.027 1.00 37.59 478 VAL A CA 1
ATOM 3738 C C . VAL A 1 478 ? -28.698 -28.723 20.819 1.00 37.59 478 VAL A C 1
ATOM 3740 O O . VAL A 1 478 ? -28.842 -28.691 22.038 1.00 37.59 478 VAL A O 1
ATOM 3743 N N . GLY A 1 479 ? -28.130 -27.750 20.116 1.00 43.09 479 GLY A N 1
ATOM 3744 C CA . GLY A 1 479 ? -28.224 -26.344 20.490 1.00 43.09 479 GLY A CA 1
ATOM 3745 C C . GLY A 1 479 ? -29.120 -25.685 19.448 1.00 43.09 479 GLY A C 1
ATOM 3746 O O . GLY A 1 479 ? -28.941 -25.945 18.255 1.00 43.09 479 GLY A O 1
ATOM 3747 N N . GLU A 1 480 ? -30.110 -24.905 19.877 1.00 51.59 480 GLU A N 1
ATOM 3748 C CA . GLU A 1 480 ? -30.854 -24.051 18.948 1.00 51.59 480 GLU A CA 1
ATOM 3749 C C . GLU A 1 480 ? -29.969 -22.860 18.534 1.00 51.59 480 GLU A C 1
ATOM 3751 O O . GLU A 1 480 ? -28.987 -22.537 19.203 1.00 51.59 480 GLU A O 1
ATOM 3756 N N . GLU A 1 481 ? -30.274 -22.219 17.406 1.00 55.22 481 GLU A N 1
ATOM 3757 C CA . GLU A 1 481 ? -29.569 -20.999 17.003 1.00 55.22 481 GLU A CA 1
ATOM 3758 C C . GLU A 1 481 ? -30.059 -19.840 17.884 1.00 55.22 481 GLU A C 1
ATOM 3760 O O . GLU A 1 481 ? -31.206 -19.416 17.765 1.00 55.22 481 GLU A O 1
ATOM 3765 N N . GLU A 1 482 ? -29.227 -19.367 18.812 1.00 57.22 482 GLU A N 1
ATOM 3766 C CA . GLU A 1 482 ? -29.562 -18.260 19.715 1.00 57.22 482 GLU A CA 1
ATOM 3767 C C . GLU A 1 482 ? -29.291 -16.897 19.061 1.00 57.22 482 GLU A C 1
ATOM 3769 O O . GLU A 1 482 ? -28.258 -16.676 18.424 1.00 57.22 482 GLU A O 1
ATOM 3774 N N . CYS A 1 483 ? -30.214 -15.952 19.237 1.00 62.25 483 CYS A N 1
ATOM 3775 C CA . CYS A 1 483 ? -30.089 -14.601 18.704 1.00 62.25 483 CYS A CA 1
ATOM 3776 C C . CYS A 1 483 ? -28.959 -13.830 19.399 1.00 62.25 483 CYS A C 1
ATOM 3778 O O . CYS A 1 483 ? -29.025 -13.573 20.600 1.00 62.25 483 CYS A O 1
ATOM 3780 N N . SER A 1 484 ? -27.980 -13.348 18.632 1.00 60.25 484 SER A N 1
ATOM 3781 C CA . SER A 1 484 ? -26.838 -12.566 19.133 1.00 60.25 484 SER A CA 1
ATOM 3782 C C . SER A 1 484 ? -27.202 -11.264 19.864 1.00 60.25 484 SER A C 1
ATOM 3784 O O . SER A 1 484 ? -26.343 -10.697 20.532 1.00 60.25 484 SER A O 1
ATOM 3786 N N . TYR A 1 485 ? -28.442 -10.785 19.726 1.00 60.12 485 TYR A N 1
ATOM 3787 C CA . TYR A 1 485 ? -28.936 -9.550 20.346 1.00 60.12 485 TYR A CA 1
ATOM 3788 C C . TYR A 1 485 ? -29.754 -9.780 21.627 1.00 60.12 485 TYR A C 1
ATOM 3790 O O . TYR A 1 485 ? -29.796 -8.896 22.475 1.00 60.12 485 TYR A O 1
ATOM 3798 N N . CYS A 1 486 ? -30.410 -10.939 21.781 1.00 71.12 486 CYS A N 1
ATOM 3799 C CA . CYS A 1 486 ? -31.352 -11.176 22.888 1.00 71.12 486 CYS A CA 1
ATOM 3800 C C . CYS A 1 486 ? -31.459 -12.638 23.371 1.00 71.12 486 CYS A C 1
ATOM 3802 O O . CYS A 1 486 ? -32.394 -12.973 24.095 1.00 71.12 486 CYS A O 1
ATOM 3804 N N . SER A 1 487 ? -30.555 -13.527 22.945 1.00 69.62 487 SER A N 1
ATOM 3805 C CA . SER A 1 487 ? -30.463 -14.959 23.308 1.00 69.62 487 SER A CA 1
ATOM 3806 C C . SER A 1 487 ? -31.703 -15.835 23.050 1.00 69.62 487 SER A C 1
ATOM 3808 O O . SER A 1 487 ? -31.667 -17.037 23.292 1.00 69.62 487 SER A O 1
ATOM 3810 N N . SER A 1 488 ? -32.796 -15.287 22.513 1.00 68.62 488 SER A N 1
ATOM 3811 C CA . SER A 1 488 ? -33.972 -16.067 22.101 1.00 68.62 488 SER A CA 1
ATOM 3812 C C . SER A 1 488 ? -33.698 -16.905 20.847 1.00 68.62 488 SER A C 1
ATOM 3814 O O . SER A 1 488 ? -32.894 -16.509 20.001 1.00 68.62 488 SER A O 1
ATOM 3816 N N . SER A 1 489 ? -34.360 -18.060 20.702 1.00 61.38 489 SER A N 1
ATOM 3817 C CA . SER A 1 489 ? -34.068 -18.966 19.586 1.00 61.38 489 SER A CA 1
ATOM 3818 C C . SER A 1 489 ? -34.638 -18.510 18.237 1.00 61.38 489 SER A C 1
ATOM 3820 O O . SER A 1 489 ? -35.730 -17.938 18.137 1.00 61.38 489 SER A O 1
ATOM 3822 N N . VAL A 1 490 ? -33.859 -18.774 17.188 1.00 63.34 490 VAL A N 1
ATOM 3823 C CA . VAL A 1 490 ? -34.037 -18.295 15.814 1.00 63.34 490 VAL A CA 1
ATOM 3824 C C . VAL A 1 490 ? -34.426 -19.485 14.914 1.00 63.34 490 VAL A C 1
ATOM 3826 O O . VAL A 1 490 ? -33.592 -20.352 14.649 1.00 63.34 490 VAL A O 1
ATOM 3829 N N . PRO A 1 491 ? -35.683 -19.589 14.440 1.00 59.97 491 PRO A N 1
ATOM 3830 C CA . PRO A 1 491 ? -36.122 -20.668 13.551 1.00 59.97 491 PRO A CA 1
ATOM 3831 C C . PRO A 1 491 ? -35.429 -20.611 12.178 1.00 59.97 491 PRO A C 1
ATOM 3833 O O . PRO A 1 491 ? -35.139 -19.533 11.653 1.00 59.97 491 PRO A O 1
ATOM 3836 N N . PHE A 1 492 ? -35.141 -21.776 11.582 1.00 55.53 492 PHE A N 1
ATOM 3837 C CA . PHE A 1 492 ? -34.476 -21.855 10.274 1.00 55.53 492 PHE A CA 1
ATOM 3838 C C . PHE A 1 492 ? -35.471 -21.762 9.116 1.00 55.53 492 PHE A C 1
ATOM 3840 O O . PHE A 1 492 ? -35.983 -22.775 8.637 1.00 55.53 492 PHE A O 1
ATOM 3847 N N . GLU A 1 493 ? -35.717 -20.526 8.695 1.00 56.50 493 GLU A N 1
ATOM 3848 C CA . GLU A 1 493 ? -36.618 -20.151 7.602 1.00 56.50 493 GLU A CA 1
ATOM 3849 C C . GLU A 1 493 ? -35.843 -19.915 6.291 1.00 56.50 493 GLU A C 1
ATOM 3851 O O . GLU A 1 493 ? -36.119 -20.588 5.300 1.00 56.50 493 GLU A O 1
ATOM 3856 N N . ASP A 1 494 ? -34.818 -19.055 6.306 1.00 55.16 494 ASP A N 1
ATOM 3857 C CA . ASP A 1 494 ? -33.939 -18.748 5.163 1.00 55.16 494 ASP A CA 1
ATOM 3858 C C . ASP A 1 494 ? -32.471 -19.156 5.455 1.00 55.16 494 ASP A C 1
ATOM 3860 O O . ASP A 1 494 ? -32.057 -19.255 6.615 1.00 55.16 494 ASP A O 1
ATOM 3864 N N . THR A 1 495 ? -31.684 -19.422 4.407 1.00 50.03 495 THR A N 1
ATOM 3865 C CA . THR A 1 495 ? -30.243 -19.735 4.457 1.00 50.03 495 THR A CA 1
ATOM 3866 C C . THR A 1 495 ? -29.340 -18.535 4.758 1.00 50.03 495 THR A C 1
ATOM 3868 O O . THR A 1 495 ? -28.260 -18.723 5.320 1.00 50.03 495 THR A O 1
ATOM 3871 N N . GLU A 1 496 ? -29.751 -17.320 4.399 1.00 51.47 496 GLU A N 1
ATOM 3872 C CA . GLU A 1 496 ? -28.953 -16.090 4.523 1.00 51.47 496 GLU A CA 1
ATOM 3873 C C . GLU A 1 496 ? -29.423 -15.191 5.673 1.00 51.47 496 GLU A C 1
ATOM 3875 O O . GLU A 1 496 ? -28.660 -14.368 6.189 1.00 51.47 496 GLU A O 1
ATOM 3880 N N . VAL A 1 497 ? -30.659 -15.379 6.142 1.00 57.12 497 VAL A N 1
ATOM 3881 C CA . VAL A 1 497 ? -31.267 -14.585 7.218 1.00 57.12 497 VAL A CA 1
ATOM 3882 C C . VAL A 1 497 ? -32.053 -15.476 8.184 1.00 57.12 497 VAL A C 1
ATOM 3884 O O . VAL A 1 497 ? -32.708 -16.434 7.789 1.00 57.12 497 VAL A O 1
ATOM 3887 N N . GLY A 1 498 ? -32.016 -15.149 9.473 1.00 63.94 498 GLY A N 1
ATOM 3888 C CA . GLY A 1 498 ? -32.968 -15.624 10.473 1.00 63.94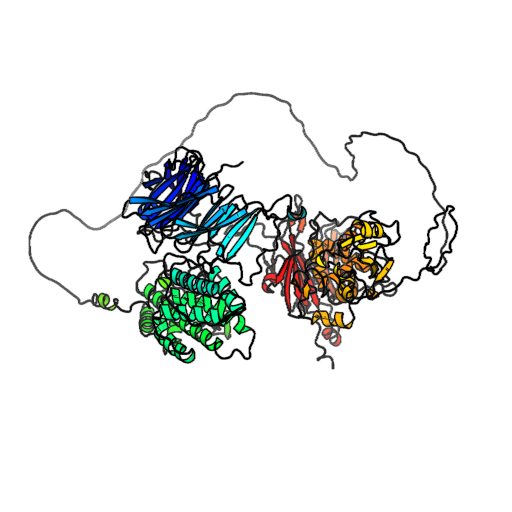 498 GLY A CA 1
ATOM 3889 C C . GLY A 1 498 ? -33.556 -14.455 11.259 1.00 63.94 498 GLY A C 1
ATOM 3890 O O . GLY A 1 498 ? -32.897 -13.432 11.436 1.00 63.94 498 GLY A O 1
ATOM 3891 N N . PHE A 1 499 ? -34.784 -14.608 11.748 1.00 67.31 499 PHE A N 1
ATOM 3892 C CA . PHE A 1 499 ? -35.449 -13.622 12.602 1.00 67.31 499 PHE A CA 1
ATOM 3893 C C . PHE A 1 499 ? -35.709 -14.225 13.984 1.00 67.31 499 PHE A C 1
ATOM 3895 O O . PHE A 1 499 ? -36.140 -15.373 14.085 1.00 67.31 499 PHE A O 1
ATOM 3902 N N . CYS A 1 500 ? -35.415 -13.500 15.067 1.00 75.69 500 CYS A N 1
ATOM 3903 C CA . CYS A 1 500 ? -35.682 -14.016 16.414 1.00 75.69 500 CYS A CA 1
ATOM 3904 C C . CYS A 1 500 ? -37.170 -13.891 16.787 1.00 75.69 500 CYS A C 1
ATOM 3906 O O . CYS A 1 500 ? -37.815 -12.893 16.472 1.00 75.69 500 CYS A O 1
ATOM 3908 N N . LYS A 1 501 ? -37.707 -14.877 17.517 1.00 68.56 501 LYS A N 1
ATOM 3909 C CA . LYS A 1 501 ? -39.152 -14.973 17.818 1.00 68.56 501 LYS A CA 1
ATOM 3910 C C . LYS A 1 501 ? -39.729 -13.858 18.700 1.00 68.56 501 LYS A C 1
ATOM 3912 O O . LYS A 1 501 ? -40.947 -13.765 18.801 1.00 68.56 501 LYS A O 1
ATOM 3917 N N . VAL A 1 502 ? -38.891 -13.090 19.399 1.00 67.81 502 VAL A N 1
ATOM 3918 C CA . VAL A 1 502 ? -39.349 -12.122 20.415 1.00 67.81 502 VAL A CA 1
ATOM 3919 C C . VAL A 1 502 ? -39.458 -10.707 19.845 1.00 67.81 502 VAL A C 1
ATOM 3921 O O . VAL A 1 502 ? -40.421 -10.010 20.137 1.00 67.81 502 VAL A O 1
ATOM 3924 N N . GLU A 1 503 ? -38.493 -10.289 19.018 1.00 64.44 503 GLU A N 1
ATOM 3925 C CA . GLU A 1 503 ? -38.360 -8.892 18.559 1.00 64.44 503 GLU A CA 1
ATOM 3926 C C . GLU A 1 503 ? -38.011 -8.778 17.060 1.00 64.44 503 GLU A C 1
ATOM 3928 O O . GLU A 1 503 ? -37.641 -7.707 16.590 1.00 64.44 503 GLU A O 1
ATOM 3933 N N . ASN A 1 504 ? -38.102 -9.874 16.291 1.00 69.25 504 ASN A N 1
ATOM 3934 C CA . ASN A 1 504 ? -37.765 -9.932 14.860 1.00 69.25 504 ASN A CA 1
ATOM 3935 C C . ASN A 1 504 ? -36.366 -9.377 14.508 1.00 69.25 504 ASN A C 1
ATOM 3937 O O . ASN A 1 504 ? -36.146 -8.864 13.409 1.00 69.25 504 ASN A O 1
ATOM 3941 N N . HIS A 1 505 ? -35.387 -9.514 15.410 1.00 67.75 505 HIS A N 1
ATOM 3942 C CA . HIS A 1 505 ? -33.998 -9.147 15.125 1.00 67.75 505 HIS A CA 1
ATOM 3943 C C . HIS A 1 505 ? -33.480 -9.913 13.901 1.00 67.75 505 HIS A C 1
ATOM 3945 O O . HIS A 1 505 ? -33.455 -11.146 13.911 1.00 67.75 505 HIS A O 1
ATOM 3951 N N . LYS A 1 506 ? -33.037 -9.180 12.868 1.00 67.44 506 LYS A N 1
ATOM 3952 C CA . LYS A 1 506 ? -32.444 -9.742 11.647 1.00 67.44 506 LYS A CA 1
ATOM 3953 C C . LYS A 1 506 ? -31.043 -10.287 11.941 1.00 67.44 506 LYS A C 1
ATOM 3955 O O . LYS A 1 506 ? -30.053 -9.561 11.873 1.00 67.44 506 LYS A O 1
ATOM 3960 N N . VAL A 1 507 ? -30.955 -11.577 12.236 1.00 60.62 507 VAL A N 1
ATOM 3961 C CA . VAL A 1 507 ? -29.694 -12.312 12.349 1.00 60.62 507 VAL A CA 1
ATOM 3962 C C . VAL A 1 507 ? -29.233 -12.676 10.938 1.00 60.62 507 VAL A C 1
ATOM 3964 O O . VAL A 1 507 ? -29.850 -13.503 10.269 1.00 60.62 507 VAL A O 1
ATOM 3967 N N . ALA A 1 508 ? -28.153 -12.058 10.460 1.00 49.44 508 ALA A N 1
ATOM 3968 C CA . ALA A 1 508 ? -27.517 -12.471 9.211 1.00 49.44 508 ALA A CA 1
ATOM 3969 C C . ALA A 1 508 ? -26.908 -13.870 9.399 1.00 49.44 508 ALA A C 1
ATOM 3971 O O . ALA A 1 508 ? -25.970 -14.047 10.180 1.00 49.44 508 ALA A O 1
ATOM 3972 N N . ARG A 1 509 ? -27.446 -14.875 8.704 1.00 51.97 509 ARG A N 1
ATOM 3973 C CA . ARG A 1 509 ? -26.963 -16.253 8.811 1.00 51.97 509 ARG A CA 1
ATOM 3974 C C . ARG A 1 509 ? -25.669 -16.439 8.055 1.00 51.97 509 ARG A C 1
ATOM 3976 O O . ARG A 1 509 ? -25.364 -15.743 7.088 1.00 51.97 509 ARG A O 1
ATOM 3983 N N . CYS A 1 510 ? -24.898 -17.421 8.498 1.00 45.44 510 CYS A N 1
ATOM 3984 C CA . CYS A 1 510 ? -23.698 -17.835 7.800 1.00 45.44 510 CYS A CA 1
ATOM 3985 C C . CYS A 1 510 ? -24.076 -18.685 6.575 1.00 45.44 510 CYS A C 1
ATOM 3987 O O . CYS A 1 510 ? -24.163 -19.909 6.685 1.00 45.44 510 CYS A O 1
ATOM 3989 N N . ALA A 1 511 ? -24.257 -18.058 5.407 1.00 39.03 511 ALA A N 1
ATOM 3990 C CA . ALA A 1 511 ? -24.486 -18.759 4.132 1.00 39.03 511 ALA A CA 1
ATOM 3991 C C . ALA A 1 511 ? -23.413 -19.841 3.861 1.00 39.03 511 ALA A C 1
ATOM 3993 O O . ALA A 1 511 ? -23.693 -20.917 3.335 1.00 39.03 511 ALA A O 1
ATOM 3994 N N . VAL A 1 512 ? -22.190 -19.601 4.347 1.00 37.53 512 VAL A N 1
ATOM 3995 C CA . VAL A 1 512 ? -21.040 -20.524 4.317 1.00 37.53 512 VAL A CA 1
ATOM 3996 C C . VAL A 1 512 ? -21.313 -21.866 4.995 1.00 37.53 512 VAL A C 1
ATOM 3998 O O . VAL A 1 512 ? -20.681 -22.843 4.633 1.00 37.53 512 VAL A O 1
ATOM 4001 N N . SER A 1 513 ? -22.310 -21.978 5.882 1.00 37.84 513 SER A N 1
ATOM 4002 C CA . SER A 1 513 ? -22.769 -23.281 6.399 1.00 37.84 513 SER A CA 1
ATOM 4003 C C . SER A 1 513 ? -23.159 -24.280 5.295 1.00 37.84 513 SER A C 1
ATOM 4005 O O . SER A 1 513 ? -23.162 -25.486 5.546 1.00 37.84 513 SER A O 1
ATOM 4007 N N . MET A 1 514 ? -23.451 -23.795 4.079 1.00 46.31 514 MET A N 1
ATOM 4008 C CA . MET A 1 514 ? -23.727 -24.618 2.898 1.00 46.31 514 MET A CA 1
ATOM 4009 C C . MET A 1 514 ? -22.931 -24.212 1.637 1.00 46.31 514 MET A C 1
ATOM 4011 O O . MET A 1 514 ? -22.944 -24.964 0.666 1.00 46.31 514 MET A O 1
ATOM 4015 N N . VAL A 1 515 ? -22.231 -23.070 1.612 1.00 43.53 515 VAL A N 1
ATOM 4016 C CA . VAL A 1 515 ? -21.466 -22.610 0.431 1.00 43.53 515 VAL A CA 1
ATOM 4017 C C . VAL A 1 515 ? -20.036 -23.164 0.422 1.00 43.53 515 VAL A C 1
ATOM 4019 O O . VAL A 1 515 ? -19.270 -22.972 1.361 1.00 43.53 515 VAL A O 1
ATOM 4022 N N . VAL A 1 516 ? -19.664 -23.807 -0.689 1.00 48.75 516 VAL A N 1
ATOM 4023 C CA . VAL A 1 516 ? -18.296 -24.264 -1.000 1.00 48.75 516 VAL A CA 1
ATOM 4024 C C . VAL A 1 516 ? -17.554 -23.179 -1.816 1.00 48.75 516 VAL A C 1
ATOM 4026 O O . VAL A 1 516 ? -18.208 -22.382 -2.490 1.00 48.75 516 VAL A O 1
ATOM 4029 N N . CYS A 1 517 ? -16.208 -23.194 -1.794 1.00 51.16 517 CYS A N 1
ATOM 4030 C CA . CYS A 1 517 ? -15.252 -22.184 -2.322 1.00 51.16 517 CYS A CA 1
ATOM 4031 C C . CYS A 1 517 ? -14.961 -21.042 -1.317 1.00 51.16 517 CYS A C 1
ATOM 4033 O O . CYS A 1 517 ? -15.882 -20.613 -0.622 1.00 51.16 517 CYS A O 1
ATOM 4035 N N . PRO A 1 518 ? -13.690 -20.594 -1.179 1.00 44.97 518 PRO A N 1
ATOM 4036 C CA . PRO A 1 518 ? -12.862 -20.067 -2.275 1.00 44.97 518 PRO A CA 1
ATOM 4037 C C . PRO A 1 518 ? -11.607 -20.912 -2.615 1.00 44.97 518 PRO A C 1
ATOM 4039 O O . PRO A 1 518 ? -11.589 -22.120 -2.390 1.00 44.97 518 PRO A O 1
ATOM 4042 N N . LEU A 1 519 ? -10.613 -20.255 -3.233 1.00 38.62 519 LEU A N 1
ATOM 4043 C CA . LEU A 1 519 ? -9.468 -20.782 -3.994 1.00 38.62 519 LEU A CA 1
ATOM 4044 C C . LEU A 1 519 ? -8.510 -21.737 -3.273 1.00 38.62 519 LEU A C 1
ATOM 4046 O O . LEU A 1 519 ? -8.007 -22.673 -3.885 1.00 38.62 519 LEU A O 1
ATOM 4050 N N . THR A 1 520 ? -8.284 -21.530 -1.982 1.00 38.59 520 THR A N 1
ATOM 4051 C CA . THR A 1 520 ? -7.934 -22.614 -1.059 1.00 38.59 520 THR A CA 1
ATOM 4052 C C . THR A 1 520 ? -9.158 -22.825 -0.165 1.00 38.59 520 THR A C 1
ATOM 4054 O O . THR A 1 520 ? -9.827 -21.836 0.152 1.00 38.59 520 THR A O 1
ATOM 4057 N N . PRO A 1 521 ? -9.518 -24.071 0.213 1.00 38.47 521 PRO A N 1
ATOM 4058 C CA . PRO A 1 521 ? -10.846 -24.399 0.754 1.00 38.47 521 PRO A CA 1
ATOM 4059 C C . PRO A 1 521 ? -11.068 -23.915 2.204 1.00 38.47 521 PRO A C 1
ATOM 4061 O O . PRO A 1 521 ? -11.248 -24.703 3.129 1.00 38.47 521 PRO A O 1
ATOM 4064 N N . LEU A 1 522 ? -11.085 -22.597 2.401 1.00 33.03 522 LEU A N 1
ATOM 4065 C CA . LEU A 1 522 ? -11.171 -21.899 3.680 1.00 33.03 522 LEU A CA 1
ATOM 4066 C C . LEU A 1 522 ? -12.574 -21.329 3.903 1.00 33.03 522 LEU A C 1
ATOM 4068 O O . LEU A 1 522 ? -13.066 -20.499 3.142 1.00 33.03 522 LEU A O 1
ATOM 4072 N N . TRP A 1 523 ? -13.218 -21.752 4.985 1.00 37.00 523 TRP A N 1
ATOM 4073 C CA . TRP A 1 523 ? -14.592 -21.372 5.306 1.00 37.00 523 TRP A CA 1
ATOM 4074 C C . TRP A 1 523 ? -14.629 -20.017 6.035 1.00 37.00 523 TRP A C 1
ATOM 4076 O O . TRP A 1 523 ? -14.619 -19.946 7.268 1.00 37.00 523 TRP A O 1
ATOM 4086 N N . PHE A 1 524 ? -14.646 -18.930 5.257 1.00 33.44 524 PHE A N 1
ATOM 4087 C CA . PHE A 1 524 ? -14.713 -17.550 5.749 1.00 33.44 524 PHE A CA 1
ATOM 4088 C C . PHE A 1 524 ? -16.161 -17.101 5.990 1.00 33.44 524 PHE A C 1
ATOM 4090 O O . PHE A 1 524 ? -16.850 -16.681 5.062 1.00 33.44 524 PHE A O 1
ATOM 4097 N N . CYS A 1 525 ? -16.646 -17.151 7.234 1.00 36.91 525 CYS A N 1
ATOM 4098 C CA . CYS A 1 525 ? -18.017 -16.736 7.525 1.00 36.91 525 CYS A CA 1
ATOM 4099 C C . CYS A 1 525 ? -18.192 -15.206 7.474 1.00 36.91 525 CYS A C 1
ATOM 4101 O O . CYS A 1 525 ? -17.910 -14.517 8.456 1.00 36.91 525 CYS A O 1
ATOM 4103 N N . VAL A 1 526 ? -18.733 -14.689 6.364 1.00 32.34 526 VAL A N 1
ATOM 4104 C CA . VAL A 1 526 ? -19.049 -13.259 6.149 1.00 32.34 526 VAL A CA 1
ATOM 4105 C C . VAL A 1 526 ? -19.802 -12.645 7.341 1.00 32.34 526 VAL A C 1
ATOM 4107 O O . VAL A 1 526 ? -19.454 -11.565 7.814 1.00 32.34 526 VAL A O 1
ATOM 4110 N N . SER A 1 527 ? -20.790 -13.370 7.868 1.00 32.50 527 SER A N 1
ATOM 4111 C CA . SER A 1 527 ? -21.782 -12.875 8.831 1.00 32.50 527 SER A CA 1
ATOM 4112 C C . SER A 1 527 ? -21.289 -12.806 10.282 1.00 32.50 527 SER A C 1
ATOM 4114 O O . SER A 1 527 ? -21.833 -12.039 11.070 1.00 32.50 527 SER A O 1
ATOM 4116 N N . CYS A 1 528 ? -20.257 -13.577 10.655 1.00 38.34 528 CYS A N 1
ATOM 4117 C CA . CYS A 1 528 ? -19.677 -13.544 12.010 1.00 38.34 528 CYS A CA 1
ATOM 4118 C C . CYS A 1 528 ? -18.161 -13.277 12.047 1.00 38.34 528 CYS A C 1
ATOM 4120 O O . CYS A 1 528 ? -17.576 -13.234 13.130 1.00 38.34 528 CYS A O 1
ATOM 4122 N N . LYS A 1 529 ? -17.522 -13.111 10.878 1.00 38.94 529 LYS A N 1
ATOM 4123 C CA . LYS A 1 529 ? -16.075 -12.909 10.668 1.00 38.94 529 LYS A CA 1
ATOM 4124 C C . LYS A 1 529 ? -15.166 -13.923 11.381 1.00 38.94 529 LYS A C 1
ATOM 4126 O O . LYS A 1 529 ? -14.008 -13.630 11.675 1.00 38.94 529 LYS A O 1
ATOM 4131 N N . ARG A 1 530 ? -15.667 -15.136 11.640 1.00 35.84 530 ARG A N 1
ATOM 4132 C CA . ARG A 1 530 ? -14.873 -16.260 12.158 1.00 35.84 530 ARG A CA 1
ATOM 4133 C C . ARG A 1 530 ? -14.463 -17.186 11.018 1.00 35.84 530 ARG A C 1
ATOM 4135 O O . ARG A 1 530 ? -15.282 -17.541 10.171 1.00 35.84 530 ARG A O 1
ATOM 4142 N N . TRP A 1 531 ? -13.210 -17.625 11.062 1.00 37.72 531 TRP A N 1
ATOM 4143 C CA . TRP A 1 531 ? -12.754 -18.817 10.357 1.00 37.72 531 TRP A CA 1
ATOM 4144 C C . TRP A 1 531 ? -13.458 -20.034 10.964 1.00 37.72 531 TRP A C 1
ATOM 4146 O O . TRP A 1 531 ? -13.403 -20.226 12.182 1.00 37.72 531 TRP A O 1
ATOM 4156 N N . VAL A 1 532 ? -14.119 -20.856 10.149 1.00 36.22 532 VAL A N 1
ATOM 4157 C CA . VAL A 1 532 ? -14.584 -22.170 10.614 1.00 36.22 532 VAL A CA 1
ATOM 4158 C C . VAL A 1 532 ? -13.375 -23.106 10.625 1.00 36.22 532 VAL A C 1
ATOM 4160 O O . VAL A 1 532 ? -12.719 -23.280 9.604 1.00 36.22 532 VAL A O 1
ATOM 4163 N N . SER A 1 533 ? -13.069 -23.702 11.780 1.00 36.41 533 SER A N 1
ATOM 4164 C CA . SER A 1 533 ? -11.884 -24.557 11.985 1.00 36.41 533 SER A CA 1
ATOM 4165 C C . SER A 1 533 ? -11.886 -25.850 11.167 1.00 36.41 533 SER A C 1
ATOM 4167 O O . SER A 1 533 ? -10.854 -26.502 11.037 1.00 36.41 533 SER A O 1
ATOM 4169 N N . ASN A 1 534 ? -13.053 -26.245 10.660 1.00 43.56 534 ASN A N 1
ATOM 4170 C CA . ASN A 1 534 ? -13.274 -27.528 10.018 1.00 43.56 534 ASN A CA 1
ATOM 4171 C C . ASN A 1 534 ? -13.387 -27.300 8.509 1.00 43.56 534 ASN A C 1
ATOM 4173 O O . ASN A 1 534 ? -14.410 -26.815 8.027 1.00 43.56 534 ASN A O 1
ATOM 4177 N N . PHE A 1 535 ? -12.332 -27.660 7.782 1.00 48.06 535 PHE A N 1
ATOM 4178 C CA . PHE A 1 535 ? -12.312 -27.679 6.322 1.00 48.06 535 PHE A CA 1
ATOM 4179 C C . PHE A 1 535 ? -13.447 -28.551 5.761 1.00 48.06 535 PHE A C 1
ATOM 4181 O O . PHE A 1 535 ? -13.837 -29.552 6.373 1.00 48.06 535 PHE A O 1
ATOM 4188 N N . ALA A 1 536 ? -13.933 -28.225 4.557 1.00 51.28 536 ALA A N 1
ATOM 4189 C CA . ALA A 1 536 ? -14.722 -29.185 3.786 1.00 51.28 536 ALA A CA 1
ATOM 4190 C C . ALA A 1 536 ? -13.874 -30.460 3.610 1.00 51.28 536 ALA A C 1
ATOM 4192 O O . ALA A 1 536 ? -12.722 -30.354 3.182 1.00 51.28 536 ALA A O 1
ATOM 4193 N N . PRO A 1 537 ? -14.386 -31.649 3.974 1.00 55.72 537 PRO A N 1
ATOM 4194 C CA . PRO A 1 537 ? -13.544 -32.827 4.087 1.00 55.72 537 PRO A CA 1
ATOM 4195 C C . PRO A 1 537 ? -12.996 -33.214 2.720 1.00 55.72 537 PRO A C 1
ATOM 4197 O O . PRO A 1 537 ? -13.722 -33.210 1.730 1.00 55.72 537 PRO A O 1
ATOM 4200 N N . GLU A 1 538 ? -11.737 -33.634 2.677 1.00 57.41 538 GLU A N 1
ATOM 4201 C CA . GLU A 1 538 ? -11.079 -34.097 1.453 1.00 57.41 538 GLU A CA 1
ATOM 4202 C C . GLU A 1 538 ? -11.909 -35.186 0.729 1.00 57.41 538 GLU A C 1
ATOM 4204 O O . GLU A 1 538 ? -12.030 -35.193 -0.496 1.00 57.41 538 GLU A O 1
ATOM 4209 N N . SER A 1 539 ? -12.606 -36.035 1.496 1.00 60.19 539 SER A N 1
ATOM 4210 C CA . SER A 1 539 ? -13.534 -37.057 0.996 1.00 60.19 539 SER A CA 1
ATOM 4211 C C . SER A 1 539 ? -14.730 -36.524 0.189 1.00 60.19 539 SER A C 1
ATOM 4213 O O . SER A 1 539 ? -15.305 -37.290 -0.580 1.00 60.19 539 SER A O 1
ATOM 4215 N N . LEU A 1 540 ? -15.093 -35.238 0.305 1.00 68.50 540 LEU A N 1
ATOM 4216 C CA . LEU A 1 540 ? -16.079 -34.572 -0.558 1.00 68.50 540 LEU A CA 1
ATOM 4217 C C . LEU A 1 540 ? -15.532 -34.378 -1.976 1.00 68.50 540 LEU A C 1
ATOM 4219 O O . LEU A 1 540 ? -16.247 -34.618 -2.948 1.00 68.50 540 LEU A O 1
ATOM 4223 N N . PHE A 1 541 ? -14.271 -33.958 -2.088 1.00 68.25 541 PHE A N 1
ATOM 4224 C CA . PHE A 1 541 ? -13.592 -33.714 -3.362 1.00 68.25 541 PHE A CA 1
ATOM 4225 C C . PHE A 1 541 ? -13.127 -35.021 -4.020 1.00 68.25 541 PHE A C 1
ATOM 4227 O O . PHE A 1 541 ? -13.122 -35.110 -5.243 1.00 68.25 541 PHE A O 1
ATOM 4234 N N . LYS A 1 542 ? -12.862 -36.068 -3.222 1.00 63.88 542 LYS A N 1
ATOM 4235 C CA . LYS A 1 542 ? -12.632 -37.451 -3.687 1.00 63.88 542 LYS A CA 1
ATOM 4236 C C . LYS A 1 542 ? -13.895 -38.159 -4.226 1.00 63.88 542 LYS A C 1
ATOM 4238 O O . LYS A 1 542 ? -13.809 -39.305 -4.663 1.00 63.88 542 LYS A O 1
ATOM 4243 N N . LEU A 1 543 ? -15.069 -37.514 -4.227 1.00 66.06 543 LEU A N 1
ATOM 4244 C CA . LEU A 1 543 ? -16.279 -38.054 -4.862 1.00 66.06 543 LEU A CA 1
ATOM 4245 C C . LEU A 1 543 ? -16.204 -37.948 -6.394 1.00 66.06 543 LEU A C 1
ATOM 4247 O O . LEU A 1 543 ? -16.421 -36.880 -6.976 1.00 66.06 543 LEU A O 1
ATOM 4251 N N . THR A 1 544 ? -15.996 -39.090 -7.049 1.00 59.59 544 THR A N 1
ATOM 4252 C CA . THR A 1 544 ? -16.088 -39.224 -8.512 1.00 59.59 544 THR A CA 1
ATOM 4253 C C . THR A 1 544 ? -17.519 -39.069 -9.031 1.00 59.59 544 THR A C 1
ATOM 4255 O O . THR A 1 544 ? -17.717 -38.549 -10.122 1.00 59.59 544 THR A O 1
ATOM 4258 N N . LYS A 1 545 ? -18.525 -39.474 -8.243 1.00 61.47 545 LYS A N 1
ATOM 4259 C CA . LYS A 1 545 ? -19.964 -39.258 -8.484 1.00 61.47 545 LYS A CA 1
ATOM 4260 C C . LYS A 1 545 ? -20.688 -38.995 -7.160 1.00 61.47 545 LYS A C 1
ATOM 4262 O O . LYS A 1 545 ? -20.111 -39.180 -6.087 1.00 61.47 545 LYS A O 1
ATOM 4267 N N . HIS A 1 546 ? -21.961 -38.597 -7.227 1.00 55.34 546 HIS A N 1
ATOM 4268 C CA . HIS A 1 546 ? -22.848 -38.540 -6.058 1.00 55.34 546 HIS A CA 1
ATOM 4269 C C . HIS A 1 546 ? -22.747 -39.845 -5.230 1.00 55.34 546 HIS A C 1
ATOM 4271 O O . HIS A 1 546 ? -22.731 -40.923 -5.833 1.00 55.34 546 HIS A O 1
ATOM 4277 N N . PRO A 1 547 ? -22.681 -39.789 -3.880 1.00 52.16 547 PRO A N 1
ATOM 4278 C CA . PRO A 1 547 ? -22.409 -40.961 -3.047 1.00 52.16 547 PRO A CA 1
ATOM 4279 C C . PRO A 1 547 ? -23.349 -42.138 -3.376 1.00 52.16 547 PRO A C 1
ATOM 4281 O O . PRO A 1 547 ? -24.568 -41.934 -3.448 1.00 52.16 547 PRO A O 1
ATOM 4284 N N . PRO A 1 548 ? -22.809 -43.356 -3.595 1.00 44.78 548 PRO A N 1
ATOM 4285 C CA . PRO A 1 548 ? -23.578 -44.475 -4.122 1.00 44.78 548 PRO A CA 1
ATOM 4286 C C . PRO A 1 548 ? -24.644 -44.944 -3.131 1.00 44.78 548 PRO A C 1
ATOM 4288 O O . PRO A 1 548 ? -24.392 -45.154 -1.943 1.00 44.78 548 PRO A O 1
ATOM 4291 N N . THR A 1 549 ? -25.853 -45.155 -3.645 1.00 44.59 549 THR A N 1
ATOM 4292 C CA . THR A 1 549 ? -27.055 -45.485 -2.866 1.00 44.59 549 THR A CA 1
ATOM 4293 C C . THR A 1 549 ? -27.079 -46.922 -2.325 1.00 44.59 549 THR A C 1
ATOM 4295 O O . THR A 1 549 ? -27.949 -47.261 -1.522 1.00 44.59 549 THR A O 1
ATOM 4298 N N . VAL A 1 550 ? -26.126 -47.772 -2.727 1.00 41.44 550 VAL A N 1
ATOM 4299 C CA . VAL A 1 550 ? -26.209 -49.235 -2.605 1.00 41.44 550 VAL A CA 1
ATOM 4300 C C . VAL A 1 550 ? -25.140 -49.807 -1.669 1.00 41.44 550 VAL A C 1
ATOM 4302 O O . VAL A 1 550 ? -24.047 -50.141 -2.108 1.00 41.44 550 VAL A O 1
ATOM 4305 N N . ASP A 1 551 ? -25.498 -49.971 -0.388 1.00 40.09 551 ASP A N 1
ATOM 4306 C CA . ASP A 1 551 ? -25.122 -51.168 0.408 1.00 40.09 551 ASP A CA 1
ATOM 4307 C C . ASP A 1 551 ? -25.796 -51.225 1.797 1.00 40.09 551 ASP A C 1
ATOM 4309 O O . ASP A 1 551 ? -25.835 -52.278 2.440 1.00 40.09 551 ASP A O 1
ATOM 4313 N N . PHE A 1 552 ? -26.381 -50.115 2.271 1.00 39.78 552 PHE A N 1
ATOM 4314 C CA . PHE A 1 552 ? -27.001 -50.039 3.604 1.00 39.78 552 PHE A CA 1
ATOM 4315 C C . PHE A 1 552 ? -28.129 -51.061 3.839 1.00 39.78 552 PHE A C 1
ATOM 4317 O O . PHE A 1 552 ? -28.321 -51.493 4.975 1.00 39.78 552 PHE A O 1
ATOM 4324 N N . GLU A 1 553 ? -28.853 -51.488 2.800 1.00 38.34 553 GLU A N 1
ATOM 4325 C CA . GLU A 1 553 ? -29.926 -52.482 2.945 1.00 38.34 553 GLU A CA 1
ATOM 4326 C C . GLU A 1 553 ? -29.410 -53.900 3.223 1.00 38.34 553 GLU A C 1
ATOM 4328 O O . GLU A 1 553 ? -30.024 -54.627 4.007 1.00 38.34 553 GLU A O 1
ATOM 4333 N N . LYS A 1 554 ? -28.249 -54.292 2.669 1.00 37.38 554 LYS A N 1
ATOM 4334 C CA . LYS A 1 554 ? -27.680 -55.633 2.898 1.00 37.38 554 LYS A CA 1
ATOM 4335 C C . LYS A 1 554 ? -27.332 -55.862 4.370 1.00 37.38 554 LYS A C 1
ATOM 4337 O O . LYS A 1 554 ? -27.549 -56.954 4.886 1.00 37.38 554 LYS A O 1
ATOM 4342 N N . ARG A 1 555 ? -26.841 -54.831 5.072 1.00 40.12 555 ARG A N 1
ATOM 4343 C CA . ARG A 1 555 ? -26.486 -54.924 6.503 1.00 40.12 555 ARG A CA 1
ATOM 4344 C C . ARG A 1 555 ? -27.690 -54.854 7.452 1.00 40.12 555 ARG A C 1
ATOM 4346 O O . ARG A 1 555 ? -27.565 -55.270 8.600 1.00 40.12 555 ARG A O 1
ATOM 4353 N N . LEU A 1 556 ? -28.856 -54.383 7.000 1.00 35.22 556 LEU A N 1
ATOM 4354 C CA . LEU A 1 556 ? -30.038 -54.176 7.853 1.00 35.22 556 LEU A CA 1
ATOM 4355 C C . LEU A 1 556 ? -30.938 -55.414 8.023 1.00 35.22 556 LEU A C 1
ATOM 4357 O O . LEU A 1 556 ? -31.743 -55.444 8.950 1.00 35.22 556 LEU A O 1
ATOM 4361 N N . LYS A 1 557 ? -30.758 -56.473 7.219 1.00 33.94 557 LYS A N 1
ATOM 4362 C CA . LYS A 1 557 ? -31.435 -57.772 7.437 1.00 33.94 557 LYS A CA 1
ATOM 4363 C C . LYS A 1 557 ? -30.871 -58.577 8.624 1.00 33.94 557 LYS A C 1
ATOM 4365 O O . LYS A 1 557 ? -31.470 -59.567 9.027 1.00 33.94 557 LYS A O 1
ATOM 4370 N N . LEU A 1 558 ? -29.761 -58.138 9.225 1.00 33.81 558 LEU A N 1
ATOM 4371 C CA . LEU A 1 558 ? -29.096 -58.777 10.368 1.00 33.81 558 LEU A CA 1
ATOM 4372 C C . LEU A 1 558 ? -29.271 -57.972 11.671 1.00 33.81 558 LEU A C 1
ATOM 4374 O O . LEU A 1 558 ? -28.288 -57.472 12.218 1.00 33.81 558 LEU A O 1
ATOM 4378 N N . LYS A 1 559 ? -30.522 -57.861 12.159 1.00 28.77 559 LYS A N 1
ATOM 4379 C CA . LYS A 1 559 ? -30.934 -57.802 13.591 1.00 28.77 559 LYS A CA 1
ATOM 4380 C C . LYS A 1 559 ? -32.398 -57.356 13.753 1.00 28.77 559 LYS A C 1
ATOM 4382 O O . LYS A 1 559 ? -32.696 -56.174 13.904 1.00 28.77 559 LYS A O 1
ATOM 4387 N N . THR A 1 560 ? -33.301 -58.324 13.866 1.00 26.34 560 THR A N 1
ATOM 4388 C CA . THR A 1 560 ? -34.542 -58.189 14.650 1.00 26.34 560 THR A CA 1
ATOM 4389 C C . THR A 1 560 ? -34.615 -59.401 15.586 1.00 26.34 560 THR A C 1
ATOM 4391 O O . THR A 1 560 ? -34.300 -60.505 15.141 1.00 26.34 560 THR A O 1
ATOM 4394 N N . PRO A 1 561 ? -34.918 -59.237 16.887 1.00 33.69 561 PRO A N 1
ATOM 4395 C CA . PRO A 1 561 ? -34.786 -60.328 17.846 1.00 33.69 561 PRO A CA 1
ATOM 4396 C C . PRO A 1 561 ? -36.061 -61.172 17.937 1.00 33.69 561 PRO A C 1
ATOM 4398 O O . PRO A 1 561 ? -37.153 -60.634 18.112 1.00 33.69 561 PRO A O 1
ATOM 4401 N N . LEU A 1 562 ? -35.905 -62.496 17.951 1.00 25.30 562 LEU A N 1
ATOM 4402 C CA . LEU A 1 562 ? -36.890 -63.405 18.537 1.00 25.30 562 LEU A CA 1
ATOM 4403 C C . LEU A 1 562 ? -36.299 -64.102 19.763 1.00 25.30 562 LEU A C 1
ATOM 4405 O O . LEU A 1 562 ? -35.084 -64.238 19.914 1.00 25.30 562 LEU A O 1
ATOM 4409 N N . ARG A 1 563 ? -37.186 -64.427 20.702 1.00 26.47 563 ARG A N 1
ATOM 4410 C CA . ARG A 1 563 ? -36.850 -64.784 22.080 1.00 26.47 563 ARG A CA 1
ATOM 4411 C C . ARG A 1 563 ? -36.749 -66.297 22.273 1.00 26.47 563 ARG A C 1
ATOM 4413 O O . ARG A 1 563 ? -37.473 -67.057 21.651 1.00 26.47 563 ARG A O 1
ATOM 4420 N N . GLN A 1 564 ? -35.979 -66.642 23.303 1.00 27.00 564 GLN A N 1
ATOM 4421 C CA . GLN A 1 564 ? -36.191 -67.777 24.203 1.00 27.00 564 GLN A CA 1
ATOM 4422 C C . GLN A 1 564 ? -35.950 -69.212 23.690 1.00 27.00 564 GLN A C 1
ATOM 4424 O O . GLN A 1 564 ? -36.792 -69.855 23.085 1.00 27.00 564 GLN A O 1
ATOM 4429 N N . ASN A 1 565 ? -34.848 -69.740 24.229 1.00 24.66 565 ASN A N 1
ATOM 4430 C CA . ASN A 1 565 ? -34.846 -70.889 25.140 1.00 24.66 565 ASN A CA 1
ATOM 4431 C C . ASN A 1 565 ? -34.908 -72.325 24.590 1.00 24.66 565 ASN A C 1
ATOM 4433 O O . ASN A 1 565 ? -35.965 -72.910 24.402 1.00 24.66 565 ASN A O 1
ATOM 4437 N N . GLU A 1 566 ? -33.725 -72.935 24.725 1.00 26.31 566 GLU A N 1
ATOM 4438 C CA . GLU A 1 566 ? -33.459 -74.070 25.626 1.00 26.31 566 GLU A CA 1
ATOM 4439 C C . GLU A 1 566 ? -33.509 -75.507 25.092 1.00 26.31 566 GLU A C 1
ATOM 4441 O O . GLU A 1 566 ? -34.504 -75.969 24.552 1.00 26.31 566 GLU A O 1
ATOM 4446 N N . LYS A 1 567 ? -32.481 -76.248 25.554 1.00 26.44 567 LYS A N 1
ATOM 4447 C CA . LYS A 1 567 ? -32.444 -77.703 25.802 1.00 26.44 567 LYS A CA 1
ATOM 4448 C C . LYS A 1 567 ? -32.422 -78.563 24.516 1.00 26.44 567 LYS A C 1
ATOM 4450 O O . LYS A 1 567 ? -33.165 -78.335 23.581 1.00 26.44 567 LYS A O 1
ATOM 4455 N N . LYS A 1 568 ? -31.572 -79.592 24.411 1.00 31.19 568 LYS A N 1
ATOM 4456 C CA . LYS A 1 568 ? -30.826 -80.359 25.437 1.00 31.19 568 LYS A CA 1
ATOM 4457 C C . LYS A 1 568 ? -29.627 -81.099 24.797 1.00 31.19 568 LYS A C 1
ATOM 4459 O O . LYS A 1 568 ? -29.616 -81.241 23.589 1.00 31.19 568 LYS A O 1
ATOM 4464 N N . GLN A 1 569 ? -28.689 -81.573 25.638 1.00 27.77 569 GLN A N 1
ATOM 4465 C CA . GLN A 1 569 ? -27.908 -82.843 25.569 1.00 27.77 569 GLN A CA 1
ATOM 4466 C C . GLN A 1 569 ? -27.452 -83.378 24.176 1.00 27.77 569 GLN A C 1
ATOM 4468 O O . GLN A 1 569 ? -28.277 -83.576 23.303 1.00 27.77 569 GLN A O 1
ATOM 4473 N N . SER A 1 570 ? -26.211 -83.829 23.917 1.00 24.27 570 SER A N 1
ATOM 4474 C CA . SER A 1 570 ? -25.035 -84.218 24.745 1.00 24.27 570 SER A CA 1
ATOM 4475 C C . SER A 1 570 ? -23.923 -84.798 23.807 1.00 24.27 570 SER A C 1
ATOM 4477 O O . SER A 1 570 ? -24.181 -84.839 22.607 1.00 24.27 570 SER A O 1
ATOM 4479 N N . PRO A 1 571 ? -22.807 -85.426 24.262 1.00 37.34 571 PRO A N 1
ATOM 4480 C CA . PRO A 1 571 ? -21.764 -85.050 25.244 1.00 37.34 571 PRO A CA 1
ATOM 4481 C C . PRO A 1 571 ? -20.301 -85.205 24.692 1.00 37.34 571 PRO A C 1
ATOM 4483 O O . PRO A 1 571 ? -20.122 -85.595 23.546 1.00 37.34 571 PRO A O 1
ATOM 4486 N N . ARG A 1 572 ? -19.275 -85.069 25.573 1.00 25.27 572 ARG A N 1
ATOM 4487 C CA . ARG A 1 572 ? -17.829 -85.444 25.406 1.00 25.27 572 ARG A CA 1
ATOM 4488 C C . ARG A 1 572 ? -17.000 -84.501 24.488 1.00 25.27 572 ARG A C 1
ATOM 4490 O O . ARG A 1 572 ? -17.564 -83.915 23.580 1.00 25.27 572 ARG A O 1
ATOM 4497 N N . ILE A 1 573 ? -15.690 -84.250 24.683 1.00 29.14 573 ILE A N 1
ATOM 4498 C CA . ILE A 1 573 ? -14.630 -84.822 25.562 1.00 29.14 573 ILE A CA 1
ATOM 4499 C C . ILE A 1 573 ? -13.710 -83.701 26.155 1.00 29.14 573 ILE A C 1
ATOM 4501 O O . ILE A 1 573 ? -13.870 -82.538 25.804 1.00 29.14 573 ILE A O 1
ATOM 4505 N N . TYR A 1 574 ? -12.813 -84.071 27.087 1.00 29.64 574 TYR A N 1
ATOM 4506 C CA . TYR A 1 574 ? -11.724 -83.328 27.783 1.00 29.64 574 TYR A CA 1
ATOM 4507 C C . TYR A 1 574 ? -11.000 -82.228 26.953 1.00 29.64 574 TYR A C 1
ATOM 4509 O O . TYR A 1 574 ? -10.939 -82.350 25.736 1.00 29.64 574 TYR A O 1
ATOM 4517 N N . GLN A 1 575 ? -10.383 -81.162 27.501 1.00 37.09 575 GLN A N 1
ATOM 4518 C CA . GLN A 1 575 ? -9.809 -80.836 28.840 1.00 37.09 575 GLN A CA 1
ATOM 4519 C C . GLN A 1 575 ? -9.593 -79.282 28.909 1.00 37.09 575 GLN A C 1
ATOM 4521 O O . GLN A 1 575 ? -9.525 -78.699 27.833 1.00 37.09 575 GLN A O 1
ATOM 4526 N N . GLU A 1 576 ? -9.374 -78.467 29.964 1.00 34.62 576 GLU A N 1
ATOM 4527 C CA . GLU A 1 576 ? -9.613 -78.267 31.433 1.00 34.62 576 GLU A CA 1
ATOM 4528 C C . GLU A 1 576 ? -9.239 -76.754 31.705 1.00 34.62 576 GLU A C 1
ATOM 4530 O O . GLU A 1 576 ? -9.108 -76.033 30.721 1.00 34.62 576 GLU A O 1
ATOM 4535 N N . LYS A 1 577 ? -9.011 -76.074 32.856 1.00 31.58 577 LYS A N 1
ATOM 4536 C CA . LYS A 1 577 ? -9.090 -76.112 34.357 1.00 31.58 577 LYS A CA 1
ATOM 4537 C C . LYS A 1 577 ? -8.875 -74.618 34.782 1.00 31.58 577 LYS A C 1
ATOM 4539 O O . LYS A 1 577 ? -8.181 -73.923 34.051 1.00 31.58 577 LYS A O 1
ATOM 4544 N N . THR A 1 578 ? -9.296 -73.986 35.888 1.00 27.78 578 THR A N 1
ATOM 4545 C CA . THR A 1 578 ? -10.282 -74.180 36.985 1.00 27.78 578 THR A CA 1
ATOM 4546 C C . THR A 1 578 ? -10.382 -72.817 37.728 1.00 27.78 578 THR A C 1
ATOM 4548 O O . THR A 1 578 ? -9.345 -72.267 38.064 1.00 27.78 578 THR A O 1
ATOM 4551 N N . SER A 1 579 ? -11.554 -72.165 37.852 1.00 29.48 579 SER A N 1
ATOM 4552 C CA . SER A 1 579 ? -12.418 -72.089 39.072 1.00 29.48 579 SER A CA 1
ATOM 4553 C C . SER A 1 579 ? -11.915 -71.192 40.242 1.00 29.48 579 SER A C 1
ATOM 4555 O O . SER A 1 579 ? -10.720 -71.193 40.484 1.00 29.48 579 SER A O 1
ATOM 4557 N N . SER A 1 580 ? -12.703 -70.519 41.110 1.00 30.94 580 SER A N 1
ATOM 4558 C CA . SER A 1 580 ? -14.160 -70.221 41.226 1.00 30.94 580 SER A CA 1
ATOM 4559 C C . SER A 1 580 ? -14.456 -69.390 42.522 1.00 30.94 580 SER A C 1
ATOM 4561 O O . SER A 1 580 ? -13.533 -69.067 43.258 1.00 30.94 580 SER A O 1
ATOM 4563 N N . VAL A 1 581 ? -15.751 -69.197 42.871 1.00 32.34 581 VAL A N 1
ATOM 4564 C CA . VAL A 1 581 ? -16.337 -68.948 44.234 1.00 32.34 581 VAL A CA 1
ATOM 4565 C C . VAL A 1 581 ? -16.762 -67.488 44.578 1.00 32.34 581 VAL A C 1
ATOM 4567 O O . VAL A 1 581 ? -16.530 -66.556 43.817 1.00 32.34 581 VAL A O 1
ATOM 4570 N N . LYS A 1 582 ? -17.577 -67.326 45.643 1.00 27.72 582 LYS A N 1
ATOM 4571 C CA . LYS A 1 582 ? -18.460 -66.187 45.993 1.00 27.72 582 LYS A CA 1
ATOM 4572 C C . LYS A 1 582 ? -18.209 -65.628 47.418 1.00 27.72 582 LYS A C 1
ATOM 4574 O O . LYS A 1 582 ? -17.858 -66.397 48.299 1.00 27.72 582 LYS A O 1
ATOM 4579 N N . LYS A 1 583 ? -18.728 -64.405 47.651 1.00 30.00 583 LYS A N 1
ATOM 4580 C CA . LYS A 1 583 ? -19.441 -63.910 48.869 1.00 30.00 583 LYS A CA 1
ATOM 4581 C C . LYS A 1 583 ? -18.678 -63.601 50.194 1.00 30.00 583 LYS A C 1
ATOM 4583 O O . LYS A 1 583 ? -18.205 -64.504 50.863 1.00 30.00 583 LYS A O 1
ATOM 4588 N N . VAL A 1 584 ? -18.961 -62.376 50.687 1.00 27.95 584 VAL A N 1
ATOM 4589 C CA . VAL A 1 584 ? -19.408 -62.006 52.067 1.00 27.95 584 VAL A CA 1
ATOM 4590 C C . VAL A 1 584 ? -18.381 -61.623 53.163 1.00 27.95 584 VAL A C 1
ATOM 4592 O O . VAL A 1 584 ? -17.379 -62.289 53.369 1.00 27.95 584 VAL A O 1
ATOM 4595 N N . LEU A 1 585 ? -18.801 -60.609 53.950 1.00 27.67 585 LEU A N 1
ATOM 4596 C CA . LEU A 1 585 ? -18.337 -60.118 55.269 1.00 27.67 585 LEU A CA 1
ATOM 4597 C C . LEU A 1 585 ? -17.162 -59.112 55.366 1.00 27.67 585 LEU A C 1
ATOM 4599 O O . LEU A 1 585 ? -16.436 -58.849 54.418 1.00 27.67 585 LEU A O 1
ATOM 4603 N N . ARG A 1 586 ? -17.144 -58.492 56.561 1.00 24.39 586 ARG A N 1
ATOM 4604 C CA . ARG A 1 586 ? -16.290 -57.449 57.184 1.00 24.39 586 ARG A CA 1
ATOM 4605 C C . ARG A 1 586 ? -14.786 -57.563 56.837 1.00 24.39 586 ARG A C 1
ATOM 4607 O O . ARG A 1 586 ? -14.325 -58.646 56.523 1.00 24.39 586 ARG A O 1
ATOM 4614 N N . GLY A 1 587 ? -13.962 -56.513 56.909 1.00 26.48 587 GLY A N 1
ATOM 4615 C CA . GLY A 1 587 ? -14.022 -55.346 57.804 1.00 26.48 587 GLY A CA 1
ATOM 4616 C C . GLY A 1 587 ? -13.220 -55.621 59.091 1.00 26.48 587 GLY A C 1
ATOM 4617 O O . GLY A 1 587 ? -13.366 -56.704 59.648 1.00 26.48 587 GLY A O 1
ATOM 4618 N N . CYS A 1 588 ? -12.426 -54.642 59.555 1.00 24.56 588 CYS A N 1
ATOM 4619 C CA . CYS A 1 588 ? -11.285 -54.793 60.490 1.00 24.56 588 CYS A CA 1
ATOM 4620 C C . CYS A 1 588 ? -10.057 -55.514 59.875 1.00 24.56 588 CYS A C 1
ATOM 4622 O O . CYS A 1 588 ? -10.221 -56.425 59.073 1.00 24.56 588 CYS A O 1
ATOM 4624 N N . SER A 1 589 ? -8.811 -55.140 60.200 1.00 22.81 589 SER A N 1
ATOM 4625 C CA . SER A 1 589 ? -8.332 -53.943 60.930 1.00 22.81 589 SER A CA 1
ATOM 4626 C C . SER A 1 589 ? -6.823 -53.707 60.735 1.00 22.81 589 SER A C 1
ATOM 4628 O O . SER A 1 589 ? -6.116 -54.604 60.298 1.00 22.81 589 SER A O 1
ATOM 4630 N N . SER A 1 590 ? -6.366 -52.510 61.140 1.00 23.66 590 SER A N 1
ATOM 4631 C CA . SER A 1 590 ? -5.057 -52.212 61.771 1.00 23.66 590 SER A CA 1
ATOM 4632 C C . SER A 1 590 ? -3.783 -52.828 61.151 1.00 23.66 590 SER A C 1
ATOM 4634 O O . SER A 1 590 ? -3.540 -54.016 61.319 1.00 23.66 590 SER A O 1
ATOM 4636 N N . ALA A 1 591 ? -2.936 -52.061 60.456 1.00 25.00 591 ALA A N 1
ATOM 4637 C CA . ALA A 1 591 ? -2.006 -51.053 61.017 1.00 25.00 591 ALA A CA 1
ATOM 4638 C C . ALA A 1 591 ? -0.732 -51.680 61.632 1.00 25.00 591 ALA A C 1
ATOM 4640 O O . ALA A 1 591 ? -0.531 -52.883 61.524 1.00 25.00 591 ALA A O 1
ATOM 4641 N N . HIS A 1 592 ? 0.111 -50.838 62.249 1.00 25.05 592 HIS A N 1
ATOM 4642 C CA . HIS A 1 592 ? 1.532 -51.070 62.563 1.00 25.05 592 HIS A CA 1
ATOM 4643 C C . HIS A 1 592 ? 2.422 -51.073 61.302 1.00 25.05 592 HIS A C 1
ATOM 4645 O O . HIS A 1 592 ? 2.082 -51.683 60.297 1.00 25.05 592 HIS A O 1
ATOM 4651 N N . THR A 1 593 ? 3.543 -50.351 61.255 1.00 23.98 593 THR A N 1
ATOM 4652 C CA . THR A 1 593 ? 4.171 -49.419 62.228 1.00 23.98 593 THR A CA 1
ATOM 4653 C C . THR A 1 593 ? 4.933 -48.360 61.400 1.00 23.98 593 THR A C 1
ATOM 4655 O O . THR A 1 593 ? 5.280 -48.646 60.259 1.00 23.98 593 THR A O 1
ATOM 4658 N N . THR A 1 594 ? 4.933 -47.068 61.758 1.00 24.33 594 THR A N 1
ATOM 4659 C CA . THR A 1 594 ? 6.005 -46.342 62.498 1.00 24.33 594 THR A CA 1
ATOM 4660 C C . THR A 1 594 ? 7.428 -46.532 61.915 1.00 24.33 594 THR A C 1
ATOM 4662 O O . THR A 1 594 ? 7.711 -47.527 61.268 1.00 24.33 594 THR A O 1
ATOM 4665 N N . THR A 1 595 ? 8.384 -45.612 62.067 1.00 25.22 595 THR A N 1
ATOM 4666 C CA . THR A 1 595 ? 8.571 -44.596 63.123 1.00 25.22 595 THR A CA 1
ATOM 4667 C C . THR A 1 595 ? 9.381 -43.399 62.576 1.00 25.22 595 THR A C 1
ATOM 4669 O O . THR A 1 595 ? 9.635 -43.318 61.379 1.00 25.22 595 THR A O 1
ATOM 4672 N N . THR A 1 596 ? 9.756 -42.469 63.463 1.00 25.42 596 THR A N 1
ATOM 4673 C CA . THR A 1 596 ? 10.944 -41.583 63.409 1.00 25.42 596 THR A CA 1
ATOM 4674 C C . THR A 1 596 ? 12.011 -41.947 62.362 1.00 25.42 596 THR A C 1
ATOM 4676 O O . THR A 1 596 ? 12.374 -43.112 62.241 1.00 25.42 596 THR A O 1
ATOM 4679 N N . GLY A 1 597 ? 12.628 -40.999 61.655 1.00 25.09 597 GLY A N 1
ATOM 4680 C CA . GLY A 1 597 ? 12.921 -39.617 62.063 1.00 25.09 597 GLY A CA 1
ATOM 4681 C C . GLY A 1 597 ? 14.440 -39.446 62.233 1.00 25.09 597 GLY A C 1
ATOM 4682 O O . GLY A 1 597 ? 15.181 -40.329 61.827 1.00 25.09 597 GLY A O 1
ATOM 4683 N N . GLU A 1 598 ? 14.871 -38.351 62.869 1.00 27.00 598 GLU A N 1
ATOM 4684 C CA . GLU A 1 598 ? 16.258 -38.101 63.330 1.00 27.00 598 GLU A CA 1
ATOM 4685 C C . GLU A 1 598 ? 17.330 -37.957 62.210 1.00 27.00 598 GLU A C 1
ATOM 4687 O O . GLU A 1 598 ? 17.621 -38.863 61.444 1.00 27.00 598 GLU A O 1
ATOM 4692 N N . LEU A 1 599 ? 17.806 -36.739 61.913 1.00 26.00 599 LEU A N 1
ATOM 4693 C CA . LEU A 1 599 ? 18.848 -35.953 62.623 1.00 26.00 599 LEU A CA 1
ATOM 4694 C C . LEU A 1 599 ? 20.298 -36.149 62.102 1.00 26.00 599 LEU A C 1
ATOM 4696 O O . LEU A 1 599 ? 21.226 -36.377 62.871 1.00 26.00 599 LEU A O 1
ATOM 4700 N N . GLY A 1 600 ? 20.517 -35.905 60.802 1.00 29.78 600 GLY A N 1
ATOM 4701 C CA . GLY A 1 600 ? 21.832 -35.540 60.234 1.00 29.78 600 GLY A CA 1
ATOM 4702 C C . GLY A 1 600 ? 22.981 -36.521 60.557 1.00 29.78 600 GLY A C 1
ATOM 4703 O O . GLY A 1 600 ? 22.819 -37.699 60.248 1.00 29.78 600 GLY A O 1
ATOM 4704 N N . PRO A 1 601 ? 24.131 -36.094 61.132 1.00 36.06 601 PRO A N 1
ATOM 4705 C CA . PRO A 1 601 ? 24.505 -34.749 61.580 1.00 36.06 601 PRO A CA 1
ATOM 4706 C C . PRO A 1 601 ? 25.576 -34.053 60.701 1.00 36.06 601 PRO A C 1
ATOM 4708 O O . PRO A 1 601 ? 26.082 -34.577 59.716 1.00 36.06 601 PRO A O 1
ATOM 4711 N N . SER A 1 602 ? 25.885 -32.826 61.119 1.00 25.22 602 SER A N 1
ATOM 4712 C CA . SER A 1 602 ? 27.031 -31.947 60.820 1.00 25.22 602 SER A CA 1
ATOM 4713 C C . SER A 1 602 ? 28.364 -32.603 60.358 1.00 25.22 602 SER A C 1
ATOM 4715 O O . SER A 1 602 ? 28.743 -33.688 60.779 1.00 25.22 602 SER A O 1
ATOM 4717 N N . THR A 1 603 ? 29.217 -31.934 59.566 1.00 25.61 603 THR A N 1
ATOM 4718 C CA . THR A 1 603 ? 30.045 -30.793 60.026 1.00 25.61 603 THR A CA 1
ATOM 4719 C C . THR A 1 603 ? 30.948 -30.184 58.919 1.00 25.61 603 THR A C 1
ATOM 4721 O O . THR A 1 603 ? 31.240 -30.811 57.912 1.00 25.61 603 THR A O 1
ATOM 4724 N N . ASN A 1 604 ? 31.501 -28.996 59.219 1.00 24.77 604 ASN A N 1
ATOM 4725 C CA . ASN A 1 604 ? 32.886 -28.558 58.934 1.00 24.77 604 ASN A CA 1
ATOM 4726 C C . ASN A 1 604 ? 33.387 -28.169 57.512 1.00 24.77 604 ASN A C 1
ATOM 4728 O O . ASN A 1 604 ? 34.005 -28.950 56.804 1.00 24.77 604 ASN A O 1
ATOM 4732 N N . ARG A 1 605 ? 33.406 -26.838 57.308 1.00 24.58 605 ARG A N 1
ATOM 4733 C CA . ARG A 1 605 ? 34.620 -25.969 57.326 1.00 24.58 605 ARG A CA 1
ATOM 4734 C C . ARG A 1 605 ? 35.692 -26.035 56.204 1.00 24.58 605 ARG A C 1
ATOM 4736 O O . ARG A 1 605 ? 36.551 -26.905 56.227 1.00 24.58 605 ARG A O 1
ATOM 4743 N N . LEU A 1 606 ? 35.857 -24.853 55.574 1.00 24.81 606 LEU A N 1
ATOM 4744 C CA . LEU A 1 606 ? 37.131 -24.155 55.238 1.00 24.81 606 LEU A CA 1
ATOM 4745 C C . LEU A 1 606 ? 37.981 -24.758 54.081 1.00 24.81 606 LEU A C 1
ATOM 4747 O O . LEU A 1 606 ? 37.971 -25.956 53.860 1.00 24.81 606 LEU A O 1
ATOM 4751 N N . LYS A 1 607 ? 38.756 -23.988 53.291 1.00 25.33 607 LYS A N 1
ATOM 4752 C CA . LYS A 1 607 ? 39.680 -22.886 53.656 1.00 25.33 607 LYS A CA 1
ATOM 4753 C C . LYS A 1 607 ? 40.021 -21.900 52.505 1.00 25.33 607 LYS A C 1
ATOM 4755 O O . LYS A 1 607 ? 40.376 -22.377 51.440 1.00 25.33 607 LYS A O 1
ATOM 4760 N N . PHE A 1 608 ? 40.159 -20.601 52.856 1.00 23.11 608 PHE A N 1
ATOM 4761 C CA . PHE A 1 608 ? 41.164 -19.596 52.382 1.00 23.11 608 PHE A CA 1
ATOM 4762 C C . PHE A 1 608 ? 41.197 -19.221 50.871 1.00 23.11 608 PHE A C 1
ATOM 4764 O O . PHE A 1 608 ? 40.785 -20.007 50.036 1.00 23.11 608 PHE A O 1
ATOM 4771 N N . LYS A 1 609 ? 41.673 -18.047 50.405 1.00 24.36 609 LYS A N 1
ATOM 4772 C CA . LYS A 1 609 ? 42.320 -16.820 50.966 1.00 24.36 609 LYS A CA 1
ATOM 4773 C C . LYS A 1 609 ? 41.436 -15.575 50.632 1.00 24.36 609 LYS A C 1
ATOM 4775 O O . LYS A 1 609 ? 40.619 -15.682 49.731 1.00 24.36 609 LYS A O 1
ATOM 4780 N N . LEU A 1 610 ? 41.376 -14.469 51.397 1.00 24.06 610 LEU A N 1
ATOM 4781 C CA . LEU A 1 610 ? 42.363 -13.369 51.598 1.00 24.06 610 LEU A CA 1
ATOM 4782 C C . LEU A 1 610 ? 42.809 -12.723 50.252 1.00 24.06 610 LEU A C 1
ATOM 4784 O O . LEU A 1 610 ? 43.168 -13.470 49.348 1.00 24.06 610 LEU A O 1
ATOM 4788 N N . THR A 1 611 ? 42.802 -11.394 50.041 1.00 25.09 611 THR A N 1
ATOM 4789 C CA . THR A 1 611 ? 42.759 -10.251 50.995 1.00 25.09 611 THR A CA 1
ATOM 4790 C C . THR A 1 611 ? 42.257 -8.940 50.331 1.00 25.09 611 THR A C 1
ATOM 4792 O O . THR A 1 611 ? 42.580 -8.745 49.168 1.00 25.09 611 THR A O 1
ATOM 4795 N N . GLU A 1 612 ? 41.549 -8.077 51.098 1.00 25.88 612 GLU A N 1
ATOM 4796 C CA . GLU A 1 612 ? 41.687 -6.586 51.257 1.00 25.88 612 GLU A CA 1
ATOM 4797 C C . GLU A 1 612 ? 41.784 -5.634 50.018 1.00 25.88 612 GLU A C 1
ATOM 4799 O O . GLU A 1 612 ? 42.183 -6.050 48.945 1.00 25.88 612 GLU A O 1
ATOM 4804 N N . VAL A 1 613 ? 41.432 -4.330 50.002 1.00 27.03 613 VAL A N 1
ATOM 4805 C CA . VAL A 1 613 ? 41.065 -3.240 50.959 1.00 27.03 613 VAL A CA 1
ATOM 4806 C C . VAL A 1 613 ? 39.982 -2.360 50.258 1.00 27.03 613 VAL A C 1
ATOM 4808 O O . VAL A 1 613 ? 40.095 -2.190 49.050 1.00 27.03 613 VAL A O 1
ATOM 4811 N N . SER A 1 614 ? 38.979 -1.674 50.840 1.00 25.69 614 SER A N 1
ATOM 4812 C CA . SER A 1 614 ? 38.153 -1.815 52.063 1.00 25.69 614 SER A CA 1
ATOM 4813 C C . SER A 1 614 ? 36.860 -0.943 51.905 1.00 25.69 614 SER A C 1
ATOM 4815 O O . SER A 1 614 ? 36.218 -1.019 50.863 1.00 25.69 614 SER A O 1
ATOM 4817 N N . SER A 1 615 ? 36.450 -0.133 52.898 1.00 30.75 615 SER A N 1
ATOM 4818 C CA . SER A 1 615 ? 35.346 0.867 52.871 1.00 30.75 615 SER A CA 1
ATOM 4819 C C . SER A 1 615 ? 35.538 1.895 54.010 1.00 30.75 615 SER A C 1
ATOM 4821 O O . SER A 1 615 ? 36.293 1.582 54.937 1.00 30.75 615 SER A O 1
ATOM 4823 N N . PRO A 1 616 ? 34.866 3.069 54.018 1.00 32.84 616 PRO A N 1
ATOM 4824 C CA . PRO A 1 616 ? 33.704 3.218 54.921 1.00 32.84 616 PRO A CA 1
ATOM 4825 C C . PRO A 1 616 ? 32.559 4.119 54.376 1.00 32.84 616 PRO A C 1
ATOM 4827 O O . PRO A 1 616 ? 32.543 4.477 53.203 1.00 32.84 616 PRO A O 1
ATOM 4830 N N . SER A 1 617 ? 31.558 4.416 55.223 1.00 26.11 617 SER A N 1
ATOM 4831 C CA . SER A 1 617 ? 30.192 4.847 54.842 1.00 26.11 617 SER A CA 1
ATOM 4832 C C . SER A 1 617 ? 29.730 6.243 55.392 1.00 26.11 617 SER A C 1
ATOM 4834 O O . SER A 1 617 ? 30.529 7.166 55.305 1.00 26.11 617 SER A O 1
ATOM 4836 N N . PRO A 1 618 ? 28.460 6.493 55.816 1.00 42.25 618 PRO A N 1
ATOM 4837 C CA . PRO A 1 618 ? 27.579 7.601 55.360 1.00 42.25 618 PRO A CA 1
ATOM 4838 C C . PRO A 1 618 ? 27.495 8.773 56.407 1.00 42.25 618 PRO A C 1
ATOM 4840 O O . PRO A 1 618 ? 28.380 8.780 57.263 1.00 42.25 618 PRO A O 1
ATOM 4843 N N . PRO A 1 619 ? 26.500 9.721 56.476 1.00 39.28 619 PRO A N 1
ATOM 4844 C CA . PRO A 1 619 ? 25.223 9.876 55.732 1.00 39.28 619 PRO A CA 1
ATOM 4845 C C . PRO A 1 619 ? 24.689 11.326 55.428 1.00 39.28 619 PRO A C 1
ATOM 4847 O O . PRO A 1 619 ? 25.283 12.324 55.804 1.00 39.28 619 PRO A O 1
ATOM 4850 N N . GLN A 1 620 ? 23.458 11.380 54.876 1.00 25.06 620 GLN A N 1
ATOM 4851 C CA . GLN A 1 620 ? 22.387 12.411 55.018 1.00 25.06 620 GLN A CA 1
ATOM 4852 C C . GLN A 1 620 ? 22.419 13.802 54.315 1.00 25.06 620 GLN A C 1
ATOM 4854 O O . GLN A 1 620 ? 23.342 14.586 54.459 1.00 25.06 620 GLN A O 1
ATOM 4859 N N . LEU A 1 621 ? 21.246 14.113 53.721 1.00 26.12 621 LEU A N 1
ATOM 4860 C CA . LEU A 1 621 ? 20.519 15.404 53.601 1.00 26.12 621 LEU A CA 1
ATOM 4861 C C . LEU A 1 621 ? 21.160 16.645 52.931 1.00 26.12 621 LEU A C 1
ATOM 4863 O O . LEU A 1 621 ? 22.102 17.238 53.437 1.00 26.12 621 LEU A O 1
ATOM 4867 N N . GLY A 1 622 ? 20.474 17.159 51.897 1.00 22.00 622 GLY A N 1
ATOM 4868 C CA . GLY A 1 622 ? 20.632 18.520 51.362 1.00 22.00 622 GLY A CA 1
ATOM 4869 C C . GLY A 1 622 ? 19.782 18.773 50.104 1.00 22.00 622 GLY A C 1
ATOM 4870 O O . GLY A 1 622 ? 19.679 17.897 49.248 1.00 22.00 622 GLY A O 1
ATOM 4871 N N . PHE A 1 623 ? 19.165 19.954 49.993 1.00 26.39 623 PHE A N 1
ATOM 4872 C CA . PHE A 1 623 ? 18.710 20.535 48.717 1.00 26.39 623 PHE A CA 1
ATOM 4873 C C . PHE A 1 623 ? 19.819 21.472 48.213 1.00 26.39 623 PHE A C 1
ATOM 4875 O O . PHE A 1 623 ? 20.426 22.129 49.052 1.00 26.39 623 PHE A O 1
ATOM 4882 N N . ASP A 1 624 ? 20.042 21.589 46.897 1.00 22.61 624 ASP A N 1
ATOM 4883 C CA . ASP A 1 624 ? 19.694 22.816 46.153 1.00 22.61 624 ASP A CA 1
ATOM 4884 C C . ASP A 1 624 ? 19.951 22.707 44.632 1.00 22.61 624 ASP A C 1
ATOM 4886 O O . ASP A 1 624 ? 20.272 21.637 44.112 1.00 22.61 624 ASP A O 1
ATOM 4890 N N . ASN A 1 625 ? 19.718 23.803 43.903 1.00 26.05 625 ASN A N 1
ATOM 4891 C CA . ASN A 1 625 ? 19.894 23.916 42.451 1.00 26.05 625 ASN A CA 1
ATOM 4892 C C . ASN A 1 625 ? 21.350 24.176 42.000 1.00 26.05 625 ASN A C 1
ATOM 4894 O O . ASN A 1 625 ? 22.148 24.741 42.740 1.00 26.05 625 ASN A O 1
ATOM 4898 N N . ALA A 1 626 ? 21.553 23.963 40.690 1.00 23.34 626 ALA A N 1
ATOM 4899 C CA . ALA A 1 626 ? 22.358 24.775 39.760 1.00 23.34 626 ALA A CA 1
ATOM 4900 C C . ALA A 1 626 ? 23.703 24.225 39.224 1.00 23.34 626 ALA A C 1
ATOM 4902 O O . ALA A 1 626 ? 24.572 23.776 39.958 1.00 23.34 626 ALA A O 1
ATOM 4903 N N . LEU A 1 627 ? 23.853 24.456 37.909 1.00 24.17 627 LEU A N 1
ATOM 4904 C CA . LEU A 1 627 ? 25.077 24.571 37.100 1.00 24.17 627 LEU A CA 1
ATOM 4905 C C . LEU A 1 627 ? 25.905 23.316 36.753 1.00 24.17 627 LEU A C 1
ATOM 4907 O O . LEU A 1 627 ? 25.833 22.258 37.368 1.00 24.17 627 LEU A O 1
ATOM 4911 N N . LEU A 1 628 ? 26.634 23.482 35.642 1.00 32.84 628 LEU A N 1
ATOM 4912 C CA . LEU A 1 628 ? 27.592 22.555 35.031 1.00 32.84 628 LEU A CA 1
ATOM 4913 C C . LEU A 1 628 ? 28.957 22.660 35.746 1.00 32.84 628 LEU A C 1
ATOM 4915 O O . LEU A 1 628 ? 29.181 23.606 36.503 1.00 32.84 628 LEU A O 1
ATOM 4919 N N . PRO A 1 629 ? 29.898 21.749 35.452 1.00 27.02 629 PRO A N 1
ATOM 4920 C CA . PRO A 1 629 ? 30.920 22.144 34.476 1.00 27.02 629 PRO A CA 1
ATOM 4921 C C . PRO A 1 629 ? 31.239 21.067 33.422 1.00 27.02 629 PRO A C 1
ATOM 4923 O O . PRO A 1 629 ? 30.748 19.940 33.475 1.00 27.02 629 PRO A O 1
ATOM 4926 N N . LEU A 1 630 ? 32.050 21.457 32.435 1.00 26.22 630 LEU A N 1
ATOM 4927 C CA . LEU A 1 630 ? 32.633 20.571 31.423 1.00 26.22 630 LEU A CA 1
ATOM 4928 C C . LEU A 1 630 ? 33.714 19.666 32.042 1.00 26.22 630 LEU A C 1
ATOM 4930 O O . LEU A 1 630 ? 34.300 19.997 33.072 1.00 26.22 630 LEU A O 1
ATOM 4934 N N . ALA A 1 631 ? 34.047 18.586 31.336 1.00 23.44 631 ALA A N 1
ATOM 4935 C CA . ALA A 1 631 ? 35.424 18.106 31.270 1.00 23.44 631 ALA A CA 1
ATOM 4936 C C . ALA A 1 631 ? 35.989 18.549 29.913 1.00 23.44 631 ALA A C 1
ATOM 4938 O O . ALA A 1 631 ? 35.347 18.309 28.887 1.00 23.44 631 ALA A O 1
ATOM 4939 N N . THR A 1 632 ? 37.130 19.234 29.913 1.00 22.67 632 THR A N 1
ATOM 4940 C CA . THR A 1 632 ? 37.815 19.675 28.695 1.00 22.67 632 THR A CA 1
ATOM 4941 C C . THR A 1 632 ? 38.744 18.590 28.161 1.00 22.67 632 THR A C 1
ATOM 4943 O O . THR A 1 632 ? 39.224 17.735 28.903 1.00 22.67 632 THR A O 1
ATOM 4946 N N . TYR A 1 633 ? 38.994 18.654 26.858 1.00 26.20 633 TYR A N 1
ATOM 4947 C CA . TYR A 1 633 ? 40.353 18.596 26.336 1.00 26.20 633 TYR A CA 1
ATOM 4948 C C . TYR A 1 633 ? 40.460 19.749 25.342 1.00 26.20 633 TYR A C 1
ATOM 4950 O O . TYR A 1 633 ? 39.682 19.800 24.387 1.00 26.20 633 TYR A O 1
ATOM 4958 N N . GLU A 1 634 ? 41.331 20.710 25.639 1.00 26.17 634 GLU A N 1
ATOM 4959 C CA . GLU A 1 634 ? 41.730 21.738 24.684 1.00 26.17 634 GLU A CA 1
ATOM 4960 C C . GLU A 1 634 ? 42.697 21.147 23.642 1.00 26.17 634 GLU A C 1
ATOM 4962 O O . GLU A 1 634 ? 43.419 20.196 23.931 1.00 26.17 634 GLU A O 1
ATOM 4967 N N . ASP A 1 635 ? 42.711 21.747 22.455 1.00 25.77 635 ASP A N 1
ATOM 4968 C CA . ASP A 1 635 ? 43.935 22.135 21.748 1.00 25.77 635 ASP A CA 1
ATOM 4969 C C . ASP A 1 635 ? 43.580 23.474 21.068 1.00 25.77 635 ASP A C 1
ATOM 4971 O O . ASP A 1 635 ? 42.548 23.576 20.394 1.00 25.77 635 ASP A O 1
ATOM 4975 N N . GLU A 1 636 ? 44.358 24.520 21.342 1.00 30.02 636 GLU A N 1
ATOM 4976 C CA . GLU A 1 636 ? 44.138 25.902 20.884 1.00 30.02 636 GLU A CA 1
ATOM 4977 C C . GLU A 1 636 ? 45.047 26.227 19.681 1.00 30.02 636 GLU A C 1
ATOM 4979 O O . GLU A 1 636 ? 46.010 25.507 19.437 1.00 30.02 636 GLU A O 1
ATOM 4984 N N . ASP A 1 637 ? 44.716 27.283 18.925 1.00 27.33 637 ASP A N 1
ATOM 4985 C CA . ASP A 1 637 ? 45.659 28.110 18.138 1.00 27.33 637 ASP A CA 1
ATOM 4986 C C . ASP A 1 637 ? 44.901 29.350 17.581 1.00 27.33 637 ASP A C 1
ATOM 4988 O O . ASP A 1 637 ? 44.565 29.451 16.401 1.00 27.33 637 ASP A O 1
ATOM 4992 N N . ASP A 1 638 ? 44.551 30.237 18.520 1.00 31.92 638 ASP A N 1
ATOM 4993 C CA . ASP A 1 638 ? 44.829 31.687 18.538 1.00 31.92 638 ASP A CA 1
ATOM 4994 C C . ASP A 1 638 ? 44.259 32.759 17.561 1.00 31.92 638 ASP A C 1
ATOM 4996 O O . ASP A 1 638 ? 44.069 32.592 16.358 1.00 31.92 638 ASP A O 1
ATOM 5000 N N . GLU A 1 639 ? 44.094 33.934 18.197 1.00 28.98 639 GLU A N 1
ATOM 5001 C CA . GLU A 1 639 ? 44.113 35.336 17.724 1.00 28.98 639 GLU A CA 1
ATOM 5002 C C . GLU A 1 639 ? 42.964 35.901 16.846 1.00 28.98 639 GLU A C 1
ATOM 5004 O O . GLU A 1 639 ? 43.037 36.031 15.624 1.00 28.98 639 GLU A O 1
ATOM 5009 N N . ASP A 1 640 ? 41.884 36.302 17.535 1.00 30.19 640 ASP A N 1
ATOM 5010 C CA . ASP A 1 640 ? 41.520 37.712 17.829 1.00 30.19 640 ASP A CA 1
ATOM 5011 C C . ASP A 1 640 ? 41.798 38.842 16.802 1.00 30.19 640 ASP A C 1
ATOM 5013 O O . ASP A 1 640 ? 42.905 39.015 16.305 1.00 30.19 640 ASP A O 1
ATOM 5017 N N . ASP A 1 641 ? 40.822 39.757 16.639 1.00 25.73 641 ASP A N 1
ATOM 5018 C CA . ASP A 1 641 ? 40.866 41.048 17.369 1.00 25.73 641 ASP A CA 1
ATOM 5019 C C . ASP A 1 641 ? 39.466 41.712 17.476 1.00 25.73 641 ASP A C 1
ATOM 5021 O O . ASP A 1 641 ? 38.521 41.392 16.746 1.00 25.73 641 ASP A O 1
ATOM 5025 N N . GLU A 1 642 ? 39.311 42.626 18.434 1.00 28.23 642 GLU A N 1
ATOM 5026 C CA . GLU A 1 642 ? 38.066 43.296 18.822 1.00 28.23 642 GLU A CA 1
ATOM 5027 C C . GLU A 1 642 ? 37.804 44.635 18.065 1.00 28.23 642 GLU A C 1
ATOM 5029 O O . GLU A 1 642 ? 38.732 45.318 17.637 1.00 28.23 642 GLU A O 1
ATOM 5034 N N . ARG A 1 643 ? 36.548 45.138 18.036 1.00 26.81 643 ARG A N 1
ATOM 5035 C CA . ARG A 1 643 ? 36.066 46.178 18.997 1.00 26.81 643 ARG A CA 1
ATOM 5036 C C . ARG A 1 643 ? 34.706 46.836 18.700 1.00 26.81 643 ARG A C 1
ATOM 5038 O O . ARG A 1 643 ? 34.392 47.219 17.583 1.00 26.81 643 ARG A O 1
ATOM 5045 N N . ASP A 1 644 ? 34.003 47.059 19.817 1.00 26.17 644 ASP A N 1
ATOM 5046 C CA . ASP A 1 644 ? 33.145 48.201 20.189 1.00 26.17 644 ASP A CA 1
ATOM 5047 C C . ASP A 1 644 ? 31.911 48.649 19.382 1.00 26.17 644 ASP A C 1
ATOM 5049 O O . ASP A 1 644 ? 31.741 48.455 18.185 1.00 26.17 644 ASP A O 1
ATOM 5053 N N . GLY A 1 645 ? 31.041 49.378 20.097 1.00 24.83 645 GLY A N 1
ATOM 5054 C CA . GLY A 1 645 ? 30.182 50.374 19.454 1.00 24.83 645 GLY A CA 1
ATOM 5055 C C . GLY A 1 645 ? 29.137 51.022 20.360 1.00 24.83 645 GLY A C 1
ATOM 5056 O O . GLY A 1 645 ? 29.389 52.065 20.943 1.00 24.83 645 GLY A O 1
ATOM 5057 N N . LYS A 1 646 ? 27.960 50.385 20.467 1.00 25.70 646 LYS A N 1
ATOM 5058 C CA . LYS A 1 646 ? 26.784 50.749 21.302 1.00 25.70 646 LYS A CA 1
ATOM 5059 C C . LYS A 1 646 ? 26.210 52.187 21.190 1.00 25.70 646 LYS A C 1
ATOM 5061 O O . LYS A 1 646 ? 26.824 53.152 21.623 1.00 25.70 646 LYS A O 1
ATOM 5066 N N . LYS A 1 647 ? 24.889 52.243 20.918 1.00 25.20 647 LYS A N 1
ATOM 5067 C CA . LYS A 1 647 ? 23.969 53.420 20.924 1.00 25.20 647 LYS A CA 1
ATOM 5068 C C . LYS A 1 647 ? 24.117 54.325 19.688 1.00 25.20 647 LYS A C 1
ATOM 5070 O O . LYS A 1 647 ? 25.223 54.604 19.261 1.00 25.20 647 LYS A O 1
ATOM 5075 N N . VAL A 1 648 ? 23.032 54.769 19.054 1.00 23.34 648 VAL A N 1
ATOM 5076 C CA . VAL A 1 648 ? 22.055 55.760 19.567 1.00 23.34 648 VAL A CA 1
ATOM 5077 C C . VAL A 1 648 ? 20.611 55.451 19.106 1.00 23.34 648 VAL A C 1
ATOM 5079 O O . VAL A 1 648 ? 20.384 54.544 18.311 1.00 23.34 648 VAL A O 1
ATOM 5082 N N . GLU A 1 649 ? 19.629 56.138 19.692 1.00 28.14 649 GLU A N 1
ATOM 5083 C CA . GLU A 1 649 ? 18.192 56.074 19.371 1.00 28.14 649 GLU A CA 1
ATOM 5084 C C . GLU A 1 649 ? 17.856 56.966 18.163 1.00 28.14 649 GLU A C 1
ATOM 5086 O O . GLU A 1 649 ? 18.418 58.052 18.079 1.00 28.14 649 GLU A O 1
ATOM 5091 N N . GLU A 1 650 ? 16.871 56.617 17.319 1.00 23.38 650 GLU A N 1
ATOM 5092 C CA . GLU A 1 650 ? 16.022 57.654 16.700 1.00 23.38 650 GLU A CA 1
ATOM 5093 C C . GLU A 1 650 ? 14.649 57.156 16.196 1.00 23.38 650 GLU A C 1
ATOM 5095 O O . GLU A 1 650 ? 14.248 56.015 16.436 1.00 23.38 650 GLU A O 1
ATOM 5100 N N . ASN A 1 651 ? 13.877 58.079 15.614 1.00 23.25 651 ASN A N 1
ATOM 5101 C CA . ASN A 1 651 ? 12.422 58.020 15.448 1.00 23.25 651 ASN A CA 1
ATOM 5102 C C . ASN A 1 651 ? 11.959 57.423 14.102 1.00 23.25 651 ASN A C 1
ATOM 5104 O O . ASN A 1 651 ? 12.748 57.169 13.199 1.00 23.25 651 ASN A O 1
ATOM 5108 N N . GLY A 1 652 ? 10.645 57.195 13.975 1.00 26.36 652 GLY A N 1
ATOM 5109 C CA . GLY A 1 652 ? 10.005 56.722 12.738 1.00 26.36 652 GLY A CA 1
ATOM 5110 C C . GLY A 1 652 ? 9.459 57.831 11.824 1.00 26.36 652 GLY A C 1
ATOM 5111 O O . GLY A 1 652 ? 9.528 59.012 12.158 1.00 26.36 652 GLY A O 1
ATOM 5112 N N . HIS A 1 653 ? 8.787 57.400 10.745 1.00 26.73 653 HIS A N 1
ATOM 5113 C CA . HIS A 1 653 ? 8.519 58.112 9.475 1.00 26.73 653 HIS A CA 1
ATOM 5114 C C . HIS A 1 653 ? 9.757 58.127 8.556 1.00 26.73 653 HIS A C 1
ATOM 5116 O O . HIS A 1 653 ? 10.863 58.367 9.014 1.00 26.73 653 HIS A O 1
ATOM 5122 N N . ASN A 1 654 ? 9.647 57.821 7.260 1.00 23.36 654 ASN A N 1
ATOM 5123 C CA . ASN A 1 654 ? 8.507 58.062 6.364 1.00 23.36 654 ASN A CA 1
ATOM 5124 C C . ASN A 1 654 ? 8.121 56.869 5.463 1.00 23.36 654 ASN A C 1
ATOM 5126 O O . ASN A 1 654 ? 8.748 55.814 5.489 1.00 23.36 654 ASN A O 1
ATOM 5130 N N . ASN A 1 655 ? 7.073 57.066 4.653 1.00 35.00 655 ASN A N 1
ATOM 5131 C CA . ASN A 1 655 ? 6.850 56.281 3.434 1.00 35.00 655 ASN A CA 1
ATOM 5132 C C . ASN A 1 655 ? 7.971 56.559 2.416 1.00 35.00 655 ASN A C 1
ATOM 5134 O O . ASN A 1 655 ? 8.480 57.676 2.387 1.00 35.00 655 ASN A O 1
ATOM 5138 N N . HIS A 1 656 ? 8.207 55.632 1.491 1.00 25.28 656 HIS A N 1
ATOM 5139 C CA . HIS A 1 656 ? 8.122 55.943 0.060 1.00 25.28 656 HIS A CA 1
ATOM 5140 C C . HIS A 1 656 ? 7.789 54.671 -0.732 1.00 25.28 656 HIS A C 1
ATOM 5142 O O . HIS A 1 656 ? 7.893 53.564 -0.199 1.00 25.28 656 HIS A O 1
ATOM 5148 N N . GLU A 1 657 ? 7.300 54.838 -1.958 1.00 37.28 657 GLU A N 1
ATOM 5149 C CA . GLU A 1 657 ? 7.118 53.741 -2.907 1.00 37.28 657 GLU A CA 1
ATOM 5150 C C . GLU A 1 657 ? 8.476 53.294 -3.477 1.00 37.28 657 GLU A C 1
ATOM 5152 O O . GLU A 1 657 ? 9.310 54.131 -3.813 1.00 37.28 657 GLU A O 1
ATOM 5157 N N . GLU A 1 658 ? 8.702 51.981 -3.569 1.00 25.53 658 GLU A N 1
ATOM 5158 C CA . GLU A 1 658 ? 9.870 51.402 -4.248 1.00 25.53 658 GLU A CA 1
ATOM 5159 C C . GLU A 1 658 ? 9.541 51.278 -5.746 1.00 25.53 658 GLU A C 1
ATOM 5161 O O . GLU A 1 658 ? 8.670 50.491 -6.128 1.00 25.53 658 GLU A O 1
ATOM 5166 N N . GLU A 1 659 ? 10.192 52.094 -6.580 1.00 27.02 659 GLU A N 1
ATOM 5167 C CA . GLU A 1 659 ? 10.122 52.004 -8.046 1.00 27.02 659 GLU A CA 1
ATOM 5168 C C . GLU A 1 659 ? 10.984 50.835 -8.571 1.00 27.02 659 GLU A C 1
ATOM 5170 O O . GLU A 1 659 ? 11.851 50.311 -7.870 1.00 27.02 659 GLU A O 1
ATOM 5175 N N . GLU A 1 660 ? 10.720 50.380 -9.799 1.00 30.89 660 GLU A N 1
ATOM 5176 C CA . GLU A 1 660 ? 11.416 49.236 -10.406 1.00 30.89 660 GLU A CA 1
ATOM 5177 C C . GLU A 1 660 ? 12.736 49.681 -11.071 1.00 30.89 660 GLU A C 1
ATOM 5179 O O . GLU A 1 660 ? 12.716 50.234 -12.170 1.00 30.89 660 GLU A O 1
ATOM 5184 N N . GLU A 1 661 ? 13.883 49.412 -10.435 1.00 26.56 661 GLU A N 1
ATOM 5185 C CA . GLU A 1 661 ? 15.212 49.554 -11.056 1.00 26.56 661 GLU A CA 1
ATOM 5186 C C . GLU A 1 661 ? 15.707 48.201 -11.619 1.00 26.56 661 GLU A C 1
ATOM 5188 O O . GLU A 1 661 ? 15.807 47.205 -10.901 1.00 26.56 661 GLU A O 1
ATOM 5193 N N . ASP A 1 662 ? 15.997 48.165 -12.927 1.00 27.97 662 ASP A N 1
ATOM 5194 C CA . ASP A 1 662 ? 16.620 47.036 -13.641 1.00 27.97 662 ASP A CA 1
ATOM 5195 C C . ASP A 1 662 ? 18.150 47.251 -13.706 1.00 27.97 662 ASP A C 1
ATOM 5197 O O . ASP A 1 662 ? 18.627 48.124 -14.434 1.00 27.97 662 ASP A O 1
ATOM 5201 N N . ASP A 1 663 ? 18.931 46.439 -12.985 1.00 29.78 663 ASP A N 1
ATOM 5202 C CA . ASP A 1 663 ? 20.403 46.513 -12.986 1.00 29.78 663 ASP A CA 1
ATOM 5203 C C . ASP A 1 663 ? 21.031 46.008 -14.311 1.00 29.78 663 ASP A C 1
ATOM 5205 O O . ASP A 1 663 ? 21.162 44.800 -14.541 1.00 29.78 663 ASP A O 1
ATOM 5209 N N . GLU A 1 664 ? 21.502 46.926 -15.166 1.00 32.69 664 GLU A N 1
ATOM 5210 C CA . GLU A 1 664 ? 22.480 46.635 -16.233 1.00 32.69 664 GLU A CA 1
ATOM 5211 C C . GLU A 1 664 ? 23.918 46.939 -15.752 1.00 32.69 664 GLU A C 1
ATOM 5213 O O . GLU A 1 664 ? 24.365 48.085 -15.785 1.00 32.69 664 GLU A O 1
ATOM 5218 N N . GLU A 1 665 ? 24.679 45.916 -15.337 1.00 33.22 665 GLU A N 1
ATOM 5219 C CA . GLU A 1 665 ? 26.099 46.077 -14.966 1.00 33.22 665 GLU A CA 1
ATOM 5220 C C . GLU A 1 665 ? 26.985 46.455 -16.177 1.00 33.22 665 GLU A C 1
ATOM 5222 O O . GLU A 1 665 ? 26.949 45.811 -17.230 1.00 33.22 665 GLU A O 1
ATOM 5227 N N . GLU A 1 666 ? 27.835 47.480 -16.024 1.00 30.08 666 GLU A N 1
ATOM 5228 C CA . GLU A 1 666 ? 28.724 47.964 -17.091 1.00 30.08 666 GLU A CA 1
ATOM 5229 C C . GLU A 1 666 ? 30.127 47.328 -17.066 1.00 30.08 666 GLU A C 1
ATOM 5231 O O . GLU A 1 666 ? 30.869 47.460 -16.093 1.00 30.08 666 GLU A O 1
ATOM 5236 N N . GLU A 1 667 ? 30.565 46.743 -18.190 1.00 32.78 667 GLU A N 1
ATOM 5237 C CA . GLU A 1 667 ? 31.969 46.348 -18.389 1.00 32.78 667 GLU A CA 1
ATOM 5238 C C . GLU A 1 667 ? 32.775 47.434 -19.112 1.00 32.78 667 GLU A C 1
ATOM 5240 O O . GLU A 1 667 ? 32.419 47.885 -20.202 1.00 32.78 667 GLU A O 1
ATOM 5245 N N . ASN A 1 668 ? 33.908 47.821 -18.520 1.00 29.72 668 ASN A N 1
ATOM 5246 C CA . ASN A 1 668 ? 34.682 48.981 -18.949 1.00 29.72 668 ASN A CA 1
ATOM 5247 C C . ASN A 1 668 ? 36.090 48.593 -19.446 1.00 29.72 668 ASN A C 1
ATOM 5249 O O . ASN A 1 668 ? 37.033 48.523 -18.654 1.00 29.72 668 ASN A O 1
ATOM 5253 N N . ASN A 1 669 ? 36.251 48.368 -20.762 1.00 28.97 669 ASN A N 1
ATOM 5254 C CA . ASN A 1 669 ? 37.445 48.827 -21.499 1.00 28.97 669 ASN A CA 1
ATOM 5255 C C . ASN A 1 669 ? 37.338 48.752 -23.044 1.00 28.97 669 ASN A C 1
ATOM 5257 O O . ASN A 1 669 ? 37.231 47.679 -23.626 1.00 28.97 669 ASN A O 1
ATOM 5261 N N . ASN A 1 670 ? 37.464 49.924 -23.679 1.00 30.30 670 ASN A N 1
ATOM 5262 C CA . ASN A 1 670 ? 38.089 50.222 -24.983 1.00 30.30 670 ASN A CA 1
ATOM 5263 C C . ASN A 1 670 ? 38.106 49.161 -26.115 1.00 30.30 670 ASN A C 1
ATOM 5265 O O . ASN A 1 670 ? 38.927 48.248 -26.105 1.00 30.30 670 ASN A O 1
ATOM 5269 N N . GLY A 1 671 ? 37.352 49.404 -27.205 1.00 29.72 671 GLY A N 1
ATOM 5270 C CA . GLY A 1 671 ? 37.449 48.562 -28.414 1.00 29.72 671 GLY A CA 1
ATOM 5271 C C . GLY A 1 671 ? 36.633 48.945 -29.664 1.00 29.72 671 GLY A C 1
ATOM 5272 O O . GLY A 1 671 ? 36.153 48.039 -30.329 1.00 29.72 671 GLY A O 1
ATOM 5273 N N . PHE A 1 672 ? 36.505 50.237 -30.015 1.00 29.25 672 PHE A N 1
ATOM 5274 C CA . PHE A 1 672 ? 35.724 50.767 -31.164 1.00 29.25 672 PHE A CA 1
ATOM 5275 C C . PHE A 1 672 ? 34.198 50.508 -31.136 1.00 29.25 672 PHE A C 1
ATOM 5277 O O . PHE A 1 672 ? 33.711 49.395 -30.978 1.00 29.25 672 PHE A O 1
ATOM 5284 N N . GLY A 1 673 ? 33.410 51.575 -31.304 1.00 39.72 673 GLY A N 1
ATOM 5285 C CA . GLY A 1 673 ? 31.965 51.544 -31.058 1.00 39.72 673 GLY A CA 1
ATOM 5286 C C . GLY A 1 673 ? 31.084 51.260 -32.279 1.00 39.72 673 GLY A C 1
ATOM 5287 O O . GLY A 1 673 ? 31.226 51.894 -33.322 1.00 39.72 673 GLY A O 1
ATOM 5288 N N . ILE A 1 674 ? 30.076 50.408 -32.075 1.00 31.31 674 ILE A N 1
ATOM 5289 C CA . ILE A 1 674 ? 28.779 50.406 -32.771 1.00 31.31 674 ILE A CA 1
ATOM 5290 C C . ILE A 1 674 ? 27.710 50.403 -31.663 1.00 31.31 674 ILE A C 1
ATOM 5292 O O . ILE A 1 674 ? 27.851 49.693 -30.672 1.00 31.31 674 ILE A O 1
ATOM 5296 N N . GLY A 1 675 ? 26.694 51.265 -31.770 1.00 31.73 675 GLY A N 1
ATOM 5297 C CA . GLY A 1 675 ? 25.897 51.696 -30.610 1.00 31.73 675 GLY A CA 1
ATOM 5298 C C . GLY A 1 675 ? 25.032 50.620 -29.933 1.00 31.73 675 GLY A C 1
ATOM 5299 O O . GLY A 1 675 ? 24.446 49.767 -30.606 1.00 31.73 675 GLY A O 1
ATOM 5300 N N . ARG A 1 676 ? 24.879 50.736 -28.599 1.00 34.31 676 ARG A N 1
ATOM 5301 C CA . ARG A 1 676 ? 23.860 50.010 -27.816 1.00 34.31 676 ARG A CA 1
ATOM 5302 C C . ARG A 1 676 ? 22.482 50.235 -28.460 1.00 34.31 676 ARG A C 1
ATOM 5304 O O . ARG A 1 676 ? 22.037 51.370 -28.620 1.00 34.31 676 ARG A O 1
ATOM 5311 N N . ARG A 1 677 ? 21.802 49.147 -28.825 1.00 36.56 677 ARG A N 1
ATOM 5312 C CA . ARG A 1 677 ? 20.363 49.118 -29.123 1.00 36.56 677 ARG A CA 1
ATOM 5313 C C . ARG A 1 677 ? 19.710 48.230 -28.079 1.00 36.56 677 ARG A C 1
ATOM 5315 O O . ARG A 1 677 ? 20.097 47.064 -27.992 1.00 36.56 677 ARG A O 1
ATOM 5322 N N . ASN A 1 678 ? 18.692 48.727 -27.381 1.00 37.75 678 ASN A N 1
ATOM 5323 C CA . ASN A 1 678 ? 17.836 47.888 -26.546 1.00 37.75 678 ASN A CA 1
ATOM 5324 C C . ASN A 1 678 ? 17.182 46.842 -27.459 1.00 37.75 678 ASN A C 1
ATOM 5326 O O . ASN A 1 678 ? 16.282 47.152 -28.243 1.00 37.75 678 ASN A O 1
ATOM 5330 N N . ARG A 1 679 ? 17.682 45.603 -27.412 1.00 45.72 679 ARG A N 1
ATOM 5331 C CA . ARG A 1 679 ? 17.086 44.485 -28.140 1.00 45.72 679 ARG A CA 1
ATOM 5332 C C . ARG A 1 679 ? 15.812 44.091 -27.408 1.00 45.72 679 ARG A C 1
ATOM 5334 O O . ARG A 1 679 ? 15.863 43.332 -26.444 1.00 45.72 679 ARG A O 1
ATOM 5341 N N . ALA A 1 680 ? 14.678 44.603 -27.884 1.00 50.03 680 ALA A N 1
ATOM 5342 C CA . ALA A 1 680 ? 13.381 44.032 -27.553 1.00 50.03 680 ALA A CA 1
ATOM 5343 C C . ALA A 1 680 ? 13.454 42.514 -27.779 1.00 50.03 680 ALA A C 1
ATOM 5345 O O . ALA A 1 680 ? 13.905 42.067 -28.837 1.00 50.03 680 ALA A O 1
ATOM 5346 N N . ILE A 1 681 ? 13.083 41.737 -26.760 1.00 62.00 681 ILE A N 1
ATOM 5347 C CA . ILE A 1 681 ? 13.169 40.277 -26.813 1.00 62.00 681 ILE A CA 1
ATOM 5348 C C . ILE A 1 681 ? 12.215 39.805 -27.908 1.00 62.00 681 ILE A C 1
ATOM 5350 O O . ILE A 1 681 ? 11.012 40.059 -27.841 1.00 62.00 681 ILE A O 1
ATOM 5354 N N . GLU A 1 682 ? 12.754 39.144 -28.928 1.00 72.12 682 GLU A N 1
ATOM 5355 C CA . GLU A 1 682 ? 11.940 38.593 -30.004 1.00 72.12 682 GLU A CA 1
ATOM 5356 C C . GLU A 1 682 ? 11.057 37.477 -29.427 1.00 72.12 682 GLU A C 1
ATOM 5358 O O . GLU A 1 682 ? 11.559 36.583 -28.747 1.00 72.12 682 GLU A O 1
ATOM 5363 N N . ILE A 1 683 ? 9.744 37.540 -29.657 1.00 78.75 683 ILE A N 1
ATOM 5364 C CA . ILE A 1 683 ? 8.800 36.505 -29.217 1.00 78.75 683 ILE A CA 1
ATOM 5365 C C . ILE A 1 683 ? 8.465 35.645 -30.431 1.00 78.75 683 ILE A C 1
ATOM 5367 O O . ILE A 1 683 ? 7.829 36.124 -31.371 1.00 78.75 683 ILE A O 1
ATOM 5371 N N . ARG A 1 684 ? 8.864 34.372 -30.403 1.00 80.06 684 ARG A N 1
ATOM 5372 C CA . ARG A 1 684 ? 8.552 33.392 -31.450 1.00 80.06 684 ARG A CA 1
ATOM 5373 C C . ARG A 1 684 ? 7.544 32.363 -30.951 1.00 80.06 684 ARG A C 1
ATOM 5375 O O . ARG A 1 684 ? 7.508 32.020 -29.769 1.00 80.06 684 ARG A O 1
ATOM 5382 N N . ARG A 1 685 ? 6.718 31.877 -31.877 1.00 71.44 685 ARG A N 1
ATOM 5383 C CA . ARG A 1 685 ? 5.854 30.703 -31.676 1.00 71.44 685 ARG A CA 1
ATOM 5384 C C . ARG A 1 685 ? 6.553 29.467 -32.228 1.00 71.44 685 ARG A C 1
ATOM 5386 O O . ARG A 1 685 ? 6.736 28.488 -31.518 1.00 71.44 685 ARG A O 1
ATOM 5393 N N . ASP A 1 686 ? 7.060 29.592 -33.449 1.00 72.94 686 ASP A N 1
ATOM 5394 C CA . ASP A 1 686 ? 7.795 28.547 -34.149 1.00 72.94 686 ASP A CA 1
ATOM 5395 C C . ASP A 1 686 ? 9.236 28.455 -33.609 1.00 72.94 686 ASP A C 1
ATOM 5397 O O . ASP A 1 686 ? 10.112 29.249 -33.962 1.00 72.94 686 ASP A O 1
ATOM 5401 N N . CYS A 1 687 ? 9.476 27.493 -32.716 1.00 83.25 687 CYS A N 1
ATOM 5402 C CA . CYS A 1 687 ? 10.804 27.130 -32.221 1.00 83.25 687 CYS A CA 1
ATOM 5403 C C . CYS A 1 687 ? 11.128 25.692 -32.665 1.00 83.25 687 CYS A C 1
ATOM 5405 O O . CYS A 1 687 ? 10.348 24.787 -32.362 1.00 83.25 687 CYS A O 1
ATOM 5407 N N . PRO A 1 688 ? 12.257 25.444 -33.360 1.00 86.38 688 PRO A N 1
ATOM 5408 C CA . PRO A 1 688 ? 12.555 24.128 -33.925 1.00 86.38 688 PRO A CA 1
ATOM 5409 C C . PRO A 1 688 ? 12.926 23.074 -32.874 1.00 86.38 688 PRO A C 1
ATOM 5411 O O . PRO A 1 688 ? 12.870 21.895 -33.185 1.00 86.38 688 PRO A O 1
ATOM 5414 N N . TYR A 1 689 ? 13.285 23.483 -31.651 1.00 88.69 689 TYR A N 1
ATOM 5415 C CA . TYR A 1 689 ? 13.805 22.601 -30.597 1.00 88.69 689 TYR A CA 1
ATOM 5416 C C . TYR A 1 689 ? 12.737 22.107 -29.601 1.00 88.69 689 TYR A C 1
ATOM 5418 O O . TYR A 1 689 ? 13.077 21.568 -28.546 1.00 88.69 689 TYR A O 1
ATOM 5426 N N . LEU A 1 690 ? 11.444 22.331 -29.870 1.00 89.00 690 LEU A N 1
ATOM 5427 C CA . LEU A 1 690 ? 10.342 21.934 -28.973 1.00 89.00 690 LEU A CA 1
ATOM 5428 C C . LEU A 1 690 ? 10.191 20.408 -28.826 1.00 89.00 690 LEU A C 1
ATOM 5430 O O . LEU A 1 690 ? 9.649 19.936 -27.826 1.00 89.00 690 LEU A O 1
ATOM 5434 N N . ASP A 1 691 ? 10.698 19.649 -29.793 1.00 87.94 691 ASP A N 1
ATOM 5435 C CA . ASP A 1 691 ? 10.808 18.189 -29.784 1.00 87.94 691 ASP A CA 1
ATOM 5436 C C . ASP A 1 691 ? 11.807 17.667 -28.732 1.00 87.94 691 ASP A C 1
ATOM 5438 O O . ASP A 1 691 ? 11.578 16.617 -28.135 1.00 87.94 691 ASP A O 1
ATOM 5442 N N . THR A 1 692 ? 12.865 18.430 -28.429 1.00 91.88 692 THR A N 1
ATOM 5443 C CA . THR A 1 692 ? 13.880 18.077 -27.416 1.00 91.88 692 THR A CA 1
ATOM 5444 C C . THR A 1 692 ? 13.361 18.099 -25.968 1.00 91.88 692 THR A C 1
ATOM 5446 O O . THR A 1 692 ? 14.069 17.690 -25.046 1.00 91.88 692 THR A O 1
ATOM 5449 N N . VAL A 1 693 ? 12.131 18.574 -25.729 1.00 93.69 693 VAL A N 1
ATOM 5450 C CA . VAL A 1 693 ? 11.570 18.790 -24.386 1.00 93.69 693 VAL A CA 1
ATOM 5451 C C . VAL A 1 693 ? 11.124 17.475 -23.729 1.00 93.69 693 VAL A C 1
ATOM 5453 O O . VAL A 1 693 ? 9.975 17.032 -23.856 1.00 93.69 693 VAL A O 1
ATOM 5456 N N . ASN A 1 694 ? 12.030 16.869 -22.959 1.00 91.25 694 ASN A N 1
ATOM 5457 C CA . ASN A 1 694 ? 11.755 15.670 -22.173 1.00 91.25 694 ASN A CA 1
ATOM 5458 C C . ASN A 1 694 ? 11.041 16.016 -20.855 1.00 91.25 694 ASN A C 1
ATOM 5460 O O . ASN A 1 694 ? 11.643 16.488 -19.894 1.00 91.25 694 ASN A O 1
ATOM 5464 N N . ARG A 1 695 ? 9.743 15.707 -20.784 1.00 91.19 695 ARG A N 1
ATOM 5465 C CA . ARG A 1 695 ? 8.900 15.987 -19.610 1.00 91.19 695 ARG A CA 1
ATOM 5466 C C . ARG A 1 695 ? 9.093 15.012 -18.440 1.00 91.19 695 ARG A C 1
ATOM 5468 O O . ARG A 1 695 ? 8.756 15.363 -17.314 1.00 91.19 695 ARG A O 1
ATOM 5475 N N . GLN A 1 696 ? 9.652 13.819 -18.665 1.00 88.62 696 GLN A N 1
ATOM 5476 C CA . GLN A 1 696 ? 9.833 12.798 -17.617 1.00 88.62 696 GLN A CA 1
ATOM 5477 C C . GLN A 1 696 ? 10.920 13.184 -16.599 1.00 88.62 696 GLN A C 1
ATOM 5479 O O . GLN A 1 696 ? 10.822 12.845 -15.418 1.00 88.62 696 GLN A O 1
ATOM 5484 N N . VAL A 1 697 ? 11.942 13.923 -17.046 1.00 88.88 697 VAL A N 1
ATOM 5485 C CA . VAL A 1 697 ? 13.060 14.396 -16.206 1.00 88.88 697 VAL A CA 1
ATOM 5486 C C . VAL A 1 697 ? 12.767 15.709 -15.472 1.00 88.88 697 VAL A C 1
ATOM 5488 O O . VAL A 1 697 ? 13.583 16.149 -14.666 1.00 88.88 697 VAL A O 1
ATOM 5491 N N . LEU A 1 698 ? 11.615 16.343 -15.720 1.00 90.69 698 LEU A N 1
ATOM 5492 C CA . LEU A 1 698 ? 11.243 17.597 -15.064 1.00 90.69 698 LEU A CA 1
ATOM 5493 C C . LEU A 1 698 ? 10.704 17.317 -13.658 1.00 90.69 698 LEU A C 1
ATOM 5495 O O . LEU A 1 698 ? 9.741 16.569 -13.477 1.00 90.69 698 LEU A O 1
ATOM 5499 N N . ASP A 1 699 ? 11.327 17.930 -12.654 1.00 88.69 699 ASP A N 1
ATOM 5500 C CA . ASP A 1 699 ? 10.923 17.804 -11.257 1.00 88.69 699 ASP A CA 1
ATOM 5501 C C . ASP A 1 699 ? 11.013 19.159 -10.549 1.00 88.69 699 ASP A C 1
ATOM 5503 O O . ASP A 1 699 ? 12.086 19.622 -10.164 1.00 88.69 699 ASP A O 1
ATOM 5507 N N . PHE A 1 700 ? 9.862 19.818 -10.411 1.00 90.06 700 PHE A N 1
ATOM 5508 C CA . PHE A 1 700 ? 9.770 21.170 -9.863 1.00 90.06 700 PHE A CA 1
ATOM 5509 C C . PHE A 1 700 ? 9.565 21.200 -8.337 1.00 90.06 700 PHE A C 1
ATOM 5511 O O . PHE A 1 700 ? 9.180 22.243 -7.803 1.00 90.06 700 PHE A O 1
ATOM 5518 N N . ASP A 1 701 ? 9.795 20.089 -7.625 1.00 86.81 701 ASP A N 1
ATOM 5519 C CA . ASP A 1 701 ? 9.636 19.980 -6.162 1.00 86.81 701 ASP A CA 1
ATOM 5520 C C . ASP A 1 701 ? 10.927 20.231 -5.362 1.00 86.81 701 ASP A C 1
ATOM 5522 O O . ASP A 1 701 ? 10.910 20.258 -4.127 1.00 86.81 701 ASP A O 1
ATOM 5526 N N . PHE A 1 702 ? 12.041 20.454 -6.058 1.00 84.19 702 PHE A N 1
ATOM 5527 C CA . PHE A 1 702 ? 13.327 20.821 -5.468 1.00 84.19 702 PHE A CA 1
ATOM 5528 C C . PHE A 1 702 ? 13.546 22.336 -5.439 1.00 84.19 702 PHE A C 1
ATOM 5530 O O . PHE A 1 702 ? 12.945 23.091 -6.207 1.00 84.19 702 PHE A O 1
ATOM 5537 N N . GLU A 1 703 ? 14.431 22.781 -4.543 1.00 82.06 703 GLU A N 1
ATOM 5538 C CA . GLU A 1 703 ? 14.715 24.201 -4.344 1.00 82.06 703 GLU A CA 1
ATOM 5539 C C . GLU A 1 703 ? 15.291 24.853 -5.606 1.00 82.06 703 GLU A C 1
ATOM 5541 O O . GLU A 1 703 ? 16.170 24.304 -6.271 1.00 82.06 703 GLU A O 1
ATOM 5546 N N . LYS A 1 704 ? 14.793 26.052 -5.922 1.00 88.69 704 LYS A N 1
ATOM 5547 C CA . LYS A 1 704 ? 15.079 26.812 -7.151 1.00 88.69 704 LYS A CA 1
ATOM 5548 C C . LYS A 1 704 ? 16.475 27.469 -7.141 1.00 88.69 704 LYS A C 1
ATOM 5550 O O . LYS A 1 704 ? 16.592 28.681 -7.307 1.00 88.69 704 LYS A O 1
ATOM 5555 N N . PHE A 1 705 ? 17.519 26.669 -6.928 1.00 89.00 705 PHE A N 1
ATOM 5556 C CA . PHE A 1 705 ? 18.931 27.060 -6.966 1.00 89.00 705 PHE A CA 1
ATOM 5557 C C . PHE A 1 705 ? 19.621 26.561 -8.243 1.00 89.00 705 PHE A C 1
ATOM 5559 O O . PHE A 1 705 ? 19.325 25.480 -8.744 1.00 89.00 705 PHE A O 1
ATOM 5566 N N . CYS A 1 706 ? 20.589 27.321 -8.747 1.00 90.06 706 CYS A N 1
ATOM 5567 C CA . CYS A 1 706 ? 21.488 26.893 -9.816 1.00 90.06 706 CYS A CA 1
ATOM 5568 C C . CYS A 1 706 ? 22.357 25.704 -9.371 1.00 90.06 706 CYS A C 1
ATOM 5570 O O . CYS A 1 706 ? 23.059 25.792 -8.366 1.00 90.06 706 CYS A O 1
ATOM 5572 N N . SER A 1 707 ? 22.393 24.625 -10.155 1.00 89.75 707 SER A N 1
ATOM 5573 C CA . SER A 1 707 ? 23.188 23.419 -9.876 1.00 89.75 707 SER A CA 1
ATOM 5574 C C . SER A 1 707 ? 24.710 23.614 -9.998 1.00 89.75 707 SER A C 1
ATOM 5576 O O . SER A 1 707 ? 25.451 22.671 -9.737 1.00 89.75 707 SER A O 1
ATOM 5578 N N . VAL A 1 708 ? 25.175 24.803 -10.406 1.00 88.62 708 VAL A N 1
ATOM 5579 C CA . VAL A 1 708 ? 26.603 25.157 -10.539 1.00 88.62 708 VAL A CA 1
ATOM 5580 C C . VAL A 1 708 ? 27.016 26.204 -9.499 1.00 88.62 708 VAL A C 1
ATOM 5582 O O . VAL A 1 708 ? 27.936 25.970 -8.725 1.00 88.62 708 VAL A O 1
ATOM 5585 N N . SER A 1 709 ? 26.323 27.346 -9.450 1.00 88.00 709 SER A N 1
ATOM 5586 C CA . SER A 1 709 ? 26.659 28.482 -8.573 1.00 88.00 709 SER A CA 1
ATOM 5587 C C . SER A 1 709 ? 25.914 28.503 -7.234 1.00 88.00 709 SER A C 1
ATOM 5589 O O . SER A 1 709 ? 26.165 29.386 -6.420 1.00 88.00 709 SER A O 1
ATOM 5591 N N . LEU A 1 710 ? 24.954 27.594 -7.018 1.00 87.38 710 LEU A N 1
ATOM 5592 C CA . LEU A 1 710 ? 24.062 27.543 -5.847 1.00 87.38 710 LEU A CA 1
ATOM 5593 C C . LEU A 1 710 ? 23.255 28.834 -5.578 1.00 87.38 710 LEU A C 1
ATOM 5595 O O . LEU A 1 710 ? 22.609 28.959 -4.541 1.00 87.38 710 LEU A O 1
ATOM 5599 N N . SER A 1 711 ? 23.227 29.781 -6.522 1.00 88.69 711 SER A N 1
ATOM 5600 C CA . SER A 1 711 ? 22.423 31.006 -6.435 1.00 88.69 711 SER A CA 1
ATOM 5601 C C . SER A 1 711 ? 20.951 30.755 -6.772 1.00 88.69 711 SER A C 1
ATOM 5603 O O . SER A 1 711 ? 20.634 29.928 -7.627 1.00 88.69 711 SER A O 1
ATOM 5605 N N . ASN A 1 712 ? 20.049 31.494 -6.122 1.00 85.88 712 ASN A N 1
ATOM 5606 C CA . ASN A 1 712 ? 18.606 31.531 -6.400 1.00 85.88 712 ASN A CA 1
ATOM 5607 C C . ASN A 1 712 ? 18.189 32.705 -7.310 1.00 85.88 712 ASN A C 1
ATOM 5609 O O . ASN A 1 712 ? 17.007 32.849 -7.634 1.00 85.88 712 ASN A O 1
ATOM 5613 N N . LEU A 1 713 ? 19.133 33.554 -7.724 1.00 89.06 713 LEU A N 1
ATOM 5614 C CA . LEU A 1 713 ? 18.864 34.703 -8.585 1.00 89.06 713 LEU A CA 1
ATOM 5615 C C . LEU A 1 713 ? 18.724 34.258 -10.045 1.00 89.06 713 LEU A C 1
ATOM 5617 O O . LEU A 1 713 ? 19.608 33.595 -10.580 1.00 89.06 713 LEU A O 1
ATOM 5621 N N . ASN A 1 714 ? 17.624 34.652 -10.698 1.00 91.19 714 ASN A N 1
ATOM 5622 C CA . ASN A 1 714 ? 17.364 34.425 -12.127 1.00 91.19 714 ASN A CA 1
ATOM 5623 C C . ASN A 1 714 ? 17.679 32.991 -12.601 1.00 91.19 714 ASN A C 1
ATOM 5625 O O . ASN A 1 714 ? 18.446 32.794 -13.543 1.00 91.19 714 ASN A O 1
ATOM 5629 N N . VAL A 1 715 ? 17.095 31.991 -11.930 1.00 94.62 715 VAL A N 1
ATOM 5630 C CA . VAL A 1 715 ? 17.313 30.566 -12.228 1.00 94.62 715 VAL A CA 1
ATOM 5631 C C . VAL A 1 715 ? 16.331 30.049 -13.284 1.00 94.62 715 VAL A C 1
ATOM 5633 O O . VAL A 1 715 ? 15.119 30.274 -13.211 1.00 94.62 715 VAL A O 1
ATOM 5636 N N . TYR A 1 716 ? 16.876 29.314 -14.249 1.00 95.06 716 TYR A N 1
ATOM 5637 C CA . TYR A 1 716 ? 16.188 28.682 -15.364 1.00 95.06 716 TYR A CA 1
ATOM 5638 C C . TYR A 1 716 ? 16.322 27.159 -15.268 1.00 95.06 716 TYR A C 1
ATOM 5640 O O . TYR A 1 716 ? 17.418 26.652 -15.038 1.00 95.06 716 TYR A O 1
ATOM 5648 N N . ALA A 1 717 ? 15.238 26.420 -15.486 1.00 95.94 717 ALA A N 1
ATOM 5649 C CA . ALA A 1 717 ? 15.291 24.971 -15.660 1.00 95.94 717 ALA A CA 1
ATOM 5650 C C . ALA A 1 717 ? 15.448 24.618 -17.142 1.00 95.94 717 ALA A C 1
ATOM 5652 O O . ALA A 1 717 ? 14.678 25.090 -17.980 1.00 95.94 717 ALA A O 1
ATOM 5653 N N . CYS A 1 718 ? 16.430 23.774 -17.452 1.00 95.44 718 CYS A N 1
ATOM 5654 C CA . CYS A 1 718 ? 16.606 23.184 -18.774 1.00 95.44 718 CYS A CA 1
ATOM 5655 C C . CYS A 1 718 ? 15.492 22.160 -19.031 1.00 95.44 718 CYS A C 1
ATOM 5657 O O . CYS A 1 718 ? 15.386 21.162 -18.315 1.00 95.44 718 CYS A O 1
ATOM 5659 N N . LEU A 1 719 ? 14.684 22.372 -20.072 1.00 94.75 719 LEU A N 1
ATOM 5660 C CA . LEU A 1 719 ? 13.547 21.505 -20.393 1.00 94.75 719 LEU A CA 1
ATOM 5661 C C . LEU A 1 719 ? 13.941 20.177 -21.070 1.00 94.75 719 LEU A C 1
ATOM 5663 O O . LEU A 1 719 ? 13.082 19.326 -21.281 1.00 94.75 719 LEU A O 1
ATOM 5667 N N . VAL A 1 720 ? 15.229 19.982 -21.371 1.00 94.12 720 VAL A N 1
ATOM 5668 C CA . VAL A 1 720 ? 15.778 18.737 -21.940 1.00 94.12 720 VAL A CA 1
ATOM 5669 C C . VAL A 1 720 ? 16.284 17.780 -20.850 1.00 94.12 720 VAL A C 1
ATOM 5671 O O . VAL A 1 720 ? 16.182 16.566 -20.997 1.00 94.12 720 VAL A O 1
ATOM 5674 N N . CYS A 1 721 ? 16.822 18.307 -19.739 1.00 91.75 721 CYS A N 1
ATOM 5675 C CA . CYS A 1 721 ? 17.515 17.506 -18.714 1.00 91.75 721 CYS A CA 1
ATOM 5676 C C . CYS A 1 721 ? 17.079 17.765 -17.258 1.00 91.75 721 CYS A C 1
ATOM 5678 O O . CYS A 1 721 ? 17.666 17.192 -16.341 1.00 91.75 721 CYS A O 1
ATOM 5680 N N . GLY A 1 722 ? 16.109 18.654 -17.020 1.00 91.62 722 GLY A N 1
ATOM 5681 C CA . GLY A 1 722 ? 15.568 18.980 -15.692 1.00 91.62 722 GLY A CA 1
ATOM 5682 C C . GLY A 1 722 ? 16.471 19.828 -14.783 1.00 91.62 722 GLY A C 1
ATOM 5683 O O . GLY A 1 722 ? 15.978 20.419 -13.826 1.00 91.62 722 GLY A O 1
ATOM 5684 N N . LYS A 1 723 ? 17.777 19.933 -15.072 1.00 92.81 723 LYS A N 1
ATOM 5685 C CA . LYS A 1 723 ? 18.747 20.681 -14.249 1.00 92.81 723 LYS A CA 1
ATOM 5686 C C . LYS A 1 723 ? 18.499 22.194 -14.261 1.00 92.81 723 LYS A C 1
ATOM 5688 O O . LYS A 1 723 ? 17.997 22.755 -15.238 1.00 92.81 723 LYS A O 1
ATOM 5693 N N . TYR A 1 724 ? 18.895 22.852 -13.173 1.00 95.19 724 TYR A N 1
ATOM 5694 C CA . TYR A 1 724 ? 18.679 24.278 -12.927 1.00 95.19 724 TYR A CA 1
ATOM 5695 C C . TYR A 1 724 ? 19.975 25.082 -13.116 1.00 95.19 724 TYR A C 1
ATOM 5697 O O . TYR A 1 724 ? 21.027 24.698 -12.610 1.00 95.19 724 TYR A O 1
ATOM 5705 N N . PHE A 1 725 ? 19.907 26.231 -13.788 1.00 94.19 725 PHE A N 1
ATOM 5706 C CA . PHE A 1 725 ? 21.067 27.065 -14.121 1.00 94.19 725 PHE A CA 1
ATOM 5707 C C . PHE A 1 725 ? 20.774 28.559 -13.933 1.00 94.19 725 PHE A C 1
ATOM 5709 O O . PHE A 1 725 ? 19.657 29.014 -14.157 1.00 94.19 725 PHE A O 1
ATOM 5716 N N . GLN A 1 726 ? 21.775 29.339 -13.524 1.00 95.06 726 GLN A N 1
ATOM 5717 C CA . GLN A 1 726 ? 21.654 30.787 -13.329 1.00 95.06 726 GLN A CA 1
ATOM 5718 C C . GLN A 1 726 ? 21.821 31.554 -14.647 1.00 95.06 726 GLN A C 1
ATOM 5720 O O . GLN A 1 726 ? 22.756 31.291 -15.405 1.00 95.06 726 GLN A O 1
ATOM 5725 N N . GLY A 1 727 ? 20.980 32.575 -14.833 1.00 91.19 727 GLY A N 1
ATOM 5726 C CA . GLY A 1 727 ? 21.112 33.622 -15.847 1.00 91.19 727 GLY A CA 1
ATOM 5727 C C . GLY A 1 727 ? 20.699 33.217 -17.266 1.00 91.19 727 GLY A C 1
ATOM 5728 O O . GLY A 1 727 ? 20.275 32.096 -17.514 1.00 91.19 727 GLY A O 1
ATOM 5729 N N . ARG A 1 728 ? 20.797 34.181 -18.192 1.00 90.12 728 ARG A N 1
ATOM 5730 C CA . ARG A 1 728 ? 20.533 34.001 -19.639 1.00 90.12 728 ARG A CA 1
ATOM 5731 C C . ARG A 1 728 ? 21.564 34.661 -20.570 1.00 90.12 728 ARG A C 1
ATOM 5733 O O . ARG A 1 728 ? 21.505 34.469 -21.778 1.00 90.12 728 ARG A O 1
ATOM 5740 N N . GLY A 1 729 ? 22.460 35.493 -20.031 1.00 88.62 729 GLY A N 1
ATOM 5741 C CA . GLY A 1 729 ? 23.477 36.214 -20.807 1.00 88.62 729 GLY A CA 1
ATOM 5742 C C . GLY A 1 729 ? 24.652 35.320 -21.212 1.00 88.62 729 GLY A C 1
ATOM 5743 O O . GLY A 1 729 ? 24.808 34.221 -20.688 1.00 88.62 729 GLY A O 1
ATOM 5744 N N . GLN A 1 730 ? 25.521 35.806 -22.100 1.00 84.69 730 GLN A N 1
ATOM 5745 C CA . GLN A 1 730 ? 26.590 34.999 -22.715 1.00 84.69 730 GLN A CA 1
ATOM 5746 C C . GLN A 1 730 ? 27.586 34.378 -21.715 1.00 84.69 730 GLN A C 1
ATOM 5748 O O . GLN A 1 730 ? 28.141 33.319 -21.985 1.00 84.69 730 GLN A O 1
ATOM 5753 N N . LYS A 1 731 ? 27.784 35.004 -20.545 1.00 87.00 731 LYS A N 1
ATOM 5754 C CA . LYS A 1 731 ? 28.655 34.510 -19.458 1.00 87.00 731 LYS A CA 1
ATOM 5755 C C . LYS A 1 731 ? 27.917 33.655 -18.408 1.00 87.00 731 LYS A C 1
ATOM 5757 O O . LYS A 1 731 ? 28.480 33.346 -17.365 1.00 87.00 731 LYS A O 1
ATOM 5762 N N . SER A 1 732 ? 26.642 33.322 -18.632 1.00 92.50 732 SER A N 1
ATOM 5763 C CA . SER A 1 732 ? 25.786 32.647 -17.644 1.00 92.50 732 SER A CA 1
ATOM 5764 C C . SER A 1 732 ? 25.759 31.126 -17.804 1.00 92.50 732 SER A C 1
ATOM 5766 O O . SER A 1 732 ? 25.864 30.609 -18.915 1.00 92.50 732 SER A O 1
ATOM 5768 N N . HIS A 1 733 ? 25.549 30.400 -16.702 1.00 92.50 733 HIS A N 1
ATOM 5769 C CA . HIS A 1 733 ? 25.583 28.933 -16.693 1.00 92.50 733 HIS A CA 1
ATOM 5770 C C . HIS A 1 733 ? 24.488 28.279 -17.548 1.00 92.50 733 HIS A C 1
ATOM 5772 O O . HIS A 1 733 ? 24.688 27.172 -18.041 1.00 92.50 733 HIS A O 1
ATOM 5778 N N . ALA A 1 734 ? 23.338 28.934 -17.753 1.00 93.19 734 ALA A N 1
ATOM 5779 C CA . ALA A 1 734 ? 22.329 28.417 -18.680 1.00 93.19 734 ALA A CA 1
ATOM 5780 C C . ALA A 1 734 ? 22.813 28.520 -20.136 1.00 93.19 734 ALA A C 1
ATOM 5782 O O . ALA A 1 734 ? 22.653 27.581 -20.909 1.00 93.19 734 ALA A O 1
ATOM 5783 N N . TYR A 1 735 ? 23.461 29.635 -20.486 1.00 94.25 735 TYR A N 1
ATOM 5784 C CA . TYR A 1 735 ? 24.007 29.869 -21.821 1.00 94.25 735 TYR A CA 1
ATOM 5785 C C . TYR A 1 735 ? 25.180 28.925 -22.126 1.00 94.25 735 TYR A C 1
ATOM 5787 O O . TYR A 1 735 ? 25.185 28.302 -23.188 1.00 94.25 735 TYR A O 1
ATOM 5795 N N . THR A 1 736 ? 26.125 28.733 -21.195 1.00 93.06 736 THR A N 1
ATOM 5796 C CA . THR A 1 736 ? 27.216 27.757 -21.392 1.00 93.06 736 THR A CA 1
ATOM 5797 C C . THR A 1 736 ? 26.672 26.334 -21.504 1.00 93.06 736 THR A C 1
ATOM 5799 O O . THR A 1 736 ? 27.024 25.637 -22.452 1.00 93.06 736 THR A O 1
ATOM 5802 N N . HIS A 1 737 ? 25.715 25.935 -20.652 1.00 94.06 737 HIS A N 1
ATOM 5803 C CA . HIS A 1 737 ? 25.069 24.622 -20.761 1.00 94.06 737 HIS A CA 1
ATOM 5804 C C . HIS A 1 737 ? 24.385 24.404 -22.122 1.00 94.06 737 HIS A C 1
ATOM 5806 O O . HIS A 1 737 ? 24.431 23.289 -22.643 1.00 94.06 737 HIS A O 1
ATOM 5812 N N . SER A 1 738 ? 23.795 25.449 -22.720 1.00 94.50 738 SER A N 1
ATOM 5813 C CA . SER A 1 738 ? 23.131 25.326 -24.026 1.00 94.50 738 SER A CA 1
ATOM 5814 C C . SER A 1 738 ? 24.108 24.980 -25.152 1.00 94.50 738 SER A C 1
ATOM 5816 O O . SER A 1 738 ? 23.794 24.155 -26.008 1.00 94.50 738 SER A O 1
ATOM 5818 N N . LEU A 1 739 ? 25.326 25.529 -25.093 1.00 92.25 739 LEU A N 1
ATOM 5819 C CA . LEU A 1 739 ? 26.404 25.256 -26.044 1.00 92.25 739 LEU A CA 1
ATOM 5820 C C . LEU A 1 739 ? 27.121 23.928 -25.758 1.00 92.25 739 LEU A C 1
ATOM 5822 O O . LEU A 1 739 ? 27.431 23.189 -26.686 1.00 92.25 739 LEU A O 1
ATOM 5826 N N . GLU A 1 740 ? 27.380 23.618 -24.486 1.00 91.44 740 GLU A N 1
ATOM 5827 C CA . GLU A 1 740 ? 28.125 22.423 -24.061 1.00 91.44 740 GLU A CA 1
ATOM 5828 C C . GLU A 1 740 ? 27.323 21.125 -24.225 1.00 91.44 740 GLU A C 1
ATOM 5830 O O . GLU A 1 740 ? 27.892 20.091 -24.569 1.00 91.44 740 GLU A O 1
ATOM 5835 N N . ALA A 1 741 ? 26.011 21.164 -23.966 1.00 89.31 741 ALA A N 1
ATOM 5836 C CA . ALA A 1 741 ? 25.137 19.991 -24.017 1.00 89.31 741 ALA A CA 1
ATOM 5837 C C . ALA A 1 741 ? 24.183 19.972 -25.225 1.00 89.31 741 ALA A C 1
ATOM 5839 O O . ALA A 1 741 ? 23.456 18.998 -25.403 1.00 89.31 741 ALA A O 1
ATOM 5840 N N . GLY A 1 742 ? 24.136 21.036 -26.036 1.00 91.12 742 GLY A N 1
ATOM 5841 C CA . GLY A 1 742 ? 23.173 21.158 -27.139 1.00 91.12 742 GLY A CA 1
ATOM 5842 C C . GLY A 1 742 ? 21.711 21.235 -26.674 1.00 91.12 742 GLY A C 1
ATOM 5843 O O . GLY A 1 742 ? 20.797 20.878 -27.419 1.00 91.12 742 GLY A O 1
ATOM 5844 N N . HIS A 1 743 ? 21.471 21.659 -25.431 1.00 95.50 743 HIS A N 1
ATOM 5845 C CA . HIS A 1 743 ? 20.135 21.787 -24.856 1.00 95.50 743 HIS A CA 1
ATOM 5846 C C . HIS A 1 743 ? 19.621 23.216 -25.040 1.00 95.50 743 HIS A C 1
ATOM 5848 O O . HIS A 1 743 ? 20.128 24.132 -24.407 1.00 95.50 743 HIS A O 1
ATOM 5854 N N . HIS A 1 744 ? 18.606 23.419 -25.879 1.00 94.00 744 HIS A N 1
ATOM 5855 C CA . HIS A 1 744 ? 18.258 24.771 -26.333 1.00 94.00 744 HIS A CA 1
ATOM 5856 C C . HIS A 1 744 ? 17.090 25.431 -25.579 1.00 94.00 744 HIS A C 1
ATOM 5858 O O . HIS A 1 744 ? 16.959 26.653 -25.607 1.00 94.00 744 HIS A O 1
ATOM 5864 N N . VAL A 1 745 ? 16.235 24.666 -24.888 1.00 94.81 745 VAL A N 1
ATOM 5865 C CA . VAL A 1 745 ? 14.958 25.168 -24.336 1.00 94.81 745 VAL A CA 1
ATOM 5866 C C . VAL A 1 745 ? 14.990 25.282 -22.806 1.00 94.81 745 VAL A C 1
ATOM 5868 O O . VAL A 1 745 ? 15.250 24.301 -22.107 1.00 94.81 745 VAL A O 1
ATOM 5871 N N . TYR A 1 746 ? 14.667 26.466 -22.272 1.00 95.56 746 TYR A N 1
ATOM 5872 C CA . TYR A 1 746 ? 14.743 26.783 -20.836 1.00 95.56 746 TYR A CA 1
ATOM 5873 C C . TYR A 1 746 ? 13.501 27.522 -20.325 1.00 95.56 746 TYR A C 1
ATOM 5875 O O . TYR A 1 746 ? 13.051 28.466 -20.968 1.00 95.56 746 TYR A O 1
ATOM 5883 N N . ILE A 1 747 ? 12.994 27.185 -19.132 1.00 95.38 747 ILE A N 1
ATOM 5884 C CA . ILE A 1 747 ? 11.926 27.942 -18.443 1.00 95.38 747 ILE A CA 1
ATOM 5885 C C . ILE A 1 747 ? 12.468 28.707 -17.230 1.00 95.38 747 ILE A C 1
ATOM 5887 O O . ILE A 1 747 ? 13.191 28.149 -16.408 1.00 95.38 747 ILE A O 1
ATOM 5891 N N . ASN A 1 748 ? 12.103 29.981 -17.081 1.00 94.56 748 ASN A N 1
ATOM 5892 C CA . ASN A 1 748 ? 12.440 30.784 -15.905 1.00 94.56 748 ASN A CA 1
ATOM 5893 C C . ASN A 1 748 ? 11.560 30.379 -14.706 1.00 94.56 748 ASN A C 1
ATOM 5895 O O . ASN A 1 748 ? 10.332 30.480 -14.759 1.00 94.56 748 ASN A O 1
ATOM 5899 N N . LEU A 1 749 ? 12.181 29.969 -13.595 1.00 91.69 749 LEU A N 1
ATOM 5900 C CA . LEU A 1 749 ? 11.484 29.413 -12.426 1.00 91.69 749 LEU A CA 1
ATOM 5901 C C . LEU A 1 749 ? 10.741 30.453 -11.559 1.00 91.69 749 LEU A C 1
ATOM 5903 O O . LEU A 1 749 ? 10.045 30.061 -10.612 1.00 91.69 749 LEU A O 1
ATOM 5907 N N . ARG A 1 750 ? 10.883 31.754 -11.865 1.00 89.62 750 ARG A N 1
ATOM 5908 C CA . ARG A 1 750 ? 10.177 32.885 -11.228 1.00 89.62 750 ARG A CA 1
ATOM 5909 C C . ARG A 1 750 ? 9.134 33.527 -12.148 1.00 89.62 750 ARG A C 1
ATOM 5911 O O . ARG A 1 750 ? 8.077 33.904 -11.653 1.00 89.62 750 ARG A O 1
ATOM 5918 N N . THR A 1 751 ? 9.415 33.676 -13.445 1.00 90.56 751 THR A N 1
ATOM 5919 C CA . THR A 1 751 ? 8.534 34.399 -14.389 1.00 90.56 751 THR A CA 1
ATOM 5920 C C . THR A 1 751 ? 7.688 33.498 -15.291 1.00 90.56 751 THR A C 1
ATOM 5922 O O . THR A 1 751 ? 6.861 34.019 -16.032 1.00 90.56 751 THR A O 1
ATOM 5925 N N . GLU A 1 752 ? 7.875 32.170 -15.254 1.00 91.62 752 GLU A N 1
ATOM 5926 C CA . GLU A 1 752 ? 7.141 31.165 -16.059 1.00 91.62 752 GLU A CA 1
ATOM 5927 C C . GLU A 1 752 ? 7.302 31.321 -17.596 1.00 91.62 752 GLU A C 1
ATOM 5929 O O . GLU A 1 752 ? 6.740 30.547 -18.376 1.00 91.62 752 GLU A O 1
ATOM 5934 N N . LYS A 1 753 ? 8.130 32.280 -18.042 1.00 92.81 753 LYS A N 1
ATOM 5935 C CA . LYS A 1 753 ? 8.529 32.494 -19.440 1.00 92.81 753 LYS A CA 1
ATOM 5936 C C . LYS A 1 753 ? 9.547 31.451 -19.896 1.00 92.81 753 LYS A C 1
ATOM 5938 O O . LYS A 1 753 ? 10.440 31.072 -19.135 1.00 92.81 753 LYS A O 1
ATOM 5943 N N . VAL A 1 754 ? 9.433 31.029 -21.154 1.00 94.12 754 VAL A N 1
ATOM 5944 C CA . VAL A 1 754 ? 10.328 30.055 -21.796 1.00 94.12 754 VAL A CA 1
ATOM 5945 C C . VAL A 1 754 ? 11.205 30.777 -22.817 1.00 94.12 754 VAL A C 1
ATOM 5947 O O . VAL A 1 754 ? 10.729 31.679 -23.500 1.00 94.12 754 VAL A O 1
ATOM 5950 N N . TYR A 1 755 ? 12.471 30.389 -22.931 1.00 94.19 755 TYR A N 1
ATOM 5951 C CA . TYR A 1 755 ? 13.453 30.994 -23.828 1.00 94.19 755 TYR A CA 1
ATOM 5952 C C . TYR A 1 755 ? 14.233 29.931 -24.601 1.00 94.19 755 TYR A C 1
ATOM 5954 O O . TYR A 1 755 ? 14.472 28.832 -24.092 1.00 94.19 755 TYR A O 1
ATOM 5962 N N . CYS A 1 756 ? 14.665 30.298 -25.807 1.00 93.44 756 CYS A N 1
ATOM 5963 C CA . CYS A 1 756 ? 15.680 29.573 -26.558 1.00 93.44 756 CYS A CA 1
ATOM 5964 C C . CYS A 1 756 ? 17.064 30.146 -26.225 1.00 93.44 756 CYS A C 1
ATOM 5966 O O . CYS A 1 756 ? 17.266 31.355 -26.341 1.00 93.44 756 CYS A O 1
ATOM 5968 N N . LEU A 1 757 ? 18.021 29.303 -25.843 1.00 92.56 757 LEU A N 1
ATOM 5969 C CA . LEU A 1 757 ? 19.442 29.647 -25.717 1.00 92.56 757 LEU A CA 1
ATOM 5970 C C . LEU A 1 757 ? 20.246 28.757 -26.684 1.00 92.56 757 LEU A C 1
ATOM 5972 O O . LEU A 1 757 ? 19.852 27.610 -26.884 1.00 92.56 757 LEU A O 1
ATOM 5976 N N . PRO A 1 758 ? 21.327 29.251 -27.315 1.00 86.12 758 PRO A N 1
ATOM 5977 C CA . PRO A 1 758 ? 21.950 30.567 -27.131 1.00 86.12 758 PRO A CA 1
ATOM 5978 C C . PRO A 1 758 ? 21.216 31.732 -27.828 1.00 86.12 758 PRO A C 1
ATOM 5980 O O . PRO A 1 758 ? 21.530 32.887 -27.553 1.00 86.12 758 PRO A O 1
ATOM 5983 N N . ASP A 1 759 ? 20.241 31.455 -28.703 1.00 86.25 759 ASP A N 1
ATOM 5984 C CA . ASP A 1 759 ? 19.628 32.448 -29.610 1.00 86.25 759 ASP A CA 1
ATOM 5985 C C . ASP A 1 759 ? 18.967 33.661 -28.915 1.00 86.25 759 ASP A C 1
ATOM 5987 O O . ASP A 1 759 ? 18.896 34.749 -29.488 1.00 86.25 759 ASP A O 1
ATOM 5991 N N . GLY A 1 760 ? 18.480 33.495 -27.681 1.00 85.44 760 GLY A N 1
ATOM 5992 C CA . GLY A 1 760 ? 18.020 34.573 -26.799 1.00 85.44 760 GLY A CA 1
ATOM 5993 C C . GLY A 1 760 ? 16.562 35.025 -26.965 1.00 85.44 760 GLY A C 1
ATOM 5994 O O . GLY A 1 760 ? 16.158 35.980 -26.296 1.00 85.44 760 GLY A O 1
ATOM 5995 N N . TYR A 1 761 ? 15.769 34.372 -27.822 1.00 89.94 761 TYR A N 1
ATOM 5996 C CA . TYR A 1 761 ? 14.352 34.702 -28.042 1.00 89.94 761 TYR A CA 1
ATOM 5997 C C . TYR A 1 761 ? 13.410 34.017 -27.036 1.00 89.94 761 TYR A C 1
ATOM 5999 O O . TYR A 1 761 ? 13.717 32.958 -26.485 1.00 89.94 761 TYR A O 1
ATOM 6007 N N . GLU A 1 762 ? 12.250 34.626 -26.789 1.00 92.31 762 GLU A N 1
ATOM 6008 C CA . GLU A 1 762 ? 11.188 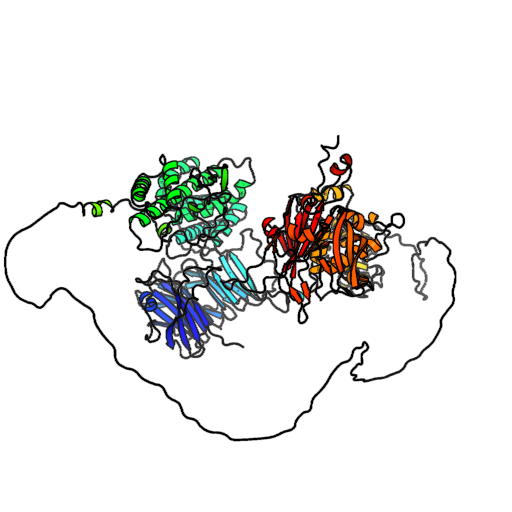34.082 -25.935 1.00 92.31 762 GLU A CA 1
ATOM 6009 C C . GLU A 1 762 ? 10.276 33.149 -26.747 1.00 92.31 762 GLU A C 1
ATOM 6011 O O . GLU A 1 762 ? 9.855 33.485 -27.855 1.00 92.31 762 GLU A O 1
ATOM 6016 N N . ILE A 1 763 ? 9.965 31.976 -26.194 1.00 91.38 763 ILE A N 1
ATOM 6017 C CA . ILE A 1 763 ? 9.125 30.948 -26.815 1.00 91.38 763 ILE A CA 1
ATOM 6018 C C . ILE A 1 763 ? 7.720 31.019 -26.210 1.00 91.38 763 ILE A C 1
ATOM 6020 O O . ILE A 1 763 ? 7.509 30.698 -25.035 1.00 91.38 763 ILE A O 1
ATOM 6024 N N . ASN A 1 764 ? 6.740 31.396 -27.029 1.00 88.94 764 ASN A N 1
ATOM 6025 C CA . ASN A 1 764 ? 5.336 31.482 -26.636 1.00 88.94 764 ASN A CA 1
ATOM 6026 C C . ASN A 1 764 ? 4.477 30.484 -27.423 1.00 88.94 764 ASN A C 1
ATOM 6028 O O . ASN A 1 764 ? 3.738 30.862 -28.333 1.00 88.94 764 ASN A O 1
ATOM 6032 N N . ASP A 1 765 ? 4.600 29.209 -27.051 1.00 87.81 765 ASP A N 1
ATOM 6033 C CA . ASP A 1 765 ? 3.793 28.109 -27.581 1.00 87.81 765 ASP A CA 1
ATOM 6034 C C . ASP A 1 765 ? 2.874 27.476 -26.501 1.00 87.81 765 ASP A C 1
ATOM 6036 O O . ASP A 1 765 ? 3.299 27.378 -25.336 1.00 87.81 765 ASP A O 1
ATOM 6040 N N . PRO A 1 766 ? 1.635 27.044 -26.839 1.00 87.94 766 PRO A N 1
ATOM 6041 C CA . PRO A 1 766 ? 0.711 26.399 -25.898 1.00 87.94 766 PRO A CA 1
ATOM 6042 C C . PRO A 1 766 ? 1.091 24.970 -25.480 1.00 87.94 766 PRO A C 1
ATOM 6044 O O . PRO A 1 766 ? 0.645 24.509 -24.432 1.00 87.94 766 PRO A O 1
ATOM 6047 N N . SER A 1 767 ? 1.920 24.244 -26.242 1.00 89.06 767 SER A N 1
ATOM 6048 C CA . SER A 1 767 ? 2.333 22.873 -25.884 1.00 89.06 767 SER A CA 1
ATOM 6049 C C . SER A 1 767 ? 3.166 22.796 -24.603 1.00 89.06 767 SER A C 1
ATOM 6051 O O . SER A 1 767 ? 3.370 21.707 -24.074 1.00 89.06 767 SER A O 1
ATOM 6053 N N . LEU A 1 768 ? 3.625 23.946 -24.100 1.00 90.31 768 LEU A N 1
ATOM 6054 C CA . LEU A 1 768 ? 4.385 24.100 -22.860 1.00 90.31 768 LEU A CA 1
ATOM 6055 C C . LEU A 1 768 ? 3.509 24.527 -21.666 1.00 90.31 768 LEU A C 1
ATOM 6057 O O . LEU A 1 768 ? 4.025 24.716 -20.561 1.00 90.31 768 LEU A O 1
ATOM 6061 N N . ASP A 1 769 ? 2.195 24.705 -21.853 1.00 89.56 769 ASP A N 1
ATOM 6062 C CA . ASP A 1 769 ? 1.284 25.076 -20.762 1.00 89.56 769 ASP A CA 1
ATOM 6063 C C . ASP A 1 769 ? 1.169 23.981 -19.693 1.00 89.56 769 ASP A C 1
ATOM 6065 O O . ASP A 1 769 ? 0.949 24.289 -18.523 1.00 89.56 769 ASP A O 1
ATOM 6069 N N . ASP A 1 770 ? 1.384 22.713 -20.047 1.00 90.25 770 ASP A N 1
ATOM 6070 C CA . ASP A 1 770 ? 1.492 21.612 -19.087 1.00 90.25 770 ASP A CA 1
ATOM 6071 C C . ASP A 1 770 ? 2.677 21.813 -18.124 1.00 90.25 770 ASP A C 1
ATOM 6073 O O . ASP A 1 770 ? 2.501 21.768 -16.907 1.00 90.25 770 ASP A O 1
ATOM 6077 N N . ILE A 1 771 ? 3.857 22.149 -18.649 1.00 92.19 771 ILE A N 1
ATOM 6078 C CA . ILE A 1 771 ? 5.069 22.452 -17.879 1.00 92.19 771 ILE A CA 1
ATOM 6079 C C . ILE A 1 771 ? 4.850 23.681 -16.986 1.00 92.19 771 ILE A C 1
ATOM 6081 O O . ILE A 1 771 ? 5.181 23.637 -15.799 1.00 92.19 771 ILE A O 1
ATOM 6085 N N . ARG A 1 772 ? 4.225 24.748 -17.509 1.00 91.94 772 ARG A N 1
ATOM 6086 C CA . ARG A 1 772 ? 3.836 25.936 -16.718 1.00 91.94 772 ARG A CA 1
ATOM 6087 C C . ARG A 1 772 ? 2.885 25.556 -15.573 1.00 91.94 772 ARG A C 1
ATOM 6089 O O . ARG A 1 772 ? 3.076 25.996 -14.439 1.00 91.94 772 ARG A O 1
ATOM 6096 N N . HIS A 1 773 ? 1.899 24.698 -15.839 1.00 90.38 773 HIS A N 1
ATOM 6097 C CA . HIS A 1 773 ? 0.941 24.221 -14.840 1.00 90.38 773 HIS A CA 1
ATOM 6098 C C . HIS A 1 773 ? 1.551 23.298 -13.774 1.00 90.38 773 HIS A C 1
ATOM 6100 O O . HIS A 1 773 ? 1.097 23.356 -12.635 1.00 90.38 773 HIS A O 1
ATOM 6106 N N . VAL A 1 774 ? 2.560 22.475 -14.084 1.00 91.00 774 VAL A N 1
ATOM 6107 C CA . VAL A 1 774 ? 3.254 21.656 -13.066 1.00 91.00 774 VAL A CA 1
ATOM 6108 C C . VAL A 1 774 ? 4.234 22.502 -12.242 1.00 91.00 774 VAL A C 1
ATOM 6110 O O . VAL A 1 774 ? 4.310 22.331 -11.026 1.00 91.00 774 VAL A O 1
ATOM 6113 N N . LEU A 1 775 ? 4.931 23.461 -12.865 1.00 91.06 775 LEU A N 1
ATOM 6114 C CA . LEU A 1 775 ? 5.825 24.403 -12.176 1.00 91.06 775 LEU A CA 1
ATOM 6115 C C . LEU A 1 775 ? 5.076 25.276 -11.153 1.00 91.06 775 LEU A C 1
ATOM 6117 O O . LEU A 1 775 ? 5.571 25.500 -10.045 1.00 91.06 775 LEU A O 1
ATOM 6121 N N . ASN A 1 776 ? 3.887 25.768 -11.509 1.00 89.75 776 ASN A N 1
ATOM 6122 C CA . ASN A 1 776 ? 3.026 26.528 -10.607 1.00 89.75 776 ASN A CA 1
ATOM 6123 C C . ASN A 1 776 ? 1.542 26.224 -10.885 1.00 89.75 776 ASN A C 1
ATOM 6125 O O . ASN A 1 776 ? 0.912 26.909 -11.698 1.00 89.75 776 ASN A O 1
ATOM 6129 N N . PRO A 1 777 ? 0.944 25.230 -10.200 1.00 92.00 777 PRO A N 1
ATOM 6130 C CA . PRO A 1 777 ? -0.464 24.913 -10.398 1.00 92.00 777 PRO A CA 1
ATOM 6131 C C . PRO A 1 777 ? -1.353 26.084 -9.970 1.00 92.00 777 PRO A C 1
ATOM 6133 O O . PRO A 1 777 ? -1.189 26.650 -8.887 1.00 92.00 777 PRO A O 1
ATOM 6136 N N . ARG A 1 778 ? -2.313 26.452 -10.823 1.00 90.00 778 ARG A N 1
ATOM 6137 C CA . ARG A 1 778 ? -3.236 27.583 -10.636 1.00 90.00 778 ARG A CA 1
ATOM 6138 C C . ARG A 1 778 ? -4.674 27.068 -10.709 1.00 90.00 778 ARG A C 1
ATOM 6140 O O . ARG A 1 778 ? -5.009 26.333 -11.634 1.00 90.00 778 ARG A O 1
ATOM 6147 N N . PHE A 1 779 ? -5.518 27.469 -9.759 1.00 91.88 779 PHE A N 1
ATOM 6148 C CA . PHE A 1 779 ? -6.917 27.036 -9.666 1.00 91.88 779 PHE A CA 1
ATOM 6149 C C . PHE A 1 779 ? -7.864 28.240 -9.720 1.00 91.88 779 PHE A C 1
ATOM 6151 O O . PHE A 1 779 ? -7.655 29.237 -9.028 1.00 91.88 779 PHE A O 1
ATOM 6158 N N . SER A 1 780 ? -8.932 28.139 -10.512 1.00 91.69 780 SER A N 1
ATOM 6159 C CA . SER A 1 780 ? -10.059 29.082 -10.466 1.00 91.69 780 SER A CA 1
ATOM 6160 C C . SER A 1 780 ? -10.964 28.809 -9.258 1.00 91.69 780 SER A C 1
ATOM 6162 O O . SER A 1 780 ? -10.986 27.703 -8.713 1.00 91.69 780 SER A O 1
ATOM 6164 N N . ARG A 1 781 ? -11.751 29.810 -8.843 1.00 90.38 781 ARG A N 1
ATOM 6165 C CA . ARG A 1 781 ? -12.695 29.668 -7.718 1.00 90.38 781 ARG A CA 1
ATOM 6166 C C . ARG A 1 781 ? -13.717 28.556 -7.965 1.00 90.38 781 ARG A C 1
ATOM 6168 O O . ARG A 1 781 ? -14.000 27.784 -7.053 1.00 90.38 781 ARG A O 1
ATOM 6175 N N . ASP A 1 782 ? -14.201 28.429 -9.196 1.00 88.81 782 ASP A N 1
ATOM 6176 C CA . ASP A 1 782 ? -15.212 27.437 -9.568 1.00 88.81 782 ASP A CA 1
ATOM 6177 C C . ASP A 1 782 ? -14.642 26.013 -9.575 1.00 88.81 782 ASP A C 1
ATOM 6179 O O . ASP A 1 782 ? -15.273 25.100 -9.043 1.00 88.81 782 ASP A O 1
ATOM 6183 N N . GLN A 1 783 ? -13.403 25.827 -10.052 1.00 88.88 783 GLN A N 1
ATOM 6184 C CA . GLN A 1 783 ? -12.682 24.554 -9.910 1.00 88.88 783 GLN A CA 1
ATOM 6185 C C . GLN A 1 783 ? -12.526 24.165 -8.432 1.00 88.88 783 GLN A C 1
ATOM 6187 O O . GLN A 1 783 ? -12.844 23.036 -8.065 1.00 88.88 783 GLN A O 1
ATOM 6192 N N . VAL A 1 784 ? -12.105 25.097 -7.565 1.00 89.94 784 VAL A N 1
ATOM 6193 C CA . VAL A 1 784 ? -11.935 24.851 -6.117 1.00 89.94 784 VAL A CA 1
ATOM 6194 C C . VAL A 1 784 ? -13.247 24.432 -5.437 1.00 89.94 784 VAL A C 1
ATOM 6196 O O . VAL A 1 784 ? -13.227 23.588 -4.540 1.00 89.94 784 VAL A O 1
ATOM 6199 N N . LEU A 1 785 ? -14.392 24.968 -5.873 1.00 86.88 785 LEU A N 1
ATOM 6200 C CA . LEU A 1 785 ? -15.719 24.561 -5.389 1.00 86.88 785 LEU A CA 1
ATOM 6201 C C . LEU A 1 785 ? -16.166 23.189 -5.924 1.00 86.88 785 LEU A C 1
ATOM 6203 O O . LEU A 1 785 ? -16.942 22.499 -5.263 1.00 86.88 785 LEU A O 1
ATOM 6207 N N . GLN A 1 786 ? -15.679 22.776 -7.096 1.00 87.31 786 GLN A N 1
ATOM 6208 C CA . GLN A 1 786 ? -16.004 21.487 -7.716 1.00 87.31 786 GLN A CA 1
ATOM 6209 C C . GLN A 1 786 ? -15.089 20.332 -7.265 1.00 87.31 786 GLN A C 1
ATOM 6211 O O . GLN A 1 786 ? -15.488 19.177 -7.403 1.00 87.31 786 GLN A O 1
ATOM 6216 N N . LEU A 1 787 ? -13.916 20.601 -6.670 1.00 86.44 787 LEU A N 1
ATOM 6217 C CA . LEU A 1 787 ? -12.967 19.566 -6.217 1.00 86.44 787 LEU A CA 1
ATOM 6218 C C . LEU A 1 787 ? -13.598 18.495 -5.310 1.00 86.44 787 LEU A C 1
ATOM 6220 O O . LEU A 1 787 ? -13.375 17.310 -5.537 1.00 86.44 787 LEU A O 1
ATOM 6224 N N . ASP A 1 788 ? -14.429 18.882 -4.334 1.00 82.50 788 ASP A N 1
ATOM 6225 C CA . ASP A 1 788 ? -15.096 17.930 -3.422 1.00 82.50 788 ASP A CA 1
ATOM 6226 C C . ASP A 1 788 ? -16.227 17.118 -4.089 1.00 82.50 788 ASP A C 1
ATOM 6228 O O . ASP A 1 788 ? -16.781 16.211 -3.470 1.00 82.50 788 ASP A O 1
ATOM 6232 N N . ARG A 1 789 ? -16.568 17.417 -5.351 1.00 83.94 789 ARG A N 1
ATOM 6233 C CA . ARG A 1 789 ? -17.521 16.658 -6.180 1.00 83.94 789 ARG A CA 1
ATOM 6234 C C . ARG A 1 789 ? -16.838 15.846 -7.281 1.00 83.94 789 ARG A C 1
ATOM 6236 O O . ARG A 1 789 ? -17.480 14.971 -7.856 1.00 83.94 789 ARG A O 1
ATOM 6243 N N . ASN A 1 790 ? -15.570 16.120 -7.590 1.00 79.38 790 ASN A N 1
ATOM 6244 C CA . ASN A 1 790 ? -14.873 15.433 -8.669 1.00 79.38 790 ASN A CA 1
ATOM 6245 C C . ASN A 1 790 ? -14.573 13.971 -8.292 1.00 79.38 790 ASN A C 1
ATOM 6247 O O . ASN A 1 790 ? -14.073 13.683 -7.200 1.00 79.38 790 ASN A O 1
ATOM 6251 N N . ARG A 1 791 ? -14.865 13.057 -9.221 1.00 79.06 791 ARG A N 1
ATOM 6252 C CA . ARG A 1 791 ? -14.574 11.617 -9.129 1.00 79.06 791 ARG A CA 1
ATOM 6253 C C . ARG A 1 791 ? -13.494 11.153 -10.107 1.00 79.06 791 ARG A C 1
ATOM 6255 O O . ARG A 1 791 ? -12.950 10.074 -9.921 1.00 79.06 791 ARG A O 1
ATOM 6262 N N . GLN A 1 792 ? -13.140 11.971 -11.101 1.00 80.19 792 GLN A N 1
ATOM 6263 C CA . GLN A 1 792 ? -12.166 11.607 -12.131 1.00 80.19 792 GLN A CA 1
ATOM 6264 C C . GLN A 1 792 ? -10.791 11.279 -11.535 1.00 80.19 792 GLN A C 1
ATOM 6266 O O . GLN A 1 792 ? -10.309 11.965 -10.628 1.00 80.19 792 GLN A O 1
ATOM 6271 N N . TRP A 1 793 ? -10.171 10.246 -12.098 1.00 86.19 793 TRP A N 1
ATOM 6272 C CA . TRP A 1 793 ? -8.757 9.936 -11.926 1.00 86.19 793 TRP A CA 1
ATOM 6273 C C . TRP A 1 793 ? -7.917 10.826 -12.846 1.00 86.19 793 TRP A C 1
ATOM 6275 O O . TRP A 1 793 ? -8.373 11.264 -13.902 1.00 86.19 793 TRP A O 1
ATOM 6285 N N . SER A 1 794 ? -6.702 11.144 -12.412 1.00 88.06 794 SER A N 1
ATOM 6286 C CA . SER A 1 794 ? -5.697 11.882 -13.178 1.00 88.06 794 SER A CA 1
ATOM 6287 C C . SER A 1 794 ? -4.563 10.942 -13.550 1.00 88.06 794 SER A C 1
ATOM 6289 O O . SER A 1 794 ? -4.169 10.113 -12.739 1.00 88.06 794 SER A O 1
ATOM 6291 N N . ARG A 1 795 ? -4.029 11.078 -14.761 1.00 89.06 795 ARG A N 1
ATOM 6292 C CA . ARG A 1 795 ? -2.987 10.189 -15.278 1.00 89.06 795 ARG A CA 1
ATOM 6293 C C . ARG A 1 795 ? -1.659 10.928 -15.387 1.00 89.06 795 ARG A C 1
ATOM 6295 O O . ARG A 1 795 ? -1.611 12.024 -15.945 1.00 89.06 795 ARG A O 1
ATOM 6302 N N . ALA A 1 796 ? -0.606 10.336 -14.836 1.00 88.75 796 ALA A N 1
ATOM 6303 C CA . ALA A 1 796 ? 0.762 10.839 -14.898 1.00 88.75 796 ALA A CA 1
ATOM 6304 C C . ALA A 1 796 ? 1.483 10.373 -16.184 1.00 88.75 796 ALA A C 1
ATOM 6306 O O . ALA A 1 796 ? 0.960 9.555 -16.945 1.00 88.75 796 ALA A O 1
ATOM 6307 N N . LEU A 1 797 ? 2.685 10.904 -16.457 1.00 85.56 797 LEU A N 1
ATOM 6308 C CA . LEU A 1 797 ? 3.420 10.634 -17.708 1.00 85.56 797 LEU A CA 1
ATOM 6309 C C . LEU A 1 797 ? 4.041 9.231 -17.781 1.00 85.56 797 LEU A C 1
ATOM 6311 O O . LEU A 1 797 ? 4.321 8.744 -18.871 1.00 85.56 797 LEU A O 1
ATOM 6315 N N . ASP A 1 798 ? 4.220 8.576 -16.636 1.00 79.00 798 ASP A N 1
ATOM 6316 C CA . ASP A 1 798 ? 4.534 7.144 -16.520 1.00 79.00 798 ASP A CA 1
ATOM 6317 C C . ASP A 1 798 ? 3.319 6.239 -16.837 1.00 79.00 798 ASP A C 1
ATOM 6319 O O . ASP A 1 798 ? 3.413 5.009 -16.858 1.00 79.00 798 ASP A O 1
ATOM 6323 N N . GLY A 1 799 ? 2.151 6.838 -17.087 1.00 80.25 799 GLY A N 1
ATOM 6324 C CA . GLY A 1 799 ? 0.905 6.121 -17.301 1.00 80.25 799 GLY A CA 1
ATOM 6325 C C . GLY A 1 799 ? 0.398 5.402 -16.050 1.00 80.25 799 GLY A C 1
ATOM 6326 O O . GLY A 1 799 ? -0.300 4.396 -16.207 1.00 80.25 799 GLY A O 1
ATOM 6327 N N . SER A 1 800 ? 0.763 5.881 -14.855 1.00 83.12 800 SER A N 1
ATOM 6328 C CA . SER A 1 800 ? 0.079 5.591 -13.593 1.00 83.12 800 SER A CA 1
ATOM 6329 C C . SER A 1 800 ? -1.122 6.521 -13.403 1.00 83.12 800 SER A C 1
ATOM 6331 O O . SER A 1 800 ? -1.097 7.688 -13.805 1.00 83.12 800 SER A O 1
ATOM 6333 N N . ASP A 1 801 ? -2.179 5.998 -12.786 1.00 88.44 801 ASP A N 1
ATOM 6334 C CA . ASP A 1 801 ? -3.377 6.758 -12.444 1.00 88.44 801 ASP A CA 1
ATOM 6335 C C . ASP A 1 801 ? -3.366 7.100 -10.948 1.00 88.44 801 ASP A C 1
ATOM 6337 O O . ASP A 1 801 ? -3.081 6.258 -10.096 1.00 88.44 801 ASP A O 1
ATOM 6341 N N . TYR A 1 802 ? -3.673 8.354 -10.626 1.00 90.00 802 TYR A N 1
ATOM 6342 C CA . TYR A 1 802 ? -3.686 8.899 -9.273 1.00 90.00 802 TYR A CA 1
ATOM 6343 C C . TYR A 1 802 ? -4.928 9.769 -9.045 1.00 90.00 802 TYR A C 1
ATOM 6345 O O . TYR A 1 802 ? -5.533 10.303 -9.978 1.00 90.00 802 TYR A O 1
ATOM 6353 N N . LEU A 1 803 ? -5.315 9.956 -7.784 1.00 88.62 803 LEU A N 1
ATOM 6354 C CA . LEU A 1 803 ? -6.437 10.820 -7.418 1.00 88.62 803 LEU A CA 1
ATOM 6355 C C . LEU A 1 803 ? -5.926 12.180 -6.921 1.00 88.62 803 LEU A C 1
ATOM 6357 O O . LEU A 1 803 ? -5.185 12.214 -5.936 1.00 88.62 803 LEU A O 1
ATOM 6361 N N . PRO A 1 804 ? -6.330 13.317 -7.522 1.00 90.06 804 PRO A N 1
ATOM 6362 C CA . PRO A 1 804 ? -5.966 14.639 -7.018 1.00 90.06 804 PRO A CA 1
ATOM 6363 C C . PRO A 1 804 ? -6.382 14.815 -5.557 1.00 90.06 804 PRO A C 1
ATOM 6365 O O . PRO A 1 804 ? -7.536 14.599 -5.182 1.00 90.06 804 PRO A O 1
ATOM 6368 N N . GLY A 1 805 ? -5.420 15.188 -4.718 1.00 88.00 805 GLY A N 1
ATOM 6369 C CA . GLY A 1 805 ? -5.581 15.243 -3.273 1.00 88.00 805 GLY A CA 1
ATOM 6370 C C . GLY A 1 805 ? -5.218 13.950 -2.536 1.00 88.00 805 GLY A C 1
ATOM 6371 O O . GLY A 1 805 ? -4.906 14.056 -1.359 1.00 88.00 805 GLY A O 1
ATOM 6372 N N . MET A 1 806 ? -5.219 12.772 -3.167 1.00 89.75 806 MET A N 1
ATOM 6373 C CA . MET A 1 806 ? -4.755 11.502 -2.574 1.00 89.75 806 MET A CA 1
ATOM 6374 C C . MET A 1 806 ? -3.450 11.057 -3.255 1.00 89.75 806 MET A C 1
ATOM 6376 O O . MET A 1 806 ? -3.347 9.982 -3.836 1.00 89.75 806 MET A O 1
ATOM 6380 N N . VAL A 1 807 ? -2.463 11.952 -3.216 1.00 91.75 807 VAL A N 1
ATOM 6381 C CA . VAL A 1 807 ? -1.150 11.829 -3.868 1.00 91.75 807 VAL A CA 1
ATOM 6382 C C . VAL A 1 807 ? -0.098 11.452 -2.827 1.00 91.75 807 VAL A C 1
ATOM 6384 O O . VAL A 1 807 ? -0.094 12.039 -1.745 1.00 91.75 807 VAL A O 1
ATOM 6387 N N . GLY A 1 808 ? 0.793 10.507 -3.137 1.00 92.12 808 GLY A N 1
ATOM 6388 C CA . GLY A 1 808 ? 1.872 10.096 -2.230 1.00 92.12 808 GLY A CA 1
ATOM 6389 C C . GLY A 1 808 ? 2.891 11.215 -1.965 1.00 92.12 808 GLY A C 1
ATOM 6390 O O . GLY A 1 808 ? 3.156 12.034 -2.845 1.00 92.12 808 GLY A O 1
ATOM 6391 N N . LEU A 1 809 ? 3.474 11.251 -0.762 1.00 93.25 809 LEU A N 1
ATOM 6392 C CA . LEU A 1 809 ? 4.516 12.210 -0.371 1.00 93.25 809 LEU A CA 1
ATOM 6393 C C . LEU A 1 809 ? 5.864 11.526 -0.120 1.00 93.25 809 LEU A C 1
ATOM 6395 O O . LEU A 1 809 ? 5.940 10.530 0.601 1.00 93.25 809 LEU A O 1
ATOM 6399 N N . ASN A 1 810 ? 6.945 12.072 -0.683 1.00 91.31 810 ASN A N 1
ATOM 6400 C CA . ASN A 1 810 ? 8.285 11.507 -0.504 1.00 91.31 810 ASN A CA 1
ATOM 6401 C C . ASN A 1 810 ? 8.730 11.575 0.972 1.00 91.31 810 ASN A C 1
ATOM 6403 O O . ASN A 1 810 ? 8.689 12.636 1.594 1.00 91.31 810 ASN A O 1
ATOM 6407 N N . ASN A 1 811 ? 9.233 10.462 1.517 1.00 87.38 811 ASN A N 1
ATOM 6408 C CA . ASN A 1 811 ? 9.848 10.427 2.848 1.00 87.38 811 ASN A CA 1
ATOM 6409 C C . ASN A 1 811 ? 11.344 10.728 2.758 1.00 87.38 811 ASN A C 1
ATOM 6411 O O . ASN A 1 811 ? 12.163 9.871 2.420 1.00 87.38 811 ASN A O 1
ATOM 6415 N N . ILE A 1 812 ? 11.697 11.966 3.074 1.00 82.00 812 ILE A N 1
ATOM 6416 C CA . ILE A 1 812 ? 13.069 12.462 3.076 1.00 82.00 812 ILE A CA 1
ATOM 6417 C C . ILE A 1 812 ? 13.673 12.184 4.457 1.00 82.00 812 ILE A C 1
ATOM 6419 O O . ILE A 1 812 ? 13.736 13.080 5.290 1.00 82.00 812 ILE A O 1
ATOM 6423 N N . LYS A 1 813 ? 14.066 10.927 4.708 1.00 77.12 813 LYS A N 1
ATOM 6424 C CA . LYS A 1 813 ? 14.652 10.438 5.976 1.00 77.12 813 LYS A CA 1
ATOM 6425 C C . LYS A 1 813 ? 13.817 10.814 7.221 1.00 77.12 813 LYS A C 1
ATOM 6427 O O . LYS A 1 813 ? 14.057 11.842 7.847 1.00 77.12 813 LYS A O 1
ATOM 6432 N N . GLU A 1 814 ? 12.869 9.954 7.592 1.00 83.62 814 GLU A N 1
ATOM 6433 C CA . GLU A 1 814 ? 12.045 10.079 8.814 1.00 83.62 814 GLU A CA 1
ATOM 6434 C C . GLU A 1 814 ? 11.159 11.343 8.868 1.00 83.62 814 GLU A C 1
ATOM 6436 O O . GLU A 1 814 ? 11.032 12.003 9.896 1.00 83.62 814 GLU A O 1
ATOM 6441 N N . THR A 1 815 ? 10.526 11.692 7.744 1.00 88.06 815 THR A N 1
ATOM 6442 C CA . THR A 1 815 ? 9.600 12.845 7.632 1.00 88.06 815 THR A CA 1
ATOM 6443 C C . THR A 1 815 ? 8.123 12.439 7.526 1.00 88.06 815 THR A C 1
ATOM 6445 O O . THR A 1 815 ? 7.255 13.266 7.242 1.00 88.06 815 THR A O 1
ATOM 6448 N N . ASP A 1 816 ? 7.816 11.181 7.840 1.00 91.50 816 ASP A N 1
ATOM 6449 C CA . ASP A 1 816 ? 6.467 10.604 7.881 1.00 91.50 816 ASP A CA 1
ATOM 6450 C C . ASP A 1 816 ? 5.503 11.397 8.787 1.00 91.50 816 ASP A C 1
ATOM 6452 O O . ASP A 1 816 ? 4.364 11.664 8.401 1.00 91.50 816 ASP A O 1
ATOM 6456 N N . PHE A 1 817 ? 5.979 11.878 9.941 1.00 92.25 817 PHE A N 1
ATOM 6457 C CA . PHE A 1 817 ? 5.218 12.733 10.862 1.00 92.25 817 PHE A CA 1
ATOM 6458 C C . PHE A 1 817 ? 4.731 14.048 10.219 1.00 92.25 817 PHE A C 1
ATOM 6460 O O . PHE A 1 817 ? 3.661 14.561 10.570 1.00 92.25 817 PHE A O 1
ATOM 6467 N N . VAL A 1 818 ? 5.481 14.586 9.247 1.00 94.44 818 VAL A N 1
ATOM 6468 C CA . VAL A 1 818 ? 5.066 15.741 8.438 1.00 94.44 818 VAL A CA 1
ATOM 6469 C C . VAL A 1 818 ? 4.060 15.295 7.386 1.00 94.44 818 VAL A C 1
ATOM 6471 O O . VAL A 1 818 ? 2.997 15.908 7.275 1.00 94.44 818 VAL A O 1
ATOM 6474 N N . ASN A 1 819 ? 4.345 14.202 6.672 1.00 94.81 819 ASN A N 1
ATOM 6475 C CA . ASN A 1 819 ? 3.486 13.665 5.615 1.00 94.81 819 ASN A CA 1
ATOM 6476 C C . ASN A 1 819 ? 2.054 13.407 6.118 1.00 94.81 819 ASN A C 1
ATOM 6478 O O . ASN A 1 819 ? 1.100 13.944 5.549 1.00 94.81 819 ASN A O 1
ATOM 6482 N N . VAL A 1 820 ? 1.886 12.691 7.236 1.00 95.56 820 VAL A N 1
ATOM 6483 C CA . VAL A 1 820 ? 0.556 12.423 7.824 1.00 95.56 820 VAL A CA 1
ATOM 6484 C C . VAL A 1 820 ? -0.165 13.693 8.279 1.00 95.56 820 VAL A C 1
ATOM 6486 O O . VAL A 1 820 ? -1.387 13.799 8.145 1.00 95.56 820 VAL A O 1
ATOM 6489 N N . THR A 1 821 ? 0.581 14.681 8.781 1.00 95.88 821 THR A N 1
ATOM 6490 C CA . THR A 1 821 ? 0.032 15.962 9.247 1.00 95.88 821 THR A CA 1
ATOM 6491 C C . THR A 1 821 ? -0.497 16.783 8.073 1.00 95.88 821 THR A C 1
ATOM 6493 O O . THR A 1 821 ? -1.626 17.274 8.123 1.00 95.88 821 THR A O 1
ATOM 6496 N N . ILE A 1 822 ? 0.277 16.888 6.988 1.00 95.81 822 ILE A N 1
ATOM 6497 C CA . ILE A 1 822 ? -0.131 17.605 5.775 1.00 95.81 822 ILE A CA 1
ATOM 6498 C C . ILE A 1 822 ? -1.338 16.923 5.125 1.00 95.81 822 ILE A C 1
ATOM 6500 O O . ILE A 1 822 ? -2.340 17.596 4.891 1.00 95.81 822 ILE A O 1
ATOM 6504 N N . GLN A 1 823 ? -1.309 15.604 4.916 1.00 94.88 823 GLN A N 1
ATOM 6505 C CA . GLN A 1 823 ? -2.434 14.872 4.313 1.00 94.88 823 GLN A CA 1
ATOM 6506 C C . GLN A 1 823 ? -3.739 15.014 5.115 1.00 94.88 823 GLN A C 1
ATOM 6508 O O . GLN A 1 823 ? -4.809 15.215 4.529 1.00 94.88 823 GLN A O 1
ATOM 6513 N N . SER A 1 824 ? -3.647 15.002 6.451 1.00 95.94 824 SER A N 1
ATOM 6514 C CA . SER A 1 824 ? -4.783 15.274 7.344 1.00 95.94 824 SER A CA 1
ATOM 6515 C C . SER A 1 824 ? -5.338 16.689 7.144 1.00 95.94 824 SER A C 1
ATOM 6517 O O . SER A 1 824 ? -6.543 16.868 6.966 1.00 95.94 824 SER A O 1
ATOM 6519 N N . LEU A 1 825 ? -4.469 17.707 7.118 1.00 95.56 825 LEU A N 1
ATOM 6520 C CA . LEU A 1 825 ? -4.873 19.101 6.898 1.00 95.56 825 LEU A CA 1
ATOM 6521 C C . LEU A 1 825 ? -5.449 19.339 5.494 1.00 95.56 825 LEU A C 1
ATOM 6523 O O . LEU A 1 825 ? -6.357 20.157 5.345 1.00 95.56 825 LEU A O 1
ATOM 6527 N N . MET A 1 826 ? -5.003 18.592 4.479 1.00 94.00 826 MET A N 1
ATOM 6528 C CA . MET A 1 826 ? -5.545 18.670 3.116 1.00 94.00 826 MET A CA 1
ATOM 6529 C C . MET A 1 826 ? -7.011 18.210 3.004 1.00 94.00 826 MET A C 1
ATOM 6531 O O . MET A 1 826 ? -7.655 18.529 2.002 1.00 94.00 826 MET A O 1
ATOM 6535 N N . ARG A 1 827 ? -7.567 17.513 4.011 1.00 92.75 827 ARG A N 1
ATOM 6536 C CA . ARG A 1 827 ? -9.007 17.177 4.077 1.00 92.75 827 ARG A CA 1
ATOM 6537 C C . ARG A 1 827 ? -9.893 18.327 4.563 1.00 92.75 827 ARG A C 1
ATOM 6539 O O . ARG A 1 827 ? -11.104 18.296 4.356 1.00 92.75 827 ARG A O 1
ATOM 6546 N N . VAL A 1 828 ? -9.322 19.349 5.202 1.00 94.31 828 VAL A N 1
ATOM 6547 C CA . VAL A 1 828 ? -10.081 20.457 5.797 1.00 94.31 828 VAL A CA 1
ATOM 6548 C C . VAL A 1 828 ? -10.466 21.457 4.701 1.00 94.31 828 VAL A C 1
ATOM 6550 O O . VAL A 1 828 ? -9.699 22.364 4.374 1.00 94.31 828 VAL A O 1
ATOM 6553 N N . THR A 1 829 ? -11.658 21.283 4.113 1.00 92.88 829 THR A N 1
ATOM 6554 C CA . THR A 1 829 ? -12.127 22.010 2.912 1.00 92.88 829 THR A CA 1
ATOM 6555 C C . THR A 1 829 ? -11.848 23.529 2.939 1.00 92.88 829 THR A C 1
ATOM 6557 O O . THR A 1 829 ? -11.254 24.011 1.975 1.00 92.88 829 THR A O 1
ATOM 6560 N N . PRO A 1 830 ? -12.176 24.319 3.989 1.00 93.12 830 PRO A N 1
ATOM 6561 C CA . PRO A 1 830 ? -11.899 25.760 3.995 1.00 93.12 830 PRO A CA 1
ATOM 6562 C C . PRO A 1 830 ? -10.406 26.103 4.047 1.00 93.12 830 PRO A C 1
ATOM 6564 O O . PRO A 1 830 ? -9.987 27.079 3.430 1.00 93.12 830 PRO A O 1
ATOM 6567 N N . LEU A 1 831 ? -9.598 25.296 4.745 1.00 94.12 831 LEU A N 1
ATOM 6568 C CA . LEU A 1 831 ? -8.147 25.474 4.829 1.00 94.12 831 LEU A CA 1
ATOM 6569 C C . LEU A 1 831 ? -7.493 25.198 3.471 1.00 94.12 831 LEU A C 1
ATOM 6571 O O . LEU A 1 831 ? -6.754 26.038 2.961 1.00 94.12 831 LEU A O 1
ATOM 6575 N N . ARG A 1 832 ? -7.836 24.064 2.846 1.00 94.69 832 ARG A N 1
ATOM 6576 C CA . ARG A 1 832 ? -7.419 23.730 1.480 1.00 94.69 832 ARG A CA 1
ATOM 6577 C C . ARG A 1 832 ? -7.821 24.839 0.506 1.00 94.69 832 ARG A C 1
ATOM 6579 O O . ARG A 1 832 ? -6.972 25.382 -0.190 1.00 94.69 832 ARG A O 1
ATOM 6586 N N . ASN A 1 833 ? -9.101 25.211 0.479 1.00 94.50 833 ASN A N 1
ATOM 6587 C CA . ASN A 1 833 ? -9.630 26.206 -0.458 1.00 94.50 833 ASN A CA 1
ATOM 6588 C C . ASN A 1 833 ? -8.985 27.592 -0.272 1.00 94.50 833 ASN A C 1
ATOM 6590 O O . ASN A 1 833 ? -8.833 28.326 -1.247 1.00 94.50 833 ASN A O 1
ATOM 6594 N N . PHE A 1 834 ? -8.566 27.938 0.950 1.00 94.00 834 PHE A N 1
ATOM 6595 C CA . PHE A 1 834 ? -7.784 29.144 1.216 1.00 94.00 834 PHE A CA 1
ATOM 6596 C C . PHE A 1 834 ? -6.402 29.089 0.541 1.00 94.00 834 PHE A C 1
ATOM 6598 O O . PHE A 1 834 ? -6.020 30.047 -0.128 1.00 94.00 834 PHE A O 1
ATOM 6605 N N . PHE A 1 835 ? -5.681 27.971 0.664 1.00 95.06 835 PHE A N 1
ATOM 6606 C CA . PHE A 1 835 ? -4.317 27.805 0.143 1.00 95.06 835 PHE A CA 1
ATOM 6607 C C . PHE A 1 835 ? -4.221 27.441 -1.352 1.00 95.06 835 PHE A C 1
ATOM 6609 O O . PHE A 1 835 ? -3.183 27.680 -1.970 1.00 95.06 835 PHE A O 1
ATOM 6616 N N . LEU A 1 836 ? -5.293 26.932 -1.968 1.00 94.25 836 LEU A N 1
ATOM 6617 C CA . LEU A 1 836 ? -5.352 26.696 -3.420 1.00 94.25 836 LEU A CA 1
ATOM 6618 C C . LEU A 1 836 ? -5.379 27.989 -4.258 1.00 94.25 836 LEU A C 1
ATOM 6620 O O . LEU A 1 836 ? -5.103 27.944 -5.456 1.00 94.25 836 LEU A O 1
ATOM 6624 N N . ILE A 1 837 ? -5.698 29.131 -3.641 1.00 93.94 837 ILE A N 1
ATOM 6625 C CA . ILE A 1 837 ? -5.862 30.437 -4.294 1.00 93.94 837 ILE A CA 1
ATOM 6626 C C . ILE A 1 837 ? -4.796 31.399 -3.731 1.00 93.94 837 ILE A C 1
ATOM 6628 O O . ILE A 1 837 ? -4.994 31.950 -2.643 1.00 93.94 837 ILE A O 1
ATOM 6632 N N . PRO A 1 838 ? -3.669 31.635 -4.436 1.00 91.00 838 PRO A N 1
ATOM 6633 C CA . PRO A 1 838 ? -2.542 32.421 -3.913 1.00 91.00 838 PRO A CA 1
ATOM 6634 C C . PRO A 1 838 ? -2.904 33.840 -3.454 1.00 91.00 838 PRO A C 1
ATOM 6636 O O . PRO A 1 838 ? -2.344 34.345 -2.482 1.00 91.00 838 PRO A O 1
ATOM 6639 N N . GLN A 1 839 ? -3.892 34.472 -4.095 1.00 89.06 839 GLN A N 1
ATOM 6640 C CA . GLN A 1 839 ? -4.363 35.822 -3.763 1.00 89.06 839 GLN A CA 1
ATOM 6641 C C . GLN A 1 839 ? -4.878 35.951 -2.318 1.00 89.06 839 GLN A C 1
ATOM 6643 O O . GLN A 1 839 ? -4.903 37.054 -1.779 1.00 89.06 839 GLN A O 1
ATOM 6648 N N . ASN A 1 840 ? -5.266 34.847 -1.669 1.00 89.12 840 ASN A N 1
ATOM 6649 C CA . ASN A 1 840 ? -5.746 34.858 -0.285 1.00 89.12 840 ASN A CA 1
ATOM 6650 C C . ASN A 1 840 ? -4.636 35.124 0.746 1.00 89.12 840 ASN A C 1
ATOM 6652 O O . ASN A 1 840 ? -4.930 35.570 1.855 1.00 89.12 840 ASN A O 1
ATOM 6656 N N . TYR A 1 841 ? -3.378 34.826 0.406 1.00 90.38 841 TYR A N 1
ATOM 6657 C CA . TYR A 1 841 ? -2.245 34.900 1.333 1.00 90.38 841 TYR A CA 1
ATOM 6658 C C . TYR A 1 841 ? -1.004 35.602 0.761 1.00 90.38 841 TYR A C 1
ATOM 6660 O O . TYR A 1 841 ? -0.017 35.736 1.481 1.00 90.38 841 TYR A O 1
ATOM 6668 N N . ILE A 1 842 ? -1.056 36.100 -0.482 1.00 87.81 842 ILE A N 1
ATOM 6669 C CA . ILE A 1 842 ? 0.052 36.791 -1.170 1.00 87.81 842 ILE A CA 1
ATOM 6670 C C . ILE A 1 842 ? 0.696 37.913 -0.333 1.00 87.81 842 ILE A C 1
ATOM 6672 O O . ILE A 1 842 ? 1.911 38.075 -0.355 1.00 87.81 842 ILE A O 1
ATOM 6676 N N . ASN A 1 843 ? -0.097 38.608 0.489 1.00 84.56 843 ASN A N 1
ATOM 6677 C CA . ASN A 1 843 ? 0.354 39.680 1.384 1.00 84.56 843 ASN A CA 1
ATOM 6678 C C . ASN A 1 843 ? 1.114 39.189 2.640 1.00 84.56 843 ASN A C 1
ATOM 6680 O O . ASN A 1 843 ? 1.557 40.011 3.444 1.00 84.56 843 ASN A O 1
ATOM 6684 N N . SER A 1 844 ? 1.236 37.876 2.871 1.00 85.25 844 SER A N 1
ATOM 6685 C CA . SER A 1 844 ? 2.024 37.338 3.985 1.00 85.25 844 SER A CA 1
ATOM 6686 C C . SER A 1 844 ? 3.511 37.335 3.635 1.00 85.25 844 SER A C 1
ATOM 6688 O O . SER A 1 844 ? 3.922 36.816 2.600 1.00 85.25 844 SER A O 1
ATOM 6690 N N . ARG A 1 845 ? 4.339 37.863 4.542 1.00 85.94 845 ARG A N 1
ATOM 6691 C CA . ARG A 1 845 ? 5.808 37.863 4.421 1.00 85.94 845 ARG A CA 1
ATOM 6692 C C . ARG A 1 845 ? 6.450 36.517 4.807 1.00 85.94 845 ARG A C 1
ATOM 6694 O O . ARG A 1 845 ? 7.669 36.387 4.761 1.00 85.94 845 ARG A O 1
ATOM 6701 N N . SER A 1 846 ? 5.661 35.521 5.224 1.00 90.62 846 SER A N 1
ATOM 6702 C CA . SER A 1 846 ? 6.182 34.237 5.708 1.00 90.62 846 SER A CA 1
ATOM 6703 C C . SER A 1 846 ? 6.406 33.237 4.576 1.00 90.62 846 SER A C 1
ATOM 6705 O O . SER A 1 846 ? 5.461 32.749 3.957 1.00 90.62 846 SER A O 1
ATOM 6707 N N . VAL A 1 847 ? 7.668 32.856 4.360 1.00 91.25 847 VAL A N 1
ATOM 6708 C CA . VAL A 1 847 ? 8.054 31.806 3.398 1.00 91.25 847 VAL A CA 1
ATOM 6709 C C . VAL A 1 847 ? 7.328 30.483 3.688 1.00 91.25 847 VAL A C 1
ATOM 6711 O O . VAL A 1 847 ? 6.929 29.795 2.754 1.00 91.25 847 VAL A O 1
ATOM 6714 N N . LEU A 1 848 ? 7.078 30.153 4.963 1.00 93.81 848 LEU A N 1
ATOM 6715 C CA . LEU A 1 848 ? 6.356 28.936 5.355 1.00 93.81 848 LEU A CA 1
ATOM 6716 C C . LEU A 1 848 ? 4.920 28.912 4.806 1.00 93.81 848 LEU A C 1
ATOM 6718 O O . LEU A 1 848 ? 4.468 27.874 4.326 1.00 93.81 848 LEU A O 1
ATOM 6722 N N . VAL A 1 849 ? 4.225 30.054 4.835 1.00 94.69 849 VAL A N 1
ATOM 6723 C CA . VAL A 1 849 ? 2.866 30.204 4.290 1.00 94.69 849 VAL A CA 1
ATOM 6724 C C . VAL A 1 849 ? 2.865 29.980 2.775 1.00 94.69 849 VAL A C 1
ATOM 6726 O O . VAL A 1 849 ? 2.022 29.238 2.269 1.00 94.69 849 VAL A O 1
ATOM 6729 N N . HIS A 1 850 ? 3.835 30.558 2.056 1.00 93.00 850 HIS A N 1
ATOM 6730 C CA . HIS A 1 850 ? 3.959 30.370 0.606 1.00 93.00 850 HIS A CA 1
ATOM 6731 C C . HIS A 1 850 ? 4.269 28.916 0.237 1.00 93.00 850 HIS A C 1
ATOM 6733 O O . HIS A 1 850 ? 3.543 28.347 -0.578 1.00 93.00 850 HIS A O 1
ATOM 6739 N N . ARG A 1 851 ? 5.248 28.276 0.897 1.00 93.62 851 ARG A N 1
ATOM 6740 C CA . ARG A 1 851 ? 5.602 26.866 0.639 1.00 93.62 851 ARG A CA 1
ATOM 6741 C C . ARG A 1 851 ? 4.482 25.889 1.004 1.00 93.62 851 ARG A C 1
ATOM 6743 O O . ARG A 1 851 ? 4.250 24.935 0.267 1.00 93.62 851 ARG A O 1
ATOM 6750 N N . PHE A 1 852 ? 3.737 26.137 2.086 1.00 95.38 852 PHE A N 1
ATOM 6751 C CA . PHE A 1 852 ? 2.546 25.345 2.425 1.00 95.38 852 PHE A CA 1
ATOM 6752 C C . PHE A 1 852 ? 1.468 25.467 1.335 1.00 95.38 852 PHE A C 1
ATOM 6754 O O . PHE A 1 852 ? 0.855 24.470 0.949 1.00 95.38 852 PHE A O 1
ATOM 6761 N N . GLY A 1 853 ? 1.258 26.673 0.795 1.00 94.69 853 GLY A N 1
ATOM 6762 C CA . GLY A 1 853 ? 0.334 26.906 -0.314 1.00 94.69 853 GLY A CA 1
ATOM 6763 C C . GLY A 1 853 ? 0.769 26.245 -1.624 1.00 94.69 853 GLY A C 1
ATOM 6764 O O . GLY A 1 853 ? -0.062 25.666 -2.320 1.00 94.69 853 GLY A O 1
ATOM 6765 N N . GLU A 1 854 ? 2.058 26.287 -1.962 1.00 93.12 854 GLU A N 1
ATOM 6766 C CA . GLU A 1 854 ? 2.621 25.598 -3.134 1.00 93.12 854 GLU A CA 1
ATOM 6767 C C . GLU A 1 854 ? 2.461 24.076 -3.029 1.00 93.12 854 GLU A C 1
ATOM 6769 O O . GLU A 1 854 ? 1.924 23.459 -3.949 1.00 93.12 854 GLU A O 1
ATOM 6774 N N . LEU A 1 855 ? 2.818 23.485 -1.883 1.00 95.19 855 LEU A N 1
ATOM 6775 C CA . LEU A 1 855 ? 2.616 22.059 -1.610 1.00 95.19 855 LEU A CA 1
ATOM 6776 C C . LEU A 1 855 ? 1.126 21.674 -1.684 1.00 95.19 855 LEU A C 1
ATOM 6778 O O . LEU A 1 855 ? 0.775 20.692 -2.335 1.00 95.19 855 LEU A O 1
ATOM 6782 N N . THR A 1 856 ? 0.236 22.494 -1.110 1.00 95.44 856 THR A N 1
ATOM 6783 C CA . THR A 1 856 ? -1.227 22.320 -1.210 1.00 95.44 856 THR A CA 1
ATOM 6784 C C . THR A 1 856 ? -1.695 22.277 -2.668 1.00 95.44 856 THR A C 1
ATOM 6786 O O . THR A 1 856 ? -2.500 21.420 -3.035 1.00 95.44 856 THR A O 1
ATOM 6789 N N . ARG A 1 857 ? -1.188 23.181 -3.518 1.00 94.69 857 ARG A N 1
ATOM 6790 C CA . ARG A 1 857 ? -1.553 23.245 -4.941 1.00 94.69 857 ARG A CA 1
ATOM 6791 C C . ARG A 1 857 ? -1.019 22.058 -5.742 1.00 94.69 857 ARG A C 1
ATOM 6793 O O . ARG A 1 857 ? -1.754 21.549 -6.580 1.00 94.69 857 ARG A O 1
ATOM 6800 N N . LYS A 1 858 ? 0.194 21.579 -5.453 1.00 93.81 858 LYS A N 1
ATOM 6801 C CA . LYS A 1 858 ? 0.797 20.400 -6.102 1.00 93.81 858 LYS A CA 1
ATOM 6802 C C . LYS A 1 858 ? 0.078 19.093 -5.751 1.00 93.81 858 LYS A C 1
ATOM 6804 O O . LYS A 1 858 ? -0.249 18.327 -6.653 1.00 93.81 858 LYS A O 1
ATOM 6809 N N . ILE A 1 859 ? -0.263 18.883 -4.474 1.00 94.25 859 ILE A N 1
ATOM 6810 C CA . ILE A 1 859 ? -1.026 17.708 -3.998 1.00 94.25 859 ILE A CA 1
ATOM 6811 C C . ILE A 1 859 ? -2.401 17.596 -4.688 1.00 94.25 859 ILE A C 1
ATOM 6813 O O . ILE A 1 859 ? -2.881 16.495 -4.951 1.00 94.25 859 ILE A O 1
ATOM 6817 N N . TRP A 1 860 ? -3.044 18.726 -4.994 1.00 93.06 860 TRP A N 1
ATOM 6818 C CA . TRP A 1 860 ? -4.381 18.780 -5.602 1.00 93.06 860 TRP A CA 1
ATOM 6819 C C . TRP A 1 860 ? -4.392 19.012 -7.121 1.00 93.06 860 TRP A C 1
ATOM 6821 O O . TRP A 1 860 ? -5.466 19.179 -7.703 1.00 93.06 860 TRP A O 1
ATOM 6831 N N . HIS A 1 861 ? -3.235 19.035 -7.787 1.00 91.69 861 HIS A N 1
ATOM 6832 C CA . HIS A 1 861 ? -3.172 19.274 -9.228 1.00 91.69 861 HIS A CA 1
ATOM 6833 C C . HIS A 1 861 ? -3.501 18.006 -10.035 1.00 91.69 861 HIS A C 1
ATOM 6835 O O . HIS A 1 861 ? -3.021 16.913 -9.744 1.00 91.69 861 HIS A O 1
ATOM 6841 N N . ALA A 1 862 ? -4.331 18.164 -11.069 1.00 88.25 862 ALA A N 1
ATOM 6842 C CA . ALA A 1 862 ? -4.894 17.070 -11.870 1.00 88.25 862 ALA A CA 1
ATOM 6843 C C . ALA A 1 862 ? -4.081 16.706 -13.132 1.00 88.25 862 ALA A C 1
ATOM 6845 O O . ALA A 1 862 ? -4.541 15.927 -13.961 1.00 88.25 862 ALA A O 1
ATOM 6846 N N . ARG A 1 863 ? -2.904 17.316 -13.323 1.00 88.00 863 ARG A N 1
ATOM 6847 C CA . ARG A 1 863 ? -2.010 17.079 -14.473 1.00 88.00 863 ARG A CA 1
ATOM 6848 C C . ARG A 1 863 ? -0.537 17.069 -14.038 1.00 88.00 863 ARG A C 1
ATOM 6850 O O . ARG A 1 863 ? 0.292 17.732 -14.649 1.00 88.00 863 ARG A O 1
ATOM 6857 N N . ASN A 1 864 ? -0.220 16.405 -12.925 1.00 89.25 864 ASN A N 1
ATOM 6858 C CA . ASN A 1 864 ? 1.166 16.213 -12.490 1.00 89.25 864 ASN A CA 1
ATOM 6859 C C . ASN A 1 864 ? 1.867 15.198 -13.395 1.00 89.25 864 ASN A C 1
ATOM 6861 O O . ASN A 1 864 ? 1.265 14.216 -13.822 1.00 89.25 864 ASN A O 1
ATOM 6865 N N . PHE A 1 865 ? 3.164 15.395 -13.630 1.00 89.69 865 PHE A N 1
ATOM 6866 C CA . PHE A 1 865 ? 3.962 14.454 -14.419 1.00 89.69 865 PHE A CA 1
ATOM 6867 C C . PHE A 1 865 ? 4.206 13.110 -13.715 1.00 89.69 865 PHE A C 1
ATOM 6869 O O . PHE A 1 865 ? 4.533 12.136 -14.387 1.00 89.69 865 PHE A O 1
ATOM 6876 N N . LYS A 1 866 ? 4.020 13.050 -12.388 1.00 87.38 866 LYS A N 1
ATOM 6877 C CA . LYS A 1 866 ? 4.248 11.885 -11.517 1.00 87.38 866 LYS A CA 1
ATOM 6878 C C . LYS A 1 866 ? 3.084 11.756 -10.524 1.00 87.38 866 LYS A C 1
ATOM 6880 O O . LYS A 1 866 ? 2.568 12.775 -10.063 1.00 87.38 866 LYS A O 1
ATOM 6885 N N . GLY A 1 867 ? 2.712 10.533 -10.137 1.00 85.56 867 GLY A N 1
ATOM 6886 C CA . GLY A 1 867 ? 1.663 10.254 -9.134 1.00 85.56 867 GLY A CA 1
ATOM 6887 C C . GLY A 1 867 ? 2.041 10.548 -7.667 1.00 85.56 867 GLY A C 1
ATOM 6888 O O . GLY A 1 867 ? 1.378 10.069 -6.748 1.00 85.56 867 GLY A O 1
ATOM 6889 N N . GLN A 1 868 ? 3.113 11.311 -7.435 1.00 90.44 868 GLN A N 1
ATOM 6890 C CA . GLN A 1 868 ? 3.709 11.614 -6.127 1.00 90.44 868 GLN A CA 1
ATOM 6891 C C . GLN A 1 868 ? 4.260 13.050 -6.106 1.00 90.44 868 GLN A C 1
ATOM 6893 O O . GLN A 1 868 ? 4.564 13.600 -7.164 1.00 90.44 868 GLN A O 1
ATOM 6898 N N . VAL A 1 869 ? 4.407 13.642 -4.917 1.00 91.94 869 VAL A N 1
ATOM 6899 C CA . VAL A 1 869 ? 4.932 15.006 -4.704 1.00 91.94 869 VAL A CA 1
ATOM 6900 C C . VAL A 1 869 ? 5.981 15.003 -3.588 1.00 91.94 869 VAL A C 1
ATOM 6902 O O . VAL A 1 869 ? 5.776 14.419 -2.524 1.00 91.94 869 VAL A O 1
ATOM 6905 N N . SER A 1 870 ? 7.102 15.693 -3.785 1.00 91.38 870 SER A N 1
ATOM 6906 C CA . SER A 1 870 ? 8.151 15.823 -2.771 1.00 91.38 870 SER A CA 1
ATOM 6907 C C . SER A 1 870 ? 7.924 17.061 -1.884 1.00 91.38 870 SER A C 1
ATOM 6909 O O . SER A 1 870 ? 7.893 18.188 -2.379 1.00 91.38 870 SER A O 1
ATOM 6911 N N . PRO A 1 871 ? 7.805 16.916 -0.549 1.00 92.00 871 PRO A N 1
ATOM 6912 C CA . PRO A 1 871 ? 7.597 18.044 0.362 1.00 92.00 871 PRO A CA 1
ATOM 6913 C C . PRO A 1 871 ? 8.889 18.828 0.691 1.00 92.00 871 PRO A C 1
ATOM 6915 O O . PRO A 1 871 ? 8.911 19.570 1.674 1.00 92.00 871 PRO A O 1
ATOM 6918 N N . HIS A 1 872 ? 9.973 18.683 -0.087 1.00 89.06 872 HIS A N 1
ATOM 6919 C CA . HIS A 1 872 ? 11.309 19.188 0.267 1.00 89.06 872 HIS A CA 1
ATOM 6920 C C . HIS A 1 872 ? 11.353 20.700 0.555 1.00 89.06 872 HIS A C 1
ATOM 6922 O O . HIS A 1 872 ? 11.782 21.096 1.639 1.00 89.06 872 HIS A O 1
ATOM 6928 N N . GLU A 1 873 ? 10.864 21.553 -0.356 1.00 88.75 873 GLU A N 1
ATOM 6929 C CA . GLU A 1 873 ? 10.877 23.014 -0.144 1.00 88.75 873 GLU A CA 1
ATOM 6930 C C . GLU A 1 873 ? 10.075 23.440 1.104 1.00 88.75 873 GLU A C 1
ATOM 6932 O O . GLU A 1 873 ? 10.420 24.413 1.782 1.00 88.75 873 GLU A O 1
ATOM 6937 N N . PHE A 1 874 ? 9.017 22.696 1.448 1.00 93.25 874 PHE A N 1
ATOM 6938 C CA . PHE A 1 874 ? 8.243 22.930 2.665 1.00 93.25 874 PHE A CA 1
ATOM 6939 C C . PHE A 1 874 ? 9.001 22.478 3.921 1.00 93.25 874 PHE A C 1
ATOM 6941 O O . PHE A 1 874 ? 9.028 23.215 4.906 1.00 93.25 874 PHE A O 1
ATOM 6948 N N . LEU A 1 875 ? 9.674 21.323 3.888 1.00 91.62 875 LEU A N 1
ATOM 6949 C CA . LEU A 1 875 ? 10.507 20.834 4.993 1.00 91.62 875 LEU A CA 1
ATOM 6950 C C . LEU A 1 875 ? 11.665 21.794 5.318 1.00 91.62 875 LEU A C 1
ATOM 6952 O O . LEU A 1 875 ? 11.925 22.055 6.493 1.00 91.62 875 LEU A O 1
ATOM 6956 N N . GLN A 1 876 ? 12.300 22.399 4.309 1.00 87.88 876 GLN A N 1
ATOM 6957 C CA . GLN A 1 876 ? 13.333 23.423 4.524 1.00 87.88 876 GLN A CA 1
ATOM 6958 C C . GLN A 1 876 ? 12.752 24.705 5.149 1.00 87.88 876 GLN A C 1
ATOM 6960 O O . GLN A 1 876 ? 13.309 25.251 6.111 1.00 87.88 876 GLN A O 1
ATOM 6965 N N . ALA A 1 877 ? 11.575 25.153 4.694 1.00 91.56 877 ALA A N 1
ATOM 6966 C CA . ALA A 1 877 ? 10.860 26.267 5.323 1.00 91.56 877 ALA A CA 1
ATOM 6967 C C . ALA A 1 877 ? 10.465 25.959 6.784 1.00 91.56 877 ALA A C 1
ATOM 6969 O O . ALA A 1 877 ? 10.597 26.828 7.650 1.00 91.56 877 ALA A O 1
ATOM 6970 N N . VAL A 1 878 ? 10.060 24.719 7.085 1.00 93.56 878 VAL A N 1
ATOM 6971 C CA . VAL A 1 878 ? 9.802 24.219 8.447 1.00 93.56 878 VAL A CA 1
ATOM 6972 C C . VAL A 1 878 ? 11.073 24.226 9.297 1.00 93.56 878 VAL A C 1
ATOM 6974 O O . VAL A 1 878 ? 11.039 24.721 10.425 1.00 93.56 878 VAL A O 1
ATOM 6977 N N . MET A 1 879 ? 12.209 23.743 8.787 1.00 90.88 879 MET A N 1
ATOM 6978 C CA . MET A 1 879 ? 13.489 23.758 9.509 1.00 90.88 879 MET A CA 1
ATOM 6979 C C . MET A 1 879 ? 13.920 25.185 9.874 1.00 90.88 879 MET A C 1
ATOM 6981 O O . MET A 1 879 ? 14.335 25.433 11.011 1.00 90.88 879 MET A O 1
ATOM 6985 N N . LYS A 1 880 ? 13.762 26.140 8.947 1.00 90.50 880 LYS A N 1
ATOM 6986 C CA . LYS A 1 880 ? 14.071 27.561 9.172 1.00 90.50 880 LYS A CA 1
ATOM 6987 C C . LYS A 1 880 ? 13.106 28.207 10.175 1.00 90.50 880 LYS A C 1
ATOM 6989 O O . LYS A 1 880 ? 13.556 28.799 11.155 1.00 90.50 880 LYS A O 1
ATOM 6994 N N . ALA A 1 881 ? 11.793 28.053 9.985 1.00 92.06 881 ALA A N 1
ATOM 6995 C CA . ALA A 1 881 ? 10.771 28.661 10.844 1.00 92.06 881 ALA A CA 1
ATOM 6996 C C . ALA A 1 881 ? 10.728 28.060 12.264 1.00 92.06 881 ALA A C 1
ATOM 6998 O O . ALA A 1 881 ? 10.494 28.777 13.236 1.00 92.06 881 ALA A O 1
ATOM 6999 N N . SER A 1 882 ? 10.997 26.759 12.409 1.00 91.81 882 SER A N 1
ATOM 7000 C CA . SER A 1 882 ? 11.020 26.059 13.703 1.00 91.81 882 SER A CA 1
ATOM 7001 C C . SER A 1 882 ? 12.350 26.180 14.459 1.00 91.81 882 SER A C 1
ATOM 7003 O O . SER A 1 882 ? 12.519 25.541 15.497 1.00 91.81 882 SER A O 1
ATOM 7005 N N . LYS A 1 883 ? 13.308 26.977 13.955 1.00 90.81 883 LYS A N 1
ATOM 7006 C CA . LYS A 1 883 ? 14.669 27.129 14.508 1.00 90.81 883 LYS A CA 1
ATOM 7007 C C . LYS A 1 883 ? 15.394 25.782 14.695 1.00 90.81 883 LYS A C 1
ATOM 7009 O O . LYS A 1 883 ? 16.009 25.536 15.729 1.00 90.81 883 LYS A O 1
ATOM 7014 N N . LYS A 1 884 ? 15.319 24.903 13.687 1.00 87.50 884 LYS A N 1
ATOM 7015 C CA . LYS A 1 884 ? 15.862 23.529 13.702 1.00 87.50 884 LYS A CA 1
ATOM 7016 C C . LYS A 1 884 ? 15.282 22.626 14.815 1.00 87.50 884 LYS A C 1
ATOM 7018 O O . LYS A 1 884 ? 15.981 21.706 15.249 1.00 87.50 884 LYS A O 1
ATOM 7023 N N . ARG A 1 885 ? 14.038 22.858 15.276 1.00 88.81 885 ARG A N 1
ATOM 7024 C CA . ARG A 1 885 ? 13.312 21.922 16.166 1.00 88.81 885 ARG A CA 1
ATOM 7025 C C . ARG A 1 885 ? 12.942 20.644 15.418 1.00 88.81 885 ARG A C 1
ATOM 7027 O O . ARG A 1 885 ? 13.329 19.566 15.845 1.00 88.81 885 ARG A O 1
ATOM 7034 N N . PHE A 1 886 ? 12.225 20.783 14.306 1.00 91.06 886 PHE A N 1
ATOM 7035 C CA . PHE A 1 886 ? 11.911 19.677 13.404 1.00 91.06 886 PHE A CA 1
ATOM 7036 C C . PHE A 1 886 ? 13.000 19.641 12.330 1.00 91.06 886 PHE A C 1
ATOM 7038 O O . PHE A 1 886 ? 13.310 20.685 11.750 1.00 91.06 886 PHE A O 1
ATOM 7045 N N . ARG A 1 887 ? 13.627 18.481 12.112 1.00 84.25 887 ARG A N 1
ATOM 7046 C CA . ARG A 1 887 ? 14.778 18.314 11.210 1.00 84.25 887 ARG A CA 1
ATOM 7047 C C . ARG A 1 887 ? 14.524 17.164 10.241 1.00 84.25 887 ARG A C 1
ATOM 7049 O O . ARG A 1 887 ? 13.975 16.143 10.632 1.00 84.25 887 ARG A O 1
ATOM 7056 N N . ILE A 1 888 ? 14.978 17.322 9.002 1.00 82.75 888 ILE A N 1
ATOM 7057 C CA . ILE A 1 888 ? 15.133 16.208 8.059 1.00 82.75 888 ILE A CA 1
ATOM 7058 C C . ILE A 1 888 ? 16.160 15.227 8.653 1.00 82.75 888 ILE A C 1
ATOM 7060 O O . ILE A 1 888 ? 17.224 15.662 9.098 1.00 82.75 888 ILE A O 1
ATOM 7064 N N . GLY A 1 889 ? 15.854 13.927 8.669 1.00 80.62 889 GLY A N 1
ATOM 7065 C CA . GLY A 1 889 ? 16.710 12.893 9.262 1.00 80.62 889 GLY A CA 1
ATOM 7066 C C . GLY A 1 889 ? 16.517 12.637 10.760 1.00 80.62 889 GLY A C 1
ATOM 7067 O O . GLY A 1 889 ? 17.428 12.084 11.370 1.00 80.62 889 GLY A O 1
ATOM 7068 N N . ALA A 1 890 ? 15.397 13.059 11.358 1.00 85.06 890 ALA A N 1
ATOM 7069 C CA . ALA A 1 890 ? 15.021 12.679 12.723 1.00 85.06 890 ALA A CA 1
ATOM 7070 C C . ALA A 1 890 ? 13.494 12.730 12.923 1.00 85.06 890 ALA A C 1
ATOM 7072 O O . ALA A 1 890 ? 12.896 13.813 12.890 1.00 85.06 890 ALA A O 1
ATOM 7073 N N . GLN A 1 891 ? 12.871 11.577 13.181 1.00 85.94 891 GLN A N 1
ATOM 7074 C CA . GLN A 1 891 ? 11.431 11.487 13.439 1.00 85.94 891 GLN A CA 1
ATOM 7075 C C . GLN A 1 891 ? 11.006 12.371 14.627 1.00 85.94 891 GLN A C 1
ATOM 7077 O O . GLN A 1 891 ? 11.724 12.529 15.615 1.00 85.94 891 GLN A O 1
ATOM 7082 N N . SER A 1 892 ? 9.814 12.964 14.543 1.00 90.31 892 SER A N 1
ATOM 7083 C CA . SER A 1 892 ? 9.222 13.797 15.599 1.00 90.31 892 SER A CA 1
ATOM 7084 C C . SER A 1 892 ? 7.747 13.449 15.831 1.00 90.31 892 SER A C 1
ATOM 7086 O O . SER A 1 892 ? 7.139 12.703 15.069 1.00 90.31 892 SER A O 1
ATOM 7088 N N . ASP A 1 893 ? 7.161 13.991 16.898 1.00 90.69 893 ASP A N 1
ATOM 7089 C CA . ASP A 1 893 ? 5.764 13.770 17.284 1.00 90.69 893 ASP A CA 1
ATOM 7090 C C . ASP A 1 893 ? 4.791 14.630 16.422 1.00 90.69 893 ASP A C 1
ATOM 7092 O O . ASP A 1 893 ? 4.920 15.863 16.397 1.00 90.69 893 ASP A O 1
ATOM 7096 N N . PRO A 1 894 ? 3.806 14.035 15.707 1.00 93.69 894 PRO A N 1
ATOM 7097 C CA . PRO A 1 894 ? 2.839 14.781 14.901 1.00 93.69 894 PRO A CA 1
ATOM 7098 C C . PRO A 1 894 ? 1.919 15.708 15.699 1.00 93.69 894 PRO A C 1
ATOM 7100 O O . PRO A 1 894 ? 1.430 16.682 15.134 1.00 93.69 894 PRO A O 1
ATOM 7103 N N . VAL A 1 895 ? 1.652 15.449 16.985 1.00 93.56 895 VAL A N 1
ATOM 7104 C CA . VAL A 1 895 ? 0.849 16.353 17.829 1.00 93.56 895 VAL A CA 1
ATOM 7105 C C . VAL A 1 895 ? 1.640 17.626 18.112 1.00 93.56 895 VAL A C 1
ATOM 7107 O O . VAL A 1 895 ? 1.095 18.724 17.981 1.00 93.56 895 VAL A O 1
ATOM 7110 N N . GLU A 1 896 ? 2.929 17.504 18.431 1.00 93.06 896 GLU A N 1
ATOM 7111 C CA . GLU A 1 896 ? 3.819 18.659 18.563 1.00 93.06 896 GLU A CA 1
ATOM 7112 C C . GLU A 1 896 ? 3.965 19.426 17.244 1.00 93.06 896 GLU A C 1
ATOM 7114 O O . GLU A 1 896 ? 3.880 20.657 17.239 1.00 93.06 896 GLU A O 1
ATOM 7119 N N . PHE A 1 897 ? 4.151 18.717 16.126 1.00 95.62 897 PHE A N 1
ATOM 7120 C CA . PHE A 1 897 ? 4.304 19.334 14.809 1.00 95.62 897 PHE A CA 1
ATOM 7121 C C . PHE A 1 897 ? 3.021 20.037 14.336 1.00 95.62 897 PHE A C 1
ATOM 7123 O O . PHE A 1 897 ? 3.084 21.203 13.948 1.00 95.62 897 PHE A O 1
ATOM 7130 N N . MET A 1 898 ? 1.854 19.391 14.446 1.00 95.75 898 MET A N 1
ATOM 7131 C CA . MET A 1 898 ? 0.539 19.984 14.160 1.00 95.75 898 MET A CA 1
ATOM 7132 C C . MET A 1 898 ? 0.290 21.225 15.026 1.00 95.75 898 MET A C 1
ATOM 7134 O O . MET A 1 898 ? -0.087 22.278 14.512 1.00 95.75 898 MET A O 1
ATOM 7138 N N . SER A 1 899 ? 0.539 21.126 16.336 1.00 94.69 899 SER A N 1
ATOM 7139 C CA . SER A 1 899 ? 0.356 22.238 17.274 1.00 94.69 899 SER A CA 1
ATOM 7140 C C . SER A 1 899 ? 1.258 23.426 16.927 1.00 94.69 899 SER A C 1
ATOM 7142 O O . SER A 1 899 ? 0.782 24.561 16.854 1.00 94.69 899 SER A O 1
ATOM 7144 N N . TRP A 1 900 ? 2.542 23.189 16.639 1.00 96.25 900 TRP A N 1
ATOM 7145 C CA . TRP A 1 900 ? 3.453 24.237 16.176 1.00 96.25 900 TRP A CA 1
ATOM 7146 C C . TRP A 1 900 ? 2.982 24.851 14.849 1.00 96.25 900 TRP A C 1
ATOM 7148 O O . TRP A 1 900 ? 2.820 26.069 14.763 1.00 96.25 900 TRP A O 1
ATOM 7158 N N . LEU A 1 901 ? 2.693 24.020 13.844 1.00 96.12 901 LEU A N 1
ATOM 7159 C CA . LEU A 1 901 ? 2.344 24.454 12.492 1.00 96.12 901 LEU A CA 1
ATOM 7160 C C . LEU A 1 901 ? 1.074 25.313 12.477 1.00 96.12 901 LEU A C 1
ATOM 7162 O O . LEU A 1 901 ? 1.072 26.384 11.872 1.00 96.12 901 LEU A O 1
ATOM 7166 N N . LEU A 1 902 ? 0.013 24.903 13.181 1.00 95.19 902 LEU A N 1
ATOM 7167 C CA . LEU A 1 902 ? -1.227 25.681 13.267 1.00 95.19 902 LEU A CA 1
ATOM 7168 C C . LEU A 1 902 ? -1.015 27.027 13.983 1.00 95.19 902 LEU A C 1
ATOM 7170 O O . LEU A 1 902 ? -1.550 28.043 13.537 1.00 95.19 902 LEU A O 1
ATOM 7174 N N . ASN A 1 903 ? -0.204 27.072 15.045 1.00 94.19 903 ASN A N 1
ATOM 7175 C CA . ASN A 1 903 ? 0.097 28.317 15.760 1.00 94.19 903 ASN A CA 1
ATOM 7176 C C . ASN A 1 903 ? 0.977 29.278 14.935 1.00 94.19 903 ASN A C 1
ATOM 7178 O O . ASN A 1 903 ? 0.712 30.485 14.912 1.00 94.19 903 ASN A O 1
ATOM 7182 N N . THR A 1 904 ? 1.980 28.774 14.209 1.00 94.19 904 THR A N 1
ATOM 7183 C CA . THR A 1 904 ? 2.803 29.592 13.302 1.00 94.19 904 THR A CA 1
ATOM 7184 C C . THR A 1 904 ? 1.987 30.082 12.104 1.00 94.19 904 THR A C 1
ATOM 7186 O O . THR A 1 904 ? 1.946 31.286 11.860 1.00 94.19 904 THR A O 1
ATOM 7189 N N . LEU A 1 905 ? 1.224 29.211 11.430 1.00 93.50 905 LEU A N 1
ATOM 7190 C CA . LEU A 1 905 ? 0.329 29.626 10.342 1.00 93.50 905 LEU A CA 1
ATOM 7191 C C . LEU A 1 905 ? -0.748 30.614 10.819 1.00 93.50 905 LEU A C 1
ATOM 7193 O O . LEU A 1 905 ? -1.094 31.531 10.079 1.00 93.50 905 LEU A O 1
ATOM 7197 N N . HIS A 1 906 ? -1.261 30.503 12.052 1.00 92.25 906 HIS A N 1
ATOM 7198 C CA . HIS A 1 906 ? -2.119 31.551 12.615 1.00 92.25 906 HIS A CA 1
ATOM 7199 C C . HIS A 1 906 ? -1.366 32.880 12.762 1.00 92.25 906 HIS A C 1
ATOM 7201 O O . HIS A 1 906 ? -1.874 33.920 12.341 1.00 92.25 906 HIS A O 1
ATOM 7207 N N . THR A 1 907 ? -0.156 32.842 13.323 1.00 91.56 907 THR A N 1
ATOM 7208 C CA . THR A 1 907 ? 0.679 34.024 13.581 1.00 91.56 907 THR A CA 1
ATOM 7209 C C . THR A 1 907 ? 1.040 34.782 12.299 1.00 91.56 907 THR A C 1
ATOM 7211 O O . THR A 1 907 ? 1.092 36.015 12.335 1.00 91.56 907 THR A O 1
ATOM 7214 N N . ASP A 1 908 ? 1.211 34.063 11.188 1.00 90.56 908 ASP A N 1
ATOM 7215 C CA . ASP A 1 908 ? 1.644 34.583 9.884 1.00 90.56 908 ASP A CA 1
ATOM 7216 C C . ASP A 1 908 ? 0.479 34.931 8.930 1.00 90.56 908 ASP A C 1
ATOM 7218 O O . ASP A 1 908 ? 0.679 35.618 7.924 1.00 90.56 908 ASP A O 1
ATOM 7222 N N . LEU A 1 909 ? -0.745 34.484 9.249 1.00 89.88 909 LEU A N 1
ATOM 7223 C CA . LEU A 1 909 ? -1.992 34.775 8.516 1.00 89.88 909 LEU A CA 1
ATOM 7224 C C . LEU A 1 909 ? -2.995 35.629 9.315 1.00 89.88 909 LEU A C 1
ATOM 7226 O O . LEU A 1 909 ? -4.140 35.807 8.889 1.00 89.88 909 LEU A O 1
ATOM 7230 N N . LYS A 1 910 ? -2.622 36.133 10.497 1.00 85.94 910 LYS A N 1
ATOM 7231 C CA . LYS A 1 910 ? -3.501 36.984 11.314 1.00 85.94 910 LYS A CA 1
ATOM 7232 C C . LYS A 1 910 ? -3.819 38.285 10.571 1.00 85.94 910 LYS A C 1
ATOM 7234 O O . LYS A 1 910 ? -2.944 39.103 10.302 1.00 85.94 910 LYS A O 1
ATOM 7239 N N . SER A 1 911 ? -5.095 38.508 10.268 1.00 77.56 911 SER A N 1
ATOM 7240 C CA . SER A 1 911 ? -5.531 39.771 9.667 1.00 77.56 911 SER A CA 1
ATOM 7241 C C . SER A 1 911 ? -5.390 40.911 10.686 1.00 77.56 911 SER A C 1
ATOM 7243 O O . SER A 1 911 ? -5.972 40.804 11.771 1.00 77.56 911 SER A O 1
ATOM 7245 N N . PRO A 1 912 ? -4.696 42.026 10.373 1.00 71.88 912 PRO A N 1
ATOM 7246 C CA . PRO A 1 912 ? -4.412 43.080 11.354 1.00 71.88 912 PRO A CA 1
ATOM 7247 C C . PRO A 1 912 ? -5.683 43.739 11.909 1.00 71.88 912 PRO A C 1
ATOM 7249 O O . PRO A 1 912 ? -5.710 44.140 13.069 1.00 71.88 912 PRO A O 1
ATOM 7252 N N . LYS A 1 913 ? -6.762 43.783 11.113 1.00 71.19 913 LYS A N 1
ATOM 7253 C CA . LYS A 1 913 ? -8.062 44.353 11.505 1.00 71.19 913 LYS A CA 1
ATOM 7254 C C . LYS A 1 913 ? -8.869 43.461 12.459 1.00 71.19 913 LYS A C 1
ATOM 7256 O O . LYS A 1 913 ? -9.544 43.977 13.339 1.00 71.19 913 LYS A O 1
ATOM 7261 N N . THR A 1 914 ? -8.833 42.135 12.289 1.00 73.12 914 THR A N 1
ATOM 7262 C CA . THR A 1 914 ? -9.733 41.198 13.003 1.00 73.12 914 THR A CA 1
ATOM 7263 C C . THR A 1 914 ? -9.030 40.302 14.021 1.00 73.12 914 THR A C 1
ATOM 7265 O O . THR A 1 914 ? -9.709 39.630 14.796 1.00 73.12 914 THR A O 1
ATOM 7268 N N . LYS A 1 915 ? -7.688 40.245 14.005 1.00 78.50 915 LYS A N 1
ATOM 7269 C CA . LYS A 1 915 ? -6.837 39.333 14.800 1.00 78.50 915 LYS A CA 1
ATOM 7270 C C . LYS A 1 915 ? -7.206 37.841 14.664 1.00 78.50 915 LYS A C 1
ATOM 7272 O O . LYS A 1 915 ? -6.810 37.017 15.483 1.00 78.50 915 LYS A O 1
ATOM 7277 N N . LYS A 1 916 ? -7.939 37.480 13.607 1.00 81.81 916 LYS A N 1
ATOM 7278 C CA . LYS A 1 916 ? -8.319 36.106 13.249 1.00 81.81 916 LYS A CA 1
ATOM 7279 C C . LYS A 1 916 ? -7.625 35.697 11.947 1.00 81.81 916 LYS A C 1
ATOM 7281 O O . LYS A 1 916 ? -7.185 36.546 11.172 1.00 81.81 916 LYS A O 1
ATOM 7286 N N . SER A 1 917 ? -7.533 34.391 11.724 1.00 90.12 917 SER A N 1
ATOM 7287 C CA . SER A 1 917 ? -7.072 33.772 10.476 1.00 90.12 917 SER A CA 1
ATOM 7288 C C . SER A 1 917 ? -7.931 32.541 10.168 1.00 90.12 917 SER A C 1
ATOM 7290 O O . SER A 1 917 ? -8.716 32.111 11.019 1.00 90.12 917 SER A O 1
ATOM 7292 N N . ILE A 1 918 ? -7.752 31.942 8.986 1.00 90.50 918 ILE A N 1
ATOM 7293 C CA . ILE A 1 918 ? -8.449 30.709 8.582 1.00 90.50 918 ILE A CA 1
ATOM 7294 C C . ILE A 1 918 ? -8.279 29.567 9.604 1.00 90.50 918 ILE A C 1
ATOM 7296 O O . ILE A 1 918 ? -9.228 28.830 9.860 1.00 90.50 918 ILE A O 1
ATOM 7300 N N . ILE A 1 919 ? -7.121 29.488 10.275 1.00 92.44 919 ILE A N 1
ATOM 7301 C CA . ILE A 1 919 ? -6.841 28.516 11.345 1.00 92.44 919 ILE A CA 1
ATOM 7302 C C . ILE A 1 919 ? -7.833 28.672 12.505 1.00 92.44 919 ILE A C 1
ATOM 7304 O O . ILE A 1 919 ? -8.476 27.706 12.911 1.00 92.44 919 ILE A O 1
ATOM 7308 N N . HIS A 1 920 ? -8.010 29.899 13.008 1.00 91.94 920 HIS A N 1
ATOM 7309 C CA . HIS A 1 920 ? -8.956 30.175 14.093 1.00 91.94 920 HIS A CA 1
ATOM 7310 C C . HIS A 1 920 ? -10.419 30.055 13.648 1.00 91.94 920 HIS A C 1
ATOM 7312 O O . HIS A 1 920 ? -11.279 29.743 14.464 1.00 91.94 920 HIS A O 1
ATOM 7318 N N . GLN A 1 921 ? -10.721 30.266 12.366 1.00 90.12 921 GLN A N 1
ATOM 7319 C CA . GLN A 1 921 ? -12.064 30.023 11.840 1.00 90.12 921 GLN A CA 1
ATOM 7320 C C . GLN A 1 921 ? -12.405 28.524 11.786 1.00 90.12 921 GLN A C 1
ATOM 7322 O O . GLN A 1 921 ? -13.540 28.158 12.078 1.00 90.12 921 GLN A O 1
ATOM 7327 N N . CYS A 1 922 ? -11.437 27.664 11.451 1.00 92.31 922 CYS A N 1
ATOM 7328 C CA . CYS A 1 922 ? -11.649 26.218 11.343 1.00 92.31 922 CYS A CA 1
ATOM 7329 C C . CYS A 1 922 ? -11.623 25.508 12.706 1.00 92.31 922 CYS A C 1
ATOM 7331 O O . CYS A 1 922 ? -12.550 24.761 13.015 1.00 92.31 922 CYS A O 1
ATOM 7333 N N . PHE A 1 923 ? -10.575 25.736 13.508 1.00 94.38 923 PHE A N 1
ATOM 7334 C CA . PHE A 1 923 ? -10.210 24.866 14.637 1.00 94.38 923 PHE A CA 1
ATOM 7335 C C . PHE A 1 923 ? -10.406 25.482 16.034 1.00 94.38 923 PHE A C 1
ATOM 7337 O O . PHE A 1 923 ? -10.266 24.768 17.023 1.00 94.38 923 PHE A O 1
ATOM 7344 N N . GLN A 1 924 ? -10.705 26.783 16.162 1.00 93.12 924 GLN A N 1
ATOM 7345 C CA . GLN A 1 924 ? -10.771 27.427 17.483 1.00 93.12 924 GLN A CA 1
ATOM 7346 C C . GLN A 1 924 ? -12.067 27.092 18.235 1.00 93.12 924 GLN A C 1
ATOM 7348 O O . GLN A 1 924 ? -13.127 27.661 17.958 1.00 93.12 924 GLN A O 1
ATOM 7353 N N . GLY A 1 925 ? -11.950 26.213 19.229 1.00 90.75 925 GLY A N 1
ATOM 7354 C CA . GLY A 1 925 ? -12.945 26.019 20.281 1.00 90.75 925 GLY A CA 1
ATOM 7355 C C . GLY A 1 925 ? -12.622 26.826 21.542 1.00 90.75 925 GLY A C 1
ATOM 7356 O O . GLY A 1 925 ? -11.569 27.463 21.647 1.00 90.75 925 GLY A O 1
ATOM 7357 N N . GLU A 1 926 ? -13.528 26.792 22.519 1.00 90.38 926 GLU A N 1
ATOM 7358 C CA . GLU A 1 926 ? -13.348 27.416 23.838 1.00 90.38 926 GLU A CA 1
ATOM 7359 C C . GLU A 1 926 ? -13.691 26.426 24.959 1.00 90.38 926 GLU A C 1
ATOM 7361 O O . GLU A 1 926 ? -14.694 25.708 24.891 1.00 90.38 926 GLU A O 1
ATOM 7366 N N . LEU A 1 927 ? -12.846 26.406 25.990 1.00 89.62 927 LEU A N 1
ATOM 7367 C CA . LEU A 1 927 ? -12.962 25.599 27.202 1.00 89.62 927 LEU A CA 1
ATOM 7368 C C . LEU A 1 927 ? -13.176 26.516 28.416 1.00 89.62 927 LEU A C 1
ATOM 7370 O O . LEU A 1 927 ? -12.470 27.510 28.569 1.00 89.62 927 LEU A O 1
ATOM 7374 N N . GLU A 1 928 ? -14.072 26.149 29.324 1.00 88.88 928 GLU A N 1
ATOM 7375 C CA . GLU A 1 928 ? -14.078 26.618 30.710 1.00 88.88 928 GLU A CA 1
ATOM 7376 C C . GLU A 1 928 ? -13.245 25.643 31.553 1.00 88.88 928 GLU A C 1
ATOM 7378 O O . GLU A 1 928 ? -13.421 24.425 31.478 1.00 88.88 928 GLU A O 1
ATOM 7383 N N . VAL A 1 929 ? -12.326 26.184 32.349 1.00 88.12 929 VAL A N 1
ATOM 7384 C CA . VAL A 1 929 ? -11.504 25.442 33.306 1.00 88.12 929 VAL A CA 1
ATOM 7385 C C . VAL A 1 929 ? -11.888 25.904 34.702 1.00 88.12 929 VAL A C 1
ATOM 7387 O O . VAL A 1 929 ? -11.734 27.085 35.025 1.00 88.12 929 VAL A O 1
ATOM 7390 N N . VAL A 1 930 ? -12.377 24.982 35.530 1.00 87.62 930 VAL A N 1
ATOM 7391 C CA . VAL A 1 930 ? -12.611 25.217 36.959 1.00 87.62 930 VAL A CA 1
ATOM 7392 C C . VAL A 1 930 ? -11.485 24.545 37.732 1.00 87.62 930 VAL A C 1
ATOM 7394 O O . VAL A 1 930 ? -11.318 23.328 37.666 1.00 87.62 930 VAL A O 1
ATOM 7397 N N . LYS A 1 931 ? -10.693 25.348 38.436 1.00 84.38 931 LYS A N 1
ATOM 7398 C CA . LYS A 1 931 ? -9.505 24.932 39.181 1.00 84.38 931 LYS A CA 1
ATOM 7399 C C . LYS A 1 931 ? -9.783 25.070 40.674 1.00 84.38 931 LYS A C 1
ATOM 7401 O O . LYS A 1 931 ? -9.853 26.174 41.205 1.00 84.38 931 LYS A O 1
ATOM 7406 N N . GLU A 1 932 ? -9.949 23.935 41.333 1.00 82.88 932 GLU A N 1
ATOM 7407 C CA . GLU A 1 932 ? -10.190 23.807 42.767 1.00 82.88 932 GLU A CA 1
ATOM 7408 C C . GLU A 1 932 ? -8.848 23.643 43.498 1.00 82.88 932 GLU A C 1
ATOM 7410 O O . GLU A 1 932 ? -8.099 22.681 43.284 1.00 82.88 932 GLU A O 1
ATOM 7415 N N . ILE A 1 933 ? -8.535 24.618 44.352 1.00 76.88 933 ILE A N 1
ATOM 7416 C CA . ILE A 1 933 ? -7.337 24.674 45.190 1.00 76.88 933 ILE A CA 1
ATOM 7417 C C . ILE A 1 933 ? -7.779 24.508 46.644 1.00 76.88 933 ILE A C 1
ATOM 7419 O O . ILE A 1 933 ? -8.547 25.317 47.162 1.00 76.88 933 ILE A O 1
ATOM 7423 N N . HIS A 1 934 ? -7.261 23.484 47.320 1.00 72.12 934 HIS A N 1
ATOM 7424 C CA . HIS A 1 934 ? -7.436 23.338 48.763 1.00 72.12 934 HIS A CA 1
ATOM 7425 C C . HIS A 1 934 ? -6.480 24.297 49.480 1.00 72.12 934 HIS A C 1
ATOM 7427 O O . HIS A 1 934 ? -5.258 24.178 49.348 1.00 72.12 934 HIS A O 1
ATOM 7433 N N . VAL A 1 935 ? -7.037 25.236 50.237 1.00 67.81 935 VAL A N 1
ATOM 7434 C CA . VAL A 1 935 ? -6.308 26.127 51.142 1.00 67.81 935 VAL A CA 1
ATOM 7435 C C . VAL A 1 935 ? -6.558 25.647 52.573 1.00 67.81 935 VAL A C 1
ATOM 7437 O O . VAL A 1 935 ? -7.660 25.215 52.914 1.00 67.81 935 VAL A O 1
ATOM 7440 N N . LYS A 1 936 ? -5.509 25.668 53.398 1.00 60.38 936 LYS A N 1
ATOM 7441 C CA . LYS A 1 936 ? -5.629 25.490 54.846 1.00 60.38 936 LYS A CA 1
ATOM 7442 C C . LYS A 1 936 ? -5.598 26.865 55.489 1.00 60.38 936 LYS A C 1
ATOM 7444 O O . LYS A 1 936 ? -4.591 27.556 55.344 1.00 60.38 936 LYS A O 1
ATOM 7449 N N . ASP A 1 937 ? -6.652 27.206 56.212 1.00 56.31 937 ASP A N 1
ATOM 7450 C CA . ASP A 1 937 ? -6.667 28.408 57.041 1.00 56.31 937 ASP A CA 1
ATOM 7451 C C . ASP A 1 937 ? -6.041 28.118 58.414 1.00 56.31 937 ASP A C 1
ATOM 7453 O O . ASP A 1 937 ? -5.859 26.962 58.806 1.00 56.31 937 ASP A O 1
ATOM 7457 N N . GLU A 1 938 ? -5.733 29.169 59.175 1.00 57.25 938 GLU A N 1
ATOM 7458 C CA . GLU A 1 938 ? -5.091 29.080 60.500 1.00 57.25 938 GLU A CA 1
ATOM 7459 C C . GLU A 1 938 ? -5.919 28.277 61.526 1.00 57.25 938 GLU A C 1
ATOM 7461 O O . GLU A 1 938 ? -5.375 27.715 62.473 1.00 57.25 938 GLU A O 1
ATOM 7466 N N . SER A 1 939 ? -7.228 28.140 61.292 1.00 59.16 939 SER A N 1
ATOM 7467 C CA . SER A 1 939 ? -8.148 27.276 62.048 1.00 59.16 939 SER A CA 1
ATOM 7468 C C . SER A 1 939 ? -8.018 25.775 61.728 1.00 59.16 939 SER A C 1
ATOM 7470 O O . SER A 1 939 ? -8.772 24.965 62.265 1.00 59.16 939 SER A O 1
ATOM 7472 N N . ASN A 1 940 ? -7.093 25.393 60.837 1.00 58.72 940 ASN A N 1
ATOM 7473 C CA . ASN A 1 940 ? -6.877 24.036 60.315 1.00 58.72 940 ASN A CA 1
ATOM 7474 C C . ASN A 1 940 ? -8.103 23.432 59.590 1.00 58.72 940 ASN A C 1
ATOM 7476 O O . ASN A 1 940 ? -8.157 22.227 59.338 1.00 58.72 940 ASN A O 1
ATOM 7480 N N . THR A 1 941 ? -9.077 24.271 59.218 1.00 56.06 941 THR A N 1
ATOM 7481 C CA . THR A 1 941 ? -10.183 23.899 58.325 1.00 56.06 941 THR A CA 1
ATOM 7482 C C . THR A 1 941 ? -9.723 23.924 56.862 1.00 56.06 941 THR A C 1
ATOM 7484 O O . THR A 1 941 ? -8.838 24.694 56.481 1.00 56.06 941 THR A O 1
ATOM 7487 N N . MET A 1 942 ? -10.285 23.035 56.036 1.00 59.00 942 MET A N 1
ATOM 7488 C CA . MET A 1 942 ? -10.011 22.989 54.596 1.00 59.00 942 MET A CA 1
ATOM 7489 C C . MET A 1 942 ? -11.043 23.817 53.837 1.00 59.00 942 MET A C 1
ATOM 7491 O O . MET A 1 942 ? -12.188 23.390 53.700 1.00 59.00 942 MET A O 1
ATOM 7495 N N . ASN A 1 943 ? -10.615 24.952 53.287 1.00 65.75 943 ASN A N 1
ATOM 7496 C CA . ASN A 1 943 ? -11.430 25.766 52.394 1.00 65.75 943 ASN A CA 1
ATOM 7497 C C . ASN A 1 943 ? -11.049 25.504 50.928 1.00 65.75 943 ASN A C 1
ATOM 7499 O O . ASN A 1 943 ? -9.873 25.428 50.567 1.00 65.75 943 ASN A O 1
ATOM 7503 N N . ILE A 1 944 ? -12.060 25.331 50.072 1.00 70.88 944 ILE A N 1
ATOM 7504 C CA . ILE A 1 944 ? -11.883 25.065 48.639 1.00 70.88 944 ILE A CA 1
ATOM 7505 C C . ILE A 1 944 ? -12.072 26.376 47.879 1.00 70.88 944 ILE A C 1
ATOM 7507 O O . ILE A 1 944 ? -13.188 26.871 47.740 1.00 70.88 944 ILE A O 1
ATOM 7511 N N . VAL A 1 945 ? -10.978 26.926 47.356 1.00 77.94 945 VAL A N 1
ATOM 7512 C CA . VAL A 1 945 ? -11.017 28.087 46.463 1.00 77.94 945 VAL A CA 1
ATOM 7513 C C . VAL A 1 945 ? -11.169 27.583 45.030 1.00 77.94 945 VAL A C 1
ATOM 7515 O O . VAL A 1 945 ? -10.299 26.866 44.534 1.00 77.94 945 VAL A O 1
ATOM 7518 N N . SER A 1 946 ? -12.262 27.948 44.355 1.00 76.50 946 SER A N 1
ATOM 7519 C CA . SER A 1 946 ? -12.497 27.600 42.947 1.00 76.50 946 SER A CA 1
ATOM 7520 C C . SER A 1 946 ? -12.257 28.798 42.025 1.00 76.50 946 SER A C 1
ATOM 7522 O O . SER A 1 946 ? -13.006 29.775 42.053 1.00 76.50 946 SER A O 1
ATOM 7524 N N . GLU A 1 947 ? -11.243 28.701 41.173 1.00 83.00 947 GLU A N 1
ATOM 7525 C CA . GLU A 1 947 ? -10.909 29.681 40.138 1.00 83.00 947 GLU A CA 1
ATOM 7526 C C . GLU A 1 947 ? -11.532 29.247 38.801 1.00 83.00 947 GLU A C 1
ATOM 7528 O O . GLU A 1 947 ? -11.351 28.104 38.377 1.00 83.00 947 GLU A O 1
ATOM 7533 N N . LYS A 1 948 ? -12.270 30.137 38.124 1.00 86.69 948 LYS A N 1
ATOM 7534 C CA . LYS A 1 948 ? -12.869 29.868 36.806 1.00 86.69 948 LYS A CA 1
ATOM 7535 C C . LYS A 1 948 ? -12.181 30.685 35.721 1.00 86.69 948 LYS A C 1
ATOM 7537 O O . LYS A 1 948 ? -12.194 31.910 35.778 1.00 86.69 948 LYS A O 1
ATOM 7542 N N . SER A 1 949 ? -11.649 30.011 34.707 1.00 87.50 949 SER A N 1
ATOM 7543 C CA . SER A 1 949 ? -11.005 30.640 33.549 1.00 87.50 949 SER A CA 1
ATOM 7544 C C . SER A 1 949 ? -11.597 30.123 32.238 1.00 87.50 949 SER A C 1
ATOM 7546 O O . SER A 1 949 ? -12.103 29.002 32.181 1.00 87.50 949 SER A O 1
ATOM 7548 N N . ARG A 1 950 ? -11.533 30.929 31.172 1.00 88.75 950 ARG A N 1
ATOM 7549 C CA . ARG A 1 950 ? -11.867 30.503 29.805 1.00 88.75 950 ARG A CA 1
ATOM 7550 C C . ARG A 1 950 ? -10.607 30.483 28.953 1.00 88.75 950 ARG A C 1
ATOM 7552 O O . ARG A 1 950 ? -9.887 31.476 28.892 1.00 88.75 950 ARG A O 1
ATOM 7559 N N . MET A 1 951 ? -10.358 29.362 28.286 1.00 88.25 951 MET A N 1
ATOM 7560 C CA . MET A 1 951 ? -9.160 29.120 27.487 1.00 88.25 951 MET A CA 1
ATOM 7561 C C . MET A 1 951 ? -9.552 28.679 26.068 1.00 88.25 951 MET A C 1
ATOM 7563 O O . MET A 1 951 ? -10.320 27.726 25.927 1.00 88.25 951 MET A O 1
ATOM 7567 N N . PRO A 1 952 ? -9.053 29.333 25.004 1.00 91.62 952 PRO A N 1
ATOM 7568 C CA . PRO A 1 952 ? -9.236 28.841 23.644 1.00 91.62 952 PRO A CA 1
ATOM 7569 C C . PRO A 1 952 ? -8.388 27.583 23.409 1.00 91.62 952 PRO A C 1
ATOM 7571 O O . PRO A 1 952 ? -7.300 27.450 23.970 1.00 91.62 952 PRO A O 1
ATOM 7574 N N . PHE A 1 953 ? -8.851 26.688 22.537 1.00 92.88 953 PHE A N 1
ATOM 7575 C CA . PHE A 1 953 ? -8.096 25.507 22.108 1.00 92.88 953 PHE A CA 1
ATOM 7576 C C . PHE A 1 953 ? -8.164 25.315 20.588 1.00 92.88 953 PHE A C 1
ATOM 7578 O O . PHE A 1 953 ? -9.118 25.749 19.947 1.00 92.88 953 PHE A O 1
ATOM 7585 N N . LEU A 1 954 ? -7.153 24.643 20.026 1.00 93.44 954 LEU A N 1
ATOM 7586 C CA . LEU A 1 954 ? -7.132 24.170 18.629 1.00 93.44 954 LEU A CA 1
ATOM 7587 C C . LEU A 1 954 ? -7.221 22.635 18.529 1.00 93.44 954 LEU A C 1
ATOM 7589 O O . LEU A 1 954 ? -7.602 22.095 17.495 1.00 93.44 954 LEU A O 1
ATOM 7593 N N . MET A 1 955 ? -6.844 21.931 19.601 1.00 94.44 955 MET A N 1
ATOM 7594 C CA . MET A 1 955 ? -6.771 20.470 19.700 1.00 94.44 955 MET A CA 1
ATOM 7595 C C . MET A 1 955 ? -7.154 20.057 21.130 1.00 94.44 955 MET A C 1
ATOM 7597 O O . MET A 1 955 ? -6.800 20.766 22.076 1.00 94.44 955 MET A O 1
ATOM 7601 N N . LEU A 1 956 ? -7.836 18.922 21.309 1.00 92.94 956 LEU A N 1
ATOM 7602 C CA . LEU A 1 956 ? -8.142 18.352 22.629 1.00 92.94 956 LEU A CA 1
ATOM 7603 C C . LEU A 1 956 ? -7.317 17.088 22.893 1.00 92.94 956 LEU A C 1
ATOM 7605 O O . LEU A 1 956 ? -7.343 16.139 22.110 1.00 92.94 956 LEU A O 1
ATOM 7609 N N . GLY A 1 957 ? -6.611 17.070 24.026 1.00 92.25 957 GLY A N 1
ATOM 7610 C CA . GLY A 1 957 ? -5.827 15.921 24.477 1.00 92.25 957 GLY A CA 1
ATOM 7611 C C . GLY A 1 957 ? -6.636 14.969 25.347 1.00 92.25 957 GLY A C 1
ATOM 7612 O O . GLY A 1 957 ? -7.010 15.321 26.471 1.00 92.25 957 GLY A O 1
ATOM 7613 N N . LEU A 1 958 ? -6.862 13.763 24.834 1.00 92.00 958 LEU A N 1
ATOM 7614 C CA . LEU A 1 958 ? -7.528 12.654 25.507 1.00 92.00 958 LEU A CA 1
ATOM 7615 C C . LEU A 1 958 ? -6.495 11.813 26.262 1.00 92.00 958 LEU A C 1
ATOM 7617 O O . LEU A 1 958 ? -5.504 11.359 25.683 1.00 92.00 958 LEU A O 1
ATOM 7621 N N . ASP A 1 959 ? -6.734 11.600 27.553 1.00 89.38 959 ASP A N 1
ATOM 7622 C CA . ASP A 1 959 ? -5.932 10.698 28.376 1.00 89.38 959 ASP A CA 1
ATOM 7623 C C . ASP A 1 959 ? -6.493 9.276 28.237 1.00 89.38 959 ASP A C 1
ATOM 7625 O O . ASP A 1 959 ? -7.681 9.044 28.465 1.00 89.38 959 ASP A O 1
ATOM 7629 N N . LEU A 1 960 ? -5.649 8.325 27.833 1.00 89.38 960 LEU A N 1
ATOM 7630 C CA . LEU A 1 960 ? -6.005 6.906 27.811 1.00 89.38 960 LEU A CA 1
ATOM 7631 C C . LEU A 1 960 ? -5.806 6.315 29.217 1.00 89.38 960 LEU A C 1
ATOM 7633 O O . LEU A 1 960 ? -4.814 6.657 29.867 1.00 89.38 960 LEU A O 1
ATOM 7637 N N . PRO A 1 961 ? -6.681 5.410 29.696 1.00 85.75 961 PRO A N 1
ATOM 7638 C CA . PRO A 1 961 ? -6.425 4.701 30.945 1.00 85.75 961 PRO A CA 1
ATOM 7639 C C . PRO A 1 961 ? -5.156 3.840 30.820 1.00 85.75 961 PRO A C 1
ATOM 7641 O O . PRO A 1 961 ? -4.815 3.408 29.711 1.00 85.75 961 PRO A O 1
ATOM 7644 N N . PRO A 1 962 ? -4.437 3.584 31.927 1.00 79.00 962 PRO A N 1
ATOM 7645 C CA . PRO A 1 962 ? -3.239 2.754 31.895 1.00 79.00 962 PRO A CA 1
ATOM 7646 C C . PRO A 1 962 ? -3.580 1.324 31.438 1.00 79.00 962 PRO A C 1
ATOM 7648 O O . PRO A 1 962 ? -4.651 0.815 31.787 1.00 79.00 962 PRO A O 1
ATOM 7651 N N . PRO A 1 963 ? -2.692 0.653 30.680 1.00 73.81 963 PRO A N 1
ATOM 7652 C CA . PRO A 1 963 ? -2.885 -0.750 30.338 1.00 73.81 963 PRO A CA 1
ATOM 7653 C C . PRO A 1 963 ? -2.916 -1.611 31.617 1.00 73.81 963 PRO A C 1
ATOM 7655 O O . PRO A 1 963 ? -2.237 -1.285 32.596 1.00 73.81 963 PRO A O 1
ATOM 7658 N N . PRO A 1 964 ? -3.685 -2.716 31.642 1.00 69.38 964 PRO A N 1
ATOM 7659 C CA . PRO A 1 964 ? -3.730 -3.599 32.801 1.00 69.38 964 PRO A CA 1
ATOM 7660 C C . PRO A 1 964 ? -2.347 -4.216 33.054 1.00 69.38 964 PRO A C 1
ATOM 7662 O O . PRO A 1 964 ? -1.815 -4.944 32.220 1.00 69.38 964 PRO A O 1
ATOM 7665 N N . LEU A 1 965 ? -1.774 -3.932 34.229 1.00 65.38 965 LEU A N 1
ATOM 7666 C CA . LEU A 1 965 ? -0.429 -4.383 34.626 1.00 65.38 965 LEU A CA 1
ATOM 7667 C C . LEU A 1 965 ? -0.308 -5.909 34.775 1.00 65.38 965 LEU A C 1
ATOM 7669 O O . LEU A 1 965 ? 0.795 -6.452 34.750 1.00 65.38 965 LEU A O 1
ATOM 7673 N N . PHE A 1 966 ? -1.436 -6.600 34.941 1.00 59.47 966 PHE A N 1
ATOM 7674 C CA . PHE A 1 966 ? -1.502 -8.050 35.070 1.00 59.47 966 PHE A CA 1
ATOM 7675 C C . PHE A 1 966 ? -2.005 -8.670 33.769 1.00 59.47 966 PHE A C 1
ATOM 7677 O O . PHE A 1 966 ? -3.014 -8.237 33.210 1.00 59.47 966 PHE A O 1
ATOM 7684 N N . LYS A 1 967 ? -1.319 -9.722 33.313 1.00 54.78 967 LYS A N 1
ATOM 7685 C CA . LYS A 1 967 ? -1.835 -10.594 32.256 1.00 54.78 967 LYS A CA 1
ATOM 7686 C C . LYS A 1 967 ? -3.057 -11.345 32.778 1.00 54.78 967 LYS A C 1
ATOM 7688 O O . LYS A 1 967 ? -3.085 -11.750 33.939 1.00 54.78 967 LYS A O 1
ATOM 7693 N N . ASP A 1 968 ? -4.029 -11.559 31.900 1.00 54.41 968 ASP A N 1
ATOM 7694 C CA . ASP A 1 968 ? -5.188 -12.400 32.192 1.00 54.41 968 ASP A CA 1
ATOM 7695 C C . ASP A 1 968 ? -4.767 -13.875 32.385 1.00 54.41 968 ASP A C 1
ATOM 7697 O O . ASP A 1 968 ? -3.670 -14.281 31.989 1.00 54.41 968 ASP A O 1
ATOM 7701 N N . VAL A 1 969 ? -5.654 -14.695 32.953 1.00 53.59 969 VAL A N 1
ATOM 7702 C CA . VAL A 1 969 ? -5.432 -16.091 33.390 1.00 53.59 969 VAL A CA 1
ATOM 7703 C C . VAL A 1 969 ? -4.934 -17.019 32.261 1.00 53.59 969 VAL A C 1
ATOM 7705 O O . VAL A 1 969 ? -4.432 -18.109 32.523 1.00 53.59 969 VAL A O 1
ATOM 7708 N N . MET A 1 970 ? -5.020 -16.589 30.997 1.00 51.72 970 MET A N 1
ATOM 7709 C CA . MET A 1 970 ? -4.527 -17.316 29.817 1.00 51.72 970 MET A CA 1
ATOM 7710 C C . MET A 1 970 ? -3.190 -16.794 29.242 1.00 51.72 970 MET A C 1
ATOM 7712 O O . MET A 1 970 ? -2.864 -17.108 28.097 1.00 51.72 970 MET A O 1
ATOM 7716 N N . GLU A 1 971 ? -2.446 -15.961 29.981 1.00 49.28 971 GLU A N 1
ATOM 7717 C CA . GLU A 1 971 ? -1.143 -15.352 29.624 1.00 49.28 971 GLU A CA 1
ATOM 7718 C C . GLU A 1 971 ? -1.085 -14.519 28.324 1.00 49.28 971 GLU A C 1
ATOM 7720 O O . GLU A 1 971 ? -0.017 -14.045 27.920 1.00 49.28 971 GLU A O 1
ATOM 7725 N N . LYS A 1 972 ? -2.219 -14.297 27.656 1.00 49.53 972 LYS A N 1
ATOM 7726 C CA . LYS A 1 972 ? -2.305 -13.462 26.455 1.00 49.53 972 LYS A CA 1
ATOM 7727 C C . LYS A 1 972 ? -2.382 -11.988 26.856 1.00 49.53 972 LYS A C 1
ATOM 7729 O O . LYS A 1 972 ? -3.234 -11.604 27.653 1.00 49.53 972 LYS A O 1
ATOM 7734 N N . ASN A 1 973 ? -1.534 -11.156 26.252 1.00 49.22 973 ASN A N 1
ATOM 7735 C CA . ASN A 1 973 ? -1.675 -9.703 26.319 1.00 49.22 973 ASN A CA 1
ATOM 7736 C C . ASN A 1 973 ? -2.932 -9.304 25.525 1.00 49.22 973 ASN A C 1
ATOM 7738 O O . ASN A 1 973 ? -2.875 -9.153 24.304 1.00 49.22 973 ASN A O 1
ATOM 7742 N N . ILE A 1 974 ? -4.073 -9.178 26.202 1.00 60.09 974 ILE A N 1
ATOM 7743 C CA . ILE A 1 974 ? -5.291 -8.616 25.609 1.00 60.09 974 ILE A CA 1
ATOM 7744 C C . ILE A 1 974 ? -5.022 -7.135 25.335 1.00 60.09 974 ILE A C 1
ATOM 7746 O O . ILE A 1 974 ? -4.665 -6.400 26.254 1.00 60.09 974 ILE A O 1
ATOM 7750 N N . ILE A 1 975 ? -5.194 -6.693 24.087 1.00 69.38 975 ILE A N 1
ATOM 7751 C CA . ILE A 1 975 ? -5.143 -5.267 23.750 1.00 69.38 975 ILE A CA 1
ATOM 7752 C C . ILE A 1 975 ? -6.397 -4.615 24.359 1.00 69.38 975 ILE A C 1
ATOM 7754 O O . ILE A 1 975 ? -7.507 -4.977 23.955 1.00 69.38 975 ILE A O 1
ATOM 7758 N N . PRO A 1 976 ? -6.268 -3.707 25.345 1.00 77.31 976 PRO A N 1
ATOM 7759 C CA . PRO A 1 976 ? -7.428 -3.116 26.001 1.00 77.31 976 PRO A CA 1
ATOM 7760 C C . PRO A 1 976 ? -8.202 -2.220 25.025 1.00 77.31 976 PRO A C 1
ATOM 7762 O O . PRO A 1 976 ? -7.608 -1.544 24.186 1.00 77.31 976 PRO A O 1
ATOM 7765 N N . GLN A 1 977 ? -9.532 -2.207 25.146 1.00 83.00 977 GLN A N 1
ATOM 7766 C CA . GLN A 1 977 ? -10.425 -1.384 24.325 1.00 83.00 977 GLN A CA 1
ATOM 7767 C C . GLN A 1 977 ? -11.206 -0.399 25.194 1.00 83.00 977 GLN A C 1
ATOM 7769 O O . GLN A 1 977 ? -11.715 -0.771 26.251 1.00 83.00 977 GLN A O 1
ATOM 7774 N N . VAL A 1 978 ? -11.332 0.849 24.739 1.00 89.12 978 VAL A N 1
ATOM 7775 C CA . VAL A 1 978 ? -12.028 1.922 25.464 1.00 89.12 978 VAL A CA 1
ATOM 7776 C C . VAL A 1 978 ? -12.893 2.738 24.499 1.00 89.12 978 VAL A C 1
ATOM 7778 O O . VAL A 1 978 ? -12.369 3.284 23.531 1.00 89.12 978 VAL A O 1
ATOM 7781 N N . PRO A 1 979 ? -14.210 2.882 24.733 1.00 89.94 979 PRO A N 1
ATOM 7782 C CA . PRO A 1 979 ? -15.049 3.750 23.912 1.00 89.94 979 PRO A CA 1
ATOM 7783 C C . PRO A 1 979 ? -14.651 5.229 24.001 1.00 89.94 979 PRO A C 1
ATOM 7785 O O . PRO A 1 979 ? -14.405 5.741 25.096 1.00 89.94 979 PRO A O 1
ATOM 7788 N N . LEU A 1 980 ? -14.676 5.937 22.867 1.00 89.50 980 LEU A N 1
ATOM 7789 C CA . LEU A 1 980 ? -14.338 7.364 22.775 1.00 89.50 980 LEU A CA 1
ATOM 7790 C C . LEU A 1 980 ? -15.149 8.231 23.756 1.00 89.50 980 LEU A C 1
ATOM 7792 O O . LEU A 1 980 ? -14.602 9.154 24.359 1.00 89.50 980 LEU A O 1
ATOM 7796 N N . PHE A 1 981 ? -16.425 7.905 23.985 1.00 85.94 981 PHE A N 1
ATOM 7797 C CA . PHE A 1 981 ? -17.267 8.646 24.928 1.00 85.94 981 PHE A CA 1
ATOM 7798 C C . PHE A 1 981 ? -16.737 8.614 26.372 1.00 85.94 981 PHE A C 1
ATOM 7800 O O . PHE A 1 981 ? -16.878 9.598 27.091 1.00 85.94 981 PHE A O 1
ATOM 7807 N N . ASN A 1 982 ? -16.074 7.534 26.806 1.00 86.94 982 ASN A N 1
ATOM 7808 C CA . ASN A 1 982 ? -15.543 7.443 28.171 1.00 86.94 982 ASN A CA 1
ATOM 7809 C C . ASN A 1 982 ? -14.321 8.345 28.389 1.00 86.94 982 ASN A C 1
ATOM 7811 O O . ASN A 1 982 ? -14.156 8.862 29.488 1.00 86.94 982 ASN A O 1
ATOM 7815 N N . ILE A 1 983 ? -13.498 8.572 27.359 1.00 88.81 983 ILE A N 1
ATOM 7816 C CA . ILE A 1 983 ? -12.364 9.512 27.428 1.00 88.81 983 ILE A CA 1
ATOM 7817 C C . ILE A 1 983 ? -12.779 10.962 27.123 1.00 88.81 983 ILE A C 1
ATOM 7819 O O . ILE A 1 983 ? -12.118 11.891 27.585 1.00 88.81 983 ILE A O 1
ATOM 7823 N N . LEU A 1 984 ? -13.906 11.178 26.428 1.00 87.69 984 LEU A N 1
ATOM 7824 C CA . LEU A 1 984 ? -14.513 12.505 26.253 1.00 87.69 984 LEU A CA 1
ATOM 7825 C C . LEU A 1 984 ? -15.153 13.066 27.534 1.00 87.69 984 LEU A C 1
ATOM 7827 O O . LEU A 1 984 ? -15.165 14.286 27.686 1.00 87.69 984 LEU A O 1
ATOM 7831 N N . LYS A 1 985 ? -15.597 12.219 28.481 1.00 85.00 985 LYS A N 1
ATOM 7832 C CA . LYS A 1 985 ? -16.127 12.652 29.798 1.00 85.00 985 LYS A CA 1
ATOM 7833 C C . LYS A 1 985 ? -15.206 13.613 30.547 1.00 85.00 985 LYS A C 1
ATOM 7835 O O . LYS A 1 985 ? -15.682 14.488 31.245 1.00 85.00 985 LYS A O 1
ATOM 7840 N N . LYS A 1 986 ? -13.891 13.563 30.318 1.00 86.12 986 LYS A N 1
ATOM 7841 C CA . LYS A 1 986 ? -12.932 14.576 30.797 1.00 86.12 986 LYS A CA 1
ATOM 7842 C C . LYS A 1 986 ? -13.385 16.037 30.578 1.00 86.12 986 LYS A C 1
ATOM 7844 O O . LYS A 1 986 ? -12.923 16.918 31.300 1.00 86.12 986 LYS A O 1
ATOM 7849 N N . PHE A 1 987 ? -14.233 16.293 29.579 1.00 87.06 987 PHE A N 1
ATOM 7850 C CA . PHE A 1 987 ? -14.728 17.612 29.188 1.00 87.06 987 PHE A CA 1
ATOM 7851 C C . PHE A 1 987 ? -16.209 17.880 29.538 1.00 87.06 987 PHE A C 1
ATOM 7853 O O . PHE A 1 987 ? -16.788 18.822 28.992 1.00 87.06 987 PHE A O 1
ATOM 7860 N N . ASP A 1 988 ? -16.827 17.080 30.416 1.00 82.12 988 ASP A N 1
ATOM 7861 C CA . ASP A 1 988 ? -18.225 17.246 30.851 1.00 82.12 988 ASP A CA 1
ATOM 7862 C C . ASP A 1 988 ? -18.439 18.429 31.832 1.00 82.12 988 ASP A C 1
ATOM 7864 O O . ASP A 1 988 ? -19.492 19.066 31.835 1.00 82.12 988 ASP A O 1
ATOM 7868 N N . GLY A 1 989 ? -17.420 18.789 32.617 1.00 78.88 989 GLY A N 1
ATOM 7869 C CA . GLY A 1 989 ? -17.463 19.804 33.677 1.00 78.88 989 GLY A CA 1
ATOM 7870 C C . GLY A 1 989 ? -17.681 19.251 35.092 1.00 78.88 989 GLY A C 1
ATOM 7871 O O . GLY A 1 989 ? -17.596 20.015 36.055 1.00 78.88 989 GLY A O 1
ATOM 7872 N N . GLU A 1 990 ? -17.908 17.947 35.231 1.00 80.12 990 GLU A N 1
ATOM 7873 C CA . GLU A 1 990 ? -18.071 17.214 36.493 1.00 80.12 990 GLU A CA 1
ATOM 7874 C C . GLU A 1 990 ? -16.818 16.386 36.820 1.00 80.12 990 GLU A C 1
ATOM 7876 O O . GLU A 1 990 ? -16.321 16.417 37.951 1.00 80.12 990 GLU A O 1
ATOM 7881 N N . SER A 1 991 ? -16.281 15.701 35.807 1.00 79.69 991 SER A N 1
ATOM 7882 C CA . SER A 1 991 ? -15.112 14.828 35.844 1.00 79.69 991 SER A CA 1
ATOM 7883 C C . SER A 1 991 ? -13.865 15.566 36.342 1.00 79.69 991 SER A C 1
ATOM 7885 O O . SER A 1 991 ? -13.308 16.445 35.680 1.00 79.69 991 SER A O 1
ATOM 7887 N N . VAL A 1 992 ? -13.401 15.180 37.533 1.00 79.50 992 VAL A N 1
ATOM 7888 C CA . VAL A 1 992 ? -12.205 15.740 38.172 1.00 79.50 992 VAL A CA 1
ATOM 7889 C C . VAL A 1 992 ? -10.945 15.103 37.596 1.00 79.50 992 VAL A C 1
ATOM 7891 O O . VAL A 1 992 ? -10.742 13.896 37.704 1.00 79.50 992 VAL A O 1
ATOM 7894 N N . THR A 1 993 ? -10.044 15.935 37.077 1.00 77.12 993 THR A N 1
ATOM 7895 C CA . THR A 1 993 ? -8.654 15.552 36.799 1.00 77.12 993 THR A CA 1
ATOM 7896 C C . THR A 1 993 ? -7.733 16.118 37.880 1.00 77.12 993 THR A C 1
ATOM 7898 O O . THR A 1 993 ? -7.828 17.294 38.233 1.00 77.12 993 THR A O 1
ATOM 7901 N N . GLU A 1 994 ? -6.846 15.294 38.441 1.00 71.88 994 GLU A N 1
ATOM 7902 C CA . GLU A 1 994 ? -5.878 15.737 39.454 1.00 71.88 994 GLU A CA 1
ATOM 7903 C C . GLU A 1 994 ? -4.528 16.040 38.793 1.00 71.88 994 GLU A C 1
ATOM 7905 O O . GLU A 1 994 ? -3.848 15.148 38.285 1.00 71.88 994 GLU A O 1
ATOM 7910 N N . VAL A 1 995 ? -4.136 17.317 38.776 1.00 67.06 995 VAL A N 1
ATOM 7911 C CA . VAL A 1 995 ? -2.898 17.773 38.131 1.00 67.06 995 VAL A CA 1
ATOM 7912 C C . VAL A 1 995 ? -1.793 17.911 39.174 1.00 67.06 995 VAL A C 1
ATOM 7914 O O . VAL A 1 995 ? -1.852 18.761 40.065 1.00 67.06 995 VAL A O 1
ATOM 7917 N N . VAL A 1 996 ? -0.760 17.073 39.055 1.00 57.62 996 VAL A N 1
ATOM 7918 C CA . VAL A 1 996 ? 0.353 16.986 40.013 1.00 57.62 996 VAL A CA 1
ATOM 7919 C C . VAL A 1 996 ? 1.556 17.807 39.533 1.00 57.62 996 VAL A C 1
ATOM 7921 O O . VAL A 1 996 ? 2.492 17.250 38.963 1.00 57.62 996 VAL A O 1
ATOM 7924 N N . ARG A 1 997 ? 1.511 19.133 39.755 1.00 51.06 997 ARG A N 1
ATOM 7925 C CA . ARG A 1 997 ? 2.639 20.096 39.925 1.00 51.06 997 ARG A CA 1
ATOM 7926 C C . ARG A 1 997 ? 2.141 21.545 39.726 1.00 51.06 997 ARG A C 1
ATOM 7928 O O . ARG A 1 997 ? 1.333 21.768 38.831 1.00 51.06 997 ARG A O 1
ATOM 7935 N N . PRO A 1 998 ? 2.644 22.550 40.479 1.00 44.06 998 PRO A N 1
ATOM 7936 C CA . PRO A 1 998 ? 3.502 22.461 41.671 1.00 44.06 998 PRO A CA 1
ATOM 7937 C C . PRO A 1 998 ? 2.726 22.150 42.964 1.00 44.06 998 PRO A C 1
ATOM 7939 O O . PRO A 1 998 ? 3.325 21.802 43.974 1.00 44.06 998 PRO A O 1
ATOM 7942 N N . ARG A 1 999 ? 1.394 22.271 42.940 1.00 58.72 999 ARG A N 1
ATOM 7943 C CA . ARG A 1 999 ? 0.465 21.845 44.001 1.00 58.72 999 ARG A CA 1
ATOM 7944 C C . ARG A 1 999 ? -0.548 20.878 43.386 1.00 58.72 999 ARG A C 1
ATOM 7946 O O . ARG A 1 999 ? -0.785 20.962 42.184 1.00 58.72 999 ARG A O 1
ATOM 7953 N N . ILE A 1 1000 ? -1.147 19.997 44.188 1.00 62.84 1000 ILE A N 1
ATOM 7954 C CA . ILE A 1 1000 ? -2.258 19.149 43.729 1.00 62.84 1000 ILE A CA 1
ATOM 7955 C C . ILE A 1 1000 ? -3.470 20.059 43.506 1.00 62.84 1000 ILE A C 1
ATOM 7957 O O . ILE A 1 1000 ? -4.067 20.551 44.464 1.00 62.84 1000 ILE A O 1
ATOM 7961 N N . ALA A 1 1001 ? -3.794 20.311 42.240 1.00 67.31 1001 ALA A N 1
ATOM 7962 C CA . ALA A 1 1001 ? -4.963 21.082 41.837 1.00 67.31 1001 ALA A CA 1
ATOM 7963 C C . ALA A 1 1001 ? -5.975 20.151 41.168 1.00 67.31 1001 ALA A C 1
ATOM 7965 O O . ALA A 1 1001 ? -5.618 19.376 40.278 1.00 67.31 1001 ALA A O 1
ATOM 7966 N N . ARG A 1 1002 ? -7.241 20.249 41.578 1.00 80.12 1002 ARG A N 1
ATOM 7967 C CA . ARG A 1 1002 ? -8.346 19.561 40.907 1.00 80.12 1002 ARG A CA 1
ATOM 7968 C C . ARG A 1 1002 ? -8.834 20.443 39.770 1.00 80.12 1002 ARG A C 1
ATOM 7970 O O . ARG A 1 1002 ? -9.209 21.588 40.000 1.00 80.12 1002 ARG A O 1
ATOM 7977 N N . MET A 1 1003 ? -8.784 19.939 38.544 1.00 83.31 1003 MET A N 1
ATOM 7978 C CA . MET A 1 1003 ? -9.257 20.645 37.357 1.00 83.31 1003 MET A CA 1
ATOM 7979 C C . MET A 1 1003 ? -10.453 19.911 36.761 1.00 83.31 1003 MET A C 1
ATOM 7981 O O . MET A 1 1003 ? -10.362 18.726 36.433 1.00 83.31 1003 MET A O 1
ATOM 7985 N N . LYS A 1 1004 ? -11.559 20.636 36.604 1.00 86.81 1004 LYS A N 1
ATOM 7986 C CA . LYS A 1 1004 ? -12.722 20.230 35.811 1.00 86.81 1004 LYS A CA 1
ATOM 7987 C C . LYS A 1 1004 ? -12.704 21.034 34.517 1.00 86.81 1004 LYS A C 1
ATOM 7989 O O . LYS A 1 1004 ? -12.486 22.249 34.548 1.00 86.81 1004 LYS A O 1
ATOM 7994 N N . TYR A 1 1005 ? -12.924 20.368 33.391 1.00 87.00 1005 TYR A N 1
ATOM 7995 C CA . TYR A 1 1005 ? -12.931 20.992 32.071 1.00 87.00 1005 TYR A CA 1
ATOM 7996 C C . TYR A 1 1005 ? -14.326 20.896 31.461 1.00 87.00 1005 TYR A C 1
ATOM 7998 O O . TYR A 1 1005 ? -14.929 19.832 31.514 1.00 87.00 1005 TYR A O 1
ATOM 8006 N N . ARG A 1 1006 ? -14.821 21.972 30.844 1.00 86.31 1006 ARG A N 1
ATOM 8007 C CA . ARG A 1 1006 ? -16.095 21.984 30.109 1.00 86.31 1006 ARG A CA 1
ATOM 8008 C C . ARG A 1 1006 ? -15.927 22.689 28.769 1.00 86.31 1006 ARG A C 1
ATOM 8010 O O . ARG A 1 1006 ? -15.480 23.832 28.749 1.00 86.31 1006 ARG A O 1
ATOM 8017 N N . VAL A 1 1007 ? -16.296 22.069 27.647 1.00 87.00 1007 VAL A N 1
ATOM 8018 C CA . VAL A 1 1007 ? -16.313 22.794 26.358 1.00 87.00 1007 VAL A CA 1
ATOM 8019 C C . VAL A 1 1007 ? -17.478 23.787 26.361 1.00 87.00 1007 VAL A C 1
ATOM 8021 O O . VAL A 1 1007 ? -18.632 23.398 26.514 1.00 87.00 1007 VAL A O 1
ATOM 8024 N N . THR A 1 1008 ? -17.187 25.074 26.165 1.00 83.62 1008 THR A N 1
ATOM 8025 C CA . THR A 1 1008 ? -18.210 26.123 26.025 1.00 83.62 1008 THR A CA 1
ATOM 8026 C C . THR A 1 1008 ? -18.526 26.443 24.570 1.00 83.62 1008 THR A C 1
ATOM 8028 O O . THR A 1 1008 ? -19.613 26.940 24.285 1.00 83.62 1008 THR A O 1
ATOM 8031 N N . ARG A 1 1009 ? -17.597 26.172 23.645 1.00 85.38 1009 ARG A N 1
ATOM 8032 C CA . ARG A 1 1009 ? -17.784 26.398 22.206 1.00 85.38 1009 ARG A CA 1
ATOM 8033 C C . ARG A 1 1009 ? -17.018 25.368 21.384 1.00 85.38 1009 ARG A C 1
ATOM 8035 O O . ARG A 1 1009 ? -15.813 25.199 21.564 1.00 85.38 1009 ARG A O 1
ATOM 8042 N N . LEU A 1 1010 ? -17.719 24.721 20.457 1.00 88.25 1010 LEU A N 1
ATOM 8043 C CA . LEU A 1 1010 ? -17.156 23.738 19.533 1.00 88.25 1010 LEU A CA 1
ATOM 8044 C C . LEU A 1 1010 ? -16.637 24.406 18.237 1.00 88.25 1010 LEU A C 1
ATOM 8046 O O . LEU A 1 1010 ? -17.269 25.351 17.753 1.00 88.25 1010 LEU A O 1
ATOM 8050 N N . PRO A 1 1011 ? -15.512 23.934 17.664 1.00 91.62 1011 PRO A N 1
ATOM 8051 C CA . PRO A 1 1011 ? -14.993 24.389 16.371 1.00 91.62 1011 PRO A CA 1
ATOM 8052 C C . PRO A 1 1011 ? -15.699 23.709 15.183 1.00 91.62 1011 PRO A C 1
ATOM 8054 O O . PRO A 1 1011 ? -16.324 22.662 15.346 1.00 91.62 1011 PRO A O 1
ATOM 8057 N N . GLN A 1 1012 ? -15.557 24.252 13.966 1.00 91.00 1012 GLN A N 1
ATOM 8058 C CA . GLN A 1 1012 ? -16.068 23.588 12.754 1.00 91.00 1012 GLN A CA 1
ATOM 8059 C C . GLN A 1 1012 ? -15.305 22.285 12.462 1.00 91.00 1012 GLN A C 1
ATOM 8061 O O . GLN A 1 1012 ? -15.909 21.304 12.034 1.00 91.00 1012 GLN A O 1
ATOM 8066 N N . TYR A 1 1013 ? -13.996 22.265 12.723 1.00 94.44 1013 TYR A N 1
ATOM 8067 C CA . TYR A 1 1013 ? -13.164 21.068 12.659 1.00 94.44 1013 TYR A CA 1
ATOM 8068 C C . TYR A 1 1013 ? -12.566 20.798 14.033 1.00 94.44 1013 TYR A C 1
ATOM 8070 O O . TYR A 1 1013 ? -11.838 21.632 14.573 1.00 94.44 1013 TYR A O 1
ATOM 8078 N N . LEU A 1 1014 ? -12.889 19.644 14.612 1.00 94.31 1014 LEU A N 1
ATOM 8079 C CA . LEU A 1 1014 ? -12.427 19.250 15.936 1.00 94.31 1014 LEU A CA 1
ATOM 8080 C C . LEU A 1 1014 ? -11.252 18.283 15.806 1.00 94.31 1014 LEU A C 1
ATOM 8082 O O . LEU A 1 1014 ? -11.412 17.175 15.295 1.00 94.31 1014 LEU A O 1
ATOM 8086 N N . ILE A 1 1015 ? -10.082 18.697 16.296 1.00 96.69 1015 ILE A N 1
ATOM 8087 C CA . ILE A 1 1015 ? -8.909 17.828 16.392 1.00 96.69 1015 ILE A CA 1
ATOM 8088 C C . ILE A 1 1015 ? -8.879 17.186 17.783 1.00 96.69 1015 ILE A C 1
ATOM 8090 O O . ILE A 1 1015 ? -8.782 17.884 18.796 1.00 96.69 1015 ILE A O 1
ATOM 8094 N N . LEU A 1 1016 ? -8.931 15.858 17.830 1.00 95.19 1016 LEU A N 1
ATOM 8095 C CA . LEU A 1 1016 ? -8.728 15.052 19.035 1.00 95.19 1016 LEU A CA 1
ATOM 8096 C C . LEU A 1 1016 ? -7.372 14.349 18.932 1.00 95.19 1016 LEU A C 1
ATOM 8098 O O . LEU A 1 1016 ? -7.018 13.864 17.860 1.00 95.19 1016 LEU A O 1
ATOM 8102 N N . HIS A 1 1017 ? -6.611 14.254 20.021 1.00 95.00 1017 HIS A N 1
ATOM 8103 C CA . HIS A 1 1017 ? -5.390 13.446 20.043 1.00 95.00 1017 HIS A CA 1
ATOM 8104 C C . HIS A 1 1017 ? -5.327 12.552 21.280 1.00 95.00 1017 HIS A C 1
ATOM 8106 O O . HIS A 1 1017 ? -5.680 12.962 22.387 1.00 95.00 1017 HIS A O 1
ATOM 8112 N N . MET A 1 1018 ? -4.867 11.320 21.089 1.00 94.00 1018 MET A N 1
ATOM 8113 C CA . MET A 1 1018 ? -4.747 10.308 22.129 1.00 94.00 1018 MET A CA 1
ATOM 8114 C C . MET A 1 1018 ? -3.338 10.382 22.710 1.00 94.00 1018 MET A C 1
ATOM 8116 O O . MET A 1 1018 ? -2.352 10.215 21.991 1.00 94.00 1018 MET A O 1
ATOM 8120 N N . ARG A 1 1019 ? -3.208 10.609 24.020 1.00 90.06 1019 ARG A N 1
ATOM 8121 C CA . ARG A 1 1019 ? -1.903 10.630 24.698 1.00 90.06 1019 ARG A CA 1
ATOM 8122 C C . ARG A 1 1019 ? -1.361 9.208 24.870 1.00 90.06 1019 ARG A C 1
ATOM 8124 O O . ARG A 1 1019 ? -1.444 8.622 25.944 1.00 90.06 1019 ARG A O 1
ATOM 8131 N N . ARG A 1 1020 ? -0.837 8.645 23.775 1.00 89.75 1020 ARG A N 1
ATOM 8132 C CA . ARG A 1 1020 ? -0.249 7.296 23.740 1.00 89.75 1020 ARG A CA 1
ATOM 8133 C C . ARG A 1 1020 ? 1.135 7.224 24.368 1.00 89.75 1020 ARG A C 1
ATOM 8135 O O . ARG A 1 1020 ? 1.458 6.187 24.930 1.00 89.75 1020 ARG A O 1
ATOM 8142 N N . PHE A 1 1021 ? 1.940 8.279 24.275 1.00 89.31 1021 PHE A N 1
ATOM 8143 C CA . PHE A 1 1021 ? 3.307 8.275 24.794 1.00 89.31 1021 PHE A CA 1
ATOM 8144 C C . PHE A 1 1021 ? 3.376 8.870 26.200 1.00 89.31 1021 PHE A C 1
ATOM 8146 O O . PHE A 1 1021 ? 3.026 10.030 26.415 1.00 89.31 1021 PHE A O 1
ATOM 8153 N N . THR A 1 1022 ? 3.870 8.081 27.152 1.00 83.38 1022 THR A N 1
ATOM 8154 C CA . THR A 1 1022 ? 4.093 8.506 28.540 1.00 83.38 1022 THR A CA 1
ATOM 8155 C C . THR A 1 1022 ? 5.536 8.234 28.941 1.00 83.38 1022 THR A C 1
ATOM 8157 O O . THR A 1 1022 ? 5.993 7.093 28.899 1.00 83.38 1022 THR A O 1
ATOM 8160 N N . LYS A 1 1023 ? 6.271 9.278 29.341 1.00 79.69 1023 LYS A N 1
ATOM 8161 C CA . LYS A 1 1023 ? 7.644 9.137 29.841 1.00 79.69 1023 LYS A CA 1
ATOM 8162 C C . LYS A 1 1023 ? 7.625 8.705 31.308 1.00 79.69 1023 LYS A C 1
ATOM 8164 O O . LYS A 1 1023 ? 7.269 9.494 32.180 1.00 79.69 1023 LYS A O 1
ATOM 8169 N N . ASN A 1 1024 ? 8.017 7.460 31.555 1.00 76.38 1024 ASN A N 1
ATOM 8170 C CA . ASN A 1 1024 ? 8.288 6.927 32.886 1.00 76.38 1024 ASN A CA 1
ATOM 8171 C C . ASN A 1 1024 ? 9.724 7.323 33.314 1.00 76.38 1024 ASN A C 1
ATOM 8173 O O . ASN A 1 1024 ? 10.476 7.906 32.531 1.00 76.38 1024 ASN A O 1
ATOM 8177 N N . ASN A 1 1025 ? 10.134 6.995 34.541 1.00 77.50 1025 ASN A N 1
ATOM 8178 C CA . ASN A 1 1025 ? 11.457 7.340 35.082 1.00 77.50 1025 ASN A CA 1
ATOM 8179 C C . ASN A 1 1025 ? 12.635 6.741 34.284 1.00 77.50 1025 ASN A C 1
ATOM 8181 O O . ASN A 1 1025 ? 13.745 7.257 34.377 1.00 77.50 1025 ASN A O 1
ATOM 8185 N N . PHE A 1 1026 ? 12.400 5.672 33.513 1.00 75.06 1026 PHE A N 1
ATOM 8186 C CA . PHE A 1 1026 ? 13.441 4.916 32.803 1.00 75.06 1026 PHE A CA 1
ATOM 8187 C C . PHE A 1 1026 ? 13.346 5.002 31.271 1.00 75.06 1026 PHE A C 1
ATOM 8189 O O . PHE A 1 1026 ? 14.371 5.065 30.601 1.00 75.06 1026 PHE A O 1
ATOM 8196 N N . PHE A 1 1027 ? 12.136 5.009 30.703 1.00 79.25 1027 PHE A N 1
ATOM 8197 C CA . PHE A 1 1027 ? 11.904 5.009 29.253 1.00 79.25 1027 PHE A CA 1
ATOM 8198 C C . PHE A 1 1027 ? 10.556 5.655 28.890 1.00 79.25 1027 PHE A C 1
ATOM 8200 O O . PHE A 1 1027 ? 9.723 5.928 29.759 1.00 79.25 1027 PHE A O 1
ATOM 8207 N N . VAL A 1 1028 ? 10.341 5.915 27.597 1.00 84.00 1028 VAL A N 1
ATOM 8208 C CA . VAL A 1 1028 ? 9.028 6.300 27.056 1.00 84.00 1028 VAL A CA 1
ATOM 8209 C C . VAL A 1 1028 ? 8.243 5.036 26.733 1.00 84.00 1028 VAL A C 1
ATOM 8211 O O . VAL A 1 1028 ? 8.736 4.164 26.024 1.00 84.00 1028 VAL A O 1
ATOM 8214 N N . GLU A 1 1029 ? 7.024 4.941 27.248 1.00 84.88 1029 GLU A N 1
ATOM 8215 C CA . GLU A 1 1029 ? 6.116 3.817 27.029 1.00 84.88 1029 GLU A CA 1
ATOM 8216 C C . GLU A 1 1029 ? 4.989 4.218 26.064 1.00 84.88 1029 GLU A C 1
ATOM 8218 O O . GLU A 1 1029 ? 4.526 5.362 26.089 1.00 84.88 1029 GLU A O 1
ATOM 8223 N N . LYS A 1 1030 ? 4.557 3.284 25.205 1.00 88.75 1030 LYS A N 1
ATOM 8224 C CA . LYS A 1 1030 ? 3.395 3.441 24.317 1.00 88.75 1030 LYS A CA 1
ATOM 8225 C C . LYS A 1 1030 ? 2.202 2.713 24.919 1.00 88.75 1030 LYS A C 1
ATOM 8227 O O . LYS A 1 1030 ? 2.244 1.497 25.071 1.00 88.75 1030 LYS A O 1
ATOM 8232 N N . ASN A 1 1031 ? 1.118 3.431 25.176 1.00 87.88 1031 ASN A N 1
ATOM 8233 C CA . ASN A 1 1031 ? -0.164 2.851 25.548 1.00 87.88 1031 ASN A CA 1
ATOM 8234 C C . ASN A 1 1031 ? -0.852 2.245 24.296 1.00 87.88 1031 ASN A C 1
ATOM 8236 O O . ASN A 1 1031 ? -1.213 3.002 23.383 1.00 87.88 1031 ASN A O 1
ATOM 8240 N N . PRO A 1 1032 ? -1.061 0.912 24.235 1.00 86.19 1032 PRO A N 1
ATOM 8241 C CA . PRO A 1 1032 ? -1.642 0.222 23.080 1.00 86.19 1032 PRO A CA 1
ATOM 8242 C C . PRO A 1 1032 ? -3.181 0.225 23.081 1.00 86.19 1032 PRO A C 1
ATOM 8244 O O . PRO A 1 1032 ? -3.797 -0.437 22.256 1.00 86.19 1032 PRO A O 1
ATOM 8247 N N . THR A 1 1033 ? -3.836 0.933 24.011 1.00 86.81 1033 THR A N 1
ATOM 8248 C CA . THR A 1 1033 ? -5.304 0.919 24.137 1.00 86.81 1033 THR A CA 1
ATOM 8249 C C . THR A 1 1033 ? -5.985 1.328 22.831 1.00 86.81 1033 THR A C 1
ATOM 8251 O O . THR A 1 1033 ? -5.796 2.449 22.345 1.00 86.81 1033 THR A O 1
ATOM 8254 N N . LEU A 1 1034 ? -6.802 0.441 22.269 1.00 87.81 1034 LEU A N 1
ATOM 8255 C CA . LEU A 1 1034 ? -7.646 0.747 21.120 1.00 87.81 1034 LEU A CA 1
ATOM 8256 C C . LEU A 1 1034 ? -8.807 1.631 21.576 1.00 87.81 1034 LEU A C 1
ATOM 8258 O O . LEU A 1 1034 ? -9.438 1.377 22.605 1.00 87.81 1034 LEU A O 1
ATOM 8262 N N . VAL A 1 1035 ? -9.073 2.689 20.815 1.00 89.94 1035 VAL A N 1
ATOM 8263 C CA . VAL A 1 1035 ? -10.202 3.584 21.075 1.00 89.94 1035 VAL A CA 1
ATOM 8264 C C . VAL A 1 1035 ? -11.326 3.191 20.133 1.00 89.94 1035 VAL A C 1
ATOM 8266 O O . VAL A 1 1035 ? -11.138 3.227 18.924 1.00 89.94 1035 VAL A O 1
ATOM 8269 N N . ASN A 1 1036 ? -12.497 2.855 20.667 1.00 90.19 1036 ASN A N 1
ATOM 8270 C CA . ASN A 1 1036 ? -13.656 2.506 19.848 1.00 90.19 1036 ASN A CA 1
ATOM 8271 C C . ASN A 1 1036 ? -14.459 3.793 19.576 1.00 90.19 1036 ASN A C 1
ATOM 8273 O O . ASN A 1 1036 ? -15.094 4.333 20.487 1.00 90.19 1036 ASN A O 1
ATOM 8277 N N . PHE A 1 1037 ? -14.405 4.304 18.342 1.00 90.75 1037 PHE A N 1
ATOM 8278 C CA . PHE A 1 1037 ? -15.043 5.558 17.909 1.00 90.75 1037 PHE A CA 1
ATOM 8279 C C . PHE A 1 1037 ? -15.975 5.351 16.698 1.00 90.75 1037 PHE A C 1
ATOM 8281 O O . PHE A 1 1037 ? -15.695 4.507 15.846 1.00 90.75 1037 PHE A O 1
ATOM 8288 N N . PRO A 1 1038 ? -17.077 6.118 16.585 1.00 88.62 1038 PRO A N 1
ATOM 8289 C CA . PRO A 1 1038 ? -17.903 6.130 15.383 1.00 88.62 1038 PRO A CA 1
ATOM 8290 C C . PRO A 1 1038 ? -17.230 6.951 14.271 1.00 88.62 1038 PRO A C 1
ATOM 8292 O O . PRO A 1 1038 ? -16.742 8.053 14.506 1.00 88.62 1038 PRO A O 1
ATOM 8295 N N . VAL A 1 1039 ? -17.227 6.424 13.043 1.00 88.00 1039 VAL A N 1
ATOM 8296 C CA . VAL A 1 1039 ? -16.642 7.102 11.865 1.00 88.00 1039 VAL A CA 1
ATOM 8297 C C . VAL A 1 1039 ? -17.568 8.201 11.314 1.00 88.00 1039 VAL A C 1
ATOM 8299 O O . VAL A 1 1039 ? -17.094 9.178 10.744 1.00 88.00 1039 VAL A O 1
ATOM 8302 N N . LYS A 1 1040 ? -18.884 8.077 11.524 1.00 87.19 1040 LYS A N 1
ATOM 8303 C CA . LYS A 1 1040 ? -19.893 9.095 11.196 1.00 87.19 1040 LYS A CA 1
ATOM 8304 C C . LYS A 1 1040 ? -20.859 9.321 12.358 1.00 87.19 1040 LYS A C 1
ATOM 8306 O O . LYS A 1 1040 ? -21.063 8.413 13.162 1.00 87.19 1040 LYS A O 1
ATOM 8311 N N . ASN A 1 1041 ? -21.520 10.477 12.379 1.00 85.25 1041 ASN A N 1
ATOM 8312 C CA . ASN A 1 1041 ? -22.568 10.864 13.330 1.00 85.25 1041 ASN A CA 1
ATOM 8313 C C . ASN A 1 1041 ? -22.134 10.845 14.813 1.00 85.25 1041 ASN A C 1
ATOM 8315 O O . ASN A 1 1041 ? -22.907 10.449 15.686 1.00 85.25 1041 ASN A O 1
ATOM 8319 N N . LEU A 1 1042 ? -20.917 11.300 15.125 1.00 87.12 1042 LEU A N 1
ATOM 8320 C CA . LEU A 1 1042 ? -20.492 11.562 16.501 1.00 87.12 1042 LEU A CA 1
ATOM 8321 C C . LEU A 1 1042 ? -21.258 12.777 17.058 1.00 87.12 1042 LEU A C 1
ATOM 8323 O O . LEU A 1 1042 ? -20.926 13.922 16.757 1.00 87.12 1042 LEU A O 1
ATOM 8327 N N . GLU A 1 1043 ? -22.289 12.534 17.865 1.00 85.81 1043 GLU A N 1
ATOM 8328 C CA . GLU A 1 1043 ? -23.066 13.571 18.556 1.00 85.81 1043 GLU A CA 1
ATOM 8329 C C . GLU A 1 1043 ? -22.382 13.962 19.878 1.00 85.81 1043 GLU A C 1
ATOM 8331 O O . GLU A 1 1043 ? -22.457 13.248 20.871 1.00 85.81 1043 GLU A O 1
ATOM 8336 N N . LEU A 1 1044 ? -21.706 15.114 19.920 1.00 83.12 1044 LEU A N 1
ATOM 8337 C CA . LEU A 1 1044 ? -20.976 15.561 21.119 1.00 83.12 1044 LEU A CA 1
ATOM 8338 C C . LEU A 1 1044 ? -21.885 16.074 22.248 1.00 83.12 1044 LEU A C 1
ATOM 8340 O O . LEU A 1 1044 ? -21.441 16.164 23.392 1.00 83.12 1044 LEU A O 1
ATOM 8344 N N . LYS A 1 1045 ? -23.148 16.398 21.944 1.00 75.38 1045 LYS A N 1
ATOM 8345 C CA . LYS A 1 1045 ? -24.136 16.912 22.910 1.00 75.38 1045 LYS A CA 1
ATOM 8346 C C . LYS A 1 1045 ? -24.505 15.883 23.983 1.00 75.38 1045 LYS A C 1
ATOM 8348 O O . LYS A 1 1045 ? -24.755 16.268 25.119 1.00 75.38 1045 LYS A O 1
ATOM 8353 N N . ASP A 1 1046 ? -24.474 14.599 23.636 1.00 68.75 1046 ASP A N 1
ATOM 8354 C CA . ASP A 1 1046 ? -24.814 13.497 24.546 1.00 68.75 1046 ASP A CA 1
ATOM 8355 C C . ASP A 1 1046 ? -23.699 13.212 25.570 1.00 68.75 1046 ASP A C 1
ATOM 8357 O O . ASP A 1 1046 ? -23.918 12.519 26.563 1.00 68.75 1046 ASP A O 1
ATOM 8361 N N . TYR A 1 1047 ? -22.495 13.750 25.335 1.00 68.06 1047 TYR A N 1
ATOM 8362 C CA . TYR A 1 1047 ? -21.296 13.503 26.145 1.00 68.06 1047 TYR A CA 1
ATOM 8363 C C . TYR A 1 1047 ? -20.742 14.760 26.825 1.00 68.06 1047 TYR A C 1
ATOM 8365 O O . TYR A 1 1047 ? -19.942 14.644 27.751 1.00 68.06 1047 TYR A O 1
ATOM 8373 N N . ILE A 1 1048 ? -21.135 15.953 26.365 1.00 71.12 1048 ILE A N 1
ATOM 8374 C CA . ILE A 1 1048 ? -20.703 17.240 26.915 1.00 71.12 1048 ILE A CA 1
ATOM 8375 C C . ILE A 1 1048 ? -21.934 18.149 27.081 1.00 71.12 1048 ILE A C 1
ATOM 8377 O O . ILE A 1 1048 ? -22.527 18.547 26.072 1.00 71.12 1048 ILE A O 1
ATOM 8381 N N . PRO A 1 1049 ? -22.301 18.548 28.316 1.00 64.88 1049 PRO A N 1
ATOM 8382 C CA . PRO A 1 1049 ? -23.402 19.470 28.565 1.00 64.88 1049 PRO A CA 1
ATOM 8383 C C . PRO A 1 1049 ? -22.999 20.896 28.161 1.00 64.88 1049 PRO A C 1
ATOM 8385 O O . PRO A 1 1049 ? -22.525 21.706 28.966 1.00 64.88 1049 PRO A O 1
ATOM 8388 N N . LEU A 1 1050 ? -23.193 21.197 26.875 1.00 64.38 1050 LEU A N 1
ATOM 8389 C CA . LEU A 1 1050 ? -23.083 22.545 26.325 1.00 64.38 1050 LEU A CA 1
ATOM 8390 C C . LEU A 1 1050 ? -24.009 23.506 27.102 1.00 64.38 1050 LEU A C 1
ATOM 8392 O O . LEU A 1 1050 ? -25.103 23.101 27.505 1.00 64.38 1050 LEU A O 1
ATOM 8396 N N . PRO A 1 1051 ? -23.616 24.779 27.313 1.00 59.81 1051 PRO A N 1
ATOM 8397 C CA . PRO A 1 1051 ? -24.454 25.746 28.017 1.00 59.81 1051 PRO A CA 1
ATOM 8398 C C . PRO A 1 1051 ? -25.852 25.850 27.397 1.00 59.81 1051 PRO A C 1
ATOM 8400 O O . PRO A 1 1051 ? -25.979 25.956 26.179 1.00 59.81 1051 PRO A O 1
ATOM 8403 N N . ALA A 1 1052 ? -26.896 25.852 28.229 1.00 48.88 1052 ALA A N 1
ATOM 8404 C CA . ALA A 1 1052 ? -28.276 25.961 27.764 1.00 48.88 1052 ALA A CA 1
ATOM 8405 C C . ALA A 1 1052 ? -28.526 27.339 27.125 1.00 48.88 1052 ALA A C 1
ATOM 8407 O O . ALA A 1 1052 ? -28.670 28.347 27.820 1.00 48.88 1052 ALA A O 1
ATOM 8408 N N . VAL A 1 1053 ? -28.568 27.376 25.793 1.00 52.53 1053 VAL A N 1
ATOM 8409 C CA . VAL A 1 1053 ? -28.965 28.554 25.012 1.00 52.53 1053 VAL A CA 1
ATOM 8410 C C . VAL A 1 1053 ? -30.460 28.453 24.698 1.00 52.53 1053 VAL A C 1
ATOM 8412 O O . VAL A 1 1053 ? -30.989 27.349 24.546 1.00 52.53 1053 VAL A O 1
ATOM 8415 N N . LYS A 1 1054 ? -31.140 29.604 24.620 1.00 46.06 1054 LYS A N 1
ATOM 8416 C CA . LYS A 1 1054 ? -32.587 29.728 24.369 1.00 46.06 1054 LYS A CA 1
ATOM 8417 C C . LYS A 1 1054 ? -33.042 28.843 23.202 1.00 46.06 1054 LYS A C 1
ATOM 8419 O O . LYS A 1 1054 ? -32.278 28.607 22.271 1.00 46.06 1054 LYS A O 1
ATOM 8424 N N . GLU A 1 1055 ? -34.286 28.376 23.243 1.00 47.47 1055 GLU A N 1
ATOM 8425 C CA . GLU A 1 1055 ? -34.788 27.296 22.374 1.00 47.47 1055 GLU A CA 1
ATOM 8426 C C . GLU A 1 1055 ? -34.589 27.571 20.867 1.00 47.47 1055 GLU A C 1
ATOM 8428 O O . GLU A 1 1055 ? -34.161 26.681 20.132 1.00 47.47 1055 GLU A O 1
ATOM 8433 N N . GLU A 1 1056 ? -34.756 28.826 20.434 1.00 44.19 1056 GLU A N 1
ATOM 8434 C CA . GLU A 1 1056 ? -34.503 29.304 19.061 1.00 44.19 1056 GLU A CA 1
ATOM 8435 C C . GLU A 1 1056 ? -33.033 29.162 18.603 1.00 44.19 1056 GLU A C 1
ATOM 8437 O O . GLU A 1 1056 ? -32.749 28.974 17.420 1.00 44.19 1056 GLU A O 1
ATOM 8442 N N . GLU A 1 1057 ? -32.072 29.231 19.528 1.00 46.69 1057 GLU A N 1
ATOM 8443 C CA . GLU A 1 1057 ? -30.639 29.054 19.253 1.00 46.69 1057 GLU A CA 1
ATOM 8444 C C . GLU A 1 1057 ? -30.152 27.629 19.542 1.00 46.69 1057 GLU A C 1
ATOM 8446 O O . GLU A 1 1057 ? -29.158 27.192 18.959 1.00 46.69 1057 GLU A O 1
ATOM 8451 N N . SER A 1 1058 ? -30.879 26.852 20.351 1.00 46.00 1058 SER A N 1
ATOM 8452 C CA . SER A 1 1058 ? -30.615 25.418 20.531 1.00 46.00 1058 SER A CA 1
ATOM 8453 C C . SER A 1 1058 ? -30.761 24.619 19.225 1.00 46.00 1058 SER A C 1
ATOM 8455 O O . SER A 1 1058 ? -30.082 23.607 19.062 1.00 46.00 1058 SER A O 1
ATOM 8457 N N . GLN A 1 1059 ? -31.548 25.101 18.254 1.00 44.22 1059 GLN A N 1
ATOM 8458 C CA . GLN A 1 1059 ? -31.591 24.553 16.887 1.00 44.22 1059 GLN A CA 1
ATOM 8459 C C . GLN A 1 1059 ? -30.337 24.877 16.044 1.00 44.22 1059 GLN A C 1
ATOM 8461 O O . GLN A 1 1059 ? -30.089 24.231 15.027 1.00 44.22 1059 GLN A O 1
ATOM 8466 N N . ARG A 1 1060 ? -29.522 25.866 16.443 1.00 47.06 1060 ARG A N 1
ATOM 8467 C CA . ARG A 1 1060 ? -28.300 26.289 15.726 1.00 47.06 1060 ARG A CA 1
ATOM 8468 C C . ARG A 1 1060 ? -27.024 25.612 16.236 1.00 47.06 1060 ARG A C 1
ATOM 8470 O O . ARG A 1 1060 ? -26.001 25.659 15.549 1.00 47.06 1060 ARG A O 1
ATOM 8477 N N . LEU A 1 1061 ? -27.060 24.981 17.411 1.00 54.22 1061 LEU A N 1
ATOM 8478 C CA . LEU A 1 1061 ? -25.917 24.284 18.011 1.00 54.22 1061 LEU A CA 1
ATOM 8479 C C . LEU A 1 1061 ? -25.657 22.934 17.325 1.00 54.22 1061 LEU A C 1
ATOM 8481 O O . LEU A 1 1061 ? -26.112 21.885 17.771 1.00 54.22 1061 LEU A O 1
ATOM 8485 N N . ARG A 1 1062 ? -24.889 22.970 16.230 1.00 68.50 1062 ARG A N 1
ATOM 8486 C CA . ARG A 1 1062 ? -24.462 21.791 15.460 1.00 68.50 1062 ARG A CA 1
ATOM 8487 C C . ARG A 1 1062 ? -23.516 20.903 16.281 1.00 68.50 1062 ARG A C 1
ATOM 8489 O O . ARG A 1 1062 ? -22.316 21.156 16.365 1.00 68.50 1062 ARG A O 1
ATOM 8496 N N . SER A 1 1063 ? -24.076 19.857 16.879 1.00 77.31 1063 SER A N 1
ATOM 8497 C CA . SER A 1 1063 ? -23.405 18.891 17.760 1.00 77.31 1063 SER A CA 1
ATOM 8498 C C . SER A 1 1063 ? -22.837 17.657 17.057 1.00 77.31 1063 SER A C 1
ATOM 8500 O O . SER A 1 1063 ? -22.110 16.899 17.700 1.00 77.31 1063 SER A O 1
ATOM 8502 N N . LYS A 1 1064 ? -23.168 17.434 15.779 1.00 88.19 1064 LYS A N 1
ATOM 8503 C CA . LYS A 1 1064 ? -22.817 16.220 15.026 1.00 88.19 1064 LYS A CA 1
ATOM 8504 C C . LYS A 1 1064 ? -21.557 16.382 14.192 1.00 88.19 1064 LYS A C 1
ATOM 8506 O O . LYS A 1 1064 ? -21.383 17.394 13.512 1.00 88.19 1064 LYS A O 1
ATOM 8511 N N . TYR A 1 1065 ? -20.723 15.350 14.233 1.00 91.75 1065 TYR A N 1
ATOM 8512 C CA . TYR A 1 1065 ? -19.403 15.318 13.623 1.00 91.75 1065 TYR A CA 1
ATOM 8513 C C . TYR A 1 1065 ? -19.157 14.015 12.856 1.00 91.75 1065 TYR A C 1
ATOM 8515 O O . TYR A 1 1065 ? -19.493 12.934 13.338 1.00 91.75 1065 TYR A O 1
ATOM 8523 N N . ASP A 1 1066 ? -18.507 14.114 11.700 1.00 92.69 1066 ASP A N 1
ATOM 8524 C CA . ASP A 1 1066 ? -18.011 12.974 10.921 1.00 92.69 1066 ASP A CA 1
ATOM 8525 C C . ASP A 1 1066 ? -16.477 12.970 10.921 1.00 92.69 1066 ASP A C 1
ATOM 8527 O O . ASP A 1 1066 ? -15.846 14.026 10.882 1.00 92.69 1066 ASP A O 1
ATOM 8531 N N . LEU A 1 1067 ? -15.855 11.794 11.006 1.00 95.06 1067 LEU A N 1
ATOM 8532 C CA . LEU A 1 1067 ? -14.399 11.650 10.976 1.00 95.06 1067 LEU A CA 1
ATOM 8533 C C . LEU A 1 1067 ? -13.906 11.850 9.535 1.00 95.06 1067 LEU A C 1
ATOM 8535 O O . LEU A 1 1067 ? -14.393 11.177 8.634 1.00 95.06 1067 LEU A O 1
ATOM 8539 N N . ILE A 1 1068 ? -12.920 12.725 9.314 1.00 95.25 1068 ILE A N 1
ATOM 8540 C CA . ILE A 1 1068 ? -12.353 12.986 7.973 1.00 95.25 1068 ILE A CA 1
ATOM 8541 C C . ILE A 1 1068 ? -10.877 12.588 7.838 1.00 95.25 1068 ILE A C 1
ATOM 8543 O O . ILE A 1 1068 ? -10.409 12.347 6.724 1.00 95.25 1068 ILE A O 1
ATOM 8547 N N . ALA A 1 1069 ? -10.145 12.502 8.954 1.00 96.81 1069 ALA A N 1
ATOM 8548 C CA . ALA A 1 1069 ? -8.770 12.006 8.995 1.00 96.81 1069 ALA A CA 1
ATOM 8549 C C . ALA A 1 1069 ? -8.456 11.318 10.335 1.00 96.81 1069 ALA A C 1
ATOM 8551 O O . ALA A 1 1069 ? -8.912 11.766 11.388 1.00 96.81 1069 ALA A O 1
ATOM 8552 N N . ASN A 1 1070 ? -7.651 10.254 10.302 1.00 97.19 1070 ASN A N 1
ATOM 8553 C CA . ASN A 1 1070 ? -7.211 9.481 11.465 1.00 97.19 1070 ASN A CA 1
ATOM 8554 C C . ASN A 1 1070 ? -5.745 9.048 11.282 1.00 97.19 1070 ASN A C 1
ATOM 8556 O O . ASN A 1 1070 ? -5.451 8.126 10.522 1.00 97.19 1070 ASN A O 1
ATOM 8560 N N . ILE A 1 1071 ? -4.832 9.738 11.968 1.00 97.12 1071 ILE A N 1
ATOM 8561 C CA . ILE A 1 1071 ? -3.399 9.429 12.037 1.00 97.12 1071 ILE A CA 1
ATOM 8562 C C . ILE A 1 1071 ? -3.184 8.287 13.033 1.00 97.12 1071 ILE A C 1
ATOM 8564 O O . ILE A 1 1071 ? -3.742 8.291 14.136 1.00 97.12 1071 ILE A O 1
ATOM 8568 N N . VAL A 1 1072 ? -2.332 7.340 12.652 1.00 95.25 1072 VAL A N 1
ATOM 8569 C CA . VAL A 1 1072 ? -1.968 6.136 13.406 1.00 95.25 1072 VAL A CA 1
ATOM 8570 C C . VAL A 1 1072 ? -0.445 6.072 13.526 1.00 95.25 1072 VAL A C 1
ATOM 8572 O O . VAL A 1 1072 ? 0.269 6.553 12.647 1.00 95.25 1072 VAL A O 1
ATOM 8575 N N . HIS A 1 1073 ? 0.044 5.490 14.620 1.00 92.75 1073 HIS A N 1
ATOM 8576 C CA . HIS A 1 1073 ? 1.462 5.200 14.834 1.00 92.75 1073 HIS A CA 1
ATOM 8577 C C . HIS A 1 1073 ? 1.643 3.704 15.093 1.00 92.75 1073 HIS A C 1
ATOM 8579 O O . HIS A 1 1073 ? 1.250 3.207 16.154 1.00 92.75 1073 HIS A O 1
ATOM 8585 N N . ASP A 1 1074 ? 2.311 2.999 14.191 1.00 88.62 1074 ASP A N 1
ATOM 8586 C CA . ASP A 1 1074 ? 2.672 1.591 14.359 1.00 88.62 1074 ASP A CA 1
ATOM 8587 C C . ASP A 1 1074 ? 4.087 1.454 14.945 1.00 88.62 1074 ASP A C 1
ATOM 8589 O O . ASP A 1 1074 ? 4.905 2.368 14.869 1.00 88.62 1074 ASP A O 1
ATOM 8593 N N . GLY A 1 1075 ? 4.385 0.319 15.583 1.00 87.00 1075 GLY A N 1
ATOM 8594 C CA . GLY A 1 1075 ? 5.688 0.088 16.225 1.00 87.00 1075 GLY A CA 1
ATOM 8595 C C . GLY A 1 1075 ? 5.853 0.734 17.611 1.00 87.00 1075 GLY A C 1
ATOM 8596 O O . GLY A 1 1075 ? 4.866 1.079 18.279 1.00 87.00 1075 GLY A O 1
ATOM 8597 N N . LYS A 1 1076 ? 7.113 0.831 18.063 1.00 83.81 1076 LYS A N 1
ATOM 8598 C CA . LYS A 1 1076 ? 7.542 1.312 19.396 1.00 83.81 1076 LYS A CA 1
ATOM 8599 C C . LYS A 1 1076 ? 7.782 2.835 19.411 1.00 83.81 1076 LYS A C 1
ATOM 8601 O O . LYS A 1 1076 ? 8.016 3.402 18.350 1.00 83.81 1076 LYS A O 1
ATOM 8606 N N . PRO A 1 1077 ? 7.821 3.501 20.585 1.00 80.19 1077 PRO A N 1
ATOM 8607 C CA . PRO A 1 1077 ? 8.325 4.873 20.685 1.00 80.19 1077 PRO A CA 1
ATOM 8608 C C . PRO A 1 1077 ? 9.747 4.993 20.114 1.00 80.19 1077 PRO A C 1
ATOM 8610 O O . PRO A 1 1077 ? 10.635 4.264 20.550 1.00 80.19 1077 PRO A O 1
ATOM 8613 N N . GLY A 1 1078 ? 9.960 5.910 19.166 1.00 73.50 1078 GLY A N 1
ATOM 8614 C CA . GLY A 1 1078 ? 11.278 6.219 18.586 1.00 73.50 1078 GLY A CA 1
ATOM 8615 C C . GLY A 1 1078 ? 11.799 5.250 17.513 1.00 73.50 1078 GLY A C 1
ATOM 8616 O O . GLY A 1 1078 ? 12.824 5.534 16.911 1.00 73.50 1078 GLY A O 1
ATOM 8617 N N . GLU A 1 1079 ? 11.101 4.141 17.253 1.00 78.44 1079 GLU A N 1
ATOM 8618 C CA . GLU A 1 1079 ? 11.393 3.179 16.168 1.00 78.44 1079 GLU A CA 1
ATOM 8619 C C . GLU A 1 1079 ? 10.116 2.878 15.350 1.00 78.44 1079 GLU A C 1
ATOM 8621 O O . GLU A 1 1079 ? 9.944 1.788 14.800 1.00 78.44 1079 GLU A O 1
ATOM 8626 N N . GLY A 1 1080 ? 9.143 3.790 15.387 1.00 83.88 1080 GLY A N 1
ATOM 8627 C CA . GLY A 1 1080 ? 7.813 3.598 14.818 1.00 83.88 1080 GLY A CA 1
ATOM 8628 C C . GLY A 1 1080 ? 7.653 4.206 13.430 1.00 83.88 1080 GLY A C 1
ATOM 8629 O O . GLY A 1 1080 ? 8.561 4.838 12.895 1.00 83.88 1080 GLY A O 1
ATOM 8630 N N . ALA A 1 1081 ? 6.464 4.040 12.860 1.00 91.12 1081 ALA A N 1
ATOM 8631 C CA . ALA A 1 1081 ? 6.080 4.684 11.610 1.00 91.12 1081 ALA A CA 1
ATOM 8632 C C . A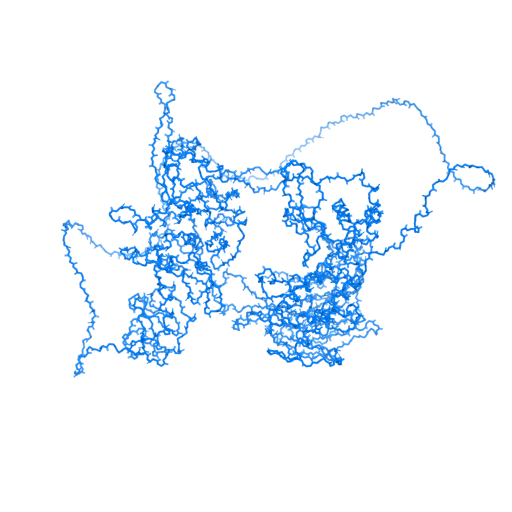LA A 1 1081 ? 4.686 5.301 11.736 1.00 91.12 1081 ALA A C 1
ATOM 8634 O O . ALA A 1 1081 ? 3.774 4.698 12.311 1.00 91.12 1081 ALA A O 1
ATOM 8635 N N . TYR A 1 1082 ? 4.519 6.492 11.172 1.00 93.75 1082 TYR A N 1
ATOM 8636 C CA . TYR A 1 1082 ? 3.237 7.169 11.067 1.00 93.75 1082 TYR A CA 1
ATOM 8637 C C . TYR A 1 1082 ? 2.591 6.923 9.700 1.00 93.75 1082 TYR A C 1
ATOM 8639 O O . TYR A 1 1082 ? 3.223 7.041 8.651 1.00 93.75 1082 TYR A O 1
ATOM 8647 N N . ARG A 1 1083 ? 1.287 6.650 9.718 1.00 95.38 1083 ARG A N 1
ATOM 8648 C CA . ARG A 1 1083 ? 0.414 6.617 8.533 1.00 95.38 1083 ARG A CA 1
ATOM 8649 C C . ARG A 1 1083 ? -0.902 7.320 8.838 1.00 95.38 1083 ARG A C 1
ATOM 8651 O O . ARG A 1 1083 ? -1.223 7.585 9.999 1.00 95.38 1083 ARG A O 1
ATOM 8658 N N . VAL A 1 1084 ? -1.675 7.633 7.807 1.00 96.75 1084 VAL A N 1
ATOM 8659 C CA . VAL A 1 1084 ? -2.961 8.316 7.959 1.00 96.75 1084 VAL A CA 1
ATOM 8660 C C . VAL A 1 1084 ? -4.043 7.674 7.109 1.00 96.75 1084 VAL A C 1
ATOM 8662 O O . VAL A 1 1084 ? -3.845 7.367 5.940 1.00 96.75 1084 VAL A O 1
ATOM 8665 N N . PHE A 1 1085 ? -5.217 7.522 7.706 1.00 97.00 1085 PHE A N 1
ATOM 8666 C CA . PHE A 1 1085 ? -6.456 7.266 6.995 1.00 97.00 1085 PHE A CA 1
ATOM 8667 C C . PHE A 1 1085 ? -7.152 8.592 6.698 1.00 97.00 1085 PHE A C 1
ATOM 8669 O O . PHE A 1 1085 ? -7.363 9.385 7.618 1.00 97.00 1085 PHE A O 1
ATOM 8676 N N . VAL A 1 1086 ? -7.537 8.835 5.447 1.00 95.31 1086 VAL A N 1
ATOM 8677 C CA . VAL A 1 1086 ? -8.236 10.056 5.016 1.00 95.31 1086 VAL A CA 1
ATOM 8678 C C . VAL A 1 1086 ? -9.487 9.728 4.203 1.00 95.31 1086 VAL A C 1
ATOM 8680 O O . VAL A 1 1086 ? -9.480 8.804 3.391 1.00 95.31 1086 VAL A O 1
ATOM 8683 N N . GLN A 1 1087 ? -10.565 10.496 4.383 1.00 93.69 1087 GLN A N 1
ATOM 8684 C CA . GLN A 1 1087 ? -11.799 10.307 3.613 1.00 93.69 1087 GLN A CA 1
ATOM 8685 C C . GLN A 1 1087 ? -11.825 11.159 2.331 1.00 93.69 1087 GLN A C 1
ATOM 8687 O O . GLN A 1 1087 ? -11.412 12.326 2.326 1.00 93.69 1087 GLN A O 1
ATOM 8692 N N . ARG A 1 1088 ? -12.369 10.609 1.236 1.00 90.00 1088 ARG A N 1
ATOM 8693 C CA . ARG A 1 1088 ? -12.677 11.342 -0.003 1.00 90.00 1088 ARG A CA 1
ATOM 8694 C C . ARG A 1 1088 ? -14.163 11.712 -0.057 1.00 90.00 1088 ARG A C 1
ATOM 8696 O O . ARG A 1 1088 ? -15.019 10.847 -0.187 1.00 90.00 1088 ARG A O 1
ATOM 8703 N N . LYS A 1 1089 ? -14.483 13.009 -0.016 1.00 85.12 1089 LYS A N 1
ATOM 8704 C CA . LYS A 1 1089 ? -15.874 13.507 0.057 1.00 85.12 1089 LYS A CA 1
ATOM 8705 C C . LYS A 1 1089 ? -16.764 13.175 -1.146 1.00 85.12 1089 LYS A C 1
ATOM 8707 O O . LYS A 1 1089 ? -17.973 13.083 -0.977 1.00 85.12 1089 LYS A O 1
ATOM 8712 N N . SER A 1 1090 ? -16.199 12.992 -2.340 1.00 82.50 1090 SER A N 1
ATOM 8713 C CA . SER A 1 1090 ? -16.984 12.741 -3.556 1.00 82.50 1090 SER A CA 1
ATOM 8714 C C . SER A 1 1090 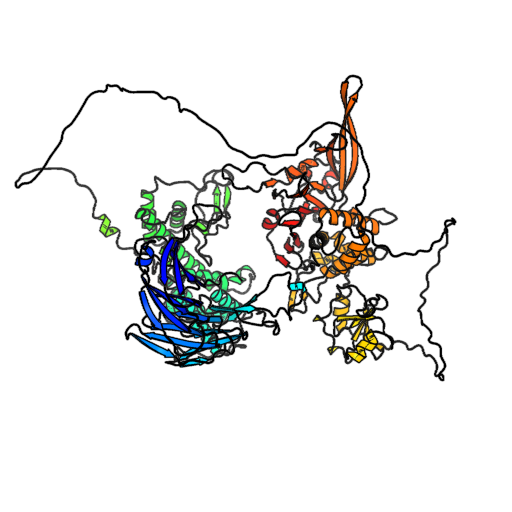? -17.547 11.316 -3.653 1.00 82.50 1090 SER A C 1
ATOM 8716 O O . SER A 1 1090 ? -18.515 11.099 -4.386 1.00 82.50 1090 SER A O 1
ATOM 8718 N N . GLU A 1 1091 ? -16.980 10.358 -2.916 1.00 82.31 1091 GLU A N 1
ATOM 8719 C CA . GLU A 1 1091 ? -17.347 8.925 -2.923 1.00 82.31 1091 GLU A CA 1
ATOM 8720 C C . GLU A 1 1091 ? -17.574 8.351 -1.514 1.00 82.31 1091 GLU A C 1
ATOM 8722 O O . GLU A 1 1091 ? -18.022 7.222 -1.374 1.00 82.31 1091 GLU A O 1
ATOM 8727 N N . GLU A 1 1092 ? -17.245 9.114 -0.468 1.00 84.94 1092 GLU A N 1
ATOM 8728 C CA . GLU A 1 1092 ? -17.204 8.717 0.950 1.00 84.94 1092 GLU A CA 1
ATOM 8729 C C . GLU A 1 1092 ? -16.215 7.589 1.313 1.00 84.94 1092 GLU A C 1
ATOM 8731 O O . GLU A 1 1092 ? -16.092 7.242 2.494 1.00 84.94 1092 GLU A O 1
ATOM 8736 N N . LEU A 1 1093 ? -15.469 7.076 0.330 1.00 90.44 1093 LEU A N 1
ATOM 8737 C CA . LEU A 1 1093 ? -14.402 6.087 0.483 1.00 90.44 1093 LEU A CA 1
ATOM 8738 C C . LEU A 1 1093 ? -13.236 6.603 1.338 1.00 90.44 1093 LEU A C 1
ATOM 8740 O O . LEU A 1 1093 ? -12.993 7.812 1.452 1.00 90.44 1093 LEU A O 1
ATOM 8744 N N . TRP A 1 1094 ? -12.502 5.659 1.920 1.00 94.31 1094 TRP A N 1
ATOM 8745 C CA . TRP A 1 1094 ? -11.340 5.908 2.764 1.00 94.31 1094 TRP A CA 1
ATOM 8746 C C . TRP A 1 1094 ? -10.065 5.438 2.082 1.00 94.31 1094 TRP A C 1
ATOM 8748 O O . TRP A 1 1094 ? -10.034 4.375 1.471 1.00 94.31 1094 TRP A O 1
ATOM 8758 N N . TYR A 1 1095 ? -9.005 6.223 2.234 1.00 94.12 1095 TYR A N 1
ATOM 8759 C CA . TYR A 1 1095 ? -7.689 5.930 1.689 1.00 94.12 1095 TYR A CA 1
ATOM 8760 C C . TYR A 1 1095 ? -6.669 5.887 2.823 1.00 94.12 1095 TYR A C 1
ATOM 8762 O O . TYR A 1 1095 ? -6.615 6.785 3.665 1.00 94.12 1095 TYR A O 1
ATOM 8770 N N . GLU A 1 1096 ? -5.882 4.821 2.855 1.00 95.31 1096 GLU A N 1
ATOM 8771 C CA . GLU A 1 1096 ? -4.708 4.666 3.699 1.00 95.31 1096 GLU A CA 1
ATOM 8772 C C . GLU A 1 1096 ? -3.498 5.254 2.968 1.00 95.31 1096 GLU A C 1
ATOM 8774 O O . GLU A 1 1096 ? -3.251 4.932 1.806 1.00 95.31 1096 GLU A O 1
ATOM 8779 N N . MET A 1 1097 ? -2.768 6.148 3.634 1.00 93.25 1097 MET A N 1
ATOM 8780 C CA . MET A 1 1097 ? -1.605 6.835 3.079 1.00 93.25 1097 MET A CA 1
ATOM 8781 C C . MET A 1 1097 ? -0.409 6.694 4.024 1.00 93.25 1097 MET A C 1
ATOM 8783 O O . MET A 1 1097 ? -0.456 7.137 5.177 1.00 93.25 1097 MET A O 1
ATOM 8787 N N . GLN A 1 1098 ? 0.674 6.109 3.516 1.00 92.19 1098 GLN A N 1
ATOM 8788 C CA . GLN A 1 1098 ? 1.961 5.992 4.196 1.00 92.19 1098 GLN A CA 1
ATOM 8789 C C . GLN A 1 1098 ? 3.069 6.402 3.223 1.00 92.19 1098 GLN A C 1
ATOM 8791 O O . GLN A 1 1098 ? 3.486 5.629 2.360 1.00 92.19 1098 GLN A O 1
ATOM 8796 N N . ASP A 1 1099 ? 3.537 7.643 3.360 1.00 91.75 1099 ASP A N 1
ATOM 8797 C CA . ASP A 1 1099 ? 4.471 8.283 2.430 1.00 91.75 1099 ASP A CA 1
ATOM 8798 C C . ASP A 1 1099 ? 3.987 8.197 0.970 1.00 91.75 1099 ASP A C 1
ATOM 8800 O O . ASP A 1 1099 ? 2.991 8.825 0.608 1.00 91.75 1099 ASP A O 1
ATOM 8804 N N . LEU A 1 1100 ? 4.681 7.411 0.142 1.00 90.75 1100 LEU A N 1
ATOM 8805 C CA . LEU A 1 1100 ? 4.372 7.166 -1.267 1.00 90.75 1100 LEU A CA 1
ATOM 8806 C C . LEU A 1 1100 ? 3.275 6.115 -1.478 1.00 90.75 1100 LEU A C 1
ATOM 8808 O O . LEU A 1 1100 ? 2.695 6.055 -2.558 1.00 90.75 1100 LEU A O 1
ATOM 8812 N N . HIS A 1 1101 ? 2.997 5.272 -0.481 1.00 89.44 1101 HIS A N 1
ATOM 8813 C CA . HIS A 1 1101 ? 1.955 4.259 -0.590 1.00 89.44 1101 HIS A CA 1
ATOM 8814 C C . HIS A 1 1101 ? 0.583 4.889 -0.343 1.00 89.44 1101 HIS A C 1
ATOM 8816 O O . HIS A 1 1101 ? 0.357 5.507 0.699 1.00 89.44 1101 HIS A O 1
ATOM 8822 N N . VAL A 1 1102 ? -0.326 4.703 -1.299 1.00 91.50 1102 VAL A N 1
ATOM 8823 C CA . VAL A 1 1102 ? -1.735 5.092 -1.217 1.00 91.50 1102 VAL A CA 1
ATOM 8824 C C . VAL A 1 1102 ? -2.570 3.878 -1.611 1.00 91.50 1102 VAL A C 1
ATOM 8826 O O . VAL A 1 1102 ? -2.355 3.310 -2.681 1.00 91.50 1102 VAL A O 1
ATOM 8829 N N . ALA A 1 1103 ? -3.507 3.477 -0.756 1.00 92.00 1103 ALA A N 1
ATOM 8830 C CA . ALA A 1 1103 ? -4.406 2.349 -0.991 1.00 92.00 1103 ALA A CA 1
ATOM 8831 C C . ALA A 1 1103 ? -5.825 2.677 -0.511 1.00 92.00 1103 ALA A C 1
ATOM 8833 O O . ALA A 1 1103 ? -5.999 3.426 0.449 1.00 92.00 1103 ALA A O 1
ATOM 8834 N N . GLU A 1 1104 ? -6.851 2.117 -1.151 1.00 92.88 1104 GLU A N 1
ATOM 8835 C CA . GLU A 1 1104 ? -8.216 2.179 -0.618 1.00 92.88 1104 GLU A CA 1
ATOM 8836 C C . GLU A 1 1104 ? -8.342 1.272 0.619 1.00 92.88 1104 GLU A C 1
ATOM 8838 O O . GLU A 1 1104 ? -7.709 0.218 0.708 1.00 92.88 1104 GLU A O 1
ATOM 8843 N N . THR A 1 1105 ? -9.160 1.671 1.592 1.00 92.19 1105 THR A N 1
ATOM 8844 C CA . THR A 1 1105 ? -9.407 0.899 2.810 1.00 92.19 1105 THR A CA 1
ATOM 8845 C C . THR A 1 1105 ? -10.864 0.994 3.260 1.00 92.19 1105 THR A C 1
ATOM 8847 O O . THR A 1 1105 ? -11.592 1.934 2.939 1.00 92.19 1105 THR A O 1
ATOM 8850 N N . LEU A 1 1106 ? -11.301 0.028 4.065 1.00 88.81 1106 LEU A N 1
ATOM 8851 C CA . LEU A 1 1106 ? -12.674 -0.024 4.562 1.00 88.81 1106 LEU A CA 1
ATOM 8852 C C . LEU A 1 1106 ? -12.839 0.814 5.847 1.00 88.81 1106 LEU A C 1
ATOM 8854 O O . LEU A 1 1106 ? -11.979 0.737 6.730 1.00 88.81 1106 LEU A O 1
ATOM 8858 N N . PRO A 1 1107 ? -13.969 1.526 6.054 1.00 86.88 1107 PRO A N 1
ATOM 8859 C CA . PRO A 1 1107 ? -14.209 2.329 7.262 1.00 86.88 1107 PRO A CA 1
ATOM 8860 C C . PRO A 1 1107 ? -14.042 1.555 8.582 1.00 86.88 1107 PRO A C 1
ATOM 8862 O O . PRO A 1 1107 ? -13.649 2.120 9.602 1.00 86.88 1107 PRO A O 1
ATOM 8865 N N . GLN A 1 1108 ? -14.313 0.246 8.578 1.00 84.88 1108 GLN A N 1
ATOM 8866 C CA . GLN A 1 1108 ? -14.143 -0.614 9.751 1.00 84.88 1108 GLN A CA 1
ATOM 8867 C C . GLN A 1 1108 ? -12.665 -0.866 10.095 1.00 84.88 1108 GLN A C 1
ATOM 8869 O O . GLN A 1 1108 ? -12.362 -1.106 11.259 1.00 84.88 1108 GLN A O 1
ATOM 8874 N N . MET A 1 1109 ? -11.744 -0.790 9.127 1.00 85.56 1109 MET A N 1
ATOM 8875 C CA . MET A 1 1109 ? -10.300 -0.899 9.379 1.00 85.56 1109 MET A CA 1
ATOM 8876 C C . MET A 1 1109 ? -9.761 0.367 10.048 1.00 85.56 1109 MET A C 1
ATOM 8878 O O . MET A 1 1109 ? -8.979 0.274 10.993 1.00 85.56 1109 MET A O 1
ATOM 8882 N N . VAL A 1 1110 ? -10.265 1.541 9.644 1.00 89.38 1110 VAL A N 1
ATOM 8883 C CA . VAL A 1 1110 ? -9.974 2.825 10.305 1.00 89.38 1110 VAL A CA 1
ATOM 8884 C C . VAL A 1 1110 ? -10.342 2.749 11.793 1.00 89.38 1110 VAL A C 1
ATOM 8886 O O . VAL A 1 1110 ? -9.517 3.069 12.648 1.00 89.38 1110 VAL A O 1
ATOM 8889 N N . ALA A 1 1111 ? -11.539 2.242 12.109 1.00 84.81 1111 ALA A N 1
ATOM 8890 C CA . ALA A 1 1111 ? -12.046 2.089 13.478 1.00 84.81 1111 ALA A CA 1
ATOM 8891 C C . ALA A 1 1111 ? -11.318 1.031 14.338 1.00 84.81 1111 ALA A C 1
ATOM 8893 O O . ALA A 1 1111 ? -11.459 1.045 15.558 1.00 84.81 1111 ALA A O 1
ATOM 8894 N N . LEU A 1 1112 ? -10.546 0.122 13.729 1.00 85.00 1112 LEU A N 1
ATOM 8895 C CA . LEU A 1 1112 ? -9.758 -0.912 14.423 1.00 85.00 1112 LEU A CA 1
ATOM 8896 C C . LEU A 1 1112 ? -8.285 -0.519 14.644 1.00 85.00 1112 LEU A C 1
ATOM 8898 O O . LEU A 1 1112 ? -7.511 -1.310 15.180 1.00 85.00 1112 LEU A O 1
ATOM 8902 N N . SER A 1 1113 ? -7.882 0.679 14.217 1.00 87.62 1113 SER A N 1
ATOM 8903 C CA . SER A 1 1113 ? -6.494 1.144 14.286 1.00 87.62 1113 SER A CA 1
ATOM 8904 C C . SER A 1 1113 ? -6.097 1.716 15.656 1.00 87.62 1113 SER A C 1
ATOM 8906 O O . SER A 1 1113 ? -6.939 2.165 16.436 1.00 87.62 1113 SER A O 1
ATOM 8908 N N . GLU A 1 1114 ? -4.788 1.784 15.939 1.00 89.44 1114 GLU A N 1
ATOM 8909 C CA . GLU A 1 1114 ? -4.240 2.488 17.111 1.00 89.44 1114 GLU A CA 1
ATOM 8910 C C . GLU A 1 1114 ? -4.288 4.021 16.929 1.00 89.44 1114 GLU A C 1
ATOM 8912 O O . GLU A 1 1114 ? -3.270 4.714 16.986 1.00 89.44 1114 GLU A O 1
ATOM 8917 N N . ALA A 1 1115 ? -5.496 4.557 16.720 1.00 93.00 1115 ALA A N 1
ATOM 8918 C CA . ALA A 1 1115 ? -5.790 5.974 16.514 1.00 93.00 1115 ALA A CA 1
ATOM 8919 C C . ALA A 1 1115 ? -5.008 6.871 17.484 1.00 93.00 1115 ALA A C 1
ATOM 8921 O O . ALA A 1 1115 ? -5.059 6.678 18.704 1.00 93.00 1115 ALA A O 1
ATOM 8922 N N . TYR A 1 1116 ? -4.255 7.817 16.929 1.00 94.81 1116 TYR A N 1
ATOM 8923 C CA . TYR A 1 1116 ? -3.297 8.658 17.645 1.00 94.81 1116 TYR A CA 1
ATOM 8924 C C . TYR A 1 1116 ? -3.659 10.148 17.529 1.00 94.81 1116 TYR A C 1
ATOM 8926 O O . TYR A 1 1116 ? -3.633 10.865 18.531 1.00 94.81 1116 TYR A O 1
ATOM 8934 N N . MET A 1 1117 ? -4.110 10.598 16.354 1.00 96.25 1117 MET A N 1
ATOM 8935 C CA . MET A 1 1117 ? -4.769 11.897 16.173 1.00 96.25 1117 MET A CA 1
ATOM 8936 C C . MET A 1 1117 ? -5.930 11.768 15.186 1.00 96.25 1117 MET A C 1
ATOM 8938 O O . MET A 1 1117 ? -5.817 11.074 14.183 1.00 96.25 1117 MET A O 1
ATOM 8942 N N . GLN A 1 1118 ? -7.036 12.454 15.451 1.00 96.44 1118 GLN A N 1
ATOM 8943 C CA . GLN A 1 1118 ? -8.247 12.445 14.638 1.00 96.44 1118 GLN A CA 1
ATOM 8944 C C . GLN A 1 1118 ? -8.693 13.865 14.312 1.00 96.44 1118 GLN A C 1
ATOM 8946 O O . GLN A 1 1118 ? -8.654 14.738 15.178 1.00 96.44 1118 GLN A O 1
ATOM 8951 N N . ILE A 1 1119 ? -9.162 14.078 13.084 1.00 96.94 1119 ILE A N 1
ATOM 8952 C CA . ILE A 1 1119 ? -9.844 15.305 12.670 1.00 96.94 1119 ILE A CA 1
ATOM 8953 C C . ILE A 1 1119 ? -11.281 14.947 12.307 1.00 96.94 1119 ILE A C 1
ATOM 8955 O O . ILE A 1 1119 ? -11.521 14.119 11.426 1.00 96.94 1119 ILE A O 1
ATOM 8959 N N . TYR A 1 1120 ? -12.220 15.605 12.978 1.00 94.94 1120 TYR A N 1
ATOM 8960 C CA . TYR A 1 1120 ? -13.650 15.515 12.715 1.00 94.94 1120 TYR A CA 1
ATOM 8961 C C . TYR A 1 1120 ? -14.173 16.814 12.092 1.00 94.94 1120 TYR A C 1
ATOM 8963 O O . TYR A 1 1120 ? -13.731 17.901 12.463 1.00 94.94 1120 TYR A O 1
ATOM 8971 N N . GLU A 1 1121 ? -15.151 16.717 11.197 1.00 93.62 1121 GLU A N 1
ATOM 8972 C CA . GLU A 1 1121 ? -15.863 17.833 10.567 1.00 93.62 1121 GLU A CA 1
ATOM 8973 C C . GLU A 1 1121 ? -17.296 17.941 11.095 1.00 93.62 1121 GLU A C 1
ATOM 8975 O O . GLU A 1 1121 ? -18.017 16.949 11.164 1.00 93.62 1121 GLU A O 1
ATOM 8980 N N . GLN A 1 1122 ? -17.719 19.154 11.449 1.00 90.88 1122 GLN A N 1
ATOM 8981 C CA . GLN A 1 1122 ? -19.084 19.450 11.878 1.00 90.88 1122 GLN A CA 1
ATOM 8982 C C . GLN A 1 1122 ? -20.068 19.337 10.703 1.00 90.88 1122 GLN A C 1
ATOM 8984 O O . GLN A 1 1122 ? -19.925 20.036 9.694 1.00 90.88 1122 GLN A O 1
ATOM 8989 N N . GLN A 1 1123 ? -21.110 18.519 10.862 1.00 84.62 1123 GLN A N 1
ATOM 8990 C CA . GLN A 1 1123 ? -22.155 18.332 9.854 1.00 84.62 1123 GLN A CA 1
ATOM 8991 C C . GLN A 1 1123 ? -22.900 19.640 9.538 1.00 84.62 1123 GLN A C 1
ATOM 8993 O O . GLN A 1 1123 ? -23.174 20.466 10.414 1.00 84.62 1123 GLN A O 1
ATOM 8998 N N . GLN A 1 1124 ? -23.279 19.809 8.270 1.00 68.75 1124 GLN A N 1
ATOM 8999 C CA . GLN A 1 1124 ? -24.111 20.918 7.802 1.00 68.75 1124 GLN A CA 1
ATOM 9000 C C . GLN A 1 1124 ? -25.485 20.393 7.379 1.00 68.75 1124 GLN A C 1
ATOM 9002 O O . GLN A 1 1124 ? -25.573 19.408 6.650 1.00 68.75 1124 GLN A O 1
ATOM 9007 N N . LEU A 1 1125 ? -26.555 21.067 7.808 1.00 51.69 1125 LEU A N 1
ATOM 9008 C CA . LEU A 1 1125 ? -27.908 20.759 7.342 1.00 51.69 1125 LEU A CA 1
ATOM 9009 C C . LEU A 1 1125 ? -28.043 21.083 5.841 1.00 51.69 1125 LEU A C 1
ATOM 9011 O O . LEU A 1 1125 ? -27.554 22.134 5.404 1.00 51.69 1125 LEU A O 1
ATOM 9015 N N . PRO A 1 1126 ? -28.728 20.238 5.048 1.00 41.28 1126 PRO A N 1
ATOM 9016 C CA . PRO A 1 1126 ? -29.048 20.563 3.663 1.00 41.28 1126 PRO A CA 1
ATOM 9017 C C . PRO A 1 1126 ? -29.944 21.809 3.606 1.00 41.28 1126 PRO A C 1
ATOM 9019 O O . PRO A 1 1126 ? -30.844 21.983 4.424 1.00 41.28 1126 PRO A O 1
ATOM 9022 N N . HIS A 1 1127 ? -29.730 22.676 2.611 1.00 36.28 1127 HIS A N 1
ATOM 9023 C CA . HIS A 1 1127 ? -30.424 23.973 2.486 1.00 36.28 1127 HIS A CA 1
ATOM 9024 C C . HIS A 1 1127 ? -31.958 23.892 2.308 1.00 36.28 1127 HIS A C 1
ATOM 9026 O O . HIS A 1 1127 ? -32.623 24.921 2.328 1.00 36.28 1127 HIS A O 1
ATOM 9032 N N . GLN A 1 1128 ? -32.537 22.696 2.174 1.00 35.78 1128 GLN A N 1
ATOM 9033 C CA . GLN A 1 1128 ? -33.980 22.474 1.996 1.00 35.78 1128 GLN A CA 1
ATOM 9034 C C . GLN A 1 1128 ? -34.814 22.587 3.292 1.00 35.78 1128 GLN A C 1
ATOM 9036 O O . GLN A 1 1128 ? -36.017 22.363 3.249 1.00 35.78 1128 GLN A O 1
ATOM 9041 N N . GLN A 1 1129 ? -34.203 22.928 4.435 1.00 32.66 1129 GLN A N 1
ATOM 9042 C CA . GLN A 1 1129 ? -34.897 23.184 5.713 1.00 32.66 1129 GLN A CA 1
ATOM 9043 C C . GLN A 1 1129 ? -34.658 24.613 6.254 1.00 32.66 1129 GLN A C 1
ATOM 9045 O O . GLN A 1 1129 ? -34.719 24.847 7.458 1.00 32.66 1129 GLN A O 1
ATOM 9050 N N . MET A 1 1130 ? -34.345 25.571 5.373 1.00 31.28 1130 MET A N 1
ATOM 9051 C CA . MET A 1 1130 ? -34.198 27.001 5.705 1.00 31.28 1130 MET A CA 1
ATOM 9052 C C . MET A 1 1130 ? -34.949 27.922 4.718 1.00 31.28 1130 MET A C 1
ATOM 9054 O O . MET A 1 1130 ? -34.481 29.015 4.392 1.00 31.28 1130 MET A O 1
ATOM 9058 N N . GLN A 1 1131 ? -36.119 27.472 4.260 1.00 28.45 1131 GLN A N 1
ATOM 9059 C CA . GLN A 1 1131 ? -37.167 28.281 3.627 1.00 28.45 1131 GLN A CA 1
ATOM 9060 C C . GLN A 1 1131 ? -38.500 27.980 4.315 1.00 28.45 1131 GLN A C 1
ATOM 9062 O O . GLN A 1 1131 ? -38.674 26.804 4.705 1.00 28.45 1131 GLN A O 1
#

Organism: Lactuca saligna (NCBI:txid75948)

InterPro domains:
  IPR001394 Peptidase C19, ubiquitin carboxyl-terminal hydrolase [PF00443] (807-1120)
  IPR001607 Zinc finger, UBP-type [PF02148] (706-767)
  IPR001607 Zinc finger, UBP-type [PS50271] (685-782)
  IPR001607 Zinc finger, UBP-type [SM00290] (705-754)
  IPR001680 WD40 repeat [PF00400] (61-95)
  IPR001680 WD40 repeat [PF00400] (169-202)
  IPR001680 WD40 repeat [PS50082] (62-95)
  IPR001680 WD40 repeat [PS50082] (171-202)
  IPR001680 WD40 repeat [SM00320] (2-38)
  IPR001680 WD40 repeat [SM00320] (55-96)
  IPR001680 WD40 repeat [SM00320] (164-203)
  IPR013083 Zinc finger, RING/FYVE/PHD-type [G3DSA:3.30.40.10] (687-775)
  IPR015943 WD40/YVTN repeat-like-containing domain superfamily [G3DSA:2.130.10.10] (3-118)
  IPR015943 WD40/YVTN repeat-like-containing domain superfamily [G3DSA:2.130.10.10] (134-220)
  IPR024764 Transcription factor IIIC, putative zinc-finger [PF12660] (480-531)
  IPR028889 Ubiquitin specific protease UPS, catalytic domain [PS50235] (807-1123)
  IPR033809 USP39 [cd02669] (688-1121)
  IPR036322 WD40-repeat-containing domain superfamily [SSF50978] (20-250)
  IPR038765 Papain-like cysteine peptidase superfamily [SSF54001] (799-1122)
  IPR044230 General transcription factor 3C polypeptide 4 [PTHR15496] (1-551)

Secondary structure (DSSP, 8-state):
-----EEEEPPPB--TT-SS-EEEEEEE-TTSEEEEEEEEPPS---TT--------EEEEEEE--SS-EEEEEEEEETTEEEEEEEETTS-EEEEEEEHHHHHH--TT---SSEEEEEE---SSS-EEEEEEE--TT-TTEEEEEEEETTSEEEEEEEETTTTEEEEEEEEE--SS-EEEEEEEGGGTEEEEEETTS-EEEEEEETTEEEEEPPPP--SS---STTS-S-EEEEEEEEE-TTSSEEEEEEEEPTTTS-GGGGGG---EEEEEEE-TT----------------TTS-HHHHHHHHHHHHHHHHHTT-TTS----HHHHHHHHHHHTT-HHHHHHHHHHHHHHHHT-----HHHHHHHHHHHGGGS-HHHHHHHHHHIIIIISTTTTT--SS--SHHHHHHHHHHHHHHHHHHHHHHHHHHHHHH-SSSS---TTHHHHHHHHHHTTTTS-HHHHHHHHHHTTT-SS-----B-TTT--B-----SSEEE-TTT--EEE--GGGT----SS---B-TTT-PBPSSPPPHHHHT-SSSPP--SHHHHHTS-----------------------------------------------------------------------PPP--------------------------------PPP------------PPPEES--TTGGG--STT--TTS----TTT---TTEEEETTT--EEE-SSTTSHHHHHHHHH---EEEETTT--EEETTT--EE--GGGHHHHHHHS----HHHHHHGGG----EE-TTS-EEBTTB-EE---SS-HHHHHHHHHHTT-HHHHHHHTSGGGTTT---HHHHHHHHHHHHHT-TT-SSSEE--HHHHHHHHHHTTTSSBTTB---HHHHHHHHHHHHHHHH--TTTS--HHHHHH-EEEEEEEEEEEE-TTS-EEEEEEEEEEEESEEEEPPPPPPSS--TT------EEEHHHHHGGGEEEEEEEEESSSEEEEEEEEEE--SEEEEEE--EEE-SSSEEE--PEEE--SS-EEGGGTS------HHHHTT---EEEEEEEEEEESSTTS-EEEEEEE-TTT--EEEEETTEEEEE-HHHHHTS-EEEEEEEE----GGG--